Protein AF-0000000084498591 (afdb_homodimer)

Sequence (1276 aa):
MSFRDYLSEAKNIFDRLYPGNKITEIDYEGSTIIVYTKDEELFSKRDDLARQIAQELRRRIAIRPDPSIMLDEDSASKKIQELIPKDAGFQDLYFEPDTGEAVIELDEPSIVTNSDIIKEIKSQTNWSPRIVRAPPMYSRTVKEVREYLRDVKKERKEFLHNLGVKLTTPLMPGETWIRITALGGHREVGRSATLISTNNSKVLVDCGMINVNDPEQPWEEAPYLYVPEIQPFTSLDAVVLTHAHLDHSGLVPLLYKYGYEGPVYTTAPTRDLAALLQNDYVKVAHSEGHKISYESKHIREELKRTITLKYNETADITPDIRLTLYNAGHILGSAAVHLHIGEGLYNIVLSGDQKYEKTWLFNPAVNRFPRAETLMIESTYAGRDDYSYTRVEAYNTLVDVVNRTFDKHGTVLIPVFAVGRSQEVMLVLEDAYRNKLIPENTRVYLDGMIMEATAIHAAYPEYLNRELREQIMVKRANPFLSPIFHSVDTKKQRDDVIDDPDSKVILATAGMMNGGPVLEYFKALVSSENNTLAFVGYQADGTLGRRIQNGASSVTLSENGKSTKFDIKMNVENAEGFSGHSTKKQLINFIGTMQPRPQRILVNHGDGDKCYEFARLIHAKFGVETISMKNLETTRLYMSFRDYLSEAKNIFDRLYPGNKITEIDYEGSTIIVYTKDEELFSKRDDLARQIAQELRRRIAIRPDPSIMLDEDSASKKIQELIPKDAGFQDLYFEPDTGEAVIELDEPSIVTNSDIIKEIKSQTNWSPRIVRAPPMYSRTVKEVREYLRDVKKERKEFLHNLGVKLTTPLMPGETWIRITALGGHREVGRSATLISTNNSKVLVDCGMINVNDPEQPWEEAPYLYVPEIQPFTSLDAVVLTHAHLDHSGLVPLLYKYGYEGPVYTTAPTRDLAALLQNDYVKVAHSEGHKISYESKHIREELKRTITLKYNETADITPDIRLTLYNAGHILGSAAVHLHIGEGLYNIVLSGDQKYEKTWLFNPAVNRFPRAETLMIESTYAGRDDYSYTRVEAYNTLVDVVNRTFDKHGTVLIPVFAVGRSQEVMLVLEDAYRNKLIPENTRVYLDGMIMEATAIHAAYPEYLNRELREQIMVKRANPFLSPIFHSVDTKKQRDDVIDDPDSKVILATAGMMNGGPVLEYFKALVSSENNTLAFVGYQADGTLGRRIQNGASSVTLSENGKSTKFDIKMNVENAEGFSGHSTKKQLINFIGTMQPRPQRILVNHGDGDKCYEFARLIHAKFGVETISMKNLETTRLY

Organism: NCBI:txid312540

Radius of gyration: 38.1 Å; Cα contacts (8 Å, |Δi|>4): 2840; chains: 2; bounding box: 85×112×85 Å

Solvent-accessible surface area (backbone atoms only — not comparable to full-atom values): 63942 Å² total; per-residue (Å²): 118,47,53,67,50,53,49,51,48,51,50,50,50,44,50,68,78,38,70,82,51,50,66,76,45,71,44,43,48,39,59,30,36,35,36,21,18,70,31,63,59,58,55,64,69,35,66,63,55,37,53,54,48,17,63,73,67,70,40,48,49,44,69,29,54,27,74,86,66,33,48,54,67,71,60,29,48,52,50,46,59,68,65,46,55,76,86,23,36,81,70,47,73,48,66,38,77,90,68,32,27,32,37,35,20,13,69,34,43,67,65,43,75,78,40,73,45,52,59,47,42,19,70,72,26,44,29,46,67,40,77,34,59,43,40,89,38,85,34,70,60,58,49,51,54,52,52,50,53,52,73,41,43,69,62,36,50,52,48,24,31,53,45,17,47,57,42,30,46,80,80,74,85,77,82,79,40,34,34,43,33,28,34,19,19,27,36,24,71,36,6,24,19,38,36,40,34,44,80,82,48,34,37,33,41,28,31,7,29,35,80,63,84,44,85,89,45,65,72,73,23,46,37,59,71,82,42,43,81,56,48,58,39,65,69,42,48,31,33,37,43,35,34,33,56,46,33,28,37,50,39,50,30,35,42,45,72,63,52,30,81,50,42,36,39,30,24,59,56,16,51,46,47,27,52,51,50,46,52,49,48,49,51,52,32,58,74,68,68,47,90,68,85,56,55,71,68,26,47,51,54,46,57,60,35,46,45,65,47,53,70,76,40,74,42,57,63,41,62,50,34,31,39,30,34,34,49,6,29,30,41,71,39,17,19,19,42,35,37,42,26,61,89,68,70,46,26,38,31,35,34,46,66,29,10,61,45,71,53,89,55,24,47,42,33,65,51,72,48,97,61,30,46,31,34,36,36,59,21,71,33,33,37,92,81,44,67,82,58,44,58,67,54,19,51,52,43,47,47,49,52,51,47,58,24,44,74,56,54,12,38,39,40,29,39,24,37,41,68,46,49,40,57,49,51,48,52,50,53,44,51,33,45,76,67,60,67,40,66,88,78,52,38,36,36,32,30,56,58,29,58,54,44,48,16,49,51,48,58,42,42,90,61,38,20,71,67,53,29,41,30,43,72,68,65,65,53,47,69,86,70,41,86,41,59,39,82,41,89,44,70,66,51,49,51,50,60,68,66,45,76,66,45,36,38,36,41,21,15,28,42,34,48,70,40,62,60,30,50,58,52,44,70,71,42,27,73,36,64,37,19,31,40,37,39,36,62,81,51,55,89,92,30,52,37,30,44,49,72,73,60,50,57,57,49,77,43,78,52,96,90,40,84,40,79,43,59,56,45,30,42,79,44,75,29,50,36,55,55,44,54,32,34,41,67,36,48,53,49,46,61,74,66,25,36,54,68,50,60,30,38,35,28,25,31,1,52,57,64,28,12,48,52,37,27,51,48,49,23,72,73,68,72,38,55,52,43,50,53,46,49,65,19,28,46,56,77,76,117,47,54,67,48,52,48,51,47,51,50,50,48,44,48,68,78,39,72,82,51,49,66,76,45,70,46,45,48,38,62,31,36,37,35,24,17,71,33,65,60,58,53,56,68,36,66,63,54,36,52,53,47,17,64,73,66,70,41,48,49,44,69,28,49,32,75,86,69,34,49,56,68,68,61,31,48,53,51,47,58,68,65,46,56,78,86,24,35,82,70,49,74,50,74,36,74,90,64,23,28,30,37,36,22,13,66,33,40,66,66,43,72,80,38,74,44,51,53,47,42,18,69,72,26,42,30,44,67,39,78,34,59,39,45,88,34,86,30,70,58,57,51,50,53,53,51,48,52,58,73,40,42,68,61,37,51,52,49,24,31,54,44,18,48,56,43,28,47,78,78,74,86,76,82,78,38,33,36,42,33,28,34,20,19,27,36,25,70,35,7,24,19,37,37,40,33,43,79,81,46,34,37,32,41,28,30,7,29,36,80,62,82,44,86,89,43,65,70,72,24,46,37,60,71,81,42,43,82,56,48,58,38,66,68,41,49,30,34,38,43,34,36,34,55,46,32,28,37,51,39,49,32,37,42,45,72,63,51,30,81,51,42,34,39,31,22,61,55,15,52,47,47,26,51,51,50,45,52,49,49,48,51,51,32,58,73,70,68,48,91,69,84,57,53,71,68,25,46,50,54,45,58,60,35,46,47,67,46,54,70,77,41,74,44,59,62,39,64,49,33,30,40,30,34,34,50,6,29,29,40,71,39,17,18,19,42,36,37,42,26,60,89,68,72,46,26,40,32,35,35,44,66,30,10,62,44,70,54,90,54,24,46,42,33,66,52,72,48,98,62,30,47,31,35,36,35,59,23,69,33,34,35,92,81,42,69,81,58,43,57,66,55,18,50,52,44,46,48,49,51,51,48,59,24,43,74,56,53,10,38,39,40,30,40,22,38,40,68,44,46,41,57,49,50,48,53,50,53,46,50,32,45,75,68,60,68,41,67,88,79,52,38,36,37,32,29,56,56,29,58,54,43,48,17,49,52,50,48,44,41,89,61,38,21,71,68,53,28,41,29,42,71,70,66,63,53,46,69,87,69,41,84,42,60,40,80,40,88,46,70,66,51,47,49,51,59,69,67,45,75,66,45,35,37,35,42,19,15,29,42,35,47,72,41,61,59,30,50,60,53,44,69,72,42,28,72,35,64,39,19,30,38,38,39,38,61,82,51,54,91,91,30,53,37,30,46,47,74,73,61,50,58,56,48,77,44,78,52,93,90,41,84,41,78,42,58,57,46,28,42,78,45,74,28,51,35,55,54,44,55,31,35,42,67,36,48,53,48,45,61,74,67,25,36,54,69,50,59,28,39,36,29,25,33,2,53,58,62,26,12,49,53,38,26,51,50,49,23,74,74,68,70,37,55,53,44,50,52,47,49,66,18,28,45,56,79,78

Secondary structure (DSSP, 8-state):
--HHHHHHHHHHHHHHHSTT--EEEEEEETTEEEEEES-HHHHHH-HHHHHHHHHHHTSEEEEEE-GGGSPPHHHHHHHHHHHS-GGG-EEEEEEETTTTEEEEEES-THHHHTSTHHHHHHHHH-SEEEEEEPPSS--HHHHHHHHHHHHTHHHHHHHHHHHHHHHTPPPPPS---EEEEEEESSSSSSS-EEEEEESS-EEEE-----S---TT-GGGGS-STTSTTT-SGGG--EEE----SHHHHTTHHHHHHTT--S-EEE-HHHHHHHHHHHHHHHHHHHHHTPPPS--HHHHHHHHHTEEE--BT-EEEEETTEEEEEEE-SSSTT-EEEEEEETTTTEEEEE--S---S--SS-PPPP-B-S--SEEEEE-TB-STT-----HHHHHHHHHHHHHHHHHTT--EEEE--TTTHHHHHHHHHHHHHHTTSS-TT--EEEESSHHHHHHHHHH-GGGS-HHHHHHHHTS---GGG-TTEEEE-SHHHHHHHHH--S--EEEES-TTSSSSHHHHHHHHHTT-TT-EEEE-S---TTSHHHHHHTT-SEEEEEETTEEEEEE--SEEEE-TT--SSPBHHHHHHHHHT-BSPPSEEEEES--THHHHHHHHHHHHHH--EEE-PPTT-EEE--/--HHHHHHHHHHHHHHHSTT--EEEEEEETTEEEEEES-HHHHHH-HHHHHHHHHHHTSEEEEEE-GGGSPPHHHHHHHHHHHS-GGG-EEEEEEETTTTEEEEEES-HHHHHTSTHHHHHHHHH--EEEEEEPPSS--HHHHHHHHHHHHTHHHHHHHHHHHHHHHTPPPPPS---EEEEEEESSSSSSS-EEEEEESS-EEEE-----S---TT-GGGGS-STTSTTT-SGGG--EEE----SHHHHTTHHHHHHTT--S-EEE-HHHHHHHHHHHHHHHHHHHHHTPPPS--HHHHHHHHHTEEE--BT-EEEEETTEEEEEEE-SSSTT-EEEEEEETTTTEEEEE--S---S--SS-PPPP-B-S--SEEEEE-TB-STT-----HHHHHHHHHHHHHHHHHTT--EEEE--TTTHHHHHHHHHHHHHHTTSS-TT--EEEESSHHHHHHHHHH-GGGS-HHHHHHHHTS---GGG-TTEEEE-SHHHHHHHHH--S--EEEES-TTSSSSHHHHHHHHHTT-TT-EEEE-S---TTSHHHHHHTT-SEEEEEETTEEEEEE--SEEEE-TT--SSPBHHHHHHHHHT-BSPPSEEEEES--THHHHHHHHHHHHHH--EEE-PPTT-EEE--

Nearest PDB structures (foldseek):
  3af5-assembly1_A  TM=9.572E-01  e=1.954E-83  Pyrococcus horikoshii OT3
  2ycb-assembly1_A  TM=9.673E-01  e=5.088E-82  Methanothermobacter thermautotrophicus str. Delta H
  3af6-assembly1_A  TM=9.567E-01  e=1.621E-82  Pyrococcus horikoshii OT3
  9bcu-assembly1_J  TM=9.195E-01  e=1.236E-83  Thermococcus kodakarensis
  6q5a-assembly1_A  TM=8.863E-01  e=5.302E-39  Cryptosporidium hominis

pLDDT: mean 89.67, std 8.91, range [55.31, 98.94]

Structure (mmCIF, N/CA/C/O backbone):
data_AF-0000000084498591-model_v1
#
loop_
_entity.id
_entity.type
_entity.pdbx_description
1 polymer 'Transcription termination factor FttA'
#
loop_
_atom_site.group_PDB
_atom_site.id
_atom_site.type_symbol
_atom_site.label_atom_id
_atom_site.label_alt_id
_atom_site.label_comp_id
_atom_site.label_asym_id
_atom_site.label_entity_id
_atom_site.label_seq_id
_atom_site.pdbx_PDB_ins_code
_atom_site.Cartn_x
_atom_site.Cartn_y
_atom_site.Cartn_z
_atom_site.occupancy
_atom_site.B_iso_or_equiv
_atom_site.auth_seq_id
_atom_site.auth_comp_id
_atom_site.auth_asym_id
_atom_site.auth_atom_id
_atom_site.pdbx_PDB_model_num
ATOM 1 N N . MET A 1 1 ? -29.328 7.809 -3.035 1 63.69 1 MET A N 1
ATOM 2 C CA . MET A 1 1 ? -30.078 8.898 -3.643 1 63.69 1 MET A CA 1
ATOM 3 C C . MET A 1 1 ? -29.172 9.82 -4.438 1 63.69 1 MET A C 1
ATOM 5 O O . MET A 1 1 ? -28.047 10.109 -4.012 1 63.69 1 MET A O 1
ATOM 9 N N . SER A 1 2 ? -29.594 10.203 -5.559 1 72.12 2 SER A N 1
ATOM 10 C CA . SER A 1 2 ? -28.828 11.078 -6.445 1 72.12 2 SER A CA 1
ATOM 11 C C . SER A 1 2 ? -28.938 12.539 -6.02 1 72.12 2 SER A C 1
ATOM 13 O O . SER A 1 2 ? -29.766 12.883 -5.172 1 72.12 2 SER A O 1
ATOM 15 N N . PHE A 1 3 ? -28.109 13.312 -6.527 1 72.25 3 PHE A N 1
ATOM 16 C CA . PHE A 1 3 ? -28.094 14.75 -6.305 1 72.25 3 PHE A CA 1
ATOM 17 C C . PHE A 1 3 ? -29.469 15.359 -6.52 1 72.25 3 PHE A C 1
ATOM 19 O O . PHE A 1 3 ? -29.969 16.109 -5.672 1 72.25 3 PHE A O 1
ATOM 26 N N . ARG A 1 4 ? -30.172 14.961 -7.559 1 69.69 4 ARG A N 1
ATOM 27 C CA . ARG A 1 4 ? -31.469 15.516 -7.941 1 69.69 4 ARG A CA 1
ATOM 28 C C . ARG A 1 4 ? -32.562 15.055 -6.992 1 69.69 4 ARG A C 1
ATOM 30 O O . ARG A 1 4 ? -33.5 15.805 -6.703 1 69.69 4 ARG A O 1
ATOM 37 N N . ASP A 1 5 ? -32.188 13.922 -6.477 1 76.88 5 ASP A N 1
ATOM 38 C CA . ASP A 1 5 ? -33.188 13.367 -5.574 1 76.88 5 ASP A CA 1
ATOM 39 C C . ASP A 1 5 ? -33.25 14.141 -4.258 1 76.88 5 ASP A C 1
ATOM 41 O O . ASP A 1 5 ? -34.312 14.43 -3.74 1 76.88 5 ASP A O 1
ATOM 45 N N . TYR A 1 6 ? -32.125 14.531 -3.842 1 79.31 6 TYR A N 1
ATOM 46 C CA . TYR A 1 6 ? -32.062 15.258 -2.58 1 79.31 6 TYR A CA 1
ATOM 47 C C . TYR A 1 6 ? -32.656 16.656 -2.719 1 79.31 6 TYR A C 1
ATOM 49 O O . TYR A 1 6 ? -33.344 17.125 -1.809 1 79.31 6 TYR A O 1
ATOM 57 N N . LEU A 1 7 ? -32.438 17.281 -3.777 1 82.69 7 LEU A N 1
ATOM 58 C CA . LEU A 1 7 ? -32.938 18.641 -3.988 1 82.69 7 LEU A CA 1
ATOM 59 C C . LEU A 1 7 ? -34.469 18.625 -4.105 1 82.69 7 LEU A C 1
ATOM 61 O O . LEU A 1 7 ? -35.125 19.484 -3.535 1 82.69 7 LEU A O 1
ATOM 65 N N . SER A 1 8 ? -34.938 17.609 -4.789 1 84.19 8 SER A N 1
ATOM 66 C CA . SER A 1 8 ? -36.375 17.484 -4.938 1 84.19 8 SER A CA 1
ATOM 67 C C . SER A 1 8 ? -37.031 17.172 -3.604 1 84.19 8 SER A C 1
ATOM 69 O O . SER A 1 8 ? -38.094 17.719 -3.293 1 84.19 8 SER A O 1
ATOM 71 N N . GLU A 1 9 ? -36.375 16.375 -2.939 1 85.81 9 GLU A N 1
ATOM 72 C CA . GLU A 1 9 ? -36.938 16 -1.639 1 85.81 9 GLU A CA 1
ATOM 73 C C . GLU A 1 9 ? -36.938 17.188 -0.684 1 85.81 9 GLU A C 1
ATOM 75 O O . GLU A 1 9 ? -37.875 17.391 0.077 1 85.81 9 GLU A O 1
ATOM 80 N N . ALA A 1 10 ? -35.875 17.891 -0.695 1 86.06 10 ALA A N 1
ATOM 81 C CA . ALA A 1 10 ? -35.812 19.094 0.134 1 86.06 10 ALA A CA 1
ATOM 82 C C . ALA A 1 10 ? -36.969 20.047 -0.209 1 86.06 10 ALA A C 1
ATOM 84 O O . ALA A 1 10 ? -37.625 20.578 0.685 1 86.06 10 ALA A O 1
ATOM 85 N N . LYS A 1 11 ? -37.156 20.266 -1.431 1 86.25 11 LYS A N 1
ATOM 86 C CA . LYS A 1 11 ? -38.25 21.156 -1.884 1 86.25 11 LYS A CA 1
ATOM 87 C C . LYS A 1 11 ? -39.594 20.656 -1.41 1 86.25 11 LYS A C 1
ATOM 89 O O . LYS A 1 11 ? -40.406 21.438 -0.928 1 86.25 11 LYS A O 1
ATOM 94 N N . ASN A 1 12 ? -39.75 19.391 -1.512 1 88.06 12 ASN A N 1
ATOM 95 C CA . ASN A 1 12 ? -41 18.797 -1.104 1 88.06 12 ASN A CA 1
ATOM 96 C C . ASN A 1 12 ? -41.281 18.984 0.389 1 88.06 12 ASN A C 1
ATOM 98 O O . ASN A 1 12 ? -42.406 19.25 0.8 1 88.06 12 ASN A O 1
ATOM 102 N N . ILE A 1 13 ? -40.281 18.812 1.072 1 89.25 13 ILE A N 1
ATOM 103 C CA . ILE A 1 13 ? -40.438 18.938 2.52 1 89.25 13 ILE A CA 1
ATOM 104 C C . ILE A 1 13 ? -40.75 20.391 2.875 1 89.25 13 ILE A C 1
ATOM 106 O O . ILE A 1 13 ? -41.594 20.656 3.723 1 89.25 13 ILE A O 1
ATOM 110 N N . PHE A 1 14 ? -40.062 21.312 2.27 1 88.38 14 PHE A N 1
ATOM 111 C CA . PHE A 1 14 ? -40.344 22.719 2.508 1 88.38 14 PHE A CA 1
ATOM 112 C C . PHE A 1 14 ? -41.781 23.062 2.115 1 88.38 14 PHE A C 1
ATOM 114 O O . PHE A 1 14 ? -42.469 23.812 2.826 1 88.38 14 PHE A O 1
ATOM 121 N N . ASP A 1 15 ? -42.25 22.547 1.048 1 89.44 15 ASP A N 1
ATOM 122 C CA . ASP A 1 15 ? -43.594 22.797 0.572 1 89.44 15 ASP A CA 1
ATOM 123 C C . ASP A 1 15 ? -44.625 22.281 1.563 1 89.44 15 ASP A C 1
ATOM 125 O O . ASP A 1 15 ? -45.688 22.875 1.729 1 89.44 15 ASP A O 1
ATOM 129 N N . ARG A 1 16 ? -44.281 21.25 2.125 1 89.62 16 ARG A N 1
ATOM 130 C CA . ARG A 1 16 ? -45.188 20.641 3.09 1 89.62 16 ARG A CA 1
ATOM 131 C C . ARG A 1 16 ? -45.188 21.406 4.406 1 89.62 16 ARG A C 1
ATOM 133 O O . ARG A 1 16 ? -46.25 21.688 4.965 1 89.62 16 ARG A O 1
ATOM 140 N N . LEU A 1 17 ? -44.094 21.766 4.906 1 88.44 17 LEU A N 1
ATOM 141 C CA . LEU A 1 17 ? -43.938 22.344 6.238 1 88.44 17 LEU A CA 1
ATOM 142 C C . LEU A 1 17 ? -44.219 23.844 6.207 1 88.44 17 LEU A C 1
ATOM 144 O O . LEU A 1 17 ? -44.656 24.422 7.215 1 88.44 17 LEU A O 1
ATOM 148 N N . TYR A 1 18 ? -43.938 24.547 5.172 1 88.88 18 TYR A N 1
ATOM 149 C CA . TYR A 1 18 ? -44.125 25.984 5.023 1 88.88 18 TYR A CA 1
ATOM 150 C C . TYR A 1 18 ? -44.625 26.328 3.623 1 88.88 18 TYR A C 1
ATOM 152 O O . TYR A 1 18 ? -43.844 26.828 2.797 1 88.88 18 TYR A O 1
ATOM 160 N N . PRO A 1 19 ? -45.938 26.125 3.604 1 84.19 19 PRO A N 1
ATOM 161 C CA . PRO A 1 19 ? -46.5 26.453 2.293 1 84.19 19 PRO A CA 1
ATOM 162 C C . PRO A 1 19 ? -46.312 27.922 1.918 1 84.19 19 PRO A C 1
ATOM 164 O O . PRO A 1 19 ? -46.406 28.797 2.775 1 84.19 19 PRO A O 1
ATOM 167 N N . GLY A 1 20 ? -45.875 28.281 0.728 1 84.44 20 GLY A N 1
ATOM 168 C CA . GLY A 1 20 ? -45.562 29.641 0.29 1 84.44 20 GLY A CA 1
ATOM 169 C C . GLY A 1 20 ? -44.125 30.047 0.523 1 84.44 20 GLY A C 1
ATOM 170 O O . GLY A 1 20 ? -43.844 31.234 0.675 1 84.44 20 GLY A O 1
ATOM 171 N N . ASN A 1 21 ? -43.25 29.156 0.722 1 86.19 21 ASN A N 1
ATOM 172 C CA . ASN A 1 21 ? -41.844 29.359 1.099 1 86.19 21 ASN A CA 1
ATOM 173 C C . ASN A 1 21 ? -41.094 30.188 0.051 1 86.19 21 ASN A C 1
ATOM 175 O O . ASN A 1 21 ? -40 30.703 0.323 1 86.19 21 ASN A O 1
ATOM 179 N N . LYS A 1 22 ? -41.625 30.438 -1.124 1 89.75 22 LYS A N 1
ATOM 180 C CA . LYS A 1 22 ? -41.094 31.219 -2.223 1 89.75 22 LYS A CA 1
ATOM 181 C C . LYS A 1 22 ? -39.625 30.828 -2.498 1 89.75 22 LYS A C 1
ATOM 183 O O . LYS A 1 22 ? -38.781 31.688 -2.678 1 89.75 22 LYS A O 1
ATOM 188 N N . ILE A 1 23 ? -39.375 29.594 -2.404 1 90.5 23 ILE A N 1
ATOM 189 C CA . ILE A 1 23 ? -38.062 29.078 -2.699 1 90.5 23 ILE A CA 1
ATOM 190 C C . ILE A 1 23 ? -37.75 29.266 -4.184 1 90.5 23 ILE A C 1
ATOM 192 O O . ILE A 1 23 ? -38.531 28.906 -5.043 1 90.5 23 ILE A O 1
ATOM 196 N N . THR A 1 24 ? -36.656 29.875 -4.434 1 87.12 24 THR A N 1
ATOM 197 C CA . THR A 1 24 ? -36.281 30.172 -5.812 1 87.12 24 THR A CA 1
ATOM 198 C C . THR A 1 24 ? -35.281 29.156 -6.34 1 87.12 24 THR A C 1
ATOM 200 O O . THR A 1 24 ? -35.25 28.891 -7.543 1 87.12 24 THR A O 1
ATOM 203 N N . GLU A 1 25 ? -34.438 28.844 -5.41 1 86.31 25 GLU A N 1
ATOM 204 C CA . GLU A 1 25 ? -33.375 27.906 -5.82 1 86.31 25 GLU A CA 1
ATOM 205 C C . GLU A 1 25 ? -32.969 27 -4.664 1 86.31 25 GLU A C 1
ATOM 207 O O . GLU A 1 25 ? -32.969 27.422 -3.504 1 86.31 25 GLU A O 1
ATOM 212 N N . ILE A 1 26 ? -32.781 25.812 -4.965 1 83.56 26 ILE A N 1
ATOM 213 C CA . ILE A 1 26 ? -32.188 24.844 -4.055 1 83.56 26 ILE A CA 1
ATOM 214 C C . ILE A 1 26 ? -30.938 24.234 -4.695 1 83.56 26 ILE A C 1
ATOM 216 O O . ILE A 1 26 ? -30.984 23.781 -5.84 1 83.56 26 ILE A O 1
ATOM 220 N N . ASP A 1 27 ? -29.859 24.406 -3.994 1 80.75 27 ASP A N 1
ATOM 221 C CA . ASP A 1 27 ? -28.609 23.891 -4.551 1 80.75 27 ASP A CA 1
ATOM 222 C C . ASP A 1 27 ? -27.734 23.281 -3.459 1 80.75 27 ASP A C 1
ATOM 224 O O . ASP A 1 27 ? -28.016 23.453 -2.27 1 80.75 27 ASP A O 1
ATOM 228 N N . TYR A 1 28 ? -26.766 22.5 -3.986 1 77.5 28 TYR A N 1
ATOM 229 C CA . TYR A 1 28 ? -25.75 21.969 -3.078 1 77.5 28 TYR A CA 1
ATOM 230 C C . TYR A 1 28 ? -24.516 22.859 -3.053 1 77.5 28 TYR A C 1
ATOM 232 O O . TYR A 1 28 ? -24.047 23.312 -4.102 1 77.5 28 TYR A O 1
ATOM 240 N N . GLU A 1 29 ? -24.156 23.172 -1.93 1 76.31 29 GLU A N 1
ATOM 241 C CA . GLU A 1 29 ? -22.844 23.781 -1.712 1 76.31 29 GLU A CA 1
ATOM 242 C C . GLU A 1 29 ? -21.984 22.938 -0.767 1 76.31 29 GLU A C 1
ATOM 244 O O . GLU A 1 29 ? -22.031 23.125 0.45 1 76.31 29 GLU A O 1
ATOM 249 N N . GLY A 1 30 ? -21.109 22.156 -1.392 1 72.44 30 GLY A N 1
ATOM 250 C CA . GLY A 1 30 ? -20.406 21.172 -0.574 1 72.44 30 GLY A CA 1
ATOM 251 C C . GLY A 1 30 ? -21.328 20.125 0.025 1 72.44 30 GLY A C 1
ATOM 252 O O . GLY A 1 30 ? -22.078 19.469 -0.697 1 72.44 30 GLY A O 1
ATOM 253 N N . SER A 1 31 ? -21.25 20.141 1.289 1 79.44 31 SER A N 1
ATOM 254 C CA . SER A 1 31 ? -22.047 19.125 1.978 1 79.44 31 SER A CA 1
ATOM 255 C C . SER A 1 31 ? -23.344 19.703 2.502 1 79.44 31 SER A C 1
ATOM 257 O O . SER A 1 31 ? -24.109 19.016 3.174 1 79.44 31 SER A O 1
ATOM 259 N N . THR A 1 32 ? -23.625 20.906 2.133 1 79.25 32 THR A N 1
ATOM 260 C CA . THR A 1 32 ? -24.812 21.578 2.641 1 79.25 32 THR A CA 1
ATOM 261 C C . THR A 1 32 ? -25.781 21.891 1.508 1 79.25 32 THR A C 1
ATOM 263 O O . THR A 1 32 ? -25.375 22.281 0.416 1 79.25 32 THR A O 1
ATOM 266 N N . ILE A 1 33 ? -27.016 21.641 1.764 1 81.69 33 ILE A N 1
ATOM 267 C CA . ILE A 1 33 ? -28.062 22.047 0.842 1 81.69 33 ILE A CA 1
ATOM 268 C C . ILE A 1 33 ? -28.5 23.484 1.146 1 81.69 33 ILE A C 1
ATOM 270 O O . ILE A 1 33 ? -28.875 23.797 2.277 1 81.69 33 ILE A O 1
ATOM 274 N N . ILE A 1 34 ? -28.359 24.266 0.181 1 84.06 34 ILE A N 1
ATOM 275 C CA . ILE A 1 34 ? -28.703 25.672 0.352 1 84.06 34 ILE A CA 1
ATOM 276 C C . ILE A 1 34 ? -30.047 25.953 -0.317 1 84.06 34 ILE A C 1
ATOM 278 O O . ILE A 1 34 ? -30.25 25.609 -1.486 1 84.06 34 ILE A O 1
ATOM 282 N N . VAL A 1 35 ? -30.891 26.562 0.455 1 86.38 35 VAL A N 1
ATOM 283 C CA . VAL A 1 35 ? -32.219 26.938 -0.055 1 86.38 35 VAL A CA 1
ATOM 284 C C . VAL A 1 35 ? -32.312 28.453 -0.116 1 86.38 35 VAL A C 1
ATOM 286 O O . VAL A 1 35 ? -32.25 29.125 0.913 1 86.38 35 VAL A O 1
ATOM 289 N N . TYR A 1 36 ? -32.469 28.906 -1.333 1 86 36 TYR A N 1
ATOM 290 C CA . TYR A 1 36 ? -32.656 30.344 -1.52 1 86 36 TYR A CA 1
ATOM 291 C C . TYR A 1 36 ? -34.125 30.703 -1.563 1 86 36 TYR A C 1
ATOM 293 O O . TYR A 1 36 ? -34.938 30.016 -2.217 1 86 36 TYR A O 1
ATOM 301 N N . THR A 1 37 ? -34.469 31.719 -0.844 1 87.75 37 THR A N 1
ATOM 302 C CA . THR A 1 37 ? -35.875 32.062 -0.784 1 87.75 37 THR A CA 1
ATOM 303 C C . THR A 1 37 ? -36.062 33.594 -0.864 1 87.75 37 THR A C 1
ATOM 305 O O . THR A 1 37 ? -35.188 34.344 -0.466 1 87.75 37 THR A O 1
ATOM 308 N N . LYS A 1 38 ? -37.188 34 -1.379 1 87.62 38 LYS A N 1
ATOM 309 C CA . LYS A 1 38 ? -37.594 35.406 -1.408 1 87.62 38 LYS A CA 1
ATOM 310 C C . LYS A 1 38 ? -38.469 35.75 -0.213 1 87.62 38 LYS A C 1
ATOM 312 O O . LYS A 1 38 ? -38.812 36.906 -0.018 1 87.62 38 LYS A O 1
ATOM 317 N N . ASP A 1 39 ? -38.719 34.75 0.53 1 86.31 39 ASP A N 1
ATOM 318 C CA . ASP A 1 39 ? -39.531 34.969 1.723 1 86.31 39 ASP A CA 1
ATOM 319 C C . ASP A 1 39 ? -38.688 35.469 2.889 1 86.31 39 ASP A C 1
ATOM 321 O O . ASP A 1 39 ? -37.906 34.688 3.461 1 86.31 39 ASP A O 1
ATOM 325 N N . GLU A 1 40 ? -38.938 36.656 3.256 1 81.81 40 GLU A N 1
ATOM 326 C CA . GLU A 1 40 ? -38.156 37.281 4.301 1 81.81 40 GLU A CA 1
ATOM 327 C C . GLU A 1 40 ? -38.375 36.625 5.656 1 81.81 40 GLU A C 1
ATOM 329 O O . GLU A 1 40 ? -37.469 36.531 6.473 1 81.81 40 GLU A O 1
ATOM 334 N N . GLU A 1 41 ? -39.562 36.219 5.816 1 82.56 41 GLU A N 1
ATOM 335 C CA . GLU A 1 41 ? -39.906 35.625 7.09 1 82.56 41 GLU A CA 1
ATOM 336 C C . GLU A 1 41 ? -39.25 34.25 7.242 1 82.56 41 GLU A C 1
ATOM 338 O O . GLU A 1 41 ? -38.781 33.906 8.32 1 82.56 41 GLU A O 1
ATOM 343 N N . LEU A 1 42 ? -39.312 33.594 6.203 1 83.38 42 LEU A N 1
ATOM 344 C CA . LEU A 1 42 ? -38.688 32.25 6.219 1 83.38 42 LEU A CA 1
ATOM 345 C C . LEU A 1 42 ? -37.188 32.375 6.52 1 83.38 42 LEU A C 1
ATOM 347 O O . LEU A 1 42 ? -36.656 31.594 7.312 1 83.38 42 LEU A O 1
ATOM 351 N N . PHE A 1 43 ? -36.531 33.281 5.996 1 77.75 43 PHE A N 1
ATOM 352 C CA . PHE A 1 43 ? -35.094 33.469 6.16 1 77.75 43 PHE A CA 1
ATOM 353 C C . PHE A 1 43 ? -34.781 34.031 7.543 1 77.75 43 PHE A C 1
ATOM 355 O O . PHE A 1 43 ? -33.844 33.562 8.203 1 77.75 43 PHE A O 1
ATOM 362 N N . SER A 1 44 ? -35.531 34.938 8 1 74.81 44 SER A N 1
ATOM 363 C CA . SER A 1 44 ? -35.125 35.719 9.172 1 74.81 44 SER A CA 1
ATOM 364 C C . SER A 1 44 ? -35.656 35.094 10.461 1 74.81 44 SER A C 1
ATOM 366 O O . SER A 1 44 ? -35.062 35.25 11.523 1 74.81 44 SER A O 1
ATOM 368 N N . LYS A 1 45 ? -36.688 34.25 10.43 1 72.5 45 LYS A N 1
ATOM 369 C CA . LYS A 1 45 ? -37.344 33.875 11.672 1 72.5 45 LYS A CA 1
ATOM 370 C C . LYS A 1 45 ? -37.5 32.344 11.773 1 72.5 45 LYS A C 1
ATOM 372 O O . LYS A 1 45 ? -37.844 31.828 12.844 1 72.5 45 LYS A O 1
ATOM 377 N N . ARG A 1 46 ? -37.188 31.672 10.781 1 73.31 46 ARG A N 1
ATOM 378 C CA . ARG A 1 46 ? -37.594 30.266 10.805 1 73.31 46 ARG A CA 1
ATOM 379 C C . ARG A 1 46 ? -36.344 29.359 10.758 1 73.31 46 ARG A C 1
ATOM 381 O O . ARG A 1 46 ? -36.312 28.422 9.953 1 73.31 46 ARG A O 1
ATOM 388 N N . ASP A 1 47 ? -35.469 29.625 11.547 1 74.69 47 ASP A N 1
ATOM 389 C CA . ASP A 1 47 ? -34.281 28.75 11.648 1 74.69 47 ASP A CA 1
ATOM 390 C C . ASP A 1 47 ? -34.688 27.359 12.117 1 74.69 47 ASP A C 1
ATOM 392 O O . ASP A 1 47 ? -34 26.391 11.875 1 74.69 47 ASP A O 1
ATOM 396 N N . ASP A 1 48 ? -35.719 27.219 12.75 1 79.88 48 ASP A N 1
ATOM 397 C CA . ASP A 1 48 ? -36.25 25.969 13.25 1 79.88 48 ASP A CA 1
ATOM 398 C C . ASP A 1 48 ? -36.594 25.016 12.102 1 79.88 48 ASP A C 1
ATOM 400 O O . ASP A 1 48 ? -36.406 23.812 12.203 1 79.88 48 ASP A O 1
ATOM 404 N N . LEU A 1 49 ? -37.094 25.641 11.078 1 81.75 49 LEU A N 1
ATOM 405 C CA . LEU A 1 49 ? -37.469 24.828 9.938 1 81.75 49 LEU A CA 1
ATOM 406 C C . LEU A 1 49 ? -36.25 24.156 9.305 1 81.75 49 LEU A C 1
ATOM 408 O O . LEU A 1 49 ? -36.312 23 8.883 1 81.75 49 LEU A O 1
ATOM 412 N N . ALA A 1 50 ? -35.219 24.891 9.156 1 81.31 50 ALA A N 1
ATOM 413 C CA . ALA A 1 50 ? -34 24.328 8.586 1 81.31 50 ALA A CA 1
ATOM 414 C C . ALA A 1 50 ? -33.531 23.109 9.375 1 81.31 50 ALA A C 1
ATOM 416 O O . ALA A 1 50 ? -33.094 22.109 8.797 1 81.31 50 ALA A O 1
ATOM 417 N N . ARG A 1 51 ? -33.594 23.125 10.625 1 82.62 51 ARG A N 1
ATOM 418 C CA . ARG A 1 51 ? -33.188 22.031 11.5 1 82.62 51 ARG A CA 1
ATOM 419 C C . ARG A 1 51 ? -34.062 20.812 11.312 1 82.62 51 ARG A C 1
ATOM 421 O O . ARG A 1 51 ? -33.594 19.672 11.273 1 82.62 51 ARG A O 1
ATOM 428 N N . GLN A 1 52 ? -35.281 21.141 11.305 1 82.94 52 GLN A N 1
ATOM 429 C CA . GLN A 1 52 ? -36.25 20.047 11.133 1 82.94 52 GLN A CA 1
ATOM 430 C C . GLN A 1 52 ? -36.031 19.312 9.812 1 82.94 52 GLN A C 1
ATOM 432 O O . GLN A 1 52 ? -36.031 18.094 9.758 1 82.94 52 GLN A O 1
ATOM 437 N N . ILE A 1 53 ? -35.781 20.016 8.875 1 84.88 53 ILE A N 1
ATOM 438 C CA . ILE A 1 53 ? -35.625 19.438 7.547 1 84.88 53 ILE A CA 1
ATOM 439 C C . ILE A 1 53 ? -34.281 18.703 7.477 1 84.88 53 ILE A C 1
ATOM 441 O O . ILE A 1 53 ? -34.188 17.641 6.852 1 84.88 53 ILE A O 1
ATOM 445 N N . ALA A 1 54 ? -33.344 19.281 8.008 1 83.06 54 ALA A N 1
ATOM 446 C CA . ALA A 1 54 ? -32.062 18.625 8.055 1 83.06 54 ALA A CA 1
ATOM 447 C C . ALA A 1 54 ? -32.156 17.25 8.711 1 83.06 54 ALA A C 1
ATOM 449 O O . ALA A 1 54 ? -31.5 16.297 8.273 1 83.06 54 ALA A O 1
ATOM 450 N N . GLN A 1 55 ? -32.906 17.188 9.695 1 80.62 55 GLN A N 1
ATOM 451 C CA . GLN A 1 55 ? -33.094 15.93 10.406 1 80.62 55 GLN A CA 1
ATOM 452 C C . GLN A 1 55 ? -33.812 14.906 9.539 1 80.62 55 GLN A C 1
ATOM 454 O O . GLN A 1 55 ? -33.469 13.727 9.547 1 80.62 55 GLN A O 1
ATOM 459 N N . GLU A 1 56 ? -34.719 15.398 8.859 1 80.81 56 GLU A N 1
ATOM 460 C CA . GLU A 1 56 ? -35.5 14.508 8.008 1 80.81 56 GLU A CA 1
ATOM 461 C C . GLU A 1 56 ? -34.688 14.023 6.816 1 80.81 56 GLU A C 1
ATOM 463 O O . GLU A 1 56 ? -34.812 12.875 6.391 1 80.81 56 GLU A O 1
ATOM 468 N N . LEU A 1 57 ? -33.969 14.891 6.309 1 81.12 57 LEU A N 1
ATOM 469 C CA . LEU A 1 57 ? -33.188 14.578 5.113 1 81.12 57 LEU A CA 1
ATOM 470 C C . LEU A 1 57 ? -31.828 13.969 5.484 1 81.12 57 LEU A C 1
ATOM 472 O O . LEU A 1 57 ? -31.156 13.391 4.633 1 81.12 57 LEU A O 1
ATOM 476 N N . ARG A 1 58 ? -31.516 14.109 6.652 1 74.94 58 ARG A N 1
ATOM 477 C CA . ARG A 1 58 ? -30.219 13.664 7.156 1 74.94 58 ARG A CA 1
ATOM 478 C C . ARG A 1 58 ? -29.078 14.32 6.395 1 74.94 58 ARG A C 1
ATOM 480 O O . ARG A 1 58 ? -28.125 13.648 5.988 1 74.94 58 ARG A O 1
ATOM 487 N N . ARG A 1 59 ? -29.312 15.617 6.059 1 79 59 ARG A N 1
ATOM 488 C CA . ARG A 1 59 ? -28.328 16.484 5.418 1 79 59 ARG A CA 1
ATOM 489 C C . ARG A 1 59 ? -28.344 17.875 6.027 1 79 59 ARG A C 1
ATOM 491 O O . ARG A 1 59 ? -29.359 18.312 6.574 1 79 59 ARG A O 1
ATOM 498 N N . ARG A 1 60 ? -27.266 18.484 5.926 1 81.94 60 ARG A N 1
ATOM 499 C CA . ARG A 1 60 ? -27.234 19.875 6.371 1 81.94 60 ARG A CA 1
ATOM 500 C C . ARG A 1 60 ? -28.016 20.766 5.418 1 81.94 60 ARG A C 1
ATOM 502 O O . ARG A 1 60 ? -27.953 20.594 4.199 1 81.94 60 ARG A O 1
ATOM 509 N N . ILE A 1 61 ? -28.766 21.672 6.098 1 83.19 61 ILE A N 1
ATOM 510 C CA . ILE A 1 61 ? -29.578 22.594 5.312 1 83.19 61 ILE A CA 1
ATOM 511 C C . ILE A 1 61 ? -29.359 24.016 5.82 1 83.19 61 ILE A C 1
ATOM 513 O O . ILE A 1 61 ? -29.281 24.25 7.031 1 83.19 61 ILE A O 1
ATOM 517 N N . ALA A 1 62 ? -29.172 24.891 4.875 1 80.81 62 ALA A N 1
ATOM 518 C CA . ALA A 1 62 ? -29.109 26.312 5.219 1 80.81 62 ALA A CA 1
ATOM 519 C C . ALA A 1 62 ? -30.062 27.125 4.352 1 80.81 62 ALA A C 1
ATOM 521 O O . ALA A 1 62 ? -30.188 26.875 3.154 1 80.81 62 ALA A O 1
ATOM 522 N N . ILE A 1 63 ? -30.734 28.016 4.988 1 83.5 63 ILE A N 1
ATOM 523 C CA . ILE A 1 63 ? -31.641 28.906 4.273 1 83.5 63 ILE A CA 1
ATOM 524 C C . ILE A 1 63 ? -30.953 30.25 4.027 1 83.5 63 ILE A C 1
ATOM 526 O O . ILE A 1 63 ? -30.406 30.844 4.953 1 83.5 63 ILE A O 1
ATOM 530 N N . ARG A 1 64 ? -30.953 30.609 2.805 1 82.06 64 ARG A N 1
ATOM 531 C CA . ARG A 1 64 ? -30.359 31.875 2.42 1 82.06 64 ARG A CA 1
ATOM 532 C C . ARG A 1 64 ? -31.344 32.75 1.649 1 82.06 64 ARG A C 1
ATOM 534 O O . ARG A 1 64 ? -32.281 32.25 1.017 1 82.06 64 ARG A O 1
ATOM 541 N N . PRO A 1 65 ? -31.156 34.031 1.778 1 81.75 65 PRO A N 1
ATOM 542 C CA . PRO A 1 65 ? -32.031 34.906 0.987 1 81.75 65 PRO A CA 1
ATOM 543 C C . PRO A 1 65 ? -31.656 34.906 -0.499 1 81.75 65 PRO A C 1
ATOM 545 O O . PRO A 1 65 ? -30.484 34.781 -0.857 1 81.75 65 PRO A O 1
ATOM 548 N N . ASP A 1 66 ? -32.688 34.906 -1.306 1 82.88 66 ASP A N 1
ATOM 549 C CA . ASP A 1 66 ? -32.469 35.094 -2.734 1 82.88 66 ASP A CA 1
ATOM 550 C C . ASP A 1 66 ? -31.688 36.406 -2.994 1 82.88 66 ASP A C 1
ATOM 552 O O . ASP A 1 66 ? -31.969 37.438 -2.391 1 82.88 66 ASP A O 1
ATOM 556 N N . PRO A 1 67 ? -30.734 36.312 -3.854 1 78.31 67 PRO A N 1
ATOM 557 C CA . PRO A 1 67 ? -29.906 37.469 -4.129 1 78.31 67 PRO A CA 1
ATOM 558 C C . PRO A 1 67 ? -30.734 38.688 -4.578 1 78.31 67 PRO A C 1
ATOM 560 O O . PRO A 1 67 ? -30.344 39.844 -4.355 1 78.31 67 PRO A O 1
ATOM 563 N N . SER A 1 68 ? -31.891 38.438 -5.105 1 80.62 68 SER A N 1
ATOM 564 C CA . SER A 1 68 ? -32.719 39.5 -5.652 1 80.62 68 SER A CA 1
ATOM 565 C C . SER A 1 68 ? -33.312 40.344 -4.539 1 80.62 68 SER A C 1
ATOM 567 O O . SER A 1 68 ? -33.688 41.5 -4.766 1 80.62 68 SER A O 1
ATOM 569 N N . ILE A 1 69 ? -33.344 39.781 -3.4 1 82.44 69 ILE A N 1
ATOM 570 C CA . ILE A 1 69 ? -33.969 40.531 -2.326 1 82.44 69 ILE A CA 1
ATOM 571 C C . ILE A 1 69 ? -32.938 41.125 -1.393 1 82.44 69 ILE A C 1
ATOM 573 O O . ILE A 1 69 ? -33.25 41.844 -0.454 1 82.44 69 ILE A O 1
ATOM 577 N N . MET A 1 70 ? -31.734 40.75 -1.579 1 84.88 70 MET A N 1
ATOM 578 C CA . MET A 1 70 ? -30.672 41.25 -0.731 1 84.88 70 MET A CA 1
ATOM 579 C C . MET A 1 70 ? -30.312 42.688 -1.115 1 84.88 70 MET A C 1
ATOM 581 O O . MET A 1 70 ? -30.219 43 -2.301 1 84.88 70 MET A O 1
ATOM 585 N N . LEU A 1 71 ? -30.156 43.375 -0.125 1 85.44 71 LEU A N 1
ATOM 586 C CA . LEU A 1 71 ? -29.672 44.719 -0.393 1 85.44 71 LEU A CA 1
ATOM 587 C C . LEU A 1 71 ? -28.25 44.688 -0.942 1 85.44 71 LEU A C 1
ATOM 589 O O . LEU A 1 71 ? -27.469 43.781 -0.592 1 85.44 71 LEU A O 1
ATOM 593 N N . ASP A 1 72 ? -28.016 45.531 -1.915 1 84.75 72 ASP A N 1
ATOM 594 C CA . ASP A 1 72 ? -26.641 45.625 -2.404 1 84.75 72 ASP A CA 1
ATOM 595 C C . ASP A 1 72 ? -25.656 45.906 -1.263 1 84.75 72 ASP A C 1
ATOM 597 O O . ASP A 1 72 ? -26.031 46.531 -0.264 1 84.75 72 ASP A O 1
ATOM 601 N N . GLU A 1 73 ? -24.469 45.438 -1.335 1 85.75 73 GLU A N 1
ATOM 602 C CA . GLU A 1 73 ? -23.484 45.469 -0.258 1 85.75 73 GLU A CA 1
ATOM 603 C C . GLU A 1 73 ? -23.281 46.875 0.264 1 85.75 73 GLU A C 1
ATOM 605 O O . GLU A 1 73 ? -23.141 47.094 1.471 1 85.75 73 GLU A O 1
ATOM 610 N N . ASP A 1 74 ? -23.312 47.875 -0.699 1 86.12 74 ASP A N 1
ATOM 611 C CA . ASP A 1 74 ? -23.094 49.25 -0.281 1 86.12 74 ASP A CA 1
ATOM 612 C C . ASP A 1 74 ? -24.266 49.75 0.58 1 86.12 74 ASP A C 1
ATOM 614 O O . ASP A 1 74 ? -24.047 50.344 1.633 1 86.12 74 ASP A O 1
ATOM 618 N N . SER A 1 75 ? -25.438 49.438 0.081 1 90.38 75 SER A N 1
ATOM 619 C CA . SER A 1 75 ? -26.625 49.844 0.818 1 90.38 75 SER A CA 1
ATOM 620 C C . SER A 1 75 ? -26.75 49.094 2.141 1 90.38 75 SER A C 1
ATOM 622 O O . SER A 1 75 ? -27.125 49.688 3.16 1 90.38 75 SER A O 1
ATOM 624 N N . ALA A 1 76 ? -26.469 47.875 2.027 1 91.62 76 ALA A N 1
ATOM 625 C CA . ALA A 1 76 ? -26.516 47.062 3.244 1 91.62 76 ALA A CA 1
ATOM 626 C C . ALA A 1 76 ? -25.516 47.562 4.273 1 91.62 76 ALA A C 1
ATOM 628 O O . ALA A 1 76 ? -25.812 47.594 5.473 1 91.62 76 ALA A O 1
ATOM 629 N N . SER A 1 77 ? -24.344 47.875 3.787 1 90.56 77 SER A N 1
ATOM 630 C CA . SER A 1 77 ? -23.312 48.375 4.676 1 90.56 77 SER A CA 1
ATOM 631 C C . SER A 1 77 ? -23.766 49.625 5.414 1 90.56 77 SER A C 1
ATOM 633 O O . SER A 1 77 ? -23.578 49.719 6.629 1 90.56 77 SER A O 1
ATOM 635 N N . LYS A 1 78 ? -24.375 50.531 4.699 1 90.38 78 LYS A N 1
ATOM 636 C CA . LYS A 1 78 ? -24.859 51.75 5.297 1 90.38 78 LYS A CA 1
ATOM 637 C C . LYS A 1 78 ? -25.953 51.469 6.328 1 90.38 78 LYS A C 1
ATOM 639 O O . LYS A 1 78 ? -25.953 52.031 7.422 1 90.38 78 LYS A O 1
ATOM 644 N N . LYS A 1 79 ? -26.797 50.625 5.914 1 91.69 79 LYS A N 1
ATOM 645 C CA . LYS A 1 79 ? -27.906 50.281 6.809 1 91.69 79 LYS A CA 1
ATOM 646 C C . LYS A 1 79 ? -27.406 49.625 8.086 1 91.69 79 LYS A C 1
ATOM 648 O O . LYS A 1 79 ? -27.891 49.906 9.18 1 91.69 79 LYS A O 1
ATOM 653 N N . ILE A 1 80 ? -26.547 48.719 7.953 1 92.31 80 ILE A N 1
ATOM 654 C CA . ILE A 1 80 ? -25.984 48 9.094 1 92.31 80 ILE A CA 1
ATOM 655 C C . ILE A 1 80 ? -25.281 48.969 10.031 1 92.31 80 ILE A C 1
ATOM 657 O O . ILE A 1 80 ? -25.438 48.906 11.25 1 92.31 80 ILE A O 1
ATOM 661 N N . GLN A 1 81 ? -24.516 49.844 9.422 1 90.06 81 GLN A N 1
ATOM 662 C CA . GLN A 1 81 ? -23.797 50.844 10.227 1 90.06 81 GLN A CA 1
ATOM 663 C C . GLN A 1 81 ? -24.766 51.75 10.977 1 90.06 81 GLN A C 1
ATOM 665 O O . GLN A 1 81 ? -24.484 52.188 12.094 1 90.06 81 GLN A O 1
ATOM 670 N N . GLU A 1 82 ? -25.891 51.969 10.367 1 89.5 82 GLU A N 1
ATOM 671 C CA . GLU A 1 82 ? -26.922 52.781 11 1 89.5 82 GLU A CA 1
ATOM 672 C C . GLU A 1 82 ? -27.578 52.062 12.164 1 89.5 82 GLU A C 1
ATOM 674 O O . GLU A 1 82 ? -27.953 52.688 13.164 1 89.5 82 GLU A O 1
ATOM 679 N N . LEU A 1 83 ? -27.703 50.812 11.969 1 90.44 83 LEU A N 1
ATOM 680 C CA . LEU A 1 83 ? -28.422 50 12.961 1 90.44 83 LEU A CA 1
ATOM 681 C C . LEU A 1 83 ? -27.516 49.688 14.148 1 90.44 83 LEU A C 1
ATOM 683 O O . LEU A 1 83 ? -28.016 49.406 15.25 1 90.44 83 LEU A O 1
ATOM 687 N N . ILE A 1 84 ? -26.281 49.656 13.953 1 90.19 84 ILE A N 1
ATOM 688 C CA . ILE A 1 84 ? -25.344 49.312 15.008 1 90.19 84 ILE A CA 1
ATOM 689 C C . ILE A 1 84 ? -25.125 50.5 15.93 1 90.19 84 ILE A C 1
ATOM 691 O O . ILE A 1 84 ? -24.75 51.594 15.477 1 90.19 84 ILE A O 1
ATOM 695 N N . PRO A 1 85 ? -25.375 50.312 17.078 1 87.31 85 PRO A N 1
ATOM 696 C CA . PRO A 1 85 ? -25.125 51.406 18.031 1 87.31 85 PRO A CA 1
ATOM 697 C C . PRO A 1 85 ? -23.672 51.875 18.047 1 87.31 85 PRO A C 1
ATOM 699 O O . PRO A 1 85 ? -22.766 51.031 17.938 1 87.31 85 PRO A O 1
ATOM 702 N N . LYS A 1 86 ? -23.484 53.188 18.219 1 88.31 86 LYS A N 1
ATOM 703 C CA . LYS A 1 86 ? -22.156 53.75 18.219 1 88.31 86 LYS A CA 1
ATOM 704 C C . LYS A 1 86 ? -21.281 53.125 19.297 1 88.31 86 LYS A C 1
ATOM 706 O O . LYS A 1 86 ? -20.062 53 19.141 1 88.31 86 LYS A O 1
ATOM 711 N N . ASP A 1 87 ? -21.875 52.781 20.344 1 84.31 87 ASP A N 1
ATOM 712 C CA . ASP A 1 87 ? -21.125 52.25 21.469 1 84.31 87 ASP A CA 1
ATOM 713 C C . ASP A 1 87 ? -20.609 50.844 21.172 1 84.31 87 ASP A C 1
ATOM 715 O O . ASP A 1 87 ? -19.719 50.344 21.844 1 84.31 87 ASP A O 1
ATOM 719 N N . ALA A 1 88 ? -21.172 50.219 20.125 1 86.94 88 ALA A N 1
ATOM 720 C CA . ALA A 1 88 ? -20.719 48.875 19.766 1 86.94 88 ALA A CA 1
ATOM 721 C C . ALA A 1 88 ? -19.375 48.938 19.062 1 86.94 88 ALA A C 1
ATOM 723 O O . ALA A 1 88 ? -18.656 47.938 19.031 1 86.94 88 ALA A O 1
ATOM 724 N N . GLY A 1 89 ? -18.953 50.156 18.594 1 82.5 89 GLY A N 1
ATOM 725 C CA . GLY A 1 89 ? -17.641 50.344 17.969 1 82.5 89 GLY A CA 1
ATOM 726 C C . GLY A 1 89 ? -17.516 49.562 16.672 1 82.5 89 GLY A C 1
ATOM 727 O O . GLY A 1 89 ? -16.766 48.594 16.578 1 82.5 89 GLY A O 1
ATOM 728 N N . PHE A 1 90 ? -18.188 50.031 15.664 1 86.69 90 PHE A N 1
ATOM 729 C CA . PHE A 1 90 ? -18.125 49.438 14.344 1 86.69 90 PHE A CA 1
ATOM 730 C C . PHE A 1 90 ? -16.734 49.562 13.75 1 86.69 90 PHE A C 1
ATOM 732 O O . PHE A 1 90 ? -16.172 50.656 13.68 1 86.69 90 PHE A O 1
ATOM 739 N N . GLN A 1 91 ? -16.078 48.375 13.422 1 79.94 91 GLN A N 1
ATOM 740 C CA . GLN A 1 91 ? -14.719 48.406 12.891 1 79.94 91 GLN A CA 1
ATOM 741 C C . GLN A 1 91 ? -14.703 48.031 11.406 1 79.94 91 GLN A C 1
ATOM 743 O O . GLN A 1 91 ? -14.047 48.688 10.609 1 79.94 91 GLN A O 1
ATOM 748 N N . ASP A 1 92 ? -15.312 46.938 11.164 1 80.44 92 ASP A N 1
ATOM 749 C CA . ASP A 1 92 ? -15.289 46.5 9.781 1 80.44 92 ASP A CA 1
ATOM 750 C C . ASP A 1 92 ? -16.531 45.656 9.453 1 80.44 92 ASP A C 1
ATOM 752 O O . ASP A 1 92 ? -17.234 45.219 10.352 1 80.44 92 ASP A O 1
ATOM 756 N N . LEU A 1 93 ? -16.891 45.656 8.211 1 85.06 93 LEU A N 1
ATOM 757 C CA . LEU A 1 93 ? -18.016 44.906 7.68 1 85.06 93 LEU A CA 1
ATOM 758 C C . LEU A 1 93 ? -17.641 44.25 6.344 1 85.06 93 LEU A C 1
ATOM 760 O O . LEU A 1 93 ? -17.094 44.906 5.465 1 85.06 93 LEU A O 1
ATOM 764 N N . TYR A 1 94 ? -17.672 42.969 6.426 1 77.94 94 TYR A N 1
ATOM 765 C CA . TYR A 1 94 ? -17.5 42.344 5.121 1 77.94 94 TYR A CA 1
ATOM 766 C C . TYR A 1 94 ? -18.578 41.281 4.867 1 77.94 94 TYR A C 1
ATOM 768 O O . TYR A 1 94 ? -19.156 40.75 5.812 1 77.94 94 TYR A O 1
ATOM 776 N N . PHE A 1 95 ? -18.938 41.125 3.598 1 76.81 95 PHE A N 1
ATOM 777 C CA . PHE A 1 95 ? -20.047 40.281 3.193 1 76.81 95 PHE A CA 1
ATOM 778 C C . PHE A 1 95 ? -19.547 38.969 2.627 1 76.81 95 PHE A C 1
ATOM 780 O O . PHE A 1 95 ? -18.516 38.906 1.964 1 76.81 95 PHE A O 1
ATOM 787 N N . GLU A 1 96 ? -20.031 37.938 3.188 1 70.25 96 GLU A N 1
ATOM 788 C CA . GLU A 1 96 ? -19.812 36.625 2.613 1 70.25 96 GLU A CA 1
ATOM 789 C C . GLU A 1 96 ? -21.016 36.188 1.762 1 70.25 96 GLU A C 1
ATOM 791 O O . GLU A 1 96 ? -21.922 35.531 2.252 1 70.25 96 GLU A O 1
ATOM 796 N N . PRO A 1 97 ? -20.969 36.531 0.568 1 63.34 97 PRO A N 1
ATOM 797 C CA . PRO A 1 97 ? -22.141 36.312 -0.289 1 63.34 97 PRO A CA 1
ATOM 798 C C . PRO A 1 97 ? -22.547 34.844 -0.373 1 63.34 97 PRO A C 1
ATOM 800 O O . PRO A 1 97 ? -23.719 34.531 -0.533 1 63.34 97 PRO A O 1
ATOM 803 N N . ASP A 1 98 ? -21.516 33.969 -0.103 1 61.38 98 ASP A N 1
ATOM 804 C CA . ASP A 1 98 ? -21.797 32.562 -0.241 1 61.38 98 ASP A CA 1
ATOM 805 C C . ASP A 1 98 ? -22.734 32.062 0.868 1 61.38 98 ASP A C 1
ATOM 807 O O . ASP A 1 98 ? -23.547 31.172 0.653 1 61.38 98 ASP A O 1
ATOM 811 N N . THR A 1 99 ? -22.547 32.719 1.883 1 63.84 99 THR A N 1
ATOM 812 C CA . THR A 1 99 ? -23.344 32.281 3.021 1 63.84 99 THR A CA 1
ATOM 813 C C . THR A 1 99 ? -24.453 33.281 3.316 1 63.84 99 THR A C 1
ATOM 815 O O . THR A 1 99 ? -25.344 33.031 4.125 1 63.84 99 THR A O 1
ATOM 818 N N . GLY A 1 100 ? -24.469 34.375 2.543 1 70.31 100 GLY A N 1
ATOM 819 C CA . GLY A 1 100 ? -25.422 35.438 2.814 1 70.31 100 GLY A CA 1
ATOM 820 C C . GLY A 1 100 ? -25.188 36.125 4.148 1 70.31 100 GLY A C 1
ATOM 821 O O . GLY A 1 100 ? -26.109 36.688 4.738 1 70.31 100 GLY A O 1
ATOM 822 N N . GLU A 1 101 ? -23.984 35.906 4.508 1 77.69 101 GLU A N 1
ATOM 823 C CA . GLU A 1 101 ? -23.688 36.469 5.828 1 77.69 101 GLU A CA 1
ATOM 824 C C . GLU A 1 101 ? -22.969 37.781 5.719 1 77.69 101 GLU A C 1
ATOM 826 O O . GLU A 1 101 ? -22.188 38.031 4.781 1 77.69 101 GLU A O 1
ATOM 831 N N . ALA A 1 102 ? -23.391 38.719 6.512 1 83.69 102 ALA A N 1
ATOM 832 C CA . ALA A 1 102 ? -22.656 39.969 6.754 1 83.69 102 ALA A CA 1
ATOM 833 C C . ALA A 1 102 ? -21.875 39.875 8.055 1 83.69 102 ALA A C 1
ATOM 835 O O . ALA A 1 102 ? -22.453 39.844 9.141 1 83.69 102 ALA A O 1
ATOM 836 N N . VAL A 1 103 ? -20.594 39.781 7.852 1 82.25 103 VAL A N 1
ATOM 837 C CA . VAL A 1 103 ? -19.75 39.688 9.039 1 82.25 103 VAL A CA 1
ATOM 838 C C . VAL A 1 103 ? -19.438 41.094 9.547 1 82.25 103 VAL A C 1
ATOM 840 O O . VAL A 1 103 ? -18.828 41.906 8.844 1 82.25 103 VAL A O 1
ATOM 843 N N . ILE A 1 104 ? -19.938 41.375 10.727 1 84.94 104 ILE A N 1
ATOM 844 C CA . ILE A 1 104 ? -19.797 42.688 11.328 1 84.94 104 ILE A CA 1
ATOM 845 C C . ILE A 1 104 ? -18.797 42.625 12.469 1 84.94 104 ILE A C 1
ATOM 847 O O . ILE A 1 104 ? -18.984 41.906 13.438 1 84.94 104 ILE A O 1
ATOM 851 N N . GLU A 1 105 ? -17.75 43.312 12.258 1 82.75 105 GLU A N 1
ATOM 852 C CA . GLU A 1 105 ? -16.719 43.406 13.289 1 82.75 105 GLU A CA 1
ATOM 853 C C . GLU A 1 105 ? -16.953 44.594 14.219 1 82.75 105 GLU A C 1
ATOM 855 O O . GLU A 1 105 ? -16.953 45.719 13.773 1 82.75 105 GLU A O 1
ATOM 860 N N . LEU A 1 106 ? -17.141 44.25 15.422 1 81.88 106 LEU A N 1
ATOM 861 C CA . LEU A 1 106 ? -17.406 45.281 16.406 1 81.88 106 LEU A CA 1
ATOM 862 C C . LEU A 1 106 ? -16.422 45.219 17.562 1 81.88 106 LEU A C 1
ATOM 864 O O . LEU A 1 106 ? -15.867 44.156 17.844 1 81.88 106 LEU A O 1
ATOM 868 N N . ASP A 1 107 ? -16.188 46.281 18.141 1 74.44 107 ASP A N 1
ATOM 869 C CA . ASP A 1 107 ? -15.383 46.312 19.359 1 74.44 107 ASP A CA 1
ATOM 870 C C . ASP A 1 107 ? -16.109 45.625 20.516 1 74.44 107 ASP A C 1
ATOM 872 O O . ASP A 1 107 ? -15.5 44.906 21.297 1 74.44 107 ASP A O 1
ATOM 876 N N . GLU A 1 108 ? -17.453 45.875 20.547 1 76.5 108 GLU A N 1
ATOM 877 C CA . GLU A 1 108 ? -18.281 45.312 21.609 1 76.5 108 GLU A CA 1
ATOM 878 C C . GLU A 1 108 ? -19.5 44.594 21.031 1 76.5 108 GLU A C 1
ATOM 880 O O . GLU A 1 108 ? -20.625 45.094 21.125 1 76.5 108 GLU A O 1
ATOM 885 N N . PRO A 1 109 ? -19.328 43.344 20.703 1 79.56 109 PRO A N 1
ATOM 886 C CA . PRO A 1 109 ? -20.422 42.594 20.078 1 79.56 109 PRO A CA 1
ATOM 887 C C . PRO A 1 109 ? -21.609 42.406 21.016 1 79.56 109 PRO A C 1
ATOM 889 O O . PRO A 1 109 ? -22.75 42.281 20.562 1 79.56 109 PRO A O 1
ATOM 892 N N . SER A 1 110 ? -21.359 42.438 22.328 1 74.5 110 SER A N 1
ATOM 893 C CA . SER A 1 110 ? -22.406 42.156 23.297 1 74.5 110 SER A CA 1
ATOM 894 C C . SER A 1 110 ? -23.531 43.188 23.203 1 74.5 110 SER A C 1
ATOM 896 O O . SER A 1 110 ? -24.688 42.875 23.516 1 74.5 110 SER A O 1
ATOM 898 N N . ILE A 1 111 ? -23.172 44.219 22.75 1 77.44 111 ILE A N 1
ATOM 899 C CA . ILE A 1 111 ? -24.141 45.281 22.641 1 77.44 111 ILE A CA 1
ATOM 900 C C . ILE A 1 111 ? -25.188 44.938 21.594 1 77.44 111 ILE A C 1
ATOM 902 O O . ILE A 1 111 ? -26.375 45.25 21.766 1 77.44 111 ILE A O 1
ATOM 906 N N . VAL A 1 112 ? -24.766 44.188 20.609 1 80.06 112 VAL A N 1
ATOM 907 C CA . VAL A 1 112 ? -25.625 43.906 19.469 1 80.06 112 VAL A CA 1
ATOM 908 C C . VAL A 1 112 ? -26.297 42.531 19.656 1 80.06 112 VAL A C 1
ATOM 910 O O . VAL A 1 112 ? -27.453 42.344 19.281 1 80.06 112 VAL A O 1
ATOM 913 N N . THR A 1 113 ? -25.547 41.562 20.203 1 71.62 113 THR A N 1
ATOM 914 C CA . THR A 1 113 ? -26.047 40.188 20.312 1 71.62 113 THR A CA 1
ATOM 915 C C . THR A 1 113 ? -27.219 40.125 21.281 1 71.62 113 THR A C 1
ATOM 917 O O . THR A 1 113 ? -28.078 39.25 21.172 1 71.62 113 THR A O 1
ATOM 920 N N . ASN A 1 114 ? -27.266 40.969 22.25 1 59.41 114 ASN A N 1
ATOM 921 C CA . ASN A 1 114 ? -28.328 41 23.25 1 59.41 114 ASN A CA 1
ATOM 922 C C . ASN A 1 114 ? -29.516 41.844 22.797 1 59.41 114 ASN A C 1
ATOM 924 O O . ASN A 1 114 ? -30.422 42.094 23.578 1 59.41 114 ASN A O 1
ATOM 928 N N . SER A 1 115 ? -29.469 42.281 21.5 1 66.38 115 SER A N 1
ATOM 929 C CA . SER A 1 115 ? -30.484 43.25 21.062 1 66.38 115 SER A CA 1
ATOM 930 C C . SER A 1 115 ? -31.266 42.719 19.859 1 66.38 115 SER A C 1
ATOM 932 O O . SER A 1 115 ? -30.969 41.625 19.359 1 66.38 115 SER A O 1
ATOM 934 N N . ASP A 1 116 ? -32.406 43.25 19.625 1 79.25 116 ASP A N 1
ATOM 935 C CA . ASP A 1 116 ? -33.25 42.969 18.453 1 79.25 116 ASP A CA 1
ATOM 936 C C . ASP A 1 116 ? -32.562 43.469 17.172 1 79.25 116 ASP A C 1
ATOM 938 O O . ASP A 1 116 ? -33.156 43.438 16.109 1 79.25 116 ASP A O 1
ATOM 942 N N . ILE A 1 117 ? -31.281 43.719 17.375 1 85.56 117 ILE A N 1
ATOM 943 C CA . ILE A 1 117 ? -30.562 44.344 16.266 1 85.56 117 ILE A CA 1
ATOM 944 C C . ILE A 1 117 ? -30.297 43.281 15.188 1 85.56 117 ILE A C 1
ATOM 946 O O . ILE A 1 117 ? -30.375 43.594 13.992 1 85.56 117 ILE A O 1
ATOM 950 N N . ILE A 1 118 ? -30.016 42.125 15.578 1 84.19 118 ILE A N 1
ATOM 951 C CA . ILE A 1 118 ? -29.734 41.062 14.633 1 84.19 118 ILE A CA 1
ATOM 952 C C . ILE A 1 118 ? -30.953 40.812 13.75 1 84.19 118 ILE A C 1
ATOM 954 O O . ILE A 1 118 ? -30.828 40.688 12.523 1 84.19 118 ILE A O 1
ATOM 958 N N . LYS A 1 119 ? -32.062 40.75 14.367 1 82.25 119 LYS A N 1
ATOM 959 C CA . LYS A 1 119 ? -33.312 40.562 13.625 1 82.25 119 LYS A CA 1
ATOM 960 C C . LYS A 1 119 ? -33.562 41.75 12.703 1 82.25 119 LYS A C 1
ATOM 962 O O . LYS A 1 119 ? -34.062 41.594 11.586 1 82.25 119 LYS A O 1
ATOM 967 N N . GLU A 1 120 ? -33.281 42.875 13.219 1 85.44 120 GLU A N 1
ATOM 968 C CA . GLU A 1 120 ? -33.5 44.094 12.43 1 85.44 120 GLU A CA 1
ATOM 969 C C . GLU A 1 120 ? -32.562 44.125 11.219 1 85.44 120 GLU A C 1
ATOM 971 O O . GLU A 1 120 ? -32.969 44.531 10.125 1 85.44 120 GLU A O 1
ATOM 976 N N . ILE A 1 121 ? -31.359 43.75 11.445 1 88.44 121 ILE A N 1
ATOM 977 C CA . ILE A 1 121 ? -30.406 43.719 10.336 1 88.44 121 ILE A CA 1
ATOM 978 C C . ILE A 1 121 ? -30.875 42.719 9.281 1 88.44 121 ILE A C 1
ATOM 980 O O . ILE A 1 121 ? -30.859 43.031 8.086 1 88.44 121 ILE A O 1
ATOM 984 N N . LYS A 1 122 ? -31.281 41.594 9.727 1 85 122 LYS A N 1
ATOM 985 C CA . LYS A 1 122 ? -31.781 40.594 8.797 1 85 122 LYS A CA 1
ATOM 986 C C . LYS A 1 122 ? -32.969 41.125 8.016 1 85 122 LYS A C 1
ATOM 988 O O . LYS A 1 122 ? -33.062 40.938 6.797 1 85 122 LYS A O 1
ATOM 993 N N . SER A 1 123 ? -33.844 41.688 8.758 1 82.12 123 SER A N 1
ATOM 994 C CA . SER A 1 123 ? -35.094 42.156 8.156 1 82.12 123 SER A CA 1
ATOM 995 C C . SER A 1 123 ? -34.875 43.312 7.199 1 82.12 123 SER A C 1
ATOM 997 O O . SER A 1 123 ? -35.531 43.438 6.164 1 82.12 123 SER A O 1
ATOM 999 N N . GLN A 1 124 ? -33.938 44.062 7.523 1 87.06 124 GLN A N 1
ATOM 1000 C CA . GLN A 1 124 ? -33.781 45.281 6.758 1 87.06 124 GLN A CA 1
ATOM 1001 C C . GLN A 1 124 ? -32.781 45.094 5.617 1 87.06 124 GLN A C 1
ATOM 1003 O O . GLN A 1 124 ? -32.812 45.844 4.641 1 87.06 124 GLN A O 1
ATOM 1008 N N . THR A 1 125 ? -31.969 44.188 5.773 1 89.06 125 THR A N 1
ATOM 1009 C CA . THR A 1 125 ? -30.938 44.062 4.754 1 89.06 125 THR A CA 1
ATOM 1010 C C . THR A 1 125 ? -31.047 42.719 4.023 1 89.06 125 THR A C 1
ATOM 1012 O O . THR A 1 125 ? -30.484 42.531 2.943 1 89.06 125 THR A O 1
ATOM 1015 N N . ASN A 1 126 ? -31.641 41.781 4.613 1 85.88 126 ASN A N 1
ATOM 1016 C CA . ASN A 1 126 ? -31.75 40.406 4.137 1 85.88 126 ASN A CA 1
ATOM 1017 C C . ASN A 1 126 ? -30.391 39.688 4.109 1 85.88 126 ASN A C 1
ATOM 1019 O O . ASN A 1 126 ? -30.125 38.844 3.248 1 85.88 126 ASN A O 1
ATOM 1023 N N . TRP A 1 127 ? -29.453 40.188 4.805 1 86.5 127 TRP A N 1
ATOM 1024 C CA . TRP A 1 127 ? -28.203 39.531 5.113 1 86.5 127 TRP A CA 1
ATOM 1025 C C . TRP A 1 127 ? -28.234 38.906 6.512 1 86.5 127 TRP A C 1
ATOM 1027 O O . TRP A 1 127 ? -28.875 39.469 7.418 1 86.5 127 TRP A O 1
ATOM 1037 N N . SER A 1 128 ? -27.688 37.75 6.59 1 81.12 128 SER A N 1
ATOM 1038 C CA . SER A 1 128 ? -27.547 37.156 7.918 1 81.12 128 SER A CA 1
ATOM 1039 C C . SER A 1 128 ? -26.328 37.75 8.641 1 81.12 128 SER A C 1
ATOM 1041 O O . SER A 1 128 ? -25.188 37.469 8.266 1 81.12 128 SER A O 1
ATOM 1043 N N . PRO A 1 129 ? -26.641 38.594 9.672 1 83.56 129 PRO A N 1
ATOM 1044 C CA . PRO A 1 129 ? -25.5 39.219 10.359 1 83.56 129 PRO A CA 1
ATOM 1045 C C . PRO A 1 129 ? -24.734 38.219 11.234 1 83.56 129 PRO A C 1
ATOM 1047 O O . PRO A 1 129 ? -25.359 37.438 11.969 1 83.56 129 PRO A O 1
ATOM 1050 N N . ARG A 1 130 ? -23.484 38.125 11.023 1 80.06 130 ARG A N 1
ATOM 1051 C CA . ARG A 1 130 ? -22.578 37.438 11.922 1 80.06 130 ARG A CA 1
ATOM 1052 C C . ARG A 1 130 ? -21.656 38.438 12.648 1 80.06 130 ARG A C 1
ATOM 1054 O O . ARG A 1 130 ? -20.75 39 12.047 1 80.06 130 ARG A O 1
ATOM 1061 N N . ILE A 1 131 ? -21.984 38.594 13.93 1 78.5 131 ILE A N 1
ATOM 1062 C CA . ILE A 1 131 ? -21.266 39.594 14.719 1 78.5 131 ILE A CA 1
ATOM 1063 C C . ILE A 1 131 ? -19.984 38.969 15.289 1 78.5 131 ILE A C 1
ATOM 1065 O O . ILE A 1 131 ? -20.031 37.938 15.93 1 78.5 131 ILE A O 1
ATOM 1069 N N . VAL A 1 132 ? -18.938 39.656 14.836 1 73.62 132 VAL A N 1
ATOM 1070 C CA . VAL A 1 132 ? -17.672 39.188 15.367 1 73.62 132 VAL A CA 1
ATOM 1071 C C . VAL A 1 132 ? -16.906 40.344 16 1 73.62 132 VAL A C 1
ATOM 1073 O O . VAL A 1 132 ? -17.125 41.5 15.625 1 73.62 132 VAL A O 1
ATOM 1076 N N . ARG A 1 133 ? -16.266 40.094 16.984 1 71.38 133 ARG A N 1
ATOM 1077 C CA . ARG A 1 133 ? -15.438 41.125 17.578 1 71.38 133 ARG A CA 1
ATOM 1078 C C . ARG A 1 133 ? -14.25 41.469 16.688 1 71.38 133 ARG A C 1
ATOM 1080 O O . ARG A 1 133 ? -13.633 40.562 16.109 1 71.38 133 ARG A O 1
ATOM 1087 N N . ALA A 1 134 ? -14.07 42.781 16.562 1 74.25 134 ALA A N 1
ATOM 1088 C CA . ALA A 1 134 ? -12.875 43.188 15.82 1 74.25 134 ALA A CA 1
ATOM 1089 C C . ALA A 1 134 ? -11.609 42.719 16.531 1 74.25 134 ALA A C 1
ATOM 1091 O O . ALA A 1 134 ? -11.516 42.781 17.75 1 74.25 134 ALA A O 1
ATOM 1092 N N . PRO A 1 135 ? -10.75 42.156 15.711 1 69.81 135 PRO A N 1
ATOM 1093 C CA . PRO A 1 135 ? -9.5 41.75 16.359 1 69.81 135 PRO A CA 1
ATOM 1094 C C . PRO A 1 135 ? -8.742 42.969 16.953 1 69.81 135 PRO A C 1
ATOM 1096 O O . PRO A 1 135 ? -8.711 44.031 16.344 1 69.81 135 PRO A O 1
ATOM 1099 N N . PRO A 1 136 ? -8.359 42.812 18.125 1 72 136 PRO A N 1
ATOM 1100 C CA . PRO A 1 136 ? -7.613 43.906 18.75 1 72 136 PRO A CA 1
ATOM 1101 C C . PRO A 1 136 ? -6.348 44.281 17.984 1 72 136 PRO A C 1
ATOM 1103 O O . PRO A 1 136 ? -5.801 45.344 18.156 1 72 136 PRO A O 1
ATOM 1106 N N . MET A 1 137 ? -5.891 43.281 17.219 1 80.31 137 MET A N 1
ATOM 1107 C CA . MET A 1 137 ? -4.711 43.5 16.391 1 80.31 137 MET A CA 1
ATOM 1108 C C . MET A 1 137 ? -5.039 43.281 14.914 1 80.31 137 MET A C 1
ATOM 1110 O O . MET A 1 137 ? -5.715 42.312 14.555 1 80.31 137 MET A O 1
ATOM 1114 N N . TYR A 1 138 ? -4.645 44.25 14.188 1 81.06 138 TYR A N 1
ATOM 1115 C CA . TYR A 1 138 ? -4.844 44.156 12.742 1 81.06 138 TYR A CA 1
ATOM 1116 C C . TYR A 1 138 ? -3.938 43.062 12.156 1 81.06 138 TYR A C 1
ATOM 1118 O O . TYR A 1 138 ? -2.752 43 12.484 1 81.06 138 TYR A O 1
ATOM 1126 N N . SER A 1 139 ? -4.512 42.188 11.328 1 87.31 139 SER A N 1
ATOM 1127 C CA . SER A 1 139 ? -3.752 41.188 10.602 1 87.31 139 SER A CA 1
ATOM 1128 C C . SER A 1 139 ? -3.904 41.375 9.094 1 87.31 139 SER A C 1
ATOM 1130 O O . SER A 1 139 ? -5.012 41.25 8.555 1 87.31 139 SER A O 1
ATOM 1132 N N . ARG A 1 140 ? -2.836 41.562 8.445 1 89.12 140 ARG A N 1
ATOM 1133 C CA . ARG A 1 140 ? -2.832 41.719 6.992 1 89.12 140 ARG A CA 1
ATOM 1134 C C . ARG A 1 140 ? -3.246 40.406 6.312 1 89.12 140 ARG A C 1
ATOM 1136 O O . ARG A 1 140 ? -3.986 40.438 5.328 1 89.12 140 ARG A O 1
ATOM 1143 N N . THR A 1 141 ? -2.84 39.344 6.793 1 92.25 141 THR A N 1
ATOM 1144 C CA . THR A 1 141 ? -3.125 38.031 6.215 1 92.25 141 THR A CA 1
ATOM 1145 C C . THR A 1 141 ? -4.621 37.75 6.25 1 92.25 141 THR A C 1
ATOM 1147 O O . THR A 1 141 ? -5.207 37.344 5.238 1 92.25 141 THR A O 1
ATOM 1150 N N . VAL A 1 142 ? -5.203 37.906 7.379 1 88.88 142 VAL A N 1
ATOM 1151 C CA . VAL A 1 142 ? -6.629 37.656 7.531 1 88.88 142 VAL A CA 1
ATOM 1152 C C . VAL A 1 142 ? -7.422 38.531 6.559 1 88.88 142 VAL A C 1
ATOM 1154 O O . VAL A 1 142 ? -8.352 38.031 5.898 1 88.88 142 VAL A O 1
ATOM 1157 N N . LYS A 1 143 ? -7.051 39.75 6.496 1 85.5 143 LYS A N 1
ATOM 1158 C CA . LYS A 1 143 ? -7.719 40.656 5.59 1 85.5 143 LYS A CA 1
ATOM 1159 C C . LYS A 1 143 ? -7.574 40.219 4.137 1 85.5 143 LYS A C 1
ATOM 1161 O O . LYS A 1 143 ? -8.555 40.219 3.385 1 85.5 143 LYS A O 1
ATOM 1166 N N . GLU A 1 144 ? -6.379 39.938 3.793 1 90.44 144 GLU A N 1
ATOM 1167 C CA . GLU A 1 144 ? -6.102 39.531 2.414 1 90.44 144 GLU A CA 1
ATOM 1168 C C . GLU A 1 144 ? -6.852 38.25 2.041 1 90.44 144 GLU A C 1
ATOM 1170 O O . GLU A 1 144 ? -7.352 38.125 0.921 1 90.44 144 GLU A O 1
ATOM 1175 N N . VAL A 1 145 ? -6.91 37.312 2.904 1 90.56 145 VAL A N 1
ATOM 1176 C CA . VAL A 1 145 ? -7.613 36.062 2.662 1 90.56 145 VAL A CA 1
ATOM 1177 C C . VAL A 1 145 ? -9.102 36.344 2.453 1 90.56 145 VAL A C 1
ATOM 1179 O O . VAL A 1 145 ? -9.703 35.812 1.504 1 90.56 145 VAL A O 1
ATOM 1182 N N . ARG A 1 146 ? -9.625 37.125 3.285 1 83.06 1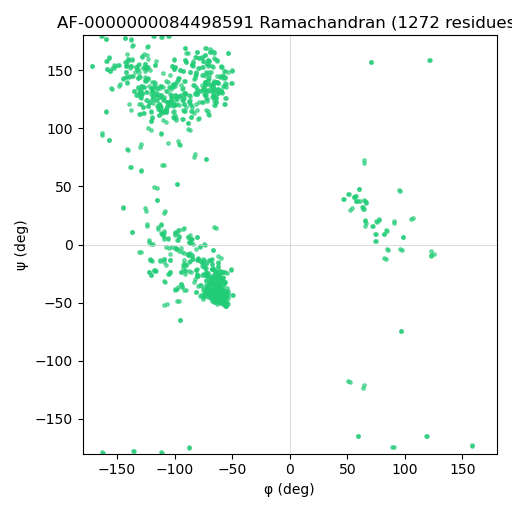46 ARG A N 1
ATOM 1183 C CA . ARG A 1 146 ? -11.047 37.438 3.193 1 83.06 146 ARG A CA 1
ATOM 1184 C C . ARG A 1 146 ? -11.352 38.188 1.898 1 83.06 146 ARG A C 1
ATOM 1186 O O . ARG A 1 146 ? -12.352 37.906 1.237 1 83.06 146 ARG A O 1
ATOM 1193 N N . GLU A 1 147 ? -10.555 39.156 1.615 1 83.75 147 GLU A N 1
ATOM 1194 C CA . GLU A 1 147 ? -10.727 39.906 0.38 1 83.75 147 GLU A CA 1
ATOM 1195 C C . GLU A 1 147 ? -10.633 39 -0.843 1 83.75 147 GLU A C 1
ATOM 1197 O O . GLU A 1 147 ? -11.43 39.125 -1.778 1 83.75 147 GLU A O 1
ATOM 1202 N N . TYR A 1 148 ? -9.711 38.188 -0.832 1 91.06 148 TYR A N 1
ATOM 1203 C CA . TYR A 1 148 ? -9.539 37.281 -1.952 1 91.06 148 TYR A CA 1
ATOM 1204 C C . TYR A 1 148 ? -10.766 36.375 -2.115 1 91.06 148 TYR A C 1
ATOM 1206 O O . TYR A 1 148 ? -11.258 36.188 -3.23 1 91.06 148 TYR A O 1
ATOM 1214 N N . LEU A 1 149 ? -11.227 35.812 -1.079 1 86.31 149 LEU A N 1
ATOM 1215 C CA . LEU A 1 149 ? -12.375 34.906 -1.125 1 86.31 149 LEU A CA 1
ATOM 1216 C C . LEU A 1 149 ? -13.609 35.656 -1.634 1 86.31 149 LEU A C 1
ATOM 1218 O O . LEU A 1 149 ? -14.469 35.031 -2.291 1 86.31 149 LEU A O 1
ATOM 1222 N N . ARG A 1 150 ? -13.633 36.875 -1.347 1 78.44 150 ARG A N 1
ATOM 1223 C CA . ARG A 1 150 ? -14.711 37.688 -1.888 1 78.44 150 ARG A CA 1
ATOM 1224 C C . ARG A 1 150 ? -14.57 37.844 -3.396 1 78.44 150 ARG A C 1
ATOM 1226 O O . ARG A 1 150 ? -15.562 37.844 -4.125 1 78.44 150 ARG A O 1
ATOM 1233 N N . ASP A 1 151 ? -13.43 38.094 -3.777 1 85.75 151 ASP A N 1
ATOM 1234 C CA . ASP A 1 151 ? -13.156 38.312 -5.191 1 85.75 151 ASP A CA 1
ATOM 1235 C C . ASP A 1 151 ? -13.484 37.094 -6.031 1 85.75 151 ASP A C 1
ATOM 1237 O O . ASP A 1 151 ? -13.883 37.219 -7.191 1 85.75 151 ASP A O 1
ATOM 1241 N N . VAL A 1 152 ? -13.383 35.938 -5.406 1 90.31 152 VAL A N 1
ATOM 1242 C CA . VAL A 1 152 ? -13.562 34.719 -6.188 1 90.31 152 VAL A CA 1
ATOM 1243 C C . VAL A 1 152 ? -14.891 34.031 -5.816 1 90.31 152 VAL A C 1
ATOM 1245 O O . VAL A 1 152 ? -15.039 32.812 -5.934 1 90.31 152 VAL A O 1
ATOM 1248 N N . LYS A 1 153 ? -15.781 34.688 -5.402 1 81.25 153 LYS A N 1
ATOM 1249 C CA . LYS A 1 153 ? -17.062 34.188 -4.91 1 81.25 153 LYS A CA 1
ATOM 1250 C C . LYS A 1 153 ? -17.766 33.375 -5.973 1 81.25 153 LYS A C 1
ATOM 1252 O O . LYS A 1 153 ? -18.344 32.312 -5.664 1 81.25 153 LYS A O 1
ATOM 1257 N N . LYS A 1 154 ? -17.781 33.812 -7.215 1 83.31 154 LYS A N 1
ATOM 1258 C CA . LYS A 1 154 ? -18.469 33.094 -8.289 1 83.31 154 LYS A CA 1
ATOM 1259 C C . LYS A 1 154 ? -17.797 31.734 -8.555 1 83.31 154 LYS A C 1
ATOM 1261 O O . LYS A 1 154 ? -18.484 30.719 -8.672 1 83.31 154 LYS A O 1
ATOM 1266 N N . GLU A 1 155 ? -16.5 31.797 -8.625 1 90.5 155 GLU A N 1
ATOM 1267 C CA . GLU A 1 155 ? -15.758 30.562 -8.852 1 90.5 155 GLU A CA 1
ATOM 1268 C C . GLU A 1 155 ? -15.961 29.578 -7.699 1 90.5 155 GLU A C 1
ATOM 1270 O O . GLU A 1 155 ? -16.094 28.375 -7.922 1 90.5 155 GLU A O 1
ATOM 1275 N N . ARG A 1 156 ? -15.992 30.094 -6.535 1 87.75 156 ARG A N 1
ATOM 1276 C CA . ARG A 1 156 ? -16.188 29.25 -5.352 1 87.75 156 ARG A CA 1
ATOM 1277 C C . ARG A 1 156 ? -17.562 28.625 -5.348 1 87.75 156 ARG A C 1
ATOM 1279 O O . ARG A 1 156 ? -17.719 27.453 -4.977 1 87.75 156 ARG A O 1
ATOM 1286 N N . LYS A 1 157 ? -18.547 29.359 -5.719 1 82.19 157 LYS A N 1
ATOM 1287 C CA . LYS A 1 157 ? -19.906 28.828 -5.797 1 82.19 157 LYS A CA 1
ATOM 1288 C C . LYS A 1 157 ? -19.969 27.656 -6.77 1 82.19 157 LYS A C 1
ATOM 1290 O O . LYS A 1 157 ? -20.609 26.641 -6.477 1 82.19 157 LYS A O 1
ATOM 1295 N N . GLU A 1 158 ? -19.391 27.812 -7.867 1 87.94 158 GLU A N 1
ATOM 1296 C CA . GLU A 1 158 ? -19.359 26.75 -8.852 1 87.94 158 GLU A CA 1
ATOM 1297 C C . GLU A 1 158 ? -18.609 25.516 -8.312 1 87.94 158 GLU A C 1
ATOM 1299 O O . GLU A 1 158 ? -19.062 24.391 -8.508 1 87.94 158 GLU A O 1
ATOM 1304 N N . PHE A 1 159 ? -17.562 25.797 -7.738 1 92.25 159 PHE A N 1
ATOM 1305 C CA . PHE A 1 159 ? -16.781 24.719 -7.133 1 92.25 159 PHE A CA 1
ATOM 1306 C C . PHE A 1 159 ? -17.609 23.969 -6.105 1 92.25 159 PHE A C 1
ATOM 1308 O O . PHE A 1 159 ? -17.625 22.734 -6.109 1 92.25 159 PHE A O 1
ATOM 1315 N N . LEU A 1 160 ? -18.219 24.672 -5.246 1 87.19 160 LEU A N 1
ATOM 1316 C CA . LEU A 1 160 ? -19 24.062 -4.176 1 87.19 160 LEU A CA 1
ATOM 1317 C C . LEU A 1 160 ? -20.172 23.266 -4.75 1 87.19 160 LEU A C 1
ATOM 1319 O O . LEU A 1 160 ? -20.547 22.219 -4.207 1 87.19 160 LEU A O 1
ATOM 1323 N N . HIS A 1 161 ? -20.75 23.781 -5.793 1 84.69 161 HIS A N 1
ATOM 1324 C CA . HIS A 1 161 ? -21.812 23.047 -6.477 1 84.69 161 HIS A CA 1
ATOM 1325 C C . HIS A 1 161 ? -21.297 21.719 -7.008 1 84.69 161 HIS A C 1
ATOM 1327 O O . HIS A 1 161 ? -21.922 20.672 -6.781 1 84.69 161 HIS A O 1
ATOM 1333 N N . ASN A 1 162 ? -20.203 21.797 -7.703 1 90.62 162 ASN A N 1
ATOM 1334 C CA . ASN A 1 162 ? -19.625 20.578 -8.266 1 90.62 162 ASN A CA 1
ATOM 1335 C C . ASN A 1 162 ? -19.25 19.594 -7.168 1 90.62 162 ASN A C 1
ATOM 1337 O O . ASN A 1 162 ? -19.391 18.375 -7.355 1 90.62 162 ASN A O 1
ATOM 1341 N N . LEU A 1 163 ? -18.719 20.125 -6.102 1 91.19 163 LEU A N 1
ATOM 1342 C CA . LEU A 1 163 ? -18.406 19.281 -4.957 1 91.19 163 LEU A CA 1
ATOM 1343 C C . LEU A 1 163 ? -19.672 18.594 -4.426 1 91.19 163 LEU A C 1
ATOM 1345 O O . LEU A 1 163 ? -19.625 17.406 -4.086 1 91.19 163 LEU A O 1
ATOM 1349 N N . GLY A 1 164 ? -20.734 19.359 -4.297 1 86.94 164 GLY A N 1
ATOM 1350 C CA . GLY A 1 164 ? -22 18.781 -3.869 1 86.94 164 GLY A CA 1
ATOM 1351 C C . GLY A 1 164 ? -22.453 17.609 -4.734 1 86.94 164 GLY A C 1
ATOM 1352 O O . GLY A 1 164 ? -22.922 16.594 -4.219 1 86.94 164 GLY A O 1
ATOM 1353 N N . VAL A 1 165 ? -22.312 17.781 -6 1 86.69 165 VAL A N 1
ATOM 1354 C CA . VAL A 1 165 ? -22.672 16.734 -6.945 1 86.69 165 VAL A CA 1
ATOM 1355 C C . VAL A 1 165 ? -21.812 15.5 -6.707 1 86.69 165 VAL A C 1
ATOM 1357 O O . VAL A 1 165 ? -22.312 14.375 -6.668 1 86.69 165 VAL A O 1
ATOM 1360 N N . LYS A 1 166 ? -20.578 15.688 -6.543 1 89.81 166 LYS A N 1
ATOM 1361 C CA . LYS A 1 166 ? -19.641 14.586 -6.316 1 89.81 166 LYS A CA 1
ATOM 1362 C C . LYS A 1 166 ? -19.969 13.836 -5.035 1 89.81 166 LYS A C 1
ATOM 1364 O O . LYS A 1 166 ? -19.828 12.617 -4.969 1 89.81 166 LYS A O 1
ATOM 1369 N N . LEU A 1 167 ? -20.375 14.547 -4.027 1 90.44 167 LEU A N 1
ATOM 1370 C CA . LEU A 1 167 ? -20.625 13.977 -2.713 1 90.44 167 LEU A CA 1
ATOM 1371 C C . LEU A 1 167 ? -21.875 13.086 -2.746 1 90.44 167 LEU A C 1
ATOM 1373 O O . LEU A 1 167 ? -22.078 12.281 -1.841 1 90.44 167 LEU A O 1
ATOM 1377 N N . THR A 1 168 ? -22.656 13.172 -3.787 1 85.12 168 THR A N 1
ATOM 1378 C CA . THR A 1 168 ? -23.906 12.422 -3.852 1 85.12 168 THR A CA 1
ATOM 1379 C C . THR A 1 168 ? -23.812 11.297 -4.879 1 85.12 168 THR A C 1
ATOM 1381 O O . THR A 1 168 ? -24.812 10.695 -5.238 1 85.12 168 THR A O 1
ATOM 1384 N N . THR A 1 169 ? -22.625 11.047 -5.336 1 86.62 169 THR A N 1
ATOM 1385 C CA . THR A 1 169 ? -22.406 9.93 -6.246 1 86.62 169 THR A CA 1
ATOM 1386 C C . THR A 1 169 ? -22.594 8.602 -5.523 1 86.62 169 THR A C 1
ATOM 1388 O O . THR A 1 169 ? -22.125 8.422 -4.402 1 86.62 169 THR A O 1
ATOM 1391 N N . PRO A 1 170 ? -23.234 7.703 -6.176 1 87.81 170 PRO A N 1
ATOM 1392 C CA . PRO A 1 170 ? -23.453 6.406 -5.535 1 87.81 170 PRO A CA 1
ATOM 1393 C C . PRO A 1 170 ? -22.172 5.621 -5.336 1 87.81 170 PRO A C 1
ATOM 1395 O O . PRO A 1 170 ? -21.25 5.711 -6.164 1 87.81 170 PRO A O 1
ATOM 1398 N N . LEU A 1 171 ? -22.234 4.789 -4.348 1 88.19 171 LEU A N 1
ATOM 1399 C CA . LEU A 1 171 ? -21.062 3.973 -4.02 1 88.19 171 LEU A CA 1
ATOM 1400 C C . LEU A 1 171 ? -20.953 2.783 -4.965 1 88.19 171 LEU A C 1
ATOM 1402 O O . LEU A 1 171 ? -21.969 2.289 -5.469 1 88.19 171 LEU A O 1
ATOM 1406 N N . MET A 1 172 ? -19.734 2.355 -5.152 1 82.56 172 MET A N 1
ATOM 1407 C CA . MET A 1 172 ? -19.5 1.17 -5.969 1 82.56 172 MET A CA 1
ATOM 1408 C C . MET A 1 172 ? -19.906 -0.096 -5.227 1 82.56 172 MET A C 1
ATOM 1410 O O . MET A 1 172 ? -19.672 -0.216 -4.023 1 82.56 172 MET A O 1
ATOM 1414 N N . PRO A 1 173 ? -20.5 -0.961 -5.984 1 79.62 173 PRO A N 1
ATOM 1415 C CA . PRO A 1 173 ? -20.812 -2.246 -5.352 1 79.62 173 PRO A CA 1
ATOM 1416 C C . PRO A 1 173 ? -19.562 -3.09 -5.094 1 79.62 173 PRO A C 1
ATOM 1418 O O . PRO A 1 173 ? -18.516 -2.865 -5.719 1 79.62 173 PRO A O 1
ATOM 1421 N N . GLY A 1 174 ? -19.641 -4.051 -4.16 1 78.38 174 GLY A N 1
ATOM 1422 C CA . GLY A 1 174 ? -18.547 -4.961 -3.893 1 78.38 174 GLY A CA 1
ATOM 1423 C C . GLY A 1 174 ? -18.031 -4.871 -2.467 1 78.38 174 GLY A C 1
ATOM 1424 O O . GLY A 1 174 ? -18.703 -4.332 -1.59 1 78.38 174 GLY A O 1
ATOM 1425 N N . GLU A 1 175 ? -16.844 -5.457 -2.299 1 85.19 175 GLU A N 1
ATOM 1426 C CA . GLU A 1 175 ? -16.25 -5.516 -0.972 1 85.19 175 GLU A CA 1
ATOM 1427 C C . GLU A 1 175 ? -15.766 -4.141 -0.519 1 85.19 175 GLU A C 1
ATOM 1429 O O . GLU A 1 175 ? -15.188 -3.391 -1.305 1 85.19 175 GLU A O 1
ATOM 1434 N N . THR A 1 176 ? -16.125 -3.805 0.736 1 90.25 176 THR A N 1
ATOM 1435 C CA . THR A 1 176 ? -15.625 -2.568 1.327 1 90.25 176 THR A CA 1
ATOM 1436 C C . THR A 1 176 ? -14.336 -2.818 2.105 1 90.25 176 THR A C 1
ATOM 1438 O O . THR A 1 176 ? -14.25 -3.766 2.893 1 90.25 176 THR A O 1
ATOM 1441 N N . TRP A 1 177 ? -13.352 -2.115 1.801 1 94.81 177 TRP A N 1
ATOM 1442 C CA . TRP A 1 177 ? -12.102 -2.184 2.553 1 94.81 177 TRP A CA 1
ATOM 1443 C C . TRP A 1 177 ? -11.594 -0.787 2.889 1 94.81 177 TRP A C 1
ATOM 1445 O O . TRP A 1 177 ? -11.992 0.195 2.256 1 94.81 177 TRP A O 1
ATOM 1455 N N . ILE A 1 178 ? -10.906 -0.606 3.943 1 97.88 178 ILE A N 1
ATOM 1456 C CA . ILE A 1 178 ? -10.297 0.633 4.414 1 97.88 178 ILE A CA 1
ATOM 1457 C C . ILE A 1 178 ? -8.797 0.422 4.629 1 97.88 178 ILE A C 1
ATOM 1459 O O . ILE A 1 178 ? -8.383 -0.561 5.25 1 97.88 178 ILE A O 1
ATOM 1463 N N . ARG A 1 179 ? -7.969 1.356 4.086 1 97.88 179 ARG A N 1
ATOM 1464 C CA . ARG A 1 179 ? -6.52 1.272 4.215 1 97.88 179 ARG A CA 1
ATOM 1465 C C . ARG A 1 179 ? -5.926 2.615 4.625 1 97.88 179 ARG A C 1
ATOM 1467 O O . ARG A 1 179 ? -6.5 3.668 4.344 1 97.88 179 ARG A O 1
ATOM 1474 N N . ILE A 1 180 ? -4.812 2.516 5.285 1 98.56 180 ILE A N 1
ATOM 1475 C CA . ILE A 1 180 ? -3.988 3.682 5.578 1 98.56 180 ILE A CA 1
ATOM 1476 C C . ILE A 1 180 ? -2.611 3.514 4.941 1 98.56 180 ILE A C 1
ATOM 1478 O O . ILE A 1 180 ? -1.947 2.494 5.141 1 98.56 180 ILE A O 1
ATOM 1482 N N . THR A 1 181 ? -2.199 4.469 4.145 1 98.69 181 THR A N 1
ATOM 1483 C CA . THR A 1 181 ? -0.893 4.449 3.496 1 98.69 181 THR A CA 1
ATOM 1484 C C . THR A 1 181 ? 0.007 5.547 4.055 1 98.69 181 THR A C 1
ATOM 1486 O O . THR A 1 181 ? -0.382 6.719 4.086 1 98.69 181 THR A O 1
ATOM 1489 N N . ALA A 1 182 ? 1.185 5.152 4.453 1 98.44 182 ALA A N 1
ATOM 1490 C CA . ALA A 1 182 ? 2.182 6.078 4.984 1 98.44 182 ALA A CA 1
ATOM 1491 C C . ALA A 1 182 ? 2.996 6.715 3.857 1 98.44 182 ALA A C 1
ATOM 1493 O O . ALA A 1 182 ? 3.904 6.082 3.311 1 98.44 182 ALA A O 1
ATOM 1494 N N . LEU A 1 183 ? 2.779 8.016 3.615 1 98.06 183 LEU A N 1
ATOM 1495 C CA . LEU A 1 183 ? 3.471 8.672 2.514 1 98.06 183 LEU A CA 1
ATOM 1496 C C . LEU A 1 183 ? 4.605 9.555 3.033 1 98.06 183 LEU A C 1
ATOM 1498 O O . LEU A 1 183 ? 5.516 9.906 2.283 1 98.06 183 LEU A O 1
ATOM 1502 N N . GLY A 1 184 ? 4.465 9.969 4.281 1 96.38 184 GLY A N 1
ATOM 1503 C CA . GLY A 1 184 ? 5.461 10.805 4.938 1 96.38 184 GLY A CA 1
ATOM 1504 C C . GLY A 1 184 ? 5.203 10.992 6.418 1 96.38 184 GLY A C 1
ATOM 1505 O O . GLY A 1 184 ? 4.051 10.953 6.863 1 96.38 184 GLY A O 1
ATOM 1506 N N . GLY A 1 185 ? 6.242 11.242 7.156 1 94.19 185 GLY A N 1
ATOM 1507 C CA . GLY A 1 185 ? 6.098 11.516 8.578 1 94.19 185 GLY A CA 1
ATOM 1508 C C . GLY A 1 185 ? 5.965 10.258 9.422 1 94.19 185 GLY A C 1
ATOM 1509 O O . GLY A 1 185 ? 5.543 10.32 10.57 1 94.19 185 GLY A O 1
ATOM 1510 N N . HIS A 1 186 ? 6.176 9.117 8.844 1 95.94 186 HIS A N 1
ATOM 1511 C CA . HIS A 1 186 ? 6.133 7.836 9.547 1 95.94 186 HIS A CA 1
ATOM 1512 C C . HIS A 1 186 ? 7.539 7.336 9.859 1 95.94 186 HIS A C 1
ATOM 1514 O O . HIS A 1 186 ? 8.344 7.105 8.953 1 95.94 186 HIS A O 1
ATOM 1520 N N . ARG A 1 187 ? 7.855 7.27 11.141 1 92.94 187 ARG A N 1
ATOM 1521 C CA . ARG A 1 187 ? 9.172 6.996 11.711 1 92.94 187 ARG A CA 1
ATOM 1522 C C . ARG A 1 187 ? 10.164 8.102 11.352 1 92.94 187 ARG A C 1
ATOM 1524 O O . ARG A 1 187 ? 11.328 7.82 11.078 1 92.94 187 ARG A O 1
ATOM 1531 N N . GLU A 1 188 ? 9.578 9.242 11.227 1 88.69 188 GLU A N 1
ATOM 1532 C CA . GLU A 1 188 ? 10.32 10.484 11.008 1 88.69 188 GLU A CA 1
ATOM 1533 C C . GLU A 1 188 ? 9.484 11.703 11.391 1 88.69 188 GLU A C 1
ATOM 1535 O O . GLU A 1 188 ? 8.266 11.602 11.539 1 88.69 188 GLU A O 1
ATOM 1540 N N . VAL A 1 189 ? 10.133 12.75 11.656 1 87.62 189 VAL A N 1
ATOM 1541 C CA . VAL A 1 189 ? 9.453 14.016 11.891 1 87.62 189 VAL A CA 1
ATOM 1542 C C . VAL A 1 189 ? 9.602 14.922 10.664 1 87.62 189 VAL A C 1
ATOM 1544 O O . VAL A 1 189 ? 10.719 15.18 10.211 1 87.62 189 VAL A O 1
ATOM 1547 N N . GLY A 1 190 ? 8.484 15.305 10.172 1 87.69 190 GLY A N 1
ATOM 1548 C CA . GLY A 1 190 ? 8.477 16.141 8.984 1 87.69 190 GLY A CA 1
ATOM 1549 C C . GLY A 1 190 ? 7.723 15.531 7.82 1 87.69 190 GLY A C 1
ATOM 1550 O O . GLY A 1 190 ? 7.449 14.328 7.82 1 87.69 190 GLY A O 1
ATOM 1551 N N . ARG A 1 191 ? 7.32 16.297 6.941 1 93.25 191 ARG A N 1
ATOM 1552 C CA . ARG A 1 191 ? 6.633 15.984 5.691 1 93.25 191 ARG A CA 1
ATOM 1553 C C . ARG A 1 191 ? 5.441 15.07 5.938 1 93.25 191 ARG A C 1
ATOM 1555 O O . ARG A 1 191 ? 5.277 14.055 5.258 1 93.25 191 ARG A O 1
ATOM 1562 N N . SER A 1 192 ? 4.715 15.344 6.918 1 96.88 192 SER A N 1
ATOM 1563 C CA . SER A 1 192 ? 3.553 14.547 7.293 1 96.88 192 SER A CA 1
ATOM 1564 C C . SER A 1 192 ? 2.574 14.414 6.129 1 96.88 192 SER A C 1
ATOM 1566 O O . SER A 1 192 ? 2.234 15.406 5.484 1 96.88 192 SER A O 1
ATOM 1568 N N . ALA A 1 193 ? 2.236 13.211 5.801 1 98.5 193 ALA A N 1
ATOM 1569 C CA . ALA A 1 193 ? 1.246 12.875 4.781 1 98.5 193 ALA A CA 1
ATOM 1570 C C . ALA A 1 193 ? 0.725 11.453 4.973 1 98.5 193 ALA A C 1
ATOM 1572 O O . ALA A 1 193 ? 1.488 10.492 4.891 1 98.5 193 ALA A O 1
ATOM 1573 N N . THR A 1 194 ? -0.508 11.289 5.281 1 98.81 194 THR A N 1
ATOM 1574 C CA . THR A 1 194 ? -1.16 10 5.473 1 98.81 194 THR A CA 1
ATOM 1575 C C . THR A 1 194 ? -2.381 9.875 4.566 1 98.81 194 THR A C 1
ATOM 1577 O O . THR A 1 194 ? -3.281 10.711 4.605 1 98.81 194 THR A O 1
ATOM 1580 N N . LEU A 1 195 ? -2.402 8.844 3.785 1 98.88 195 LEU A N 1
ATOM 1581 C CA . LEU A 1 195 ? -3.502 8.633 2.85 1 98.88 195 LEU A CA 1
ATOM 1582 C C . LEU A 1 195 ? -4.484 7.598 3.393 1 98.88 195 LEU A C 1
ATOM 1584 O O . LEU A 1 195 ? -4.094 6.473 3.707 1 98.88 195 LEU A O 1
ATOM 1588 N N . ILE A 1 196 ? -5.715 7.977 3.59 1 98.75 196 ILE A N 1
ATOM 1589 C CA . ILE A 1 196 ? -6.805 7.062 3.926 1 98.75 196 ILE A CA 1
ATOM 1590 C C . ILE A 1 196 ? -7.594 6.715 2.666 1 98.75 196 ILE A C 1
ATOM 1592 O O . ILE A 1 196 ? -8.078 7.605 1.965 1 98.75 196 ILE A O 1
ATOM 1596 N N . SER A 1 197 ? -7.719 5.469 2.416 1 97.94 197 SER A N 1
ATOM 1597 C CA . SER A 1 197 ? -8.422 5.055 1.204 1 97.94 197 SER A CA 1
ATOM 1598 C C . SER A 1 197 ? -9.477 3.994 1.508 1 97.94 197 SER A C 1
ATOM 1600 O O . SER A 1 197 ? -9.289 3.172 2.406 1 97.94 197 SER A O 1
ATOM 1602 N N . THR A 1 198 ? -10.562 4.035 0.807 1 96.88 198 THR A N 1
ATOM 1603 C CA . THR A 1 198 ? -11.547 2.973 0.683 1 96.88 198 THR A CA 1
ATOM 1604 C C . THR A 1 198 ? -11.664 2.504 -0.766 1 96.88 198 THR A C 1
ATOM 1606 O O . THR A 1 198 ? -10.914 2.963 -1.632 1 96.88 198 THR A O 1
ATOM 1609 N N . ASN A 1 199 ? -12.5 1.554 -0.971 1 93.31 199 ASN A N 1
ATOM 1610 C CA . ASN A 1 199 ? -12.75 1.141 -2.348 1 93.31 199 ASN A CA 1
ATOM 1611 C C . ASN A 1 199 ? -13.445 2.238 -3.146 1 93.31 199 ASN A C 1
ATOM 1613 O O . ASN A 1 199 ? -13.523 2.164 -4.375 1 93.31 199 ASN A O 1
ATOM 1617 N N . ASN A 1 200 ? -13.844 3.438 -2.475 1 94.38 200 ASN A N 1
ATOM 1618 C CA . ASN A 1 200 ? -14.602 4.492 -3.141 1 94.38 200 ASN A CA 1
ATOM 1619 C C . ASN A 1 200 ? -13.867 5.832 -3.084 1 94.38 200 ASN A C 1
ATOM 1621 O O . ASN A 1 200 ? -14.086 6.699 -3.932 1 94.38 200 ASN A O 1
ATOM 1625 N N . SER A 1 201 ? -12.977 5.961 -2.061 1 96.44 201 SER A N 1
ATOM 1626 C CA . SER A 1 201 ? -12.516 7.316 -1.78 1 96.44 201 SER A CA 1
ATOM 1627 C C . SER A 1 201 ? -11.039 7.34 -1.403 1 96.44 201 SER A C 1
ATOM 1629 O O . SER A 1 201 ? -10.5 6.344 -0.921 1 96.44 201 SER A O 1
ATOM 1631 N N . LYS A 1 202 ? -10.383 8.492 -1.656 1 97.81 202 LYS A N 1
ATOM 1632 C CA . LYS A 1 202 ? -9.023 8.812 -1.233 1 97.81 202 LYS A CA 1
ATOM 1633 C C . LYS A 1 202 ? -8.977 10.141 -0.492 1 97.81 202 LYS A C 1
ATOM 1635 O O . LYS A 1 202 ? -9.32 11.188 -1.056 1 97.81 202 LYS A O 1
ATOM 1640 N N . VAL A 1 203 ? -8.57 10.102 0.755 1 98.81 203 VAL A N 1
ATOM 1641 C CA . VAL A 1 203 ? -8.469 11.305 1.571 1 98.81 203 VAL A CA 1
ATOM 1642 C C . VAL A 1 203 ? -7.047 11.453 2.105 1 98.81 203 VAL A C 1
ATOM 1644 O O . VAL A 1 203 ? -6.547 10.57 2.807 1 98.81 203 VAL A O 1
ATOM 1647 N N . LEU A 1 204 ? -6.402 12.539 1.747 1 98.88 204 LEU A N 1
ATOM 1648 C CA . LEU A 1 204 ? -5.059 12.828 2.232 1 98.88 204 LEU A CA 1
ATOM 1649 C C . LEU A 1 204 ? -5.105 13.695 3.482 1 98.88 204 LEU A C 1
ATOM 1651 O O . LEU A 1 204 ? -5.734 14.758 3.484 1 98.88 204 LEU A O 1
ATOM 1655 N N . VAL A 1 205 ? -4.496 13.219 4.535 1 98.88 205 VAL A N 1
ATOM 1656 C CA . VAL A 1 205 ? -4.383 14.023 5.75 1 98.88 205 VAL A CA 1
ATOM 1657 C C . VAL A 1 205 ? -2.984 14.625 5.836 1 98.88 205 VAL A C 1
ATOM 1659 O O . VAL A 1 205 ? -1.996 13.914 6.008 1 98.88 205 VAL A O 1
ATOM 1662 N N . ASP A 1 206 ? -2.916 15.914 5.645 1 98.75 206 ASP A N 1
ATOM 1663 C CA . ASP A 1 206 ? -1.701 16.734 5.645 1 98.75 206 ASP A CA 1
ATOM 1664 C C . ASP A 1 206 ? -0.852 16.438 4.406 1 98.75 206 ASP A C 1
ATOM 1666 O O . ASP A 1 206 ? -0.994 15.391 3.777 1 98.75 206 ASP A O 1
ATOM 1670 N N . CYS A 1 207 ? -0.064 17.328 4.066 1 98.19 207 CYS A N 1
ATOM 1671 C CA . CYS A 1 207 ? 0.952 17.281 3.021 1 98.19 207 CYS A CA 1
ATOM 1672 C C . CYS A 1 207 ? 2.047 18.312 3.281 1 98.19 207 CYS A C 1
ATOM 1674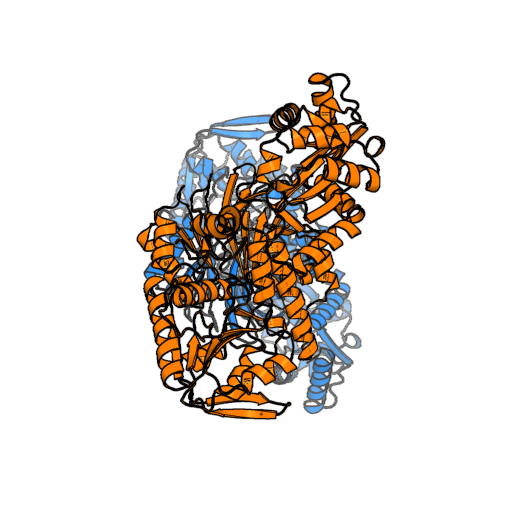 O O . CYS A 1 207 ? 1.98 19.438 2.781 1 98.19 207 CYS A O 1
ATOM 1676 N N . GLY A 1 208 ? 3.018 17.844 4.004 1 96.06 208 GLY A N 1
ATOM 1677 C CA . GLY A 1 208 ? 4.004 18.781 4.504 1 96.06 208 GLY A CA 1
ATOM 1678 C C . GLY A 1 208 ? 5.371 18.609 3.867 1 96.06 208 GLY A C 1
ATOM 1679 O O . GLY A 1 208 ? 5.535 17.812 2.943 1 96.06 208 GLY A O 1
ATOM 1680 N N . MET A 1 209 ? 6.344 19.438 4.227 1 89.81 209 MET A N 1
ATOM 1681 C CA . MET A 1 209 ? 7.723 19.375 3.76 1 89.81 209 MET A CA 1
ATOM 1682 C C . MET A 1 209 ? 8.68 19.109 4.922 1 89.81 209 MET A C 1
ATOM 1684 O O . MET A 1 209 ? 8.328 19.328 6.082 1 89.81 209 MET A O 1
ATOM 1688 N N . ILE A 1 210 ? 9.852 18.5 4.551 1 78.31 210 ILE A N 1
ATOM 1689 C CA . ILE A 1 210 ? 10.852 18.297 5.594 1 78.31 210 ILE A CA 1
ATOM 1690 C C . ILE A 1 210 ? 11.664 19.578 5.789 1 78.31 210 ILE A C 1
ATOM 1692 O O . ILE A 1 210 ? 11.859 20.344 4.848 1 78.31 210 ILE A O 1
ATOM 1696 N N . ASN A 1 211 ? 12 19.859 6.918 1 64.12 211 ASN A N 1
ATOM 1697 C CA . ASN A 1 211 ? 12.703 21.078 7.277 1 64.12 211 ASN A CA 1
ATOM 1698 C C . ASN A 1 211 ? 14.195 20.969 6.984 1 64.12 211 ASN A C 1
ATOM 1700 O O . ASN A 1 211 ? 14.992 21.766 7.496 1 64.12 211 ASN A O 1
ATOM 1704 N N . VAL A 1 212 ? 14.594 19.812 6.32 1 59.72 212 VAL A N 1
ATOM 1705 C CA . VAL A 1 212 ? 16.031 19.734 6.09 1 59.72 212 VAL A CA 1
ATOM 1706 C C . VAL A 1 212 ? 16.359 20.156 4.664 1 59.72 212 VAL A C 1
ATOM 1708 O O . VAL A 1 212 ? 15.672 19.75 3.715 1 59.72 212 VAL A O 1
ATOM 1711 N N . ASN A 1 213 ? 16.969 21.234 4.586 1 55.31 213 ASN A N 1
ATOM 1712 C CA . ASN A 1 213 ? 17.281 21.859 3.301 1 55.31 213 ASN A CA 1
ATOM 1713 C C . ASN A 1 213 ? 18.547 21.281 2.686 1 55.31 213 ASN A C 1
ATOM 1715 O O . ASN A 1 213 ? 19.656 21.609 3.113 1 55.31 213 ASN A O 1
ATOM 1719 N N . ASP A 1 214 ? 18.406 20.062 2.145 1 59.97 214 ASP A N 1
ATOM 1720 C CA . ASP A 1 214 ? 19.531 19.734 1.278 1 59.97 214 ASP A CA 1
ATOM 1721 C C . ASP A 1 214 ? 19.281 20.219 -0.147 1 59.97 214 ASP A C 1
ATOM 1723 O O . ASP A 1 214 ? 18.484 19.656 -0.884 1 59.97 214 ASP A O 1
ATOM 1727 N N . PRO A 1 215 ? 19.906 21.359 -0.375 1 57.69 215 PRO A N 1
ATOM 1728 C CA . PRO A 1 215 ? 19.703 21.953 -1.698 1 57.69 215 PRO A CA 1
ATOM 1729 C C . PRO A 1 215 ? 19.969 20.969 -2.834 1 57.69 215 PRO A C 1
ATOM 1731 O O . PRO A 1 215 ? 19.438 21.141 -3.938 1 57.69 215 PRO A O 1
ATOM 1734 N N . GLU A 1 216 ? 20.75 19.953 -2.486 1 57.81 216 GLU A N 1
ATOM 1735 C CA . GLU A 1 216 ? 21.141 19.031 -3.547 1 57.81 216 GLU A CA 1
ATOM 1736 C C . GLU A 1 216 ? 20.078 17.969 -3.785 1 57.81 216 GLU A C 1
ATOM 1738 O O . GLU A 1 216 ? 20.078 17.312 -4.828 1 57.81 216 GLU A O 1
ATOM 1743 N N . GLN A 1 217 ? 19.156 17.938 -2.805 1 64.56 217 GLN A N 1
ATOM 1744 C CA . GLN A 1 217 ? 18.141 16.906 -2.967 1 64.56 217 GLN A CA 1
ATOM 1745 C C . GLN A 1 217 ? 16.75 17.438 -2.621 1 64.56 217 GLN A C 1
ATOM 1747 O O . GLN A 1 217 ? 16.094 16.938 -1.699 1 64.56 217 GLN A O 1
ATOM 1752 N N . PRO A 1 218 ? 16.297 18.359 -3.434 1 60.59 218 PRO A N 1
ATOM 1753 C CA . PRO A 1 218 ? 15.031 19.016 -3.09 1 60.59 218 PRO A CA 1
ATOM 1754 C C . PRO A 1 218 ? 13.859 18.031 -3.033 1 60.59 218 PRO A C 1
ATOM 1756 O O . PRO A 1 218 ? 12.914 18.25 -2.266 1 60.59 218 PRO A O 1
ATOM 1759 N N . TRP A 1 219 ? 13.984 16.984 -3.711 1 64.38 219 TRP A N 1
ATOM 1760 C CA . TRP A 1 219 ? 12.852 16.078 -3.781 1 64.38 219 TRP A CA 1
ATOM 1761 C C . TRP A 1 219 ? 12.766 15.203 -2.529 1 64.38 219 TRP A C 1
ATOM 1763 O O . TRP A 1 219 ? 11.727 14.617 -2.24 1 64.38 219 TRP A O 1
ATOM 1773 N N . GLU A 1 220 ? 13.844 15.289 -1.887 1 71.12 220 GLU A N 1
ATOM 1774 C CA . GLU A 1 220 ? 13.867 14.453 -0.689 1 71.12 220 GLU A CA 1
ATOM 1775 C C . GLU A 1 220 ? 13.07 15.094 0.445 1 71.12 220 GLU A C 1
ATOM 1777 O O . GLU A 1 220 ? 12.773 14.438 1.448 1 71.12 220 GLU A O 1
ATOM 1782 N N . GLU A 1 221 ? 12.555 16.281 0.129 1 76.81 221 GLU A N 1
ATOM 1783 C CA . GLU A 1 221 ? 11.844 17.047 1.155 1 76.81 221 GLU A CA 1
ATOM 1784 C C . GLU A 1 221 ? 10.359 16.703 1.157 1 76.81 221 GLU A C 1
ATOM 1786 O O . GLU A 1 221 ? 9.664 16.922 2.152 1 76.81 221 GLU A O 1
ATOM 1791 N N . ALA A 1 222 ? 9.953 16.141 0.11 1 89.12 222 ALA A N 1
ATOM 1792 C CA . ALA A 1 222 ? 8.516 15.922 -0.057 1 89.12 222 ALA A CA 1
ATOM 1793 C C . ALA A 1 222 ? 8.117 14.516 0.398 1 89.12 222 ALA A C 1
ATOM 1795 O O . ALA A 1 222 ? 8.953 13.617 0.46 1 89.12 222 ALA A O 1
ATOM 1796 N N . PRO A 1 223 ? 6.863 14.398 0.885 1 95.06 223 PRO A N 1
ATOM 1797 C CA . PRO A 1 223 ? 6.348 13.039 1.014 1 95.06 223 PRO A CA 1
ATOM 1798 C C . PRO A 1 223 ? 6.438 12.242 -0.289 1 95.06 223 PRO A C 1
ATOM 1800 O O . PRO A 1 223 ? 6.777 12.805 -1.334 1 95.06 223 PRO A O 1
ATOM 1803 N N . TYR A 1 224 ? 6.301 10.984 -0.247 1 94.88 224 TYR A N 1
ATOM 1804 C CA . TYR A 1 224 ? 6.355 10.133 -1.428 1 94.88 224 TYR A CA 1
ATOM 1805 C C . TYR A 1 224 ? 5.102 10.297 -2.279 1 94.88 224 TYR A C 1
ATOM 1807 O O . TYR A 1 224 ? 4.305 9.367 -2.408 1 94.88 224 TYR A O 1
ATOM 1815 N N . LEU A 1 225 ? 5.047 11.445 -2.949 1 95 225 LEU A N 1
ATOM 1816 C CA . LEU A 1 225 ? 3.838 11.836 -3.67 1 95 225 LEU A CA 1
ATOM 1817 C C . LEU A 1 225 ? 3.83 11.242 -5.078 1 95 225 LEU A C 1
ATOM 1819 O O . LEU A 1 225 ? 2.869 11.43 -5.828 1 95 225 LEU A O 1
ATOM 1823 N N . TYR A 1 226 ? 4.828 10.492 -5.414 1 92.56 226 TYR A N 1
ATOM 1824 C CA . TYR A 1 226 ? 4.934 9.938 -6.758 1 92.56 226 TYR A CA 1
ATOM 1825 C C . TYR A 1 226 ? 4.469 8.484 -6.781 1 92.56 226 TYR A C 1
ATOM 1827 O O . TYR A 1 226 ? 4.395 7.871 -7.848 1 92.56 226 TYR A O 1
ATOM 1835 N N . VAL A 1 227 ? 4.121 7.914 -5.68 1 95 227 VAL A N 1
ATOM 1836 C CA . VAL A 1 227 ? 3.744 6.504 -5.633 1 95 227 VAL A CA 1
ATOM 1837 C C . VAL A 1 227 ? 2.334 6.328 -6.195 1 95 227 VAL A C 1
ATOM 1839 O O . VAL A 1 227 ? 1.536 7.266 -6.191 1 95 227 VAL A O 1
ATOM 1842 N N . PRO A 1 228 ? 1.954 5.125 -6.586 1 95.44 228 PRO A N 1
ATOM 1843 C CA . PRO A 1 228 ? 0.697 4.898 -7.301 1 95.44 228 PRO A CA 1
ATOM 1844 C C . PRO A 1 228 ? -0.531 5.133 -6.426 1 95.44 228 PRO A C 1
ATOM 1846 O O . PRO A 1 228 ? -1.593 5.504 -6.934 1 95.44 228 PRO A O 1
ATOM 1849 N N . GLU A 1 229 ? -0.425 4.949 -5.184 1 96.75 229 GLU A N 1
ATOM 1850 C CA . GLU A 1 229 ? -1.563 5.047 -4.277 1 96.75 229 GLU A CA 1
ATOM 1851 C C . GLU A 1 229 ? -2.227 6.418 -4.367 1 96.75 229 GLU A C 1
ATOM 1853 O O . GLU A 1 229 ? -3.445 6.531 -4.223 1 96.75 229 GLU A O 1
ATOM 1858 N N . ILE A 1 230 ? -1.38 7.414 -4.613 1 96.69 230 ILE A N 1
ATOM 1859 C CA . ILE A 1 230 ? -1.927 8.766 -4.543 1 96.69 230 ILE A CA 1
ATOM 1860 C C . ILE A 1 230 ? -2.004 9.367 -5.945 1 96.69 230 ILE A C 1
ATOM 1862 O O . ILE A 1 230 ? -2.639 10.398 -6.152 1 96.69 230 ILE A O 1
ATOM 1866 N N . GLN A 1 231 ? -1.4 8.82 -6.977 1 94.69 231 GLN A N 1
ATOM 1867 C CA . GLN A 1 231 ? -1.36 9.352 -8.336 1 94.69 231 GLN A CA 1
ATOM 1868 C C . GLN A 1 231 ? -2.494 8.781 -9.18 1 94.69 231 GLN A C 1
ATOM 1870 O O . GLN A 1 231 ? -2.898 7.629 -8.992 1 94.69 231 GLN A O 1
ATOM 1875 N N . PRO A 1 232 ? -3.014 9.539 -10.164 1 95.62 232 PRO A N 1
ATOM 1876 C CA . PRO A 1 232 ? -2.805 10.984 -10.328 1 95.62 232 PRO A CA 1
ATOM 1877 C C . PRO A 1 232 ? -3.506 11.805 -9.258 1 95.62 232 PRO A C 1
ATOM 1879 O O . PRO A 1 232 ? -4.469 11.344 -8.641 1 95.62 232 PRO A O 1
ATOM 1882 N N . PHE A 1 233 ? -3.086 12.969 -9.023 1 97.5 233 PHE A N 1
ATOM 1883 C CA . PHE A 1 233 ? -3.674 13.805 -7.977 1 97.5 233 PHE A CA 1
ATOM 1884 C C . PHE A 1 233 ? -5.137 14.094 -8.281 1 97.5 233 PHE A C 1
ATOM 1886 O O . PHE A 1 233 ? -5.902 14.453 -7.379 1 97.5 233 PHE A O 1
ATOM 1893 N N . THR A 1 234 ? -5.57 13.93 -9.523 1 96.44 234 THR A N 1
ATOM 1894 C CA . THR A 1 234 ? -6.961 14.141 -9.906 1 96.44 234 THR A CA 1
ATOM 1895 C C . THR A 1 234 ? -7.863 13.086 -9.273 1 96.44 234 THR A C 1
ATOM 1897 O O . THR A 1 234 ? -9.078 13.273 -9.195 1 96.44 234 THR A O 1
ATOM 1900 N N . SER A 1 235 ? -7.254 11.977 -8.797 1 95.5 235 SER A N 1
ATOM 1901 C CA . SER A 1 235 ? -8.039 10.906 -8.18 1 95.5 235 SER A CA 1
ATOM 1902 C C . SER A 1 235 ? -8.234 11.148 -6.691 1 95.5 235 SER A C 1
ATOM 1904 O O . SER A 1 235 ? -9.023 10.461 -6.043 1 95.5 235 SER A O 1
ATOM 1906 N N . LEU A 1 236 ? -7.562 12.141 -6.117 1 97.56 236 LEU A N 1
ATOM 1907 C CA . LEU A 1 236 ? -7.719 12.508 -4.715 1 97.56 236 LEU A CA 1
ATOM 1908 C C . LEU A 1 236 ? -9.047 13.227 -4.488 1 97.56 236 LEU A C 1
ATOM 1910 O O . LEU A 1 236 ? -9.391 14.148 -5.227 1 97.56 236 LEU A O 1
ATOM 1914 N N . ASP A 1 237 ? -9.773 12.812 -3.459 1 97.88 237 ASP A N 1
ATOM 1915 C CA . ASP A 1 237 ? -11.117 13.336 -3.26 1 97.88 237 ASP A CA 1
ATOM 1916 C C . ASP A 1 237 ? -11.109 14.516 -2.295 1 97.88 237 ASP A C 1
ATOM 1918 O O . ASP A 1 237 ? -11.953 15.414 -2.398 1 97.88 237 ASP A O 1
ATOM 1922 N N . ALA A 1 238 ? -10.227 14.445 -1.343 1 98.62 238 ALA A N 1
ATOM 1923 C CA . ALA A 1 238 ? -10.195 15.5 -0.334 1 98.62 238 ALA A CA 1
ATOM 1924 C C . ALA A 1 238 ? -8.828 15.547 0.354 1 98.62 238 ALA A C 1
ATOM 1926 O O . ALA A 1 238 ? -8.133 14.539 0.441 1 98.62 238 ALA A O 1
ATOM 1927 N N . VAL A 1 239 ? -8.477 16.688 0.786 1 98.88 239 VAL A N 1
ATOM 1928 C CA . VAL A 1 239 ? -7.34 16.906 1.676 1 98.88 239 VAL A CA 1
ATOM 1929 C C . VAL A 1 239 ? -7.828 17.453 3.01 1 98.88 239 VAL A C 1
ATOM 1931 O O . VAL A 1 239 ? -8.68 18.359 3.041 1 98.88 239 VAL A O 1
ATOM 1934 N N . VAL A 1 240 ? -7.43 16.859 4.098 1 98.94 240 VAL A N 1
ATOM 1935 C CA . VAL A 1 240 ? -7.703 17.375 5.438 1 98.94 240 VAL A CA 1
ATOM 1936 C C . VAL A 1 240 ? -6.414 17.875 6.07 1 98.94 240 VAL A C 1
ATOM 1938 O O . VAL A 1 240 ? -5.414 17.156 6.125 1 98.94 240 VAL A O 1
ATOM 1941 N N . LEU A 1 241 ? -6.449 19.062 6.465 1 98.88 241 LEU A N 1
ATOM 1942 C CA . LEU A 1 241 ? -5.277 19.688 7.082 1 98.88 241 LEU A CA 1
ATOM 1943 C C . LEU A 1 241 ? -5.453 19.781 8.594 1 98.88 241 LEU A C 1
ATOM 1945 O O . LEU A 1 241 ? -6.375 20.453 9.078 1 98.88 241 LEU A O 1
ATOM 1949 N N . THR A 1 242 ? -4.543 19.141 9.312 1 98.81 242 THR A N 1
ATOM 1950 C CA . THR A 1 242 ? -4.648 19.125 10.766 1 98.81 242 THR A CA 1
ATOM 1951 C C . THR A 1 242 ? -4.254 20.469 11.359 1 98.81 242 THR A C 1
ATOM 1953 O O . THR A 1 242 ? -4.898 20.953 12.289 1 98.81 242 THR A O 1
ATOM 1956 N N . HIS A 1 243 ? -3.133 21.031 10.828 1 98.62 243 HIS A N 1
ATOM 1957 C CA . HIS A 1 243 ? -2.691 22.328 11.344 1 98.62 243 HIS A CA 1
ATOM 1958 C C . HIS A 1 243 ? -1.707 22.984 10.391 1 98.62 243 HIS A C 1
ATOM 1960 O O . HIS A 1 243 ? -1.376 22.438 9.336 1 98.62 243 HIS A O 1
ATOM 1966 N N . ALA A 1 244 ? -1.234 24.125 10.758 1 98.06 244 ALA A N 1
ATOM 1967 C CA . ALA A 1 244 ? -0.68 25.047 9.766 1 98.06 244 ALA A CA 1
ATOM 1968 C C . ALA A 1 244 ? 0.825 24.844 9.609 1 98.06 244 ALA A C 1
ATOM 1970 O O . ALA A 1 244 ? 1.425 25.312 8.641 1 98.06 244 ALA A O 1
ATOM 1971 N N . HIS A 1 245 ? 1.515 24.203 10.523 1 95.69 245 HIS A N 1
ATOM 1972 C CA . HIS A 1 245 ? 2.961 24.062 10.391 1 95.69 245 HIS A CA 1
ATOM 1973 C C . HIS A 1 245 ? 3.338 23.547 9.008 1 95.69 245 HIS A C 1
ATOM 1975 O O . HIS A 1 245 ? 2.639 22.703 8.445 1 95.69 245 HIS A O 1
ATOM 1981 N N . LEU A 1 246 ? 4.469 23.922 8.562 1 92.94 246 LEU A N 1
ATOM 1982 C CA . LEU A 1 246 ? 4.883 23.625 7.195 1 92.94 246 LEU A CA 1
ATOM 1983 C C . LEU A 1 246 ? 5.125 22.141 7.012 1 92.94 246 LEU A C 1
ATOM 1985 O O . LEU A 1 246 ? 4.938 21.609 5.914 1 92.94 246 LEU A O 1
ATOM 1989 N N . ASP A 1 247 ? 5.512 21.484 8.023 1 92.88 247 ASP A N 1
ATOM 1990 C CA . ASP A 1 247 ? 5.738 20.047 7.887 1 92.88 247 ASP A CA 1
ATOM 1991 C C . ASP A 1 247 ? 4.418 19.281 7.793 1 92.88 247 ASP A C 1
ATOM 1993 O O . ASP A 1 247 ? 4.406 18.078 7.582 1 92.88 247 ASP A O 1
ATOM 1997 N N . HIS A 1 248 ? 3.307 19.969 7.844 1 97.38 248 HIS A N 1
ATOM 1998 C CA . HIS A 1 248 ? 1.99 19.375 7.637 1 97.38 248 HIS A CA 1
ATOM 1999 C C . HIS A 1 248 ? 1.272 20.031 6.461 1 97.38 248 HIS A C 1
ATOM 2001 O O . HIS A 1 248 ? 0.443 19.391 5.805 1 97.38 248 HIS A O 1
ATOM 2007 N N . SER A 1 249 ? 1.606 21.266 6.168 1 97.75 249 SER A N 1
ATOM 2008 C CA . SER A 1 249 ? 0.799 22.016 5.215 1 97.75 249 SER A CA 1
ATOM 2009 C C . SER A 1 249 ? 1.636 22.484 4.027 1 97.75 249 SER A C 1
ATOM 2011 O O . SER A 1 249 ? 1.092 22.891 2.994 1 97.75 249 SER A O 1
ATOM 2013 N N . GLY A 1 250 ? 2.873 22.406 4.09 1 95.44 250 GLY A N 1
ATOM 2014 C CA . GLY A 1 250 ? 3.795 23.125 3.225 1 95.44 250 GLY A CA 1
ATOM 2015 C C . GLY A 1 250 ? 3.645 22.766 1.759 1 95.44 250 GLY A C 1
ATOM 2016 O O . GLY A 1 250 ? 3.918 23.578 0.881 1 95.44 250 GLY A O 1
ATOM 2017 N N . LEU A 1 251 ? 3.193 21.531 1.466 1 96.44 251 LEU A N 1
ATOM 2018 C CA . LEU A 1 251 ? 3.18 21.125 0.067 1 96.44 251 LEU A CA 1
ATOM 2019 C C . LEU A 1 251 ? 1.75 20.922 -0.43 1 96.44 251 LEU A C 1
ATOM 2021 O O . LEU A 1 251 ? 1.534 20.406 -1.526 1 96.44 251 LEU A O 1
ATOM 2025 N N . VAL A 1 252 ? 0.766 21.391 0.281 1 98.19 252 VAL A N 1
ATOM 2026 C CA . VAL A 1 252 ? -0.619 21.328 -0.176 1 98.19 252 VAL A CA 1
ATOM 2027 C C . VAL A 1 252 ? -0.766 22.094 -1.491 1 98.19 252 VAL A C 1
ATOM 2029 O O . VAL A 1 252 ? -1.391 21.594 -2.434 1 98.19 252 VAL A O 1
ATOM 2032 N N . PRO A 1 253 ? -0.138 23.297 -1.66 1 98 253 PRO A N 1
ATOM 2033 C CA . PRO A 1 253 ? -0.264 24.016 -2.932 1 98 253 PRO A CA 1
ATOM 2034 C C . PRO A 1 253 ? 0.332 23.234 -4.105 1 98 253 PRO A C 1
ATOM 2036 O O . PRO A 1 253 ? -0.119 23.391 -5.246 1 98 253 PRO A O 1
ATOM 2039 N N . LEU A 1 254 ? 1.303 22.438 -3.816 1 96.62 254 LEU A N 1
ATOM 2040 C CA . LEU A 1 254 ? 1.935 21.641 -4.863 1 96.62 254 LEU A CA 1
ATOM 2041 C C . LEU A 1 254 ? 0.926 20.703 -5.512 1 96.62 254 LEU A C 1
ATOM 2043 O O . LEU A 1 254 ? 1.003 20.438 -6.715 1 96.62 254 LEU A O 1
ATOM 2047 N N . LEU A 1 255 ? 0.024 20.172 -4.746 1 98.06 255 LEU A N 1
ATOM 2048 C CA . LEU A 1 255 ? -1.005 19.281 -5.285 1 98.06 255 LEU A CA 1
ATOM 2049 C C . LEU A 1 255 ? -1.786 19.984 -6.398 1 98.06 255 LEU A C 1
ATOM 2051 O O . LEU A 1 255 ? -2.08 19.375 -7.43 1 98.06 255 LEU A O 1
ATOM 2055 N N . TYR A 1 256 ? -2.115 21.25 -6.172 1 98 256 TYR A N 1
ATOM 2056 C CA . TYR A 1 256 ? -2.873 22 -7.16 1 98 256 TYR A CA 1
ATOM 2057 C C . TYR A 1 256 ? -2.033 22.266 -8.406 1 98 256 TYR A C 1
ATOM 2059 O O . TYR A 1 256 ? -2.559 22.297 -9.523 1 98 256 TYR A O 1
ATOM 2067 N N . LYS A 1 257 ? -0.792 22.516 -8.219 1 96.94 257 LYS A N 1
ATOM 2068 C CA . LYS A 1 257 ? 0.12 22.703 -9.344 1 96.94 257 LYS A CA 1
ATOM 2069 C C . LYS A 1 257 ? 0.104 21.484 -10.273 1 96.94 257 LYS A C 1
ATOM 2071 O O . LYS A 1 257 ? 0.211 21.625 -11.492 1 96.94 257 LYS A O 1
ATOM 2076 N N . TYR A 1 258 ? -0.105 20.344 -9.648 1 96.62 258 TYR A N 1
ATOM 2077 C CA . TYR A 1 258 ? 0.053 19.125 -10.438 1 96.62 258 TYR A CA 1
ATOM 2078 C C . TYR A 1 258 ? -1.289 18.438 -10.648 1 96.62 258 TYR A C 1
ATOM 2080 O O . TYR A 1 258 ? -1.342 17.219 -10.867 1 96.62 258 TYR A O 1
ATOM 2088 N N . GLY A 1 259 ? -2.377 19.141 -10.438 1 97 259 GLY A N 1
ATOM 2089 C CA . GLY A 1 259 ? -3.604 18.641 -11.023 1 97 259 GLY A CA 1
ATOM 2090 C C . GLY A 1 259 ? -4.703 18.406 -10.008 1 97 259 GLY A C 1
ATOM 2091 O O . GLY A 1 259 ? -5.844 18.109 -10.375 1 97 259 GLY A O 1
ATOM 2092 N N . TYR A 1 260 ? -4.422 18.484 -8.766 1 98.06 260 TYR A N 1
ATOM 2093 C CA . TYR A 1 260 ? -5.492 18.391 -7.781 1 98.06 260 TYR A CA 1
ATOM 2094 C C . TYR A 1 260 ? -6.461 19.562 -7.926 1 98.06 260 TYR A C 1
ATOM 2096 O O . TYR A 1 260 ? -6.039 20.703 -8.125 1 98.06 260 TYR A O 1
ATOM 2104 N N . GLU A 1 261 ? -7.738 19.266 -7.781 1 97.06 261 GLU A N 1
ATOM 2105 C CA . GLU A 1 261 ? -8.758 20.312 -7.883 1 9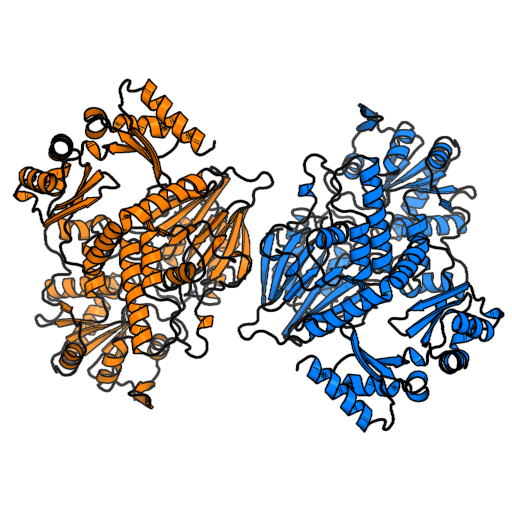7.06 261 GLU A CA 1
ATOM 2106 C C . GLU A 1 261 ? -9.812 20.156 -6.793 1 97.06 261 GLU A C 1
ATOM 2108 O O . GLU A 1 261 ? -10.875 20.781 -6.852 1 97.06 261 GLU A O 1
ATOM 2113 N N . GLY A 1 262 ? -9.555 19.312 -5.859 1 97.62 262 GLY A N 1
ATOM 2114 C CA . GLY A 1 262 ? -10.523 19.016 -4.812 1 97.62 262 GLY A CA 1
ATOM 2115 C C . GLY A 1 262 ? -10.422 19.953 -3.625 1 97.62 262 GLY A C 1
ATOM 2116 O O . GLY A 1 262 ? -9.68 20.938 -3.664 1 97.62 262 GLY A O 1
ATOM 2117 N N . PRO A 1 263 ? -11.203 19.688 -2.58 1 98 263 PRO A N 1
ATOM 2118 C CA . PRO A 1 263 ? -11.289 20.578 -1.415 1 98 263 PRO A CA 1
ATOM 2119 C C . PRO A 1 263 ? -10.18 20.312 -0.397 1 98 263 PRO A C 1
ATOM 2121 O O . PRO A 1 263 ? -9.594 19.234 -0.372 1 98 263 PRO A O 1
ATOM 2124 N N . VAL A 1 264 ? -9.898 21.359 0.355 1 98.62 264 VAL A N 1
ATOM 2125 C CA . VAL A 1 264 ? -9.117 21.25 1.583 1 98.62 264 VAL A CA 1
ATOM 2126 C C . VAL A 1 264 ? -10 21.578 2.785 1 98.62 264 VAL A C 1
ATOM 2128 O O . VAL A 1 264 ? -10.609 22.656 2.842 1 98.62 264 VAL A O 1
ATOM 2131 N N . TYR A 1 265 ? -10.133 20.672 3.672 1 98.5 265 TYR A N 1
ATOM 2132 C CA . TYR A 1 265 ? -10.898 20.891 4.895 1 98.5 265 TYR A CA 1
ATOM 2133 C C . TYR A 1 265 ? -9.977 21.203 6.066 1 98.5 265 TYR A C 1
ATOM 2135 O O . TYR A 1 265 ? -9.008 20.484 6.309 1 98.5 265 TYR A O 1
ATOM 2143 N N . THR A 1 266 ? -10.234 22.25 6.766 1 98.5 266 THR A N 1
ATOM 2144 C CA . THR A 1 266 ? -9.438 22.641 7.922 1 98.5 266 THR A CA 1
ATOM 2145 C C . THR A 1 266 ? -10.188 23.656 8.781 1 98.5 266 THR A C 1
ATOM 2147 O O . THR A 1 266 ? -11.344 23.969 8.508 1 98.5 266 THR A O 1
ATOM 2150 N N . THR A 1 267 ? -9.609 24.094 9.875 1 97.19 267 THR A N 1
ATOM 2151 C CA . THR A 1 267 ? -10.188 25.172 10.68 1 97.19 267 THR A CA 1
ATOM 2152 C C . THR A 1 267 ? -9.844 26.531 10.078 1 97.19 267 THR A C 1
ATOM 2154 O O . THR A 1 267 ? -8.883 26.656 9.32 1 97.19 267 THR A O 1
ATOM 2157 N N . ALA A 1 268 ? -10.562 27.547 10.43 1 93.12 268 ALA A N 1
ATOM 2158 C CA . ALA A 1 268 ? -10.367 28.875 9.875 1 93.12 268 ALA A CA 1
ATOM 2159 C C . ALA A 1 268 ? -9 29.438 10.25 1 93.12 268 ALA A C 1
ATOM 2161 O O . ALA A 1 268 ? -8.281 29.953 9.398 1 93.12 268 ALA A O 1
ATOM 2162 N N . PRO A 1 269 ? -8.617 29.359 11.539 1 95.88 269 PRO A N 1
ATOM 2163 C CA . PRO A 1 269 ? -7.281 29.875 11.859 1 95.88 269 PRO A CA 1
ATOM 2164 C C . PRO A 1 269 ? -6.168 29.125 11.133 1 95.88 269 PRO A C 1
ATOM 2166 O O . PRO A 1 269 ? -5.18 29.734 10.719 1 95.88 269 PRO A O 1
ATOM 2169 N N . THR A 1 270 ? -6.344 27.781 10.992 1 98.5 270 THR A N 1
ATOM 2170 C CA . THR A 1 270 ? -5.34 27 10.281 1 98.5 270 THR A CA 1
ATOM 2171 C C . THR A 1 270 ? -5.223 27.453 8.828 1 98.5 270 THR A C 1
ATOM 2173 O O . THR A 1 270 ? -4.121 27.516 8.281 1 98.5 270 THR A O 1
ATOM 2176 N N . ARG A 1 271 ? -6.328 27.766 8.195 1 97.81 271 ARG A N 1
ATOM 2177 C CA . ARG A 1 271 ? -6.312 28.281 6.836 1 97.81 271 ARG A CA 1
ATOM 2178 C C . ARG A 1 271 ? -5.434 29.516 6.73 1 97.81 271 ARG A C 1
ATOM 2180 O O . ARG A 1 271 ? -4.551 29.594 5.875 1 97.81 271 ARG A O 1
ATOM 2187 N N . ASP A 1 272 ? -5.684 30.484 7.586 1 96.38 272 ASP A N 1
ATOM 2188 C CA . ASP A 1 272 ? -4.988 31.766 7.527 1 96.38 272 ASP A CA 1
ATOM 2189 C C . ASP A 1 272 ? -3.512 31.594 7.883 1 96.38 272 ASP A C 1
ATOM 2191 O O . ASP A 1 272 ? -2.643 32.188 7.234 1 96.38 272 ASP A O 1
ATOM 2195 N N . LEU A 1 273 ? -3.27 30.812 8.891 1 97.75 273 LEU A N 1
ATOM 2196 C CA . LEU A 1 273 ? -1.886 30.594 9.297 1 97.75 273 LEU A CA 1
ATOM 2197 C C . LEU A 1 273 ? -1.116 29.844 8.211 1 97.75 273 LEU A C 1
ATOM 2199 O O . LEU A 1 273 ? 0.058 30.141 7.965 1 97.75 273 LEU A O 1
ATOM 2203 N N . ALA A 1 274 ? -1.766 28.859 7.617 1 98.12 274 ALA A N 1
ATOM 2204 C CA . ALA A 1 274 ? -1.11 28.125 6.543 1 98.12 274 ALA A CA 1
ATOM 2205 C C . ALA A 1 274 ? -0.772 29.047 5.371 1 98.12 274 ALA A C 1
ATOM 2207 O O . ALA A 1 274 ? 0.321 28.969 4.805 1 98.12 274 ALA A O 1
ATOM 2208 N N . ALA A 1 275 ? -1.714 29.875 5.023 1 97.56 275 ALA A N 1
ATOM 2209 C CA . ALA A 1 275 ? -1.468 30.844 3.951 1 97.56 275 ALA A CA 1
ATOM 2210 C C . ALA A 1 275 ? -0.264 31.719 4.27 1 97.56 275 ALA A C 1
ATOM 2212 O O . ALA A 1 275 ? 0.574 31.969 3.4 1 97.56 275 ALA A O 1
ATOM 2213 N N . LEU A 1 276 ? -0.197 32.188 5.469 1 96.12 276 LEU A N 1
ATOM 2214 C CA . LEU A 1 276 ? 0.916 33 5.918 1 96.12 276 LEU A CA 1
ATOM 2215 C C . LEU A 1 276 ? 2.24 32.281 5.758 1 96.12 276 LEU A C 1
ATOM 2217 O O . LEU A 1 276 ? 3.184 32.812 5.168 1 96.12 276 LEU A O 1
ATOM 2221 N N . LEU A 1 277 ? 2.301 31.078 6.262 1 94.94 277 LEU A N 1
ATOM 2222 C CA . LEU A 1 277 ? 3.543 30.328 6.285 1 94.94 277 LEU A CA 1
ATOM 2223 C C . LEU A 1 277 ? 3.939 29.891 4.879 1 94.94 277 LEU A C 1
ATOM 2225 O O . LEU A 1 277 ? 5.125 29.891 4.535 1 94.94 277 LEU A O 1
ATOM 2229 N N . GLN A 1 278 ? 3.01 29.5 4.082 1 95.5 278 GLN A N 1
ATOM 2230 C CA . GLN A 1 278 ? 3.273 29.078 2.711 1 95.5 278 GLN A CA 1
ATOM 2231 C C . GLN A 1 278 ? 3.801 30.234 1.875 1 95.5 278 GLN A C 1
ATOM 2233 O O . GLN A 1 278 ? 4.746 30.078 1.1 1 95.5 278 GLN A O 1
ATOM 2238 N N . ASN A 1 279 ? 3.174 31.406 2.049 1 94.19 279 ASN A N 1
ATOM 2239 C CA . ASN A 1 279 ? 3.66 32.594 1.34 1 94.19 279 ASN A CA 1
ATOM 2240 C C . ASN A 1 279 ? 5.07 32.969 1.785 1 94.19 279 ASN A C 1
ATOM 2242 O O . ASN A 1 279 ? 5.895 33.375 0.967 1 94.19 279 ASN A O 1
ATOM 2246 N N . ASP A 1 280 ? 5.301 32.906 3.006 1 88.88 280 ASP A N 1
ATOM 2247 C CA . ASP A 1 280 ? 6.633 33.188 3.523 1 88.88 280 ASP A CA 1
ATOM 2248 C C . ASP A 1 280 ? 7.668 32.219 2.959 1 88.88 280 ASP A C 1
ATOM 2250 O O . ASP A 1 280 ? 8.805 32.594 2.688 1 88.88 280 ASP A O 1
ATOM 2254 N N . TYR A 1 281 ? 7.305 31.016 2.924 1 86.69 281 TYR A N 1
ATOM 2255 C CA . TYR A 1 281 ? 8.18 30 2.334 1 86.69 281 TYR A CA 1
ATOM 2256 C C . TYR A 1 281 ? 8.57 30.375 0.911 1 86.69 281 TYR A C 1
ATOM 2258 O O . TYR A 1 281 ? 9.742 30.312 0.542 1 86.69 281 TYR A O 1
ATOM 2266 N N . VAL A 1 282 ? 7.613 30.719 0.114 1 90.06 282 VAL A N 1
ATOM 2267 C CA . VAL A 1 282 ? 7.848 31.094 -1.277 1 90.06 282 VAL A CA 1
ATOM 2268 C C . VAL A 1 282 ? 8.773 32.312 -1.337 1 90.06 282 VAL A C 1
ATOM 2270 O O . VAL A 1 282 ? 9.711 32.344 -2.137 1 90.06 282 VAL A O 1
ATOM 2273 N N . LYS A 1 283 ? 8.547 33.25 -0.49 1 84.62 283 LYS A N 1
ATOM 2274 C CA . LYS A 1 283 ? 9.344 34.469 -0.452 1 84.62 283 LYS A CA 1
ATOM 2275 C C . LYS A 1 283 ? 10.797 34.156 -0.092 1 84.62 283 LYS A C 1
ATOM 2277 O O . LYS A 1 283 ? 11.719 34.688 -0.726 1 84.62 283 LYS A O 1
ATOM 2282 N N . VAL A 1 284 ? 10.984 33.406 0.932 1 78.12 284 VAL A N 1
ATOM 2283 C CA . VAL A 1 284 ? 12.328 33.062 1.406 1 78.12 284 VAL A CA 1
ATOM 2284 C C . VAL A 1 284 ? 13.062 32.281 0.338 1 78.12 284 VAL A C 1
ATOM 2286 O O . VAL A 1 284 ? 14.25 32.5 0.089 1 78.12 284 VAL A O 1
ATOM 2289 N N . ALA A 1 285 ? 12.391 31.312 -0.23 1 78.75 285 ALA A N 1
ATOM 2290 C CA . ALA A 1 285 ? 13.008 30.5 -1.277 1 78.75 285 ALA A CA 1
ATOM 2291 C C . ALA A 1 285 ? 13.469 31.359 -2.445 1 78.75 285 ALA A C 1
ATOM 2293 O O . ALA A 1 285 ? 14.547 31.156 -2.996 1 78.75 285 ALA A O 1
ATOM 2294 N N . HIS A 1 286 ? 12.641 32.312 -2.816 1 80.31 286 HIS A N 1
ATOM 2295 C CA . HIS A 1 286 ? 13 33.25 -3.885 1 80.31 286 HIS A CA 1
ATOM 2296 C C . HIS A 1 286 ? 14.227 34.062 -3.514 1 80.31 286 HIS A C 1
ATOM 2298 O O . HIS A 1 286 ? 15.117 34.25 -4.34 1 80.31 286 HIS A O 1
ATOM 2304 N N . SER A 1 287 ? 14.242 34.5 -2.357 1 75.06 287 SER A N 1
ATOM 2305 C CA . SER A 1 287 ? 15.32 35.375 -1.906 1 75.06 287 SER A CA 1
ATOM 2306 C C . SER A 1 287 ? 16.641 34.594 -1.848 1 75.06 287 SER A C 1
ATOM 2308 O O . SER A 1 287 ? 17.703 35.188 -2.082 1 75.06 287 SER A O 1
ATOM 2310 N N . GLU A 1 288 ? 16.547 33.375 -1.553 1 71.31 288 GLU A N 1
ATOM 2311 C CA . GLU A 1 288 ? 17.75 32.562 -1.407 1 71.31 288 GLU A CA 1
ATOM 2312 C C . GLU A 1 288 ? 18.125 31.875 -2.719 1 71.31 288 GLU A C 1
ATOM 2314 O O . GLU A 1 288 ? 19.141 31.188 -2.805 1 71.31 288 GLU A O 1
ATOM 2319 N N . GLY A 1 289 ? 17.312 31.953 -3.734 1 70.88 289 GLY A N 1
ATOM 2320 C CA . GLY A 1 289 ? 17.594 31.375 -5.043 1 70.88 289 GLY A CA 1
ATOM 2321 C C . GLY A 1 289 ? 17.375 29.875 -5.098 1 70.88 289 GLY A C 1
ATOM 2322 O O . GLY A 1 289 ? 18.031 29.172 -5.879 1 70.88 289 GLY A O 1
ATOM 2323 N N . HIS A 1 290 ? 16.609 29.406 -4.207 1 73.94 290 HIS A N 1
ATOM 2324 C CA . HIS A 1 290 ? 16.328 27.984 -4.195 1 73.94 290 HIS A CA 1
ATOM 2325 C C . HIS A 1 290 ? 15.195 27.641 -5.156 1 73.94 290 HIS A C 1
ATOM 2327 O O . HIS A 1 290 ? 14.398 28.5 -5.512 1 73.94 290 HIS A O 1
ATOM 2333 N N . LYS A 1 291 ? 15.227 26.359 -5.645 1 77.5 291 LYS A N 1
ATOM 2334 C CA . LYS A 1 291 ? 14.125 25.875 -6.469 1 77.5 291 LYS A CA 1
ATOM 2335 C C . LYS A 1 291 ? 12.828 25.781 -5.664 1 77.5 291 LYS A C 1
ATOM 2337 O O . LYS A 1 291 ? 12.828 25.25 -4.551 1 77.5 291 LYS A O 1
ATOM 2342 N N . ILE A 1 292 ? 11.828 26.391 -6.223 1 79.38 292 ILE A N 1
ATOM 2343 C CA . ILE A 1 292 ? 10.562 26.469 -5.496 1 79.38 292 ILE A CA 1
ATOM 2344 C C . ILE A 1 292 ? 9.625 25.359 -5.98 1 79.38 292 ILE A C 1
ATOM 2346 O O . ILE A 1 292 ? 9.547 25.078 -7.176 1 79.38 292 ILE A O 1
ATOM 2350 N N . SER A 1 293 ? 8.898 24.781 -5.059 1 86.06 293 SER A N 1
ATOM 2351 C CA . SER A 1 293 ? 8.016 23.656 -5.348 1 86.06 293 SER A CA 1
ATOM 2352 C C . SER A 1 293 ? 6.695 24.125 -5.945 1 86.06 293 SER A C 1
ATOM 2354 O O . SER A 1 293 ? 6.016 23.375 -6.645 1 86.06 293 SER A O 1
ATOM 2356 N N . TYR A 1 294 ? 6.336 25.375 -5.602 1 92.94 294 TYR A N 1
ATOM 2357 C CA . TYR A 1 294 ? 5.098 25.969 -6.094 1 92.94 294 TYR A CA 1
ATOM 2358 C C . TYR A 1 294 ? 5.152 27.484 -6.004 1 92.94 294 TYR A C 1
ATOM 2360 O O . TYR A 1 294 ? 6.145 28.062 -5.539 1 92.94 294 TYR A O 1
ATOM 2368 N N . GLU A 1 295 ? 4.074 28.125 -6.504 1 94.75 295 GLU A N 1
ATOM 2369 C CA . GLU A 1 295 ? 4.016 29.594 -6.551 1 94.75 295 GLU A CA 1
ATOM 2370 C C . GLU A 1 295 ? 2.791 30.109 -5.805 1 94.75 295 GLU A C 1
ATOM 2372 O O . GLU A 1 295 ? 1.942 29.328 -5.367 1 94.75 295 GLU A O 1
ATOM 2377 N N . SER A 1 296 ? 2.752 31.406 -5.629 1 95.5 296 SER A N 1
ATOM 2378 C CA . SER A 1 296 ? 1.675 32.062 -4.895 1 95.5 296 SER A CA 1
ATOM 2379 C C . SER A 1 296 ? 0.317 31.766 -5.523 1 95.5 296 SER A C 1
ATOM 2381 O O . SER A 1 296 ? -0.692 31.688 -4.82 1 95.5 296 SER A O 1
ATOM 2383 N N . LYS A 1 297 ? 0.293 31.594 -6.809 1 96.69 297 LYS A N 1
ATOM 2384 C CA . LYS A 1 297 ? -0.973 31.312 -7.473 1 96.69 297 LYS A CA 1
ATOM 2385 C C . LYS A 1 297 ? -1.554 29.984 -6.992 1 96.69 297 LYS A C 1
ATOM 2387 O O . LYS A 1 297 ? -2.773 29.812 -6.945 1 96.69 297 LYS A O 1
ATOM 2392 N N . HIS A 1 298 ? -0.69 29.062 -6.676 1 97.81 298 HIS A N 1
ATOM 2393 C CA . HIS A 1 298 ? -1.144 27.766 -6.195 1 97.81 298 HIS A CA 1
ATOM 2394 C C . HIS A 1 298 ? -1.688 27.859 -4.777 1 97.81 298 HIS A C 1
ATOM 2396 O O . HIS A 1 298 ? -2.59 27.109 -4.402 1 97.81 298 HIS A O 1
ATOM 2402 N N . ILE A 1 299 ? -1.138 28.781 -3.996 1 98.12 299 ILE A N 1
ATOM 2403 C CA . ILE A 1 299 ? -1.675 29.062 -2.67 1 98.12 299 ILE A CA 1
ATOM 2404 C C . ILE A 1 299 ? -3.082 29.641 -2.795 1 98.12 299 ILE A C 1
ATOM 2406 O O . ILE A 1 299 ? -3.977 29.297 -2.023 1 98.12 299 ILE A O 1
ATOM 2410 N N . ARG A 1 300 ? -3.256 30.484 -3.74 1 97.5 300 ARG A N 1
ATOM 2411 C CA . ARG A 1 300 ? -4.566 31.078 -3.998 1 97.5 300 ARG A CA 1
ATOM 2412 C C . ARG A 1 300 ? -5.578 30.016 -4.406 1 97.5 300 ARG A C 1
ATOM 2414 O O . ARG A 1 300 ? -6.742 30.062 -4.004 1 97.5 300 ARG A O 1
ATOM 2421 N N . GLU A 1 301 ? -5.145 29.062 -5.207 1 97.94 301 GLU A N 1
ATOM 2422 C CA . GLU A 1 301 ? -6.012 27.953 -5.586 1 97.94 301 GLU A CA 1
ATOM 2423 C C . GLU A 1 301 ? -6.43 27.141 -4.367 1 97.94 301 GLU A C 1
ATOM 2425 O O . GLU A 1 301 ? -7.582 26.703 -4.266 1 97.94 301 GLU A O 1
ATOM 2430 N N . GLU A 1 302 ? -5.473 26.953 -3.529 1 98.31 302 GLU A N 1
ATOM 2431 C CA . GLU A 1 302 ? -5.762 26.25 -2.277 1 98.31 302 GLU A CA 1
ATOM 2432 C C . GLU A 1 302 ? -6.812 27.016 -1.461 1 98.31 302 GLU A C 1
ATOM 2434 O O . GLU A 1 302 ? -7.785 26.422 -0.996 1 98.31 302 GLU A O 1
ATOM 2439 N N . LEU A 1 303 ? -6.648 28.266 -1.332 1 97.06 303 LEU A N 1
ATOM 2440 C CA . LEU A 1 303 ? -7.551 29.094 -0.545 1 97.06 303 LEU A CA 1
ATOM 2441 C C . LEU A 1 303 ? -8.961 29.062 -1.126 1 97.06 303 LEU A C 1
ATOM 2443 O O . LEU A 1 303 ? -9.938 28.922 -0.387 1 97.06 303 LEU A O 1
ATOM 2447 N N . LYS A 1 304 ? -9.008 29.172 -2.4 1 95 304 LYS A N 1
ATOM 2448 C CA . LYS A 1 304 ? -10.281 29.188 -3.113 1 95 304 LYS A CA 1
ATOM 2449 C C . LYS A 1 304 ? -11.078 27.922 -2.838 1 95 304 LYS A C 1
ATOM 2451 O O . LYS A 1 304 ? -12.312 27.953 -2.773 1 95 304 LYS A O 1
ATOM 2456 N N . ARG A 1 305 ? -10.398 26.875 -2.564 1 96.88 305 ARG A N 1
ATOM 2457 C CA . ARG A 1 305 ? -11.047 25.562 -2.447 1 96.88 305 ARG A CA 1
ATOM 2458 C C . ARG A 1 305 ? -11.031 25.078 -1.005 1 96.88 305 ARG A C 1
ATOM 2460 O O . ARG A 1 305 ? -11.367 23.922 -0.735 1 96.88 305 ARG A O 1
ATOM 2467 N N . THR A 1 306 ? -10.641 25.938 -0.105 1 97.06 306 THR A N 1
ATOM 2468 C CA . THR A 1 306 ? -10.609 25.578 1.31 1 97.06 306 THR A CA 1
ATOM 2469 C C . THR A 1 306 ? -12 25.719 1.931 1 97.06 306 THR A C 1
ATOM 2471 O O . THR A 1 306 ? -12.68 26.719 1.712 1 97.06 306 THR A O 1
ATOM 2474 N N . ILE A 1 307 ? -12.438 24.75 2.607 1 93.38 307 ILE A N 1
ATOM 2475 C CA . ILE A 1 307 ? -13.672 24.75 3.385 1 93.38 307 ILE A CA 1
ATOM 2476 C C . ILE A 1 307 ? -13.344 24.656 4.875 1 93.38 307 ILE A C 1
ATOM 2478 O O . ILE A 1 307 ? -12.734 23.688 5.324 1 93.38 307 ILE A O 1
ATOM 2482 N N . THR A 1 308 ? -13.711 25.609 5.602 1 93.44 308 THR A N 1
ATOM 2483 C CA . THR A 1 308 ? -13.383 25.641 7.023 1 93.44 308 THR A CA 1
ATOM 2484 C C . THR A 1 308 ? -14.5 25 7.848 1 93.44 308 THR A C 1
ATOM 2486 O O . THR A 1 308 ? -15.68 25.156 7.523 1 93.44 308 THR A O 1
ATOM 2489 N N . LEU A 1 309 ? -14.109 24.266 8.859 1 92.75 309 LEU A N 1
ATOM 2490 C CA . LEU A 1 309 ? -15.016 23.656 9.828 1 92.75 309 LEU A CA 1
ATOM 2491 C C . LEU A 1 309 ? -14.68 24.094 11.242 1 92.75 309 LEU A C 1
ATOM 2493 O O . LEU A 1 309 ? -13.508 24.25 11.594 1 92.75 309 LEU A O 1
ATOM 2497 N N . LYS A 1 310 ? -15.711 24.266 12.008 1 90.88 310 LYS A N 1
ATOM 2498 C CA . LYS A 1 310 ? -15.508 24.484 13.438 1 90.88 310 LYS A CA 1
ATOM 2499 C C . LYS A 1 310 ? -15.234 23.172 14.156 1 90.88 310 LYS A C 1
ATOM 2501 O O . LYS A 1 310 ? -15.469 22.094 13.602 1 90.88 310 LYS A O 1
ATOM 2506 N N . TYR A 1 311 ? -14.648 23.266 15.344 1 95.31 311 TYR A N 1
ATOM 2507 C CA . TYR A 1 311 ? -14.547 22.062 16.156 1 95.31 311 TYR A CA 1
ATOM 2508 C C . TYR A 1 311 ? -15.922 21.453 16.391 1 95.31 311 TYR A C 1
ATOM 2510 O O . TYR A 1 311 ? -16.906 22.172 16.594 1 95.31 311 TYR A O 1
ATOM 2518 N N . ASN A 1 312 ? -16.016 20.188 16.328 1 94.5 312 ASN A N 1
ATOM 2519 C CA . ASN A 1 312 ? -17.219 19.406 16.641 1 94.5 312 ASN A CA 1
ATOM 2520 C C . ASN A 1 312 ? -18.266 19.531 15.539 1 94.5 312 ASN A C 1
ATOM 2522 O O . ASN A 1 312 ? -19.375 19.047 15.688 1 94.5 312 ASN A O 1
ATOM 2526 N N . GLU A 1 313 ? -17.953 20.219 14.508 1 89.5 313 GLU A N 1
ATOM 2527 C CA . GLU A 1 313 ? -18.828 20.266 13.344 1 89.5 313 GLU A CA 1
ATOM 2528 C C . GLU A 1 313 ? -18.531 19.109 12.375 1 89.5 313 GLU A C 1
ATOM 2530 O O . GLU A 1 313 ? -17.375 18.875 12.023 1 89.5 313 GLU A O 1
ATOM 2535 N N . THR A 1 314 ? -19.578 18.375 11.992 1 91.88 314 THR A N 1
ATOM 2536 C CA . THR A 1 314 ? -19.406 17.219 11.117 1 91.88 314 THR A CA 1
ATOM 2537 C C . THR A 1 314 ? -19.781 17.578 9.68 1 91.88 314 THR A C 1
ATOM 2539 O O . THR A 1 314 ? -20.75 18.297 9.445 1 91.88 314 THR A O 1
ATOM 2542 N N . ALA A 1 315 ? -19 17.125 8.711 1 90.31 315 ALA A N 1
ATOM 2543 C CA . ALA A 1 315 ? -19.281 17.359 7.301 1 90.31 315 ALA A CA 1
ATOM 2544 C C . ALA A 1 315 ? -18.984 16.109 6.469 1 90.31 315 ALA A C 1
ATOM 2546 O O . ALA A 1 315 ? -18.031 15.398 6.738 1 90.31 315 ALA A O 1
ATOM 2547 N N . ASP A 1 316 ? -19.797 15.891 5.414 1 92.5 316 ASP A N 1
ATOM 2548 C CA . ASP A 1 316 ? -19.453 14.883 4.41 1 92.5 316 ASP A CA 1
ATOM 2549 C C . ASP A 1 316 ? -18.312 15.367 3.518 1 92.5 316 ASP A C 1
ATOM 2551 O O . ASP A 1 316 ? -18.391 16.453 2.945 1 92.5 316 ASP A O 1
ATOM 2555 N N . ILE A 1 317 ? -17.312 14.539 3.389 1 96.69 317 ILE A N 1
ATOM 2556 C CA . ILE A 1 317 ? -16.203 15.008 2.568 1 96.69 317 ILE A CA 1
ATOM 2557 C C . ILE A 1 317 ? -16.031 14.086 1.361 1 96.69 317 ILE A C 1
ATOM 2559 O O . ILE A 1 317 ? -15.359 14.453 0.387 1 96.69 317 ILE A O 1
ATOM 2563 N N . THR A 1 318 ? -16.469 12.914 1.436 1 96.44 318 THR A N 1
ATOM 2564 C CA . THR A 1 318 ? -16.688 11.984 0.336 1 96.44 318 THR A CA 1
ATOM 2565 C C . THR A 1 318 ? -18.031 11.266 0.493 1 96.44 318 THR A C 1
ATOM 2567 O O . THR A 1 318 ? -18.688 11.398 1.521 1 96.44 318 THR A O 1
ATOM 2570 N N . PRO A 1 319 ? -18.438 10.539 -0.49 1 92.5 319 PRO A N 1
ATOM 2571 C CA . PRO A 1 319 ? -19.734 9.867 -0.362 1 92.5 319 PRO A CA 1
ATOM 2572 C C . PRO A 1 319 ? -19.781 8.891 0.81 1 92.5 319 PRO A C 1
ATOM 2574 O O . PRO A 1 319 ? -20.844 8.633 1.369 1 92.5 319 PRO A O 1
ATOM 2577 N N . ASP A 1 320 ? -18.609 8.414 1.248 1 95.75 320 ASP A N 1
ATOM 2578 C CA . ASP A 1 320 ? -18.625 7.363 2.264 1 95.75 320 ASP A CA 1
ATOM 2579 C C . ASP A 1 320 ? -17.859 7.789 3.512 1 95.75 320 ASP A C 1
ATOM 2581 O O . ASP A 1 320 ? -17.719 7.008 4.457 1 95.75 320 ASP A O 1
ATOM 2585 N N . ILE A 1 321 ? -17.328 9.008 3.574 1 97.44 321 ILE A N 1
ATOM 2586 C CA . ILE A 1 321 ? -16.531 9.43 4.715 1 97.44 321 ILE A CA 1
ATOM 2587 C C . ILE A 1 321 ? -17.047 10.766 5.242 1 97.44 321 ILE A C 1
ATOM 2589 O O . ILE A 1 321 ? -17.234 11.711 4.477 1 97.44 321 ILE A O 1
ATOM 2593 N N . ARG A 1 322 ? -17.359 10.875 6.512 1 96.88 322 ARG A N 1
ATOM 2594 C CA . ARG A 1 322 ? -17.656 12.125 7.211 1 96.88 322 ARG A CA 1
ATOM 2595 C C . ARG A 1 322 ? -16.484 12.562 8.078 1 96.88 322 ARG A C 1
ATOM 2597 O O . ARG A 1 322 ? -15.812 11.727 8.68 1 96.88 322 ARG A O 1
ATOM 2604 N N . LEU A 1 323 ? -16.281 13.867 8.195 1 98.12 323 LEU A N 1
ATOM 2605 C CA . LEU A 1 323 ? -15.156 14.461 8.922 1 98.12 323 LEU A CA 1
ATOM 2606 C C . LEU A 1 323 ? -15.648 15.312 10.086 1 98.12 323 LEU A C 1
ATOM 2608 O O . LEU A 1 323 ? -16.609 16.078 9.945 1 98.12 323 LEU A O 1
ATOM 2612 N N . THR A 1 324 ? -15.102 15.117 11.227 1 98 324 THR A N 1
ATOM 2613 C CA . THR A 1 324 ? -15.219 16.031 12.352 1 98 324 THR A CA 1
ATOM 2614 C C . THR A 1 324 ? -13.844 16.422 12.891 1 98 324 THR A C 1
ATOM 2616 O O . THR A 1 324 ? -12.969 15.562 13.047 1 98 324 THR A O 1
ATOM 2619 N N . LEU A 1 325 ? -13.68 17.672 13.148 1 98.56 325 LEU A N 1
ATOM 2620 C CA . LEU A 1 325 ? -12.43 18.172 13.727 1 98.56 325 LEU A CA 1
ATOM 2621 C C . LEU A 1 325 ? -12.586 18.422 15.219 1 98.56 325 LEU A C 1
ATOM 2623 O O . LEU A 1 325 ? -13.617 18.906 15.672 1 98.56 325 LEU A O 1
ATOM 2627 N N . TYR A 1 326 ? -11.578 18.016 15.961 1 98.62 326 TYR A N 1
ATOM 2628 C CA . TYR A 1 326 ? -11.539 18.234 17.406 1 98.62 326 TYR A CA 1
ATOM 2629 C C . TYR A 1 326 ? -10.281 18.984 17.797 1 98.62 326 TYR A C 1
ATOM 2631 O O . TYR A 1 326 ? -9.258 18.906 17.125 1 98.62 326 TYR A O 1
ATOM 2639 N N . ASN A 1 327 ? -10.383 19.703 18.875 1 98.19 327 ASN A N 1
ATOM 2640 C CA . ASN A 1 327 ? -9.219 20.438 19.359 1 98.19 327 ASN A CA 1
ATOM 2641 C C . ASN A 1 327 ? -8.047 19.5 19.656 1 98.19 327 ASN A C 1
ATOM 2643 O O . ASN A 1 327 ? -8.203 18.516 20.375 1 98.19 327 ASN A O 1
ATOM 2647 N N . ALA A 1 328 ? -6.871 19.859 19.141 1 98.62 328 ALA A N 1
ATOM 2648 C CA . ALA A 1 328 ? -5.676 19.047 19.359 1 98.62 328 ALA A CA 1
ATOM 2649 C C . ALA A 1 328 ? -4.758 19.688 20.391 1 98.62 328 ALA A C 1
ATOM 2651 O O . ALA A 1 328 ? -3.787 19.078 20.844 1 98.62 328 ALA A O 1
ATOM 2652 N N . GLY A 1 329 ? -5.008 20.953 20.719 1 97.62 329 GLY A N 1
ATOM 2653 C CA . GLY A 1 329 ? -4.27 21.641 21.766 1 97.62 329 GLY A CA 1
ATOM 2654 C C . GLY A 1 329 ? -2.844 21.969 21.375 1 97.62 329 GLY A C 1
ATOM 2655 O O . GLY A 1 329 ? -2.021 22.312 22.234 1 97.62 329 GLY A O 1
ATOM 2656 N N . HIS A 1 330 ? -2.459 21.938 20.125 1 97.31 330 HIS A N 1
ATOM 2657 C CA . HIS A 1 330 ? -1.088 22.047 19.641 1 97.31 330 HIS A CA 1
ATOM 2658 C C . HIS A 1 330 ? -0.759 23.5 19.266 1 97.31 330 HIS A C 1
ATOM 2660 O O . HIS A 1 330 ? 0.079 24.141 19.906 1 97.31 330 HIS A O 1
ATOM 2666 N N . ILE A 1 331 ? -1.391 24 18.312 1 97.69 331 ILE A N 1
ATOM 2667 C CA . ILE A 1 331 ? -1.313 25.406 17.906 1 97.69 331 ILE A CA 1
ATOM 2668 C C . ILE A 1 331 ? -2.709 25.922 17.578 1 97.69 331 ILE A C 1
ATOM 2670 O O . ILE A 1 331 ? -3.684 25.172 17.609 1 97.69 331 ILE A O 1
ATOM 2674 N N . LEU A 1 332 ? -2.758 27.188 17.281 1 96.88 332 LEU A N 1
ATOM 2675 C CA . LEU A 1 332 ? -4.051 27.797 16.984 1 96.88 332 LEU A CA 1
ATOM 2676 C C . LEU A 1 332 ? -4.742 27.062 15.828 1 96.88 332 LEU A C 1
ATOM 2678 O O . LEU A 1 332 ? -4.172 26.922 14.75 1 96.88 332 LEU A O 1
ATOM 2682 N N . GLY A 1 333 ? -5.898 26.547 16.094 1 97.81 333 GLY A N 1
ATOM 2683 C CA . GLY A 1 333 ? -6.695 25.922 15.062 1 97.81 333 GLY A CA 1
ATOM 2684 C C . GLY A 1 333 ? -6.336 24.469 14.836 1 97.81 333 GLY A C 1
ATOM 2685 O O . GLY A 1 333 ? -6.988 23.766 14.047 1 97.81 333 GLY A O 1
ATOM 2686 N N . SER A 1 334 ? -5.285 23.922 15.508 1 98.62 334 SER A N 1
ATOM 2687 C CA . SER A 1 334 ? -4.887 22.547 15.312 1 98.62 334 SER A CA 1
ATOM 2688 C C . SER A 1 334 ? -6.016 21.578 15.68 1 98.62 334 SER A C 1
ATOM 2690 O O . SER A 1 334 ? -6.777 21.844 16.609 1 98.62 334 SER A O 1
ATOM 2692 N N . ALA A 1 335 ? -6.082 20.5 14.922 1 98.75 335 ALA A N 1
ATOM 2693 C CA . ALA A 1 335 ? -7.25 19.641 15.094 1 98.75 335 ALA A CA 1
ATOM 2694 C C . ALA A 1 335 ? -6.867 18.172 15.008 1 98.75 335 ALA A C 1
ATOM 2696 O O . ALA A 1 335 ? -6.008 17.797 14.203 1 98.75 335 ALA A O 1
ATOM 2697 N N . ALA A 1 336 ? -7.484 17.406 15.891 1 98.75 336 ALA A N 1
ATOM 2698 C CA . ALA A 1 336 ? -7.578 15.961 15.648 1 98.75 336 ALA A CA 1
ATOM 2699 C C . ALA A 1 336 ? -8.633 15.648 14.586 1 98.75 336 ALA A C 1
ATOM 2701 O O . ALA A 1 336 ? -9.68 16.297 14.539 1 98.75 336 ALA A O 1
ATOM 2702 N N . VAL A 1 337 ? -8.375 14.641 13.812 1 98.81 337 VAL A N 1
ATOM 2703 C CA . VAL A 1 337 ? -9.242 14.281 12.688 1 98.81 337 VAL A CA 1
ATOM 2704 C C . VAL A 1 337 ? -10.031 13.023 13.023 1 98.81 337 VAL A C 1
ATOM 2706 O O . VAL A 1 337 ? -9.445 11.977 13.336 1 98.81 337 VAL A O 1
ATOM 2709 N N . HIS A 1 338 ? -11.328 13.102 13.047 1 98.81 338 HIS A N 1
ATOM 2710 C CA . HIS A 1 338 ? -12.211 11.945 13.195 1 98.81 338 HIS A CA 1
ATOM 2711 C C . HIS A 1 338 ? -12.914 11.617 11.883 1 98.81 338 HIS A C 1
ATOM 2713 O O . HIS A 1 338 ? -13.664 12.445 11.352 1 98.81 338 HIS A O 1
ATOM 2719 N N . LEU A 1 339 ? -12.664 10.484 11.344 1 98.69 339 LEU A N 1
ATOM 2720 C CA . LEU A 1 339 ? -13.281 10.023 10.102 1 98.69 339 LEU A CA 1
ATOM 2721 C C . LEU A 1 339 ? -14.297 8.922 10.375 1 98.69 339 LEU A C 1
ATOM 2723 O O . LEU A 1 339 ? -13.945 7.848 10.867 1 98.69 339 LEU A O 1
ATOM 2727 N N . HIS A 1 340 ? -15.5 9.242 10.109 1 97.81 340 HIS A N 1
ATOM 2728 C CA . HIS A 1 340 ? -16.609 8.305 10.172 1 97.81 340 HIS A CA 1
ATOM 2729 C C . HIS A 1 340 ? -16.859 7.66 8.812 1 97.81 340 HIS A C 1
ATOM 2731 O O . HIS A 1 340 ? -17.438 8.289 7.918 1 97.81 340 HIS A O 1
ATOM 2737 N N . ILE A 1 341 ? -16.531 6.359 8.633 1 97.44 341 ILE A N 1
ATOM 2738 C CA . ILE A 1 341 ? -16.484 5.742 7.312 1 97.44 341 ILE A CA 1
ATOM 2739 C C . ILE A 1 341 ? -17.594 4.711 7.184 1 97.44 341 ILE A C 1
ATOM 2741 O O . ILE A 1 341 ? -17.797 3.881 8.07 1 97.44 341 ILE A O 1
ATOM 2745 N N . GLY A 1 342 ? -18.297 4.684 6.043 1 93.12 342 GLY A N 1
ATOM 2746 C CA . GLY A 1 342 ? -19.281 3.672 5.703 1 93.12 342 GLY A CA 1
ATOM 2747 C C . GLY A 1 342 ? -20.5 3.686 6.621 1 93.12 342 GLY A C 1
ATOM 2748 O O . GLY A 1 342 ? -20.953 2.631 7.066 1 93.12 342 GLY A O 1
ATOM 2749 N N . GLU A 1 343 ? -20.891 4.848 6.996 1 88.56 343 GLU A N 1
ATOM 2750 C CA . GLU A 1 343 ? -22.047 5.008 7.879 1 88.56 343 GLU A CA 1
ATOM 2751 C C . GLU A 1 343 ? -21.859 4.25 9.188 1 88.56 343 GLU A C 1
ATOM 2753 O O . GLU A 1 343 ? -22.719 3.467 9.586 1 88.56 343 GLU A O 1
ATOM 2758 N N . GLY A 1 344 ? -20.625 4.387 9.648 1 88.75 344 GLY A N 1
ATOM 2759 C CA . GLY A 1 344 ? -20.328 3.838 10.969 1 88.75 344 GLY A CA 1
ATOM 2760 C C . GLY A 1 344 ? -19.672 2.475 10.906 1 88.75 344 GLY A C 1
ATOM 2761 O O . GLY A 1 344 ? -19.438 1.844 11.945 1 88.75 344 GLY A O 1
ATOM 2762 N N . LEU A 1 345 ? -19.344 2.043 9.758 1 93.56 345 LEU A N 1
ATOM 2763 C CA . LEU A 1 345 ? -18.641 0.769 9.594 1 93.56 345 LEU A CA 1
ATOM 2764 C C . LEU A 1 345 ? -17.328 0.764 10.352 1 93.56 345 LEU A C 1
ATOM 2766 O O . LEU A 1 345 ? -17 -0.21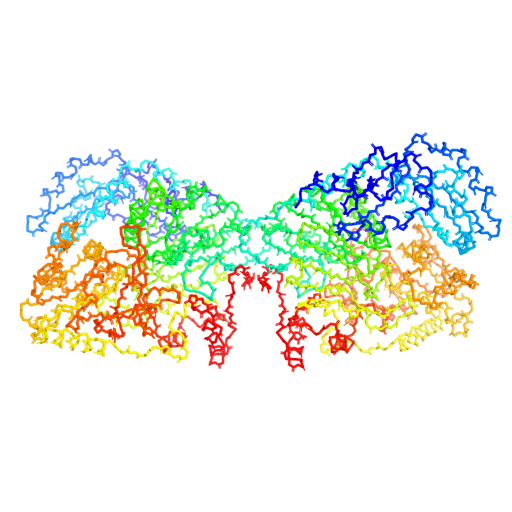9 11.016 1 93.56 345 LEU A O 1
ATOM 2770 N N . TYR A 1 346 ? -16.625 1.83 10.203 1 97.44 346 TYR A N 1
ATOM 2771 C CA . TYR A 1 346 ? -15.297 1.931 10.805 1 97.44 346 TYR A CA 1
ATOM 2772 C C . TYR A 1 346 ? -14.914 3.387 11.055 1 97.44 346 TYR A C 1
ATOM 2774 O O . TYR A 1 346 ? -15.164 4.25 10.211 1 97.44 346 TYR A O 1
ATOM 2782 N N . ASN A 1 347 ? -14.375 3.721 12.25 1 98.44 347 ASN A N 1
ATOM 2783 C CA . ASN A 1 347 ? -13.984 5.086 12.586 1 98.44 347 ASN A CA 1
ATOM 2784 C C . ASN A 1 347 ? -12.484 5.18 12.891 1 98.44 347 ASN A C 1
ATOM 2786 O O . ASN A 1 347 ? -11.938 4.324 13.586 1 98.44 347 ASN A O 1
ATOM 2790 N N . ILE A 1 348 ? -11.906 6.188 12.32 1 98.69 348 ILE A N 1
ATOM 2791 C CA . ILE A 1 348 ? -10.484 6.445 12.484 1 98.69 348 ILE A CA 1
ATOM 2792 C C . ILE A 1 348 ? -10.281 7.816 13.133 1 98.69 348 ILE A C 1
ATOM 2794 O O . ILE A 1 348 ? -10.898 8.797 12.719 1 98.69 348 ILE A O 1
ATOM 2798 N N . VAL A 1 349 ? -9.438 7.863 14.125 1 98.81 349 VAL A N 1
ATOM 2799 C CA . VAL A 1 349 ? -9.031 9.141 14.711 1 98.81 349 VAL A CA 1
ATOM 2800 C C . VAL A 1 349 ? -7.543 9.367 14.484 1 98.81 349 VAL A C 1
ATOM 2802 O O . VAL A 1 349 ? -6.719 8.5 14.797 1 98.81 349 VAL A O 1
ATOM 2805 N N . LEU A 1 350 ? -7.184 10.438 13.898 1 98.81 350 LEU A N 1
ATOM 2806 C CA . LEU A 1 350 ? -5.805 10.898 13.789 1 98.81 350 LEU A CA 1
ATOM 2807 C C . LEU A 1 350 ? -5.551 12.086 14.711 1 98.81 350 LEU A C 1
ATOM 2809 O O . LEU A 1 350 ? -6.188 13.133 14.57 1 98.81 350 LEU A O 1
ATOM 2813 N N . SER A 1 351 ? -4.656 11.93 15.523 1 98.31 351 SER A N 1
ATOM 2814 C CA . SER A 1 351 ? -4.457 12.938 16.562 1 98.31 351 SER A CA 1
ATOM 2815 C C . SER A 1 351 ? -3.861 14.219 15.984 1 98.31 351 SER A C 1
ATOM 2817 O O . SER A 1 351 ? -4.008 15.297 16.562 1 98.31 351 SER A O 1
ATOM 2819 N N . GLY A 1 352 ? -3.146 14.07 14.797 1 97.5 352 GLY A N 1
ATOM 2820 C CA . GLY A 1 352 ? -2.25 15.164 14.461 1 97.5 352 GLY A CA 1
ATOM 2821 C C . GLY A 1 352 ? -1.187 15.406 15.516 1 97.5 352 GLY A C 1
ATOM 2822 O O . GLY A 1 352 ? -0.862 14.508 16.297 1 97.5 352 GLY A O 1
ATOM 2823 N N . ASP A 1 353 ? -0.576 16.578 15.391 1 97.5 353 ASP A N 1
ATOM 2824 C CA . ASP A 1 353 ? 0.255 17 16.516 1 97.5 353 ASP A CA 1
ATOM 2825 C C . ASP A 1 353 ? -0.604 17.484 17.688 1 97.5 353 ASP A C 1
ATOM 2827 O O . ASP A 1 353 ? -1.589 18.203 17.484 1 97.5 353 ASP A O 1
ATOM 2831 N N . GLN A 1 354 ? -0.284 17.016 18.859 1 97.12 354 GLN A N 1
ATOM 2832 C CA . GLN A 1 354 ? -1.229 17.328 19.922 1 97.12 354 GLN A CA 1
ATOM 2833 C C . GLN A 1 354 ? -0.503 17.656 21.219 1 97.12 354 GLN A C 1
ATOM 2835 O O . GLN A 1 354 ? 0.673 17.328 21.391 1 97.12 354 GLN A O 1
ATOM 2840 N N . LYS A 1 355 ? -1.176 18.328 22.078 1 96.94 355 LYS A N 1
ATOM 2841 C CA . LYS A 1 355 ? -0.775 18.625 23.453 1 96.94 355 LYS A CA 1
ATOM 2842 C C . LYS A 1 355 ? -1.897 18.297 24.438 1 96.94 355 LYS A C 1
ATOM 2844 O O . LYS A 1 355 ? -2.936 18.953 24.438 1 96.94 355 LYS A O 1
ATOM 2849 N N . TYR A 1 356 ? -1.641 17.266 25.25 1 96.88 356 TYR A N 1
ATOM 2850 C CA . TYR A 1 356 ? -2.664 16.812 26.188 1 96.88 356 TYR A CA 1
ATOM 2851 C C . TYR A 1 356 ? -2.43 17.391 27.578 1 96.88 356 TYR A C 1
ATOM 2853 O O . TYR A 1 356 ? -2.34 16.656 28.562 1 96.88 356 TYR A O 1
ATOM 2861 N N . GLU A 1 357 ? -2.285 18.688 27.609 1 94.94 357 GLU A N 1
ATOM 2862 C CA . GLU A 1 357 ? -2.17 19.531 28.797 1 94.94 357 GLU A CA 1
ATOM 2863 C C . GLU A 1 357 ? -2.6 20.969 28.484 1 94.94 357 GLU A C 1
ATOM 2865 O O . GLU A 1 357 ? -2.477 21.438 27.344 1 94.94 357 GLU A O 1
ATOM 2870 N N . LYS A 1 358 ? -3.104 21.562 29.469 1 94.31 358 LYS A N 1
ATOM 2871 C CA . LYS A 1 358 ? -3.4 22.984 29.312 1 94.31 358 LYS A CA 1
ATOM 2872 C C . LYS A 1 358 ? -2.121 23.797 29.125 1 94.31 358 LYS A C 1
ATOM 2874 O O . LYS A 1 358 ? -1.152 23.609 29.859 1 94.31 358 LYS A O 1
ATOM 2879 N N . THR A 1 359 ? -2.098 24.656 28.156 1 94.5 359 THR A N 1
ATOM 2880 C CA . THR A 1 359 ? -0.96 25.531 27.922 1 94.5 359 THR A CA 1
ATOM 2881 C C . THR A 1 359 ? -1.332 26.984 28.219 1 94.5 359 THR A C 1
ATOM 2883 O O . THR A 1 359 ? -2.422 27.266 28.719 1 94.5 359 THR A O 1
ATOM 2886 N N . TRP A 1 360 ? -0.364 27.859 28 1 94.19 360 TRP A N 1
ATOM 2887 C CA . TRP A 1 360 ? -0.667 29.266 28.188 1 94.19 360 TRP A CA 1
ATOM 2888 C C . TRP A 1 360 ? -1.661 29.75 27.141 1 94.19 360 TRP A C 1
ATOM 2890 O O . TRP A 1 360 ? -2.391 30.719 27.359 1 94.19 360 TRP A O 1
ATOM 2900 N N . LEU A 1 361 ? -1.764 29.031 26.031 1 95.31 361 LEU A N 1
ATOM 2901 C CA . LEU A 1 361 ? -2.568 29.484 24.906 1 95.31 361 LEU A CA 1
ATOM 2902 C C . LEU A 1 361 ? -3.824 28.641 24.766 1 95.31 361 LEU A C 1
ATOM 2904 O O . LEU A 1 361 ? -4.867 29.125 24.328 1 95.31 361 LEU A O 1
ATOM 2908 N N . PHE A 1 362 ? -3.719 27.328 25.141 1 96.62 362 PHE A N 1
ATOM 2909 C CA . PHE A 1 362 ? -4.762 26.453 24.625 1 96.62 362 PHE A CA 1
ATOM 2910 C C . PHE A 1 362 ? -5.258 25.5 25.703 1 96.62 362 PHE A C 1
ATOM 2912 O O . PHE A 1 362 ? -4.566 25.266 26.703 1 96.62 362 PHE A O 1
ATOM 2919 N N . ASN A 1 363 ? -6.504 24.969 25.469 1 95.88 363 ASN A N 1
ATOM 2920 C CA . ASN A 1 363 ? -7.016 23.828 26.219 1 95.88 363 ASN A CA 1
ATOM 2921 C C . ASN A 1 363 ? -6.371 22.516 25.766 1 95.88 363 ASN A C 1
ATOM 2923 O O . ASN A 1 363 ? -5.848 22.438 24.656 1 95.88 363 ASN A O 1
ATOM 2927 N N . PRO A 1 364 ? -6.414 21.516 26.641 1 97 364 PRO A N 1
ATOM 2928 C CA . PRO A 1 364 ? -5.832 20.219 26.25 1 97 364 PRO A CA 1
ATOM 2929 C C . PRO A 1 364 ? -6.551 19.578 25.062 1 97 364 PRO A C 1
ATOM 2931 O O . PRO A 1 364 ? -7.73 19.844 24.844 1 97 364 PRO A O 1
ATOM 2934 N N . ALA A 1 365 ? -5.867 18.719 24.438 1 98.38 365 ALA A N 1
ATOM 2935 C CA . ALA A 1 365 ? -6.434 17.938 23.328 1 98.38 365 ALA A CA 1
ATOM 2936 C C . ALA A 1 365 ? -7.645 17.141 23.797 1 98.38 365 ALA A C 1
ATOM 2938 O O . ALA A 1 365 ? -7.668 16.625 24.922 1 98.38 365 ALA A O 1
ATOM 2939 N N . VAL A 1 366 ? -8.602 17.031 22.891 1 98.12 366 VAL A N 1
ATOM 2940 C CA . VAL A 1 366 ? -9.797 16.234 23.141 1 98.12 366 VAL A CA 1
ATOM 2941 C C . VAL A 1 366 ? -9.5 14.75 22.891 1 98.12 366 VAL A C 1
ATOM 2943 O O . VAL A 1 366 ? -8.867 14.406 21.875 1 98.12 366 VAL A O 1
ATOM 2946 N N . ASN A 1 367 ? -9.836 13.836 23.844 1 98.12 367 ASN A N 1
ATOM 2947 C CA . ASN A 1 367 ? -9.633 12.414 23.625 1 98.12 367 ASN A CA 1
ATOM 2948 C C . ASN A 1 367 ? -10.922 11.625 23.797 1 98.12 367 ASN A C 1
ATOM 2950 O O . ASN A 1 367 ? -10.898 10.43 24.109 1 98.12 367 ASN A O 1
ATOM 2954 N N . ARG A 1 368 ? -12.086 12.328 23.75 1 98.12 368 ARG A N 1
ATOM 2955 C CA . ARG A 1 368 ? -13.398 11.703 23.719 1 98.12 368 ARG A CA 1
ATOM 2956 C C . ARG A 1 368 ? -14.023 11.797 22.328 1 98.12 368 ARG A C 1
ATOM 2958 O O . ARG A 1 368 ? -14.164 12.898 21.797 1 98.12 368 ARG A O 1
ATOM 2965 N N . PHE A 1 369 ? -14.352 10.688 21.766 1 97.75 369 PHE A N 1
ATOM 2966 C CA . PHE A 1 369 ? -14.906 10.625 20.422 1 97.75 369 PHE A CA 1
ATOM 2967 C C . PHE A 1 369 ? -16.156 9.75 20.391 1 97.75 369 PHE A C 1
ATOM 2969 O O . PHE A 1 369 ? -16.344 8.891 21.266 1 97.75 369 PHE A O 1
ATOM 2976 N N . PRO A 1 370 ? -17.031 9.984 19.453 1 95.81 370 PRO A N 1
ATOM 2977 C CA . PRO A 1 370 ? -18.219 9.133 19.375 1 95.81 370 PRO A CA 1
ATOM 2978 C C . PRO A 1 370 ? -17.875 7.66 19.172 1 95.81 370 PRO A C 1
ATOM 2980 O O . PRO A 1 370 ? -18.516 6.785 19.75 1 95.81 370 PRO A O 1
ATOM 2983 N N . ARG A 1 371 ? -16.953 7.398 18.328 1 96.44 371 ARG A N 1
ATOM 2984 C CA . ARG A 1 371 ? -16.422 6.066 18.031 1 96.44 371 ARG A CA 1
ATOM 2985 C C . ARG A 1 371 ? -14.984 6.145 17.547 1 96.44 371 ARG A C 1
ATOM 2987 O O . ARG A 1 371 ? -14.57 7.148 16.953 1 96.44 371 ARG A O 1
ATOM 2994 N N . ALA A 1 372 ? -14.242 5.074 17.797 1 97.56 372 ALA A N 1
ATOM 2995 C CA . ALA A 1 372 ? -12.852 5.062 17.344 1 97.56 372 ALA A CA 1
ATOM 2996 C C . ALA A 1 372 ? -12.297 3.641 17.344 1 97.56 372 ALA A C 1
ATOM 2998 O O . ALA A 1 372 ? -11.773 3.166 18.359 1 97.56 372 ALA A O 1
ATOM 2999 N N . GLU A 1 373 ? -12.32 2.973 16.219 1 98.12 373 GLU A N 1
ATOM 3000 C CA . GLU A 1 373 ? -11.727 1.645 16.109 1 98.12 373 GLU A CA 1
ATOM 3001 C C . GLU A 1 373 ? -10.203 1.731 15.984 1 98.12 373 GLU A C 1
ATOM 3003 O O . GLU A 1 373 ? -9.484 0.876 16.5 1 98.12 373 GLU A O 1
ATOM 3008 N N . THR A 1 374 ? -9.734 2.758 15.312 1 98.56 374 THR A N 1
ATOM 3009 C CA . THR A 1 374 ? -8.297 2.949 15.133 1 98.56 374 THR A CA 1
ATOM 3010 C C . THR A 1 374 ? -7.891 4.371 15.516 1 98.56 374 THR A C 1
ATOM 3012 O O . THR A 1 374 ? -8.562 5.336 15.148 1 98.56 374 THR A O 1
ATOM 3015 N N . LEU A 1 375 ? -6.836 4.449 16.297 1 98.75 375 LEU A N 1
ATOM 3016 C CA . LEU A 1 375 ? -6.188 5.715 16.609 1 98.75 375 LEU A CA 1
ATOM 3017 C C . LEU A 1 375 ? -4.793 5.785 16 1 98.75 375 LEU A C 1
ATOM 3019 O O . LEU A 1 375 ? -4.012 4.84 16.125 1 98.75 375 LEU A O 1
ATOM 3023 N N . MET A 1 376 ? -4.535 6.789 15.289 1 98.69 376 MET A N 1
ATOM 3024 C CA . MET A 1 376 ? -3.158 7.125 14.93 1 98.69 376 MET A CA 1
ATOM 3025 C C . MET A 1 376 ? -2.645 8.281 15.781 1 98.69 376 MET A C 1
ATOM 3027 O O . MET A 1 376 ? -3.242 9.359 15.797 1 98.69 376 MET A O 1
ATOM 3031 N N . ILE A 1 377 ? -1.521 8.109 16.422 1 98.38 377 ILE A N 1
ATOM 3032 C CA . ILE A 1 377 ? -1.085 9.086 17.406 1 98.38 377 ILE A CA 1
ATOM 3033 C C . ILE A 1 377 ? 0.377 9.453 17.156 1 98.38 377 ILE A C 1
ATOM 3035 O O . ILE A 1 377 ? 1.178 8.602 16.766 1 98.38 377 ILE A O 1
ATOM 3039 N N . GLU A 1 378 ? 0.715 10.719 17.375 1 97.06 378 GLU A N 1
ATOM 3040 C CA . GLU A 1 378 ? 2.09 11.18 17.188 1 97.06 378 GLU A CA 1
ATOM 3041 C C . GLU A 1 378 ? 3.008 10.594 18.25 1 97.06 378 GLU A C 1
ATOM 3043 O O . GLU A 1 378 ? 2.539 10.039 19.25 1 97.06 378 GLU A O 1
ATOM 3048 N N . SER A 1 379 ? 4.355 10.742 17.938 1 95.75 379 SER A N 1
ATOM 3049 C CA . SER A 1 379 ? 5.344 10.25 18.891 1 95.75 379 SER A CA 1
ATOM 3050 C C . SER A 1 379 ? 6.586 11.133 18.922 1 95.75 379 SER A C 1
ATOM 3052 O O . SER A 1 379 ? 7.703 10.641 19.078 1 95.75 379 SER A O 1
ATOM 3054 N N . THR A 1 380 ? 6.398 12.398 18.672 1 91.25 380 THR A N 1
ATOM 3055 C CA . THR A 1 380 ? 7.504 13.344 18.578 1 91.25 380 THR A CA 1
ATOM 3056 C C . THR A 1 380 ? 8.383 13.281 19.828 1 91.25 380 THR A C 1
ATOM 3058 O O . THR A 1 380 ? 9.609 13.234 19.719 1 91.25 380 THR A O 1
ATOM 3061 N N . TYR A 1 381 ? 7.773 13.266 21.047 1 90.19 381 TYR A N 1
ATOM 3062 C CA . TYR A 1 381 ? 8.508 13.242 22.297 1 90.19 381 TYR A CA 1
ATOM 3063 C C . TYR A 1 381 ? 8.258 11.945 23.062 1 90.19 381 TYR A C 1
ATOM 3065 O O . TYR A 1 381 ? 8.141 11.945 24.281 1 90.19 381 TYR A O 1
ATOM 3073 N N . ALA A 1 382 ? 8.164 10.836 22.359 1 91.62 382 ALA A N 1
ATOM 3074 C CA . ALA A 1 382 ? 7.824 9.57 23 1 91.62 382 ALA A CA 1
ATOM 3075 C C . ALA A 1 382 ? 9.078 8.727 23.25 1 91.62 382 ALA A C 1
ATOM 3077 O O . ALA A 1 382 ? 8.977 7.562 23.641 1 91.62 382 ALA A O 1
ATOM 3078 N N . GLY A 1 383 ? 10.188 9.312 23.062 1 86.12 383 GLY A N 1
ATOM 3079 C CA . GLY A 1 383 ? 11.422 8.57 23.281 1 86.12 383 GLY A CA 1
ATOM 3080 C C . GLY A 1 383 ? 11.727 8.336 24.75 1 86.12 383 GLY A C 1
ATOM 3081 O O . GLY A 1 383 ? 11.18 9.023 25.609 1 86.12 383 GLY A O 1
ATOM 3082 N N . ARG A 1 384 ? 12.602 7.402 24.938 1 78.56 384 ARG A N 1
ATOM 3083 C CA . ARG A 1 384 ? 12.969 7.031 26.297 1 78.56 384 ARG A CA 1
ATOM 3084 C C . ARG A 1 384 ? 13.586 8.211 27.047 1 78.56 384 ARG A C 1
ATOM 3086 O O . ARG A 1 384 ? 13.305 8.43 28.219 1 78.56 384 ARG A O 1
ATOM 3093 N N . ASP A 1 385 ? 14.336 9.039 26.344 1 74.81 385 ASP A N 1
ATOM 3094 C CA . ASP A 1 385 ? 15.102 10.102 26.984 1 74.81 385 ASP A CA 1
ATOM 3095 C C . ASP A 1 385 ? 14.453 11.461 26.75 1 74.81 385 ASP A C 1
ATOM 3097 O O . ASP A 1 385 ? 15.047 12.5 27.047 1 74.81 385 ASP A O 1
ATOM 3101 N N . ASP A 1 386 ? 13.352 11.359 26.141 1 76.56 386 ASP A N 1
ATOM 3102 C CA . ASP A 1 386 ? 12.719 12.641 25.844 1 76.56 386 ASP A CA 1
ATOM 3103 C C . ASP A 1 386 ? 12.211 13.297 27.125 1 76.56 386 ASP A C 1
ATOM 3105 O O . ASP A 1 386 ? 11.875 12.617 28.094 1 76.56 386 ASP A O 1
ATOM 3109 N N . TYR A 1 387 ? 12.367 14.641 27.094 1 65.88 387 TYR A N 1
ATOM 3110 C CA . TYR A 1 387 ? 12.203 15.492 28.266 1 65.88 387 TYR A CA 1
ATOM 3111 C C . TYR A 1 387 ? 10.805 15.367 28.844 1 65.88 387 TYR A C 1
ATOM 3113 O O . TYR A 1 387 ? 9.859 15 28.141 1 65.88 387 TYR A O 1
ATOM 3121 N N . SER A 1 388 ? 10.781 15.641 30.172 1 69.38 388 SER A N 1
ATOM 3122 C CA . SER A 1 388 ? 9.523 15.68 30.922 1 69.38 388 SER A CA 1
ATOM 3123 C C . SER A 1 388 ? 9.359 17 31.656 1 69.38 388 SER A C 1
ATOM 3125 O O . SER A 1 388 ? 8.648 17.078 32.656 1 69.38 388 SER A O 1
ATOM 3127 N N . TYR A 1 389 ? 9.938 18.078 31.031 1 79.81 389 TYR A N 1
ATOM 3128 C CA . TYR A 1 389 ? 9.883 19.328 31.797 1 79.81 389 TYR A CA 1
ATOM 3129 C C . TYR A 1 389 ? 8.469 19.891 31.812 1 79.81 389 TYR A C 1
ATOM 3131 O O . TYR A 1 389 ? 7.746 19.812 30.812 1 79.81 389 TYR A O 1
ATOM 3139 N N . THR A 1 390 ? 8.234 20.531 32.938 1 86.31 390 THR A N 1
ATOM 3140 C CA . THR A 1 390 ? 6.914 21.141 33.125 1 86.31 390 THR A CA 1
ATOM 3141 C C . THR A 1 390 ? 6.914 22.578 32.625 1 86.31 390 THR A C 1
ATOM 3143 O O . THR A 1 390 ? 7.977 23.156 32.406 1 86.31 390 THR A O 1
ATOM 3146 N N . ARG A 1 391 ? 5.789 23.141 32.531 1 90.38 391 ARG A N 1
ATOM 3147 C CA . ARG A 1 391 ? 5.641 24.531 32.094 1 90.38 391 ARG A CA 1
ATOM 3148 C C . ARG A 1 391 ? 6.195 25.484 33.156 1 90.38 391 ARG A C 1
ATOM 3150 O O . ARG A 1 391 ? 6.727 26.547 32.812 1 90.38 391 ARG A O 1
ATOM 3157 N N . VAL A 1 392 ? 6.09 25.109 34.375 1 91.56 392 VAL A N 1
ATOM 3158 C CA . VAL A 1 392 ? 6.625 25.922 35.469 1 91.56 392 VAL A CA 1
ATOM 3159 C C . VAL A 1 392 ? 8.148 25.969 35.375 1 91.56 392 VAL A C 1
ATOM 3161 O O . VAL A 1 392 ? 8.758 27.016 35.531 1 91.56 392 VAL A O 1
ATOM 3164 N N . GLU A 1 393 ? 8.672 24.828 35.094 1 92 393 GLU A N 1
ATOM 3165 C CA . GLU A 1 393 ? 10.117 24.766 34.938 1 92 393 GLU A CA 1
ATOM 3166 C C . GLU A 1 393 ? 10.578 25.594 33.75 1 92 393 GLU A C 1
ATOM 3168 O O . GLU A 1 393 ? 11.609 26.266 33.812 1 92 393 GLU A O 1
ATOM 3173 N N . ALA A 1 394 ? 9.836 25.516 32.719 1 92.5 394 ALA A N 1
ATOM 3174 C CA . ALA A 1 394 ? 10.156 26.297 31.531 1 92.5 394 ALA A CA 1
ATOM 3175 C C . ALA A 1 394 ? 10.109 27.797 31.828 1 92.5 394 ALA A C 1
ATOM 3177 O O . ALA A 1 394 ? 11 28.531 31.406 1 92.5 394 ALA A O 1
ATOM 3178 N N . TYR A 1 395 ? 9.102 28.203 32.5 1 95.06 395 TYR A N 1
ATOM 3179 C CA . TYR A 1 395 ? 8.93 29.594 32.938 1 95.06 395 TYR A CA 1
ATOM 3180 C C . TYR A 1 395 ? 10.133 30.078 33.75 1 95.06 395 TYR A C 1
ATOM 3182 O O . TYR A 1 395 ? 10.758 31.078 33.406 1 95.06 395 TYR A O 1
ATOM 3190 N N . ASN A 1 396 ? 10.484 29.312 34.719 1 96.12 396 ASN A N 1
ATOM 3191 C CA . ASN A 1 396 ? 11.562 29.688 35.625 1 96.12 396 ASN A CA 1
ATOM 3192 C C . ASN A 1 396 ? 12.914 29.719 34.906 1 96.12 396 ASN A C 1
ATOM 3194 O O . ASN A 1 396 ? 13.727 30.609 35.156 1 96.12 396 ASN A O 1
ATOM 3198 N N . THR A 1 397 ? 13.07 28.75 34.125 1 95.94 397 THR A N 1
ATOM 3199 C CA . THR A 1 397 ? 14.336 28.656 33.406 1 95.94 397 THR A CA 1
ATOM 3200 C C . THR A 1 397 ? 14.508 29.844 32.469 1 95.94 397 THR A C 1
ATOM 3202 O O . THR A 1 397 ? 15.586 30.438 32.406 1 95.94 397 THR A O 1
ATOM 3205 N N . LEU A 1 398 ? 13.469 30.188 31.719 1 96.62 398 LEU A N 1
ATOM 3206 C CA . LEU A 1 398 ? 13.57 31.297 30.781 1 96.62 398 LEU A CA 1
ATOM 3207 C C . LEU A 1 398 ? 13.812 32.625 31.5 1 96.62 398 LEU A C 1
ATOM 3209 O O . LEU A 1 398 ? 14.641 33.438 31.078 1 96.62 398 LEU A O 1
ATOM 3213 N N . VAL A 1 399 ? 13.133 32.812 32.594 1 97.31 399 VAL A N 1
ATOM 3214 C CA . VAL A 1 399 ? 13.305 34.031 33.375 1 97.31 399 VAL A CA 1
ATOM 3215 C C . VAL A 1 399 ? 14.734 34.094 33.906 1 97.31 399 VAL A C 1
ATOM 3217 O O . VAL A 1 399 ? 15.359 35.156 33.875 1 97.31 399 VAL A O 1
ATOM 3220 N N . ASP A 1 400 ? 15.227 33 34.344 1 97.88 400 ASP A N 1
ATOM 3221 C CA . ASP A 1 400 ? 16.594 32.938 34.844 1 97.88 400 ASP A CA 1
ATOM 3222 C C . ASP A 1 400 ? 17.609 33.25 33.75 1 97.88 400 ASP A C 1
ATOM 3224 O O . ASP A 1 400 ? 18.562 34 34 1 97.88 400 ASP A O 1
ATOM 3228 N N . VAL A 1 401 ? 17.375 32.688 32.594 1 97.5 401 VAL A N 1
ATOM 3229 C CA . VAL A 1 401 ? 18.281 32.906 31.469 1 97.5 401 VAL A CA 1
ATOM 3230 C C . VAL A 1 401 ? 18.312 34.406 31.109 1 97.5 401 VAL A C 1
ATOM 3232 O O . VAL A 1 401 ? 19.375 34.969 30.875 1 97.5 401 VAL A O 1
ATOM 3235 N N . VAL A 1 402 ? 17.188 35.062 31.062 1 97.81 402 VAL A N 1
ATOM 3236 C CA . VAL A 1 402 ? 17.094 36.469 30.719 1 97.81 402 VAL A CA 1
ATOM 3237 C C . VAL A 1 402 ? 17.844 37.312 31.75 1 97.81 402 VAL A C 1
ATOM 3239 O O . VAL A 1 402 ? 18.672 38.156 31.406 1 97.81 402 VAL A O 1
ATOM 3242 N N . ASN A 1 403 ? 17.656 37 33 1 98.06 403 ASN A N 1
ATOM 3243 C CA . ASN A 1 403 ? 18.281 37.781 34.094 1 98.06 403 ASN A CA 1
ATOM 3244 C C . ASN A 1 403 ? 19.797 37.625 34.094 1 98.06 403 ASN A C 1
ATOM 3246 O O . ASN A 1 403 ? 20.531 38.594 34.188 1 98.06 403 ASN A O 1
ATOM 3250 N N . ARG A 1 404 ? 20.25 36.375 33.969 1 97.69 404 ARG A N 1
ATOM 3251 C CA . ARG A 1 404 ? 21.688 36.125 33.969 1 97.69 404 ARG A CA 1
ATOM 3252 C C . ARG A 1 404 ? 22.359 36.781 32.781 1 97.69 404 ARG A C 1
ATOM 3254 O O . ARG A 1 404 ? 23.469 37.312 32.906 1 97.69 404 ARG A O 1
ATOM 3261 N N . THR A 1 405 ? 21.719 36.75 31.688 1 97.88 405 THR A N 1
ATOM 3262 C CA . THR A 1 405 ? 22.281 37.344 30.484 1 97.88 405 THR A CA 1
ATOM 3263 C C . THR A 1 405 ? 22.297 38.875 30.609 1 97.88 405 THR A C 1
ATOM 3265 O O . THR A 1 405 ? 23.281 39.531 30.219 1 97.88 405 THR A O 1
ATOM 3268 N N . PHE A 1 406 ? 21.234 39.438 31.094 1 97.5 406 PHE A N 1
ATOM 3269 C CA . PHE A 1 406 ? 21.141 40.906 31.281 1 97.5 406 PHE A CA 1
ATOM 3270 C C . PHE A 1 406 ? 22.172 41.375 32.281 1 97.5 406 PHE A C 1
ATOM 3272 O O . PHE A 1 406 ? 22.719 42.469 32.156 1 97.5 406 PHE A O 1
ATOM 3279 N N . ASP A 1 407 ? 22.453 40.594 33.281 1 96.81 407 ASP A N 1
ATOM 3280 C CA . ASP A 1 407 ? 23.453 40.938 34.281 1 96.81 407 ASP A CA 1
ATOM 3281 C C . ASP A 1 407 ? 24.844 41.094 33.656 1 96.81 407 ASP A C 1
ATOM 3283 O O . ASP A 1 407 ? 25.656 41.875 34.156 1 96.81 407 ASP A O 1
ATOM 3287 N N . LYS A 1 408 ? 25.031 40.406 32.562 1 96.31 408 LYS A N 1
ATOM 3288 C CA . LYS A 1 408 ? 26.297 40.5 31.844 1 96.31 408 LYS A CA 1
ATOM 3289 C C . LYS A 1 408 ? 26.203 41.5 30.703 1 96.31 408 LYS A C 1
ATOM 3291 O O . LYS A 1 408 ? 27.094 41.562 29.859 1 96.31 408 LYS A O 1
ATOM 3296 N N . HIS A 1 409 ? 25.109 42.188 30.641 1 96.12 409 HIS A N 1
ATOM 3297 C CA . HIS A 1 409 ? 24.844 43.156 29.594 1 96.12 409 HIS A CA 1
ATOM 3298 C C . HIS A 1 409 ? 24.844 42.5 28.219 1 96.12 409 HIS A C 1
ATOM 3300 O O . HIS A 1 409 ? 25.406 43.062 27.266 1 96.12 409 HIS A O 1
ATOM 3306 N N . GLY A 1 410 ? 24.297 41.281 28.25 1 97.12 410 GLY A N 1
ATOM 3307 C CA . GLY A 1 410 ? 24.25 40.562 27 1 97.12 410 GLY A CA 1
ATOM 3308 C C . GLY A 1 410 ? 22.859 40.5 26.391 1 97.12 410 GLY A C 1
ATOM 3309 O O . GLY A 1 410 ? 21.922 41.062 26.938 1 97.12 410 GLY A O 1
ATOM 3310 N N . THR A 1 411 ? 22.75 39.844 25.219 1 97.94 411 THR A N 1
ATOM 3311 C CA . THR A 1 411 ? 21.516 39.625 24.469 1 97.94 411 THR A CA 1
ATOM 3312 C C . THR A 1 411 ? 21.094 38.188 24.484 1 97.94 411 THR A C 1
ATOM 3314 O O . THR A 1 411 ? 21.938 37.281 24.359 1 97.94 411 THR A O 1
ATOM 3317 N N . VAL A 1 412 ? 19.781 37.938 24.703 1 98.31 412 VAL A N 1
ATOM 3318 C CA . VAL A 1 412 ? 19.234 36.562 24.609 1 98.31 412 VAL A CA 1
ATOM 3319 C C . VAL A 1 412 ? 18.609 36.375 23.234 1 98.31 412 VAL A C 1
ATOM 3321 O O . VAL A 1 412 ? 17.703 37.094 22.828 1 98.31 412 VAL A O 1
ATOM 3324 N N . LEU A 1 413 ? 19.109 35.406 22.484 1 98.19 413 LEU A N 1
ATOM 3325 C CA . LEU A 1 413 ? 18.547 34.969 21.203 1 98.19 413 LEU A CA 1
ATOM 3326 C C . LEU A 1 413 ? 17.75 33.688 21.359 1 98.19 413 LEU A C 1
ATOM 3328 O O . LEU A 1 413 ? 18.297 32.688 21.828 1 98.19 413 LEU A O 1
ATOM 3332 N N . ILE A 1 414 ? 16.484 33.719 20.969 1 97.56 414 ILE A N 1
ATOM 3333 C CA . ILE A 1 414 ? 15.625 32.531 21.109 1 97.56 414 ILE A CA 1
ATOM 3334 C C . ILE A 1 414 ? 15.109 32.125 19.734 1 97.56 414 ILE A C 1
ATOM 3336 O O . ILE A 1 414 ? 14.18 32.719 19.203 1 97.56 414 ILE A O 1
ATOM 3340 N N . PRO A 1 415 ? 15.648 31.031 19.188 1 95.19 415 PRO A N 1
ATOM 3341 C CA . PRO A 1 415 ? 15.055 30.484 17.969 1 95.19 415 PRO A CA 1
ATOM 3342 C C . PRO A 1 415 ? 13.648 29.938 18.188 1 95.19 415 PRO A C 1
ATOM 3344 O O . PRO A 1 415 ? 13.43 29.125 19.078 1 95.19 415 PRO A O 1
ATOM 3347 N N . VAL A 1 416 ? 12.727 30.406 17.344 1 93.06 416 VAL A N 1
ATOM 3348 C CA . VAL A 1 416 ? 11.344 29.984 17.547 1 93.06 416 VAL A CA 1
ATOM 3349 C C . VAL A 1 416 ? 10.656 29.781 16.188 1 93.06 416 VAL A C 1
ATOM 3351 O O . VAL A 1 416 ? 11.109 30.312 15.18 1 93.06 416 VAL A O 1
ATOM 3354 N N . PHE A 1 417 ? 9.625 28.969 16.297 1 88.12 417 PHE A N 1
ATOM 3355 C CA . PHE A 1 417 ? 8.672 28.953 15.188 1 88.12 417 PHE A CA 1
ATOM 3356 C C . PHE A 1 417 ? 7.684 30.109 15.305 1 88.12 417 PHE A C 1
ATOM 3358 O O . PHE A 1 417 ? 7.258 30.469 16.406 1 88.12 417 PHE A O 1
ATOM 3365 N N . ALA A 1 418 ? 7.32 30.594 14.141 1 89.5 418 ALA A N 1
ATOM 3366 C CA . ALA A 1 418 ? 6.465 31.781 14.133 1 89.5 418 ALA A CA 1
ATOM 3367 C C . ALA A 1 418 ? 5.121 31.484 14.789 1 89.5 418 ALA A C 1
ATOM 3369 O O . ALA A 1 418 ? 4.523 32.375 15.414 1 89.5 418 ALA A O 1
ATOM 3370 N N . VAL A 1 419 ? 4.703 30.312 14.625 1 93.31 419 VAL A N 1
ATOM 3371 C CA . VAL A 1 419 ? 3.361 29.969 15.078 1 93.31 419 VAL A CA 1
ATOM 3372 C C . VAL A 1 419 ? 3.445 29.031 16.281 1 93.31 419 VAL A C 1
ATOM 3374 O O . VAL A 1 419 ? 4.051 27.969 16.203 1 93.31 419 VAL A O 1
ATOM 3377 N N . GLY A 1 420 ? 2.795 29.406 17.328 1 93.06 420 GLY A N 1
ATOM 3378 C CA . GLY A 1 420 ? 2.689 28.562 18.516 1 93.06 420 GLY A CA 1
ATOM 3379 C C . GLY A 1 420 ? 3.717 28.906 19.578 1 93.06 420 GLY A C 1
ATOM 3380 O O . GLY A 1 420 ? 3.434 29.672 20.5 1 93.06 420 GLY A O 1
ATOM 3381 N N . ARG A 1 421 ? 4.895 28.531 19.312 1 90.12 421 ARG A N 1
ATOM 3382 C CA . ARG A 1 421 ? 5.973 28.656 20.297 1 90.12 421 ARG A CA 1
ATOM 3383 C C . ARG A 1 421 ? 6.258 30.125 20.594 1 90.12 421 ARG A C 1
ATOM 3385 O O . ARG A 1 421 ? 6.566 30.484 21.734 1 90.12 421 ARG A O 1
ATOM 3392 N N . SER A 1 422 ? 6.305 30.922 19.672 1 94.94 422 SER A N 1
ATOM 3393 C CA . SER A 1 422 ? 6.582 32.344 19.859 1 94.94 422 SER A CA 1
ATOM 3394 C C . SER A 1 422 ? 5.555 33 20.781 1 94.94 422 SER A C 1
ATOM 3396 O O . SER A 1 422 ? 5.914 33.75 21.688 1 94.94 422 SER A O 1
ATOM 3398 N N . GLN A 1 423 ? 4.34 32.656 20.562 1 95.19 423 GLN A N 1
ATOM 3399 C CA . GLN A 1 423 ? 3.277 33.25 21.359 1 95.19 423 GLN A CA 1
ATOM 3400 C C . GLN A 1 423 ? 3.318 32.75 22.797 1 95.19 423 GLN A C 1
ATOM 3402 O O . GLN A 1 423 ? 3.014 33.5 23.734 1 95.19 423 GLN A O 1
ATOM 3407 N N . GLU A 1 424 ? 3.711 31.5 22.953 1 95.19 424 GLU A N 1
ATOM 3408 C CA . GLU A 1 424 ? 3.91 30.969 24.312 1 95.19 424 GLU A CA 1
ATOM 3409 C C . GLU A 1 424 ? 5.012 31.719 25.047 1 95.19 424 GLU A C 1
ATOM 3411 O O . GLU A 1 424 ? 4.832 32.125 26.188 1 95.19 424 GLU A O 1
ATOM 3416 N N . VAL A 1 425 ? 6.051 31.922 24.391 1 96.19 425 VAL A N 1
ATOM 3417 C CA . VAL A 1 425 ? 7.203 32.625 24.969 1 96.19 425 VAL A CA 1
ATOM 3418 C C . VAL A 1 425 ? 6.844 34.062 25.266 1 96.19 425 VAL A C 1
ATOM 3420 O O . VAL A 1 425 ? 7.219 34.625 26.297 1 96.19 425 VAL A O 1
ATOM 3423 N N . MET A 1 426 ? 6.129 34.688 24.359 1 96.56 426 MET A N 1
ATOM 3424 C CA . MET A 1 426 ? 5.676 36.062 24.547 1 96.56 426 MET A CA 1
ATOM 3425 C C . MET A 1 426 ? 4.859 36.188 25.828 1 96.56 426 MET A C 1
ATOM 3427 O O . MET A 1 426 ? 5.07 37.125 26.609 1 96.56 426 MET A O 1
ATOM 3431 N N . LEU A 1 427 ? 3.984 35.281 26.016 1 95.75 427 LEU A N 1
ATOM 3432 C CA . LEU A 1 427 ? 3.121 35.344 27.203 1 95.75 427 LEU A CA 1
ATOM 3433 C C . LEU A 1 427 ? 3.938 35.188 28.484 1 95.75 427 LEU A C 1
ATOM 3435 O O . LEU A 1 427 ? 3.658 35.844 29.469 1 95.75 427 LEU A O 1
ATOM 3439 N N . VAL A 1 428 ? 4.926 34.344 28.406 1 96.25 428 VAL A N 1
ATOM 3440 C CA . VAL A 1 428 ? 5.773 34.094 29.578 1 96.25 428 VAL A CA 1
ATOM 3441 C C . VAL A 1 428 ? 6.59 35.344 29.875 1 96.25 428 VAL A C 1
ATOM 3443 O O . VAL A 1 428 ? 6.676 35.781 31.031 1 96.25 428 VAL A O 1
ATOM 3446 N N . LEU A 1 429 ? 7.16 35.906 28.859 1 97.19 429 LEU A N 1
ATOM 3447 C CA . LEU A 1 429 ? 7.984 37.094 29.047 1 97.19 429 LEU A CA 1
ATOM 3448 C C . LEU A 1 429 ? 7.141 38.281 29.516 1 97.19 429 LEU A C 1
ATOM 3450 O O . LEU A 1 429 ? 7.586 39.094 30.344 1 97.19 429 LEU A O 1
ATOM 3454 N N . GLU A 1 430 ? 5.957 38.406 28.922 1 96.5 430 GLU A N 1
ATOM 3455 C CA . GLU A 1 430 ? 5.055 39.5 29.344 1 96.5 430 GLU A CA 1
ATOM 3456 C C . GLU A 1 430 ? 4.66 39.312 30.797 1 96.5 430 GLU A C 1
ATOM 3458 O O . GLU A 1 430 ? 4.613 40.312 31.547 1 96.5 430 GLU A O 1
ATOM 3463 N N . ASP A 1 431 ? 4.316 38.156 31.188 1 95.62 431 ASP A N 1
ATOM 3464 C CA . ASP A 1 431 ? 3.971 37.875 32.562 1 95.62 431 ASP A CA 1
ATOM 3465 C C . ASP A 1 431 ? 5.133 38.219 33.5 1 95.62 431 ASP A C 1
ATOM 3467 O O . ASP A 1 431 ? 4.93 38.812 34.562 1 95.62 431 ASP A O 1
ATOM 3471 N N . ALA A 1 432 ? 6.32 37.781 33.156 1 97.06 432 ALA A N 1
ATOM 3472 C CA . ALA A 1 432 ? 7.516 38.062 33.938 1 97.06 432 ALA A CA 1
ATOM 3473 C C . ALA A 1 432 ? 7.754 39.562 34.062 1 97.06 432 ALA A C 1
ATOM 3475 O O . ALA A 1 432 ? 8.172 40.031 35.125 1 97.06 432 ALA A O 1
ATOM 3476 N N . TYR A 1 433 ? 7.516 40.25 33 1 96.62 433 TYR A N 1
ATOM 3477 C CA . TYR A 1 433 ? 7.652 41.688 32.969 1 96.62 433 TYR A CA 1
ATOM 3478 C C . TYR A 1 433 ? 6.625 42.344 33.906 1 96.62 433 TYR A C 1
ATOM 3480 O O . TYR A 1 433 ? 6.973 43.188 34.719 1 96.62 433 TYR A O 1
ATOM 3488 N N . ARG A 1 434 ? 5.422 41.906 33.781 1 94.5 434 ARG A N 1
ATOM 3489 C CA . ARG A 1 434 ? 4.324 42.469 34.562 1 94.5 434 ARG A CA 1
ATOM 3490 C C . ARG A 1 434 ? 4.535 42.25 36.031 1 94.5 434 ARG A C 1
ATOM 3492 O O . ARG A 1 434 ? 4.195 43.094 36.875 1 94.5 434 ARG A O 1
ATOM 3499 N N . ASN A 1 435 ? 5.16 41.156 36.375 1 95.81 435 ASN A N 1
ATOM 3500 C CA . ASN A 1 435 ? 5.375 40.812 37.75 1 95.81 435 ASN A CA 1
ATOM 3501 C C . ASN A 1 435 ? 6.758 41.219 38.25 1 95.81 435 ASN A C 1
ATOM 3503 O O . ASN A 1 435 ? 7.188 40.844 39.344 1 95.81 435 ASN A O 1
ATOM 3507 N N . LYS A 1 436 ? 7.469 41.844 37.438 1 96.62 436 LYS A N 1
ATOM 3508 C CA . LYS A 1 436 ? 8.766 42.438 37.75 1 96.62 436 LYS A CA 1
ATOM 3509 C C . LYS A 1 436 ? 9.797 41.375 38.062 1 96.62 436 LYS A C 1
ATOM 3511 O O . LYS A 1 436 ? 10.578 41.531 39.031 1 96.62 436 LYS A O 1
ATOM 3516 N N . LEU A 1 437 ? 9.68 40.344 37.375 1 97.31 437 LEU A N 1
ATOM 3517 C CA . LEU A 1 437 ? 10.633 39.25 37.531 1 97.31 437 LEU A CA 1
ATOM 3518 C C . LEU A 1 437 ? 11.805 39.375 36.562 1 97.31 437 LEU A C 1
ATOM 3520 O O . LEU A 1 437 ? 12.828 38.719 36.719 1 97.31 437 LEU A O 1
ATOM 3524 N N . ILE A 1 438 ? 11.656 40.25 35.562 1 96.75 438 ILE A N 1
ATOM 3525 C CA . ILE A 1 438 ? 12.734 40.656 34.688 1 96.75 438 ILE A CA 1
ATOM 3526 C C . ILE A 1 438 ? 12.867 42.156 34.656 1 96.75 438 ILE A C 1
ATOM 3528 O O . ILE A 1 438 ? 11.953 42.875 35.125 1 96.75 438 ILE A O 1
ATOM 3532 N N . PRO A 1 439 ? 13.953 42.656 34.188 1 95.25 439 PRO A N 1
ATOM 3533 C CA . PRO A 1 439 ? 14.172 44.094 34.25 1 95.25 439 PRO A CA 1
ATOM 3534 C C . PRO A 1 439 ? 13.07 44.906 33.562 1 95.25 439 PRO A C 1
ATOM 3536 O O . PRO A 1 439 ? 12.57 44.5 32.531 1 95.25 439 PRO A O 1
ATOM 3539 N N . GLU A 1 440 ? 12.797 46.062 34 1 92.06 440 GLU A N 1
ATOM 3540 C CA . GLU A 1 440 ? 11.711 46.906 33.531 1 92.06 440 GLU A CA 1
ATOM 3541 C C . GLU A 1 440 ? 12.008 47.438 32.156 1 92.06 440 GLU A C 1
ATOM 3543 O O . GLU A 1 440 ? 11.094 47.781 31.391 1 92.06 440 GLU A O 1
ATOM 3548 N N . ASN A 1 441 ? 13.219 47.562 31.844 1 91.94 441 ASN A N 1
ATOM 3549 C CA . ASN A 1 441 ? 13.602 48.125 30.562 1 91.94 441 ASN A CA 1
ATOM 3550 C C . ASN A 1 441 ? 13.773 47.031 29.5 1 91.94 441 ASN A C 1
ATOM 3552 O O . ASN A 1 441 ? 14.32 47.312 28.422 1 91.94 441 ASN A O 1
ATOM 3556 N N . THR A 1 442 ? 13.297 45.938 29.828 1 94.31 442 THR A N 1
ATOM 3557 C CA . THR A 1 442 ? 13.43 44.812 28.906 1 94.31 442 THR A CA 1
ATOM 3558 C C . THR A 1 442 ? 12.688 45.094 27.594 1 94.31 442 THR A C 1
ATOM 3560 O O . THR A 1 442 ? 11.516 45.5 27.625 1 94.31 442 THR A O 1
ATOM 3563 N N . ARG A 1 443 ? 13.367 44.906 26.422 1 96.94 443 ARG A N 1
ATOM 3564 C CA . ARG A 1 443 ? 12.789 44.938 25.078 1 96.94 443 ARG A CA 1
ATOM 3565 C C . ARG A 1 443 ? 12.867 43.594 24.406 1 96.94 443 ARG A C 1
ATOM 3567 O O . ARG A 1 443 ? 13.898 42.938 24.453 1 96.94 443 ARG A O 1
ATOM 3574 N N . VAL A 1 444 ? 11.703 43.188 23.891 1 98.06 444 VAL A N 1
ATOM 3575 C CA . VAL A 1 444 ? 11.625 41.938 23.172 1 98.06 444 VAL A CA 1
ATOM 3576 C C . VAL A 1 444 ? 11.367 42.188 21.688 1 98.06 444 VAL A C 1
ATOM 3578 O O . VAL A 1 444 ? 10.32 42.719 21.312 1 98.06 444 VAL A O 1
ATOM 3581 N N . TYR A 1 445 ? 12.297 41.844 20.859 1 98.06 445 TYR A N 1
ATOM 3582 C CA . TYR A 1 445 ? 12.18 42.031 19.422 1 98.06 445 TYR A CA 1
ATOM 3583 C C . TYR A 1 445 ? 11.688 40.781 18.734 1 98.06 445 TYR A C 1
ATOM 3585 O O . TYR A 1 445 ? 12.172 39.688 19.016 1 98.06 445 TYR A O 1
ATOM 3593 N N . LEU A 1 446 ? 10.648 40.969 17.953 1 97.38 446 LEU A N 1
ATOM 3594 C CA . LEU A 1 446 ? 10.023 39.875 17.234 1 97.38 446 LEU A CA 1
ATOM 3595 C C . LEU A 1 446 ? 10.328 39.938 15.742 1 97.38 446 LEU A C 1
ATOM 3597 O O . LEU A 1 446 ? 9.859 40.844 15.047 1 97.38 446 LEU A O 1
ATOM 3601 N N . ASP A 1 447 ? 11.062 38.938 15.234 1 94.81 447 ASP A N 1
ATOM 3602 C CA . ASP A 1 447 ? 11.461 38.938 13.828 1 94.81 447 ASP A CA 1
ATOM 3603 C C . ASP A 1 447 ? 11.023 37.625 13.141 1 94.81 447 ASP A C 1
ATOM 3605 O O . ASP A 1 447 ? 11.062 36.562 13.742 1 94.81 447 ASP A O 1
ATOM 3609 N N . GLY A 1 448 ? 10.547 37.719 11.859 1 90 448 GLY A N 1
ATOM 3610 C CA . GLY A 1 448 ? 10.172 36.531 11.102 1 90 448 GLY A CA 1
ATOM 3611 C C . GLY A 1 448 ? 8.688 36.219 11.18 1 90 448 GLY A C 1
ATOM 3612 O O . GLY A 1 448 ? 8.312 35.094 11.469 1 90 448 GLY A O 1
ATOM 3613 N N . MET A 1 449 ? 7.777 37.062 11.039 1 89.25 449 MET A N 1
ATOM 3614 C CA . MET A 1 449 ? 6.328 37 10.906 1 89.25 449 MET A CA 1
ATOM 3615 C C . MET A 1 449 ? 5.676 36.688 12.25 1 89.25 449 MET A C 1
ATOM 3617 O O . MET A 1 449 ? 4.504 36.312 12.305 1 89.25 449 MET A O 1
ATOM 3621 N N . ILE A 1 450 ? 6.367 36.688 13.297 1 94.25 450 ILE A N 1
ATOM 3622 C CA . ILE A 1 450 ? 5.863 36.375 14.633 1 94.25 450 ILE A CA 1
ATOM 3623 C C . ILE A 1 450 ? 4.699 37.312 14.977 1 94.25 450 ILE A C 1
ATOM 3625 O O . ILE A 1 450 ? 3.666 36.844 15.477 1 94.25 450 ILE A O 1
ATOM 3629 N N . MET A 1 451 ? 4.859 38.531 14.656 1 92.5 451 MET A N 1
ATOM 3630 C CA . MET A 1 451 ? 3.811 39.5 14.984 1 92.5 451 MET A CA 1
ATOM 3631 C C . MET A 1 451 ? 2.555 39.25 14.164 1 92.5 451 MET A C 1
ATOM 3633 O O . MET A 1 451 ? 1.438 39.344 14.672 1 92.5 451 MET A O 1
ATOM 3637 N N . GLU A 1 452 ? 2.795 38.969 12.938 1 93.38 452 GLU A N 1
ATOM 3638 C CA . GLU A 1 452 ? 1.647 38.656 12.086 1 93.38 452 GLU A CA 1
ATOM 3639 C C . GLU A 1 452 ? 0.921 37.406 12.578 1 93.38 452 GLU A C 1
ATOM 3641 O O . GLU A 1 452 ? -0.31 37.375 12.609 1 93.38 452 GLU A O 1
ATOM 3646 N N . ALA A 1 453 ? 1.656 36.406 12.906 1 95.69 453 ALA A N 1
ATOM 3647 C CA . ALA A 1 453 ? 1.064 35.188 13.469 1 95.69 453 ALA A CA 1
ATOM 3648 C C . ALA A 1 453 ? 0.306 35.5 14.758 1 95.69 453 ALA A C 1
ATOM 3650 O O . ALA A 1 453 ? -0.754 34.906 15.016 1 95.69 453 ALA A O 1
ATOM 3651 N N . THR A 1 454 ? 0.85 36.344 15.523 1 94.56 454 THR A N 1
ATOM 3652 C CA . THR A 1 454 ? 0.217 36.75 16.766 1 94.56 454 THR A CA 1
ATOM 3653 C C . THR A 1 454 ? -1.106 37.469 16.5 1 94.56 454 THR A C 1
ATOM 3655 O O . THR A 1 454 ? -2.096 37.25 17.203 1 94.56 454 THR A O 1
ATOM 3658 N N . ALA A 1 455 ? -1.073 38.312 15.516 1 91.94 455 ALA A N 1
ATOM 3659 C CA . ALA A 1 455 ? -2.293 39.031 15.125 1 91.94 455 ALA A CA 1
ATOM 3660 C C . ALA A 1 455 ? -3.383 38.031 14.703 1 91.94 455 ALA A C 1
ATOM 3662 O O . ALA A 1 455 ? -4.562 38.25 14.992 1 91.94 455 ALA A O 1
ATOM 3663 N N . ILE A 1 456 ? -3.027 37.031 14.055 1 93.12 456 ILE A N 1
ATOM 3664 C CA . ILE A 1 456 ? -3.984 36 13.641 1 93.12 456 ILE A CA 1
ATOM 3665 C C . ILE A 1 456 ? -4.551 35.312 14.875 1 93.12 456 ILE A C 1
ATOM 3667 O O . ILE A 1 456 ? -5.746 35 14.93 1 93.12 456 ILE A O 1
ATOM 3671 N N . HIS A 1 457 ? -3.656 35.031 15.852 1 92.75 457 HIS A N 1
ATOM 3672 C CA . HIS A 1 457 ? -4.129 34.469 17.109 1 92.75 457 HIS A CA 1
ATOM 3673 C C . HIS A 1 457 ? -5.227 35.312 17.734 1 92.75 457 HIS A C 1
ATOM 3675 O O . HIS A 1 457 ? -6.234 34.812 18.219 1 92.75 457 HIS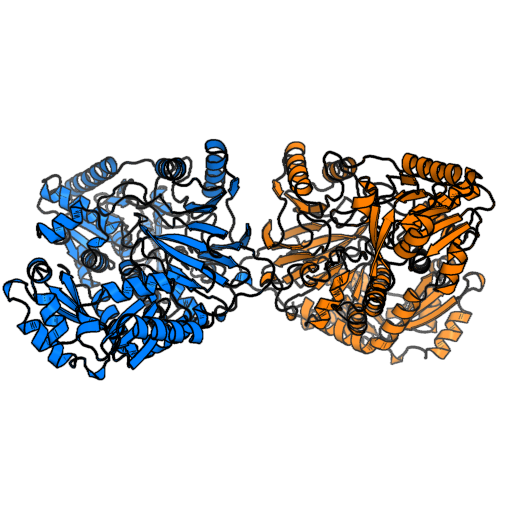 A O 1
ATOM 3681 N N . ALA A 1 458 ? -5.035 36.531 17.641 1 85.19 458 ALA A N 1
ATOM 3682 C CA . ALA A 1 458 ? -5.973 37.5 18.25 1 85.19 458 ALA A CA 1
ATOM 3683 C C . ALA A 1 458 ? -7.277 37.531 17.453 1 85.19 458 ALA A C 1
ATOM 3685 O O . ALA A 1 458 ? -8.328 37.906 18 1 85.19 458 ALA A O 1
ATOM 3686 N N . ALA A 1 459 ? -7.23 37.219 16.219 1 83.75 459 ALA A N 1
ATOM 3687 C CA . ALA A 1 459 ? -8.406 37.25 15.344 1 83.75 459 ALA A CA 1
ATOM 3688 C C . ALA A 1 459 ? -9.344 36.094 15.617 1 83.75 459 ALA A C 1
ATOM 3690 O O . ALA A 1 459 ? -10.508 36.094 15.219 1 83.75 459 ALA A O 1
ATOM 3691 N N . TYR A 1 460 ? -8.844 35.062 16.297 1 87.12 460 TYR A N 1
ATOM 3692 C CA . TYR A 1 460 ? -9.641 33.875 16.562 1 87.12 460 TYR A CA 1
ATOM 3693 C C . TYR A 1 460 ? -9.617 33.5 18.047 1 87.12 460 TYR A C 1
ATOM 3695 O O . TYR A 1 460 ? -9.242 32.375 18.406 1 87.12 460 TYR A O 1
ATOM 3703 N N . PRO A 1 461 ? -10.109 34.281 18.906 1 82.81 461 PRO A N 1
ATOM 3704 C CA . PRO A 1 461 ? -10.031 34.062 20.344 1 82.81 461 PRO A CA 1
ATOM 3705 C C . PRO A 1 461 ? -10.797 32.812 20.797 1 82.81 461 PRO A C 1
ATOM 3707 O O . PRO A 1 461 ? -10.461 32.219 21.828 1 82.81 461 PRO A O 1
ATOM 3710 N N . GLU A 1 462 ? -11.875 32.406 20.047 1 83.62 462 GLU A N 1
ATOM 3711 C CA . GLU A 1 462 ? -12.68 31.266 20.406 1 83.62 462 GLU A CA 1
ATOM 3712 C C . GLU A 1 462 ? -11.852 29.984 20.391 1 83.62 462 GLU A C 1
ATOM 3714 O O . GLU A 1 462 ? -12.266 28.953 20.938 1 83.62 462 GLU A O 1
ATOM 3719 N N . TYR A 1 463 ? -10.656 30.078 19.766 1 93.06 463 TYR A N 1
ATOM 3720 C CA . TYR A 1 463 ? -9.805 28.906 19.672 1 93.06 463 TYR A CA 1
ATOM 3721 C C . TYR A 1 463 ? -8.719 28.922 20.734 1 93.06 463 TYR A C 1
ATOM 3723 O O . TYR A 1 463 ? -7.922 27.984 20.844 1 93.06 463 TYR A O 1
ATOM 3731 N N . LEU A 1 464 ? -8.609 29.953 21.562 1 92.94 464 LEU A N 1
ATOM 3732 C CA . LEU A 1 464 ? -7.688 30.062 22.672 1 92.94 464 LEU A CA 1
ATOM 3733 C C . LEU A 1 464 ? -8.312 29.516 23.953 1 92.94 464 LEU A C 1
ATOM 3735 O O . LEU A 1 464 ? -9.508 29.219 23.984 1 92.94 464 LEU A O 1
ATOM 3739 N N . ASN A 1 465 ? -7.434 29.266 24.969 1 92.56 465 ASN A N 1
ATOM 3740 C CA . ASN A 1 465 ? -8.016 28.797 26.219 1 92.56 465 ASN A CA 1
ATOM 3741 C C . ASN A 1 465 ? -8.898 29.875 26.859 1 92.56 465 ASN A C 1
ATOM 3743 O O . ASN A 1 465 ? -8.859 31.031 26.469 1 92.56 465 ASN A O 1
ATOM 3747 N N . ARG A 1 466 ? -9.703 29.484 27.812 1 87.94 466 ARG A N 1
ATOM 3748 C CA . ARG A 1 466 ? -10.742 30.328 28.391 1 87.94 466 ARG A CA 1
ATOM 3749 C C . ARG A 1 466 ? -10.141 31.562 29.062 1 87.94 466 ARG A C 1
ATOM 3751 O O . ARG A 1 466 ? -10.641 32.688 28.891 1 87.94 466 ARG A O 1
ATOM 3758 N N . GLU A 1 467 ? -9.086 31.422 29.766 1 89.31 467 GLU A N 1
ATOM 3759 C CA . GLU A 1 467 ? -8.469 32.5 30.516 1 89.31 467 GLU A CA 1
ATOM 3760 C C . GLU A 1 467 ? -7.934 33.594 29.594 1 89.31 467 GLU A C 1
ATOM 3762 O O . GLU A 1 467 ? -8.172 34.781 29.812 1 89.31 467 GLU A O 1
ATOM 3767 N N . LEU A 1 468 ? -7.238 33.156 28.656 1 89.38 468 LEU A N 1
ATOM 3768 C CA . LEU A 1 468 ? -6.66 34.094 27.719 1 89.38 468 LEU A CA 1
ATOM 3769 C C . LEU A 1 468 ? -7.75 34.781 26.891 1 89.38 468 LEU A C 1
ATOM 3771 O O . LEU A 1 468 ? -7.664 36 26.625 1 89.38 468 LEU A O 1
ATOM 3775 N N . ARG A 1 469 ? -8.703 34.062 26.516 1 85.94 469 ARG A N 1
ATOM 3776 C CA . ARG A 1 469 ? -9.836 34.594 25.781 1 85.94 469 ARG A CA 1
ATOM 3777 C C . ARG A 1 469 ? -10.523 35.688 26.594 1 85.94 469 ARG A C 1
ATOM 3779 O O . ARG A 1 469 ? -10.828 36.781 26.062 1 85.94 469 ARG A O 1
ATOM 3786 N N . GLU A 1 470 ? -10.711 35.438 27.828 1 83.94 470 GLU A N 1
ATOM 3787 C CA . GLU A 1 470 ? -11.336 36.406 28.719 1 83.94 470 GLU A CA 1
ATOM 3788 C C . GLU A 1 470 ? -10.469 37.656 28.875 1 83.94 470 GLU A C 1
ATOM 3790 O O . GLU A 1 470 ? -10.977 38.781 28.906 1 83.94 470 GLU A O 1
ATOM 3795 N N . GLN A 1 471 ? -9.203 37.406 29 1 84.5 471 GLN A N 1
ATOM 3796 C CA . GLN A 1 471 ? -8.273 38.531 29.125 1 84.5 471 GLN A CA 1
ATOM 3797 C C . GLN A 1 471 ? -8.32 39.406 27.891 1 84.5 471 GLN A C 1
ATOM 3799 O O . GLN A 1 471 ? -8.344 40.656 28 1 84.5 471 GLN A O 1
ATOM 3804 N N . ILE A 1 472 ? -8.352 38.812 26.781 1 79 472 ILE A N 1
ATOM 3805 C CA . ILE A 1 472 ? -8.297 39.562 25.531 1 79 472 ILE A CA 1
ATOM 3806 C C . ILE A 1 472 ? -9.656 40.188 25.25 1 79 472 ILE A C 1
ATOM 3808 O O . ILE A 1 472 ? -9.742 41.375 24.938 1 79 472 ILE A O 1
ATOM 3812 N N . MET A 1 473 ? -10.711 39.406 25.453 1 72.94 473 MET A N 1
ATOM 3813 C CA . MET A 1 473 ? -12.023 39.812 24.969 1 72.94 473 MET A CA 1
ATOM 3814 C C . MET A 1 473 ? -12.766 40.625 26.031 1 72.94 473 MET A C 1
ATOM 3816 O O . MET A 1 473 ? -13.516 41.531 25.703 1 72.94 473 MET A O 1
ATOM 3820 N N . VAL A 1 474 ? -12.633 40.219 27.266 1 72.44 474 VAL A N 1
ATOM 3821 C CA . VAL A 1 474 ? -13.461 40.812 28.312 1 72.44 474 VAL A CA 1
ATOM 3822 C C . VAL A 1 474 ? -12.688 41.938 29.016 1 72.44 474 VAL A C 1
ATOM 3824 O O . VAL A 1 474 ? -13.164 43.062 29.125 1 72.44 474 VAL A O 1
ATOM 3827 N N . LYS A 1 475 ? -11.484 41.656 29.391 1 76.06 475 LYS A N 1
ATOM 3828 C CA . LYS A 1 475 ? -10.719 42.594 30.203 1 76.06 475 LYS A CA 1
ATOM 3829 C C . LYS A 1 475 ? -9.969 43.594 29.328 1 76.06 475 LYS A C 1
ATOM 3831 O O . LYS A 1 475 ? -9.406 44.562 29.828 1 76.06 475 LYS A O 1
ATOM 3836 N N . ARG A 1 476 ? -9.984 43.344 28.062 1 76.62 476 ARG A N 1
ATOM 3837 C CA . ARG A 1 476 ? -9.266 44.219 27.109 1 76.62 476 ARG A CA 1
ATOM 3838 C C . ARG A 1 476 ? -7.805 44.375 27.516 1 76.62 476 ARG A C 1
ATOM 3840 O O . ARG A 1 476 ? -7.258 45.469 27.469 1 76.62 476 ARG A O 1
ATOM 3847 N N . ALA A 1 477 ? -7.297 43.406 28.094 1 82.06 477 ALA A N 1
ATOM 3848 C CA . ALA A 1 477 ? -5.895 43.312 28.5 1 82.06 477 ALA A CA 1
ATOM 3849 C C . ALA A 1 477 ? -5.145 42.281 27.672 1 82.06 477 ALA A C 1
ATOM 3851 O O . ALA A 1 477 ? -4.684 41.281 28.203 1 82.06 477 ALA A O 1
ATOM 3852 N N . ASN A 1 478 ? -4.992 42.625 26.406 1 86.06 478 ASN A N 1
ATOM 3853 C CA . ASN A 1 478 ? -4.293 41.75 25.5 1 86.06 478 ASN A CA 1
ATOM 3854 C C . ASN A 1 478 ? -2.793 41.719 25.797 1 86.06 478 ASN A C 1
ATOM 3856 O O . ASN A 1 478 ? -2.09 42.688 25.562 1 86.06 478 ASN A O 1
ATOM 3860 N N . PRO A 1 479 ? -2.336 40.594 26.25 1 90.44 479 PRO A N 1
ATOM 3861 C CA . PRO A 1 479 ? -0.92 40.531 26.609 1 90.44 479 PRO A CA 1
ATOM 3862 C C . PRO A 1 479 ? 0.011 40.719 25.422 1 90.44 479 PRO A C 1
ATOM 3864 O O . PRO A 1 479 ? 1.17 41.094 25.594 1 90.44 479 PRO A O 1
ATOM 3867 N N . PHE A 1 480 ? -0.44 40.469 24.25 1 91.44 480 PHE A N 1
ATOM 3868 C CA . PHE A 1 480 ? 0.389 40.562 23.062 1 91.44 480 PHE A CA 1
ATOM 3869 C C . PHE A 1 480 ? 0.631 42 22.672 1 91.44 480 PHE A C 1
ATOM 3871 O O . PHE A 1 480 ? 1.502 42.312 21.859 1 91.44 480 PHE A O 1
ATOM 3878 N N . LEU A 1 481 ? -0.126 42.906 23.281 1 89.44 481 LEU A N 1
ATOM 3879 C CA . LEU A 1 481 ? 0.019 44.312 23.016 1 89.44 481 LEU A CA 1
ATOM 3880 C C . LEU A 1 481 ? 0.899 45 24.062 1 89.44 481 LEU A C 1
ATOM 3882 O O . LEU A 1 481 ? 0.981 46.219 24.109 1 89.44 481 LEU A O 1
ATOM 3886 N N . SER A 1 482 ? 1.53 44.219 24.812 1 92.25 482 SER A N 1
ATOM 3887 C CA . SER A 1 482 ? 2.461 44.75 25.797 1 92.25 482 SER A CA 1
ATOM 3888 C C . SER A 1 482 ? 3.518 45.625 25.156 1 92.25 482 SER A C 1
ATOM 3890 O O . SER A 1 482 ? 3.98 45.344 24.047 1 92.25 482 SER A O 1
ATOM 3892 N N . PRO A 1 483 ? 3.922 46.688 25.812 1 93.25 483 PRO A N 1
ATOM 3893 C CA . PRO A 1 483 ? 4.898 47.625 25.25 1 93.25 483 PRO A CA 1
ATOM 3894 C C . PRO A 1 483 ? 6.289 47 25.109 1 93.25 483 PRO A C 1
ATOM 3896 O O . PRO A 1 483 ? 7.152 47.562 24.438 1 93.25 483 PRO A O 1
ATOM 3899 N N . ILE A 1 484 ? 6.543 45.875 25.688 1 96 484 ILE A N 1
ATOM 3900 C CA . ILE A 1 484 ? 7.867 45.281 25.625 1 96 484 ILE A CA 1
ATOM 3901 C C . ILE A 1 484 ? 8.102 44.656 24.25 1 96 484 ILE A C 1
ATOM 3903 O O . ILE A 1 484 ? 9.234 44.375 23.875 1 96 484 ILE A O 1
ATOM 3907 N N . PHE A 1 485 ? 7.051 44.406 23.5 1 96.5 485 PHE A N 1
ATOM 3908 C CA . PHE A 1 485 ? 7.18 43.719 22.219 1 96.5 485 PHE A CA 1
ATOM 3909 C C . PHE A 1 485 ? 7.379 44.719 21.078 1 96.5 485 PHE A C 1
ATOM 3911 O O . PHE A 1 485 ? 6.613 45.656 20.938 1 96.5 485 PHE A O 1
ATOM 3918 N N . HIS A 1 486 ? 8.391 44.438 20.281 1 95.88 486 HIS A N 1
ATOM 3919 C CA . HIS A 1 486 ? 8.719 45.281 19.125 1 95.88 486 HIS A CA 1
ATOM 3920 C C . HIS A 1 486 ? 8.883 44.438 17.875 1 95.88 486 HIS A C 1
ATOM 3922 O O . HIS A 1 486 ? 9.711 43.5 17.844 1 95.88 486 HIS A O 1
ATOM 3928 N N . SER A 1 487 ? 8.164 44.812 16.844 1 94.5 487 SER A N 1
ATOM 3929 C CA . SER A 1 487 ? 8.234 44.062 15.594 1 94.5 487 SER A CA 1
ATOM 3930 C C . SER A 1 487 ? 9.422 44.5 14.742 1 94.5 487 SER A C 1
ATOM 3932 O O . SER A 1 487 ? 9.75 45.688 14.688 1 94.5 487 SER A O 1
ATOM 3934 N N . VAL A 1 488 ? 10.133 43.562 14.148 1 95.44 488 VAL A N 1
ATOM 3935 C CA . VAL A 1 488 ? 11.203 43.812 13.188 1 95.44 488 VAL A CA 1
ATOM 3936 C C . VAL A 1 488 ? 10.766 43.312 11.805 1 95.44 488 VAL A C 1
ATOM 3938 O O . VAL A 1 488 ? 10.625 42.125 11.562 1 95.44 488 VAL A O 1
ATOM 3941 N N . ASP A 1 489 ? 10.617 44.25 10.828 1 89.06 489 ASP A N 1
ATOM 3942 C CA . ASP A 1 489 ? 10.008 43.875 9.555 1 89.06 489 ASP A CA 1
ATOM 3943 C C . ASP A 1 489 ? 10.969 44.125 8.398 1 89.06 489 ASP A C 1
ATOM 3945 O O . ASP A 1 489 ? 10.758 43.625 7.289 1 89.06 489 ASP A O 1
ATOM 3949 N N . THR A 1 490 ? 12.039 44.875 8.672 1 89.75 490 THR A N 1
ATOM 3950 C CA . THR A 1 490 ? 12.969 45.219 7.594 1 89.75 490 THR A CA 1
ATOM 3951 C C . THR A 1 490 ? 14.398 44.875 7.973 1 89.75 490 THR A C 1
ATOM 3953 O O . THR A 1 490 ? 14.711 44.688 9.156 1 89.75 490 THR A O 1
ATOM 3956 N N . LYS A 1 491 ? 15.164 44.812 6.934 1 89.5 491 LYS A N 1
ATOM 3957 C CA . LYS A 1 491 ? 16.578 44.562 7.156 1 89.5 491 LYS A CA 1
ATOM 3958 C C . LYS A 1 491 ? 17.219 45.688 7.977 1 89.5 491 LYS A C 1
ATOM 3960 O O . LYS A 1 491 ? 18.062 45.406 8.836 1 89.5 491 LYS A O 1
ATOM 3965 N N . LYS A 1 492 ? 16.844 46.844 7.695 1 93.69 492 LYS A N 1
ATOM 3966 C CA . LYS A 1 492 ? 17.391 47.969 8.438 1 93.69 492 LYS A CA 1
ATOM 3967 C C . LYS A 1 492 ? 17.062 47.875 9.922 1 93.69 492 LYS A C 1
ATOM 3969 O O . LYS A 1 492 ? 17.922 48.094 10.766 1 93.69 492 LYS A O 1
ATOM 3974 N N . GLN A 1 493 ? 15.883 47.531 10.203 1 95.25 493 GLN A N 1
ATOM 3975 C CA . GLN A 1 493 ? 15.484 47.375 11.594 1 95.25 493 GLN A CA 1
ATOM 3976 C C . GLN A 1 493 ? 16.281 46.25 12.266 1 95.25 493 GLN A C 1
ATOM 3978 O O . GLN A 1 493 ? 16.656 46.375 13.438 1 95.25 493 GLN A O 1
ATOM 3983 N N . ARG A 1 494 ? 16.547 45.219 11.539 1 96.06 494 ARG A N 1
ATOM 3984 C CA . ARG A 1 494 ? 17.344 44.094 12.062 1 96.06 494 ARG A CA 1
ATOM 3985 C C . ARG A 1 494 ? 18.75 44.562 12.422 1 96.06 494 ARG A C 1
ATOM 3987 O O . ARG A 1 494 ? 19.266 44.219 13.492 1 96.06 494 ARG A O 1
ATOM 3994 N N . ASP A 1 495 ? 19.297 45.375 11.562 1 95.69 495 ASP A N 1
ATOM 3995 C CA . ASP A 1 495 ? 20.641 45.906 11.812 1 95.69 495 ASP A CA 1
ATOM 3996 C C . ASP A 1 495 ? 20.641 46.812 13.039 1 95.69 495 ASP A C 1
ATOM 3998 O O . ASP A 1 495 ? 21.594 46.812 13.828 1 95.69 495 ASP A O 1
ATOM 4002 N N . ASP A 1 496 ? 19.641 47.531 13.109 1 96.75 496 ASP A N 1
ATOM 4003 C CA . ASP A 1 496 ? 19.516 48.438 14.25 1 96.75 496 ASP A CA 1
ATOM 4004 C C . ASP A 1 496 ? 19.469 47.656 15.562 1 96.75 496 ASP A C 1
ATOM 4006 O O . ASP A 1 496 ? 20.078 48.031 16.562 1 96.75 496 ASP A O 1
ATOM 4010 N N . VAL A 1 497 ? 18.734 46.594 15.547 1 97.19 497 VAL A N 1
ATOM 4011 C CA . VAL A 1 497 ? 18.609 45.75 16.734 1 97.19 497 VAL A CA 1
ATOM 4012 C C . VAL A 1 497 ? 19.953 45.125 17.078 1 97.19 497 VAL A C 1
ATOM 4014 O O . VAL A 1 497 ? 20.344 45.062 18.25 1 97.19 497 VAL A O 1
ATOM 4017 N N . ILE A 1 498 ? 20.656 44.719 16.094 1 96.25 498 ILE A N 1
ATOM 4018 C CA . ILE A 1 498 ? 21.953 44.062 16.281 1 96.25 498 ILE A CA 1
ATOM 4019 C C . ILE A 1 498 ? 22.953 45.062 16.844 1 96.25 498 ILE A C 1
ATOM 4021 O O . ILE A 1 498 ? 23.734 44.75 17.734 1 96.25 498 ILE A O 1
ATOM 4025 N N . ASP A 1 499 ? 22.906 46.281 16.406 1 94.75 499 ASP A N 1
ATOM 4026 C CA . ASP A 1 499 ? 23.891 47.312 16.75 1 94.75 499 ASP A CA 1
ATOM 4027 C C . ASP A 1 499 ? 23.594 47.938 18.109 1 94.75 499 ASP A C 1
ATOM 4029 O O . ASP A 1 499 ? 24.453 48.594 18.703 1 94.75 499 ASP A O 1
ATOM 4033 N N . ASP A 1 500 ? 22.422 47.812 18.484 1 94.31 500 ASP A N 1
ATOM 4034 C CA . ASP A 1 500 ? 22.062 48.344 19.797 1 94.31 500 ASP A CA 1
ATOM 4035 C C . ASP A 1 500 ? 22.781 47.625 20.922 1 94.31 500 ASP A C 1
ATOM 4037 O O . ASP A 1 500 ? 22.625 46.406 21.078 1 94.31 500 ASP A O 1
ATOM 4041 N N . PRO A 1 501 ? 23.547 48.312 21.781 1 92.06 501 PRO A N 1
ATOM 4042 C CA . PRO A 1 501 ? 24.344 47.656 22.812 1 92.06 501 PRO A CA 1
ATOM 4043 C C . PRO A 1 501 ? 23.516 47.25 24.047 1 92.06 501 PRO A C 1
ATOM 4045 O O . PRO A 1 501 ? 24 46.5 24.891 1 92.06 501 PRO A O 1
ATOM 4048 N N . ASP A 1 502 ? 22.344 47.719 24.125 1 94.69 502 ASP A N 1
ATOM 4049 C CA . ASP A 1 502 ? 21.531 47.438 25.297 1 94.69 502 ASP A CA 1
ATOM 4050 C C . ASP A 1 502 ? 21.109 45.969 25.328 1 94.69 502 ASP A C 1
ATOM 4052 O O . ASP A 1 502 ? 20.953 45.344 24.281 1 94.69 502 ASP A O 1
ATOM 4056 N N . SER A 1 503 ? 20.984 45.531 26.547 1 96.69 503 SER A N 1
ATOM 4057 C CA . SER A 1 503 ? 20.484 44.156 26.719 1 96.69 503 SER A CA 1
ATOM 4058 C C . SER A 1 503 ? 19.062 44.031 26.156 1 96.69 503 SER A C 1
ATOM 4060 O O . SER A 1 503 ? 18.25 44.938 26.312 1 96.69 503 SER A O 1
ATOM 4062 N N . LYS A 1 504 ? 18.781 42.938 25.484 1 97.94 504 LYS A N 1
ATOM 4063 C CA . LYS A 1 504 ? 17.484 42.688 24.844 1 97.94 504 LYS A CA 1
ATOM 4064 C C . LYS A 1 504 ? 17.234 41.219 24.641 1 97.94 504 LYS A C 1
ATOM 4066 O O . LYS A 1 504 ? 18.156 40.375 24.797 1 97.94 504 LYS A O 1
ATOM 4071 N N . VAL A 1 505 ? 16 40.875 24.453 1 98.38 505 VAL A N 1
ATOM 4072 C CA . VAL A 1 505 ? 15.594 39.531 24.047 1 98.38 505 VAL A CA 1
ATOM 4073 C C . VAL A 1 505 ? 15.141 39.531 22.578 1 98.38 505 VAL A C 1
ATOM 4075 O O . VAL A 1 505 ? 14.398 40.438 22.172 1 98.38 505 VAL A O 1
ATOM 4078 N N . ILE A 1 506 ? 15.633 38.594 21.781 1 98.31 506 ILE A N 1
ATOM 4079 C CA . ILE A 1 506 ? 15.266 38.5 20.375 1 98.31 506 ILE A CA 1
ATOM 4080 C C . ILE A 1 506 ? 14.625 37.156 20.094 1 98.31 506 ILE A C 1
ATOM 4082 O O . ILE A 1 506 ? 15.25 36.094 20.281 1 98.31 506 ILE A O 1
ATOM 4086 N N . LEU A 1 507 ? 13.336 37.188 19.75 1 97.69 507 LEU A N 1
ATOM 4087 C CA . LEU A 1 507 ? 12.688 36 19.156 1 97.69 507 LEU A CA 1
ATOM 4088 C C . LEU A 1 507 ? 12.773 36.031 17.641 1 97.69 507 LEU A C 1
ATOM 4090 O O . LEU A 1 507 ? 12.289 36.969 17.016 1 97.69 507 LEU A O 1
ATOM 4094 N N . ALA A 1 508 ? 13.383 35.031 17.062 1 95.75 508 ALA A N 1
ATOM 4095 C CA . ALA A 1 508 ? 13.57 35.062 15.617 1 95.75 508 ALA A CA 1
ATOM 4096 C C . ALA A 1 508 ? 13.391 33.656 15.008 1 95.75 508 ALA A C 1
ATOM 4098 O O . ALA A 1 508 ? 13.797 32.656 15.609 1 95.75 508 ALA A O 1
ATOM 4099 N N . THR A 1 509 ? 12.812 33.625 13.805 1 91.31 509 THR A N 1
ATOM 4100 C CA . THR A 1 509 ? 12.672 32.375 13.062 1 91.31 509 THR A CA 1
ATOM 4101 C C . THR A 1 509 ? 13.922 32.094 12.234 1 91.31 509 THR A C 1
ATOM 4103 O O . THR A 1 509 ? 14.648 33 11.867 1 91.31 509 THR A O 1
ATOM 4106 N N . ALA A 1 510 ? 14.211 30.828 12.07 1 87.81 510 ALA A N 1
ATOM 4107 C CA . ALA A 1 510 ? 13.438 29.594 12.242 1 87.81 510 ALA A CA 1
ATOM 4108 C C . ALA A 1 510 ? 13.781 28.922 13.562 1 87.81 510 ALA A C 1
ATOM 4110 O O . ALA A 1 510 ? 14.898 29.031 14.062 1 87.81 510 ALA A O 1
ATOM 4111 N N . GLY A 1 511 ? 12.852 28.062 13.992 1 87.31 511 GLY A N 1
ATOM 4112 C CA . GLY A 1 511 ? 12.961 27.438 15.297 1 87.31 511 GLY A CA 1
ATOM 4113 C C . GLY A 1 511 ? 14.078 26.406 15.367 1 87.31 511 GLY A C 1
ATOM 4114 O O . GLY A 1 511 ? 14.633 26.172 16.438 1 87.31 511 GLY A O 1
ATOM 4115 N N . MET A 1 512 ? 14.438 25.844 14.211 1 86.81 512 MET A N 1
ATOM 4116 C CA . MET A 1 512 ? 15.484 24.828 14.219 1 86.81 512 MET A CA 1
ATOM 4117 C C . MET A 1 512 ? 16.75 25.344 13.555 1 86.81 512 MET A C 1
ATOM 4119 O O . MET A 1 512 ? 17.672 24.578 13.266 1 86.81 512 MET A O 1
ATOM 4123 N N . MET A 1 513 ? 16.812 26.609 13.25 1 88.81 513 MET A N 1
ATOM 4124 C CA . MET A 1 513 ? 17.953 27.344 12.734 1 88.81 513 MET A CA 1
ATOM 4125 C C . MET A 1 513 ? 18.375 26.812 11.367 1 88.81 513 MET A C 1
ATOM 4127 O O . MET A 1 513 ? 19.562 26.688 11.094 1 88.81 513 MET A O 1
ATOM 4131 N N . ASN A 1 514 ? 17.422 26.375 10.688 1 78.81 514 ASN A N 1
ATOM 4132 C CA . ASN A 1 514 ? 17.703 25.891 9.344 1 78.81 514 ASN A CA 1
ATOM 4133 C C . ASN A 1 514 ? 17.625 27.016 8.305 1 78.81 514 ASN A C 1
ATOM 4135 O O . ASN A 1 514 ? 17.828 26.781 7.113 1 78.81 514 ASN A O 1
ATOM 4139 N N . GLY A 1 515 ? 17.453 28.219 8.75 1 79.44 515 GLY A N 1
ATOM 4140 C CA . GLY A 1 515 ? 17.328 29.406 7.926 1 79.44 515 GLY A CA 1
ATOM 4141 C C . GLY A 1 515 ? 16.641 30.547 8.633 1 79.44 515 GLY A C 1
ATOM 4142 O O . GLY A 1 515 ? 16.562 30.578 9.867 1 79.44 515 GLY A O 1
ATOM 4143 N N . GLY A 1 516 ? 16.375 31.594 7.871 1 83.62 516 GLY A N 1
ATOM 4144 C CA . GLY A 1 516 ? 15.586 32.688 8.398 1 83.62 516 GLY A CA 1
ATOM 4145 C C . GLY A 1 516 ? 16.406 33.75 9.078 1 83.62 516 GLY A C 1
ATOM 4146 O O . GLY A 1 516 ? 17.641 33.688 9.086 1 83.62 516 GLY A O 1
ATOM 4147 N N . PRO A 1 517 ? 15.734 34.656 9.648 1 90.5 517 PRO A N 1
ATOM 4148 C CA . PRO A 1 517 ? 16.422 35.812 10.258 1 90.5 517 PRO A CA 1
ATOM 4149 C C . PRO A 1 517 ? 17.25 35.406 11.477 1 90.5 517 PRO A C 1
ATOM 4151 O O . PRO A 1 517 ? 18.188 36.125 11.844 1 90.5 517 PRO A O 1
ATOM 4154 N N . VAL A 1 518 ? 16.922 34.281 12.055 1 93.81 518 VAL A N 1
ATOM 4155 C CA . VAL A 1 518 ? 17.641 33.844 13.258 1 93.81 518 VAL A CA 1
ATOM 4156 C C . VAL A 1 518 ? 19.125 33.688 12.945 1 93.81 518 VAL A C 1
ATOM 4158 O O . VAL A 1 518 ? 19.984 33.938 13.797 1 93.81 518 VAL A O 1
ATOM 4161 N N . LEU A 1 519 ? 19.438 33.312 11.758 1 91.75 519 LEU A N 1
ATOM 4162 C CA . LEU A 1 519 ? 20.828 33.062 11.383 1 91.75 519 LEU A CA 1
ATOM 4163 C C . LEU A 1 519 ? 21.594 34.375 11.336 1 91.75 519 LEU A C 1
ATOM 4165 O O . LEU A 1 519 ? 22.781 34.438 11.656 1 91.75 519 LEU A O 1
ATOM 4169 N N . GLU A 1 520 ? 20.969 35.438 10.938 1 92.62 520 GLU A N 1
ATOM 4170 C CA . GLU A 1 520 ? 21.609 36.719 10.906 1 92.62 520 GLU A CA 1
ATOM 4171 C C . GLU A 1 520 ? 21.953 37.219 12.312 1 92.62 520 GLU A C 1
ATOM 4173 O O . GLU A 1 520 ? 23.047 37.719 12.547 1 92.62 520 GLU A O 1
ATOM 4178 N N . TYR A 1 521 ? 21.031 37.031 13.141 1 96.56 521 TYR A N 1
ATOM 4179 C CA . TYR A 1 521 ? 21.281 37.406 14.531 1 96.56 521 TYR A CA 1
ATOM 4180 C C . TYR A 1 521 ? 22.391 36.531 15.133 1 96.56 521 TYR A C 1
ATOM 4182 O O . TYR A 1 521 ? 23.266 37.062 15.836 1 96.56 521 TYR A O 1
ATOM 4190 N N . PHE A 1 522 ? 22.312 35.281 14.859 1 96.38 522 PHE A N 1
ATOM 4191 C CA . PHE A 1 522 ? 23.281 34.344 15.406 1 96.38 522 PHE A CA 1
ATOM 4192 C C . PHE A 1 522 ? 24.703 34.719 14.984 1 96.38 522 PHE A C 1
ATOM 4194 O O . PHE A 1 522 ? 25.609 34.781 15.82 1 96.38 522 PHE A O 1
ATOM 4201 N N . LYS A 1 523 ? 24.859 35 13.703 1 95.06 523 LYS A N 1
ATOM 4202 C CA . LYS A 1 523 ? 26.172 35.344 13.18 1 95.06 523 LYS A CA 1
ATOM 4203 C C . LYS A 1 523 ? 26.719 36.594 13.883 1 95.06 523 LYS A C 1
ATOM 4205 O O . LYS A 1 523 ? 27.922 36.688 14.148 1 95.06 523 LYS A O 1
ATOM 4210 N N . ALA A 1 524 ? 25.891 37.438 14.188 1 95.62 524 ALA A N 1
ATOM 4211 C CA . ALA A 1 524 ? 26.297 38.719 14.773 1 95.62 524 ALA A CA 1
ATOM 4212 C C . ALA A 1 524 ? 26.578 38.562 16.266 1 95.62 524 ALA A C 1
ATOM 4214 O O . ALA A 1 524 ? 27.422 39.281 16.828 1 95.62 524 ALA A O 1
ATOM 4215 N N . LEU A 1 525 ? 25.969 37.625 16.906 1 96.75 525 LEU A N 1
ATOM 4216 C CA . LEU A 1 525 ? 25.984 37.625 18.375 1 96.75 525 LEU A CA 1
ATOM 4217 C C . LEU A 1 525 ? 26.875 36.469 18.891 1 96.75 525 LEU A C 1
ATOM 4219 O O . LEU A 1 525 ? 27.266 36.5 20.047 1 96.75 525 LEU A O 1
ATOM 4223 N N . VAL A 1 526 ? 27.219 35.531 18.094 1 96.62 526 VAL A N 1
ATOM 4224 C CA . VAL A 1 526 ? 27.781 34.25 18.484 1 96.62 526 VAL A CA 1
ATOM 4225 C C . VAL A 1 526 ? 29.172 34.438 19.094 1 96.62 526 VAL A C 1
ATOM 4227 O O . VAL A 1 526 ? 29.594 33.688 19.953 1 96.62 526 VAL A O 1
ATOM 4230 N N . SER A 1 527 ? 29.844 35.562 18.828 1 94.75 527 SER A N 1
ATOM 4231 C CA . SER A 1 527 ? 31.25 35.75 19.203 1 94.75 527 SER A CA 1
ATOM 4232 C C . SER A 1 527 ? 31.375 36.312 20.609 1 94.75 527 SER A C 1
ATOM 4234 O O . SER A 1 527 ? 32.469 36.312 21.203 1 94.75 527 SER A O 1
ATOM 4236 N N . SER A 1 528 ? 30.328 36.688 21.219 1 96.06 528 SER A N 1
ATOM 4237 C CA . SER A 1 528 ? 30.375 37.312 22.531 1 96.06 528 SER A CA 1
ATOM 4238 C C . SER A 1 528 ? 29.922 36.344 23.625 1 96.06 528 SER A C 1
ATOM 4240 O O . SER A 1 528 ? 28.844 35.75 23.516 1 96.06 528 SER A O 1
ATOM 4242 N N . GLU A 1 529 ? 30.641 36.312 24.688 1 96.31 529 GLU A N 1
ATOM 4243 C CA . GLU A 1 529 ? 30.328 35.406 25.812 1 96.31 529 GLU A CA 1
ATOM 4244 C C . GLU A 1 529 ? 29.203 35.969 26.672 1 96.31 529 GLU A C 1
ATOM 4246 O O . GLU A 1 529 ? 28.625 35.25 27.484 1 96.31 529 GLU A O 1
ATOM 4251 N N . ASN A 1 530 ? 28.938 37.188 26.422 1 97.25 530 ASN A N 1
ATOM 4252 C CA . ASN A 1 530 ? 27.859 37.812 27.172 1 97.25 530 ASN A CA 1
ATOM 4253 C C . ASN A 1 530 ? 26.5 37.375 26.672 1 97.25 530 ASN A C 1
ATOM 4255 O O . ASN A 1 530 ? 25.5 37.469 27.406 1 97.25 530 ASN A O 1
ATOM 4259 N N . ASN A 1 531 ? 26.406 37 25.469 1 97.94 531 ASN A N 1
ATOM 4260 C CA . ASN A 1 531 ? 25.141 36.656 24.828 1 97.94 531 ASN A CA 1
ATOM 4261 C C . ASN A 1 531 ? 24.75 35.188 25.125 1 97.94 531 ASN A C 1
ATOM 4263 O O . ASN A 1 531 ? 25.594 34.406 25.516 1 97.94 531 ASN A O 1
ATOM 4267 N N . THR A 1 532 ? 23.469 34.906 25 1 98.12 532 THR A N 1
ATOM 4268 C CA . THR A 1 532 ? 22.953 33.562 25.25 1 98.12 532 THR A CA 1
ATOM 4269 C C . THR A 1 532 ? 22 33.125 24.141 1 98.12 532 THR A C 1
ATOM 4271 O O . THR A 1 532 ? 21.109 33.875 23.766 1 98.12 532 THR A O 1
ATOM 4274 N N . LEU A 1 533 ? 22.25 31.984 23.609 1 97.88 533 LEU A N 1
ATOM 4275 C CA . LEU A 1 533 ? 21.312 31.281 22.75 1 97.88 533 LEU A CA 1
ATOM 4276 C C . LEU A 1 533 ? 20.438 30.328 23.562 1 97.88 533 LEU A C 1
ATOM 4278 O O . LEU A 1 533 ? 20.953 29.359 24.141 1 97.88 533 LEU A O 1
ATOM 4282 N N . ALA A 1 534 ? 19.141 30.578 23.625 1 96.69 534 ALA A N 1
ATOM 4283 C CA . ALA A 1 534 ? 18.25 29.766 24.438 1 96.69 534 ALA A CA 1
ATOM 4284 C C . ALA A 1 534 ? 17.266 28.984 23.562 1 96.69 534 ALA A C 1
ATOM 4286 O O . ALA A 1 534 ? 16.359 29.578 22.969 1 96.69 534 ALA A O 1
ATOM 4287 N N . PHE A 1 535 ? 17.406 27.688 23.516 1 94.12 535 PHE A N 1
ATOM 4288 C CA . PHE A 1 535 ? 16.469 26.844 22.781 1 94.12 535 PHE A CA 1
ATOM 4289 C C . PHE A 1 535 ? 15.219 26.594 23.609 1 94.12 535 PHE A C 1
ATOM 4291 O O . PHE A 1 535 ? 15.297 26.219 24.781 1 94.12 535 PHE A O 1
ATOM 4298 N N . VAL A 1 536 ? 14.086 26.781 22.953 1 91.69 536 VAL A N 1
ATOM 4299 C CA . VAL A 1 536 ? 12.828 26.578 23.656 1 91.69 536 VAL A CA 1
ATOM 4300 C C . VAL A 1 536 ? 12.031 25.469 22.984 1 91.69 536 VAL A C 1
ATOM 4302 O O . VAL A 1 536 ? 10.906 25.156 23.406 1 91.69 536 VAL A O 1
ATOM 4305 N N . GLY A 1 537 ? 12.477 24.859 21.984 1 84.06 537 GLY A N 1
ATOM 4306 C CA . GLY A 1 537 ? 11.734 23.844 21.266 1 84.06 537 GLY A CA 1
ATOM 4307 C C . GLY A 1 537 ? 12.609 22.703 20.766 1 84.06 537 GLY A C 1
ATOM 4308 O O . GLY A 1 537 ? 13.836 22.734 20.922 1 84.06 537 GLY A O 1
ATOM 4309 N N . TYR A 1 538 ? 11.922 21.734 20.141 1 79.19 538 TYR A N 1
ATOM 4310 C CA . TYR A 1 538 ? 12.555 20.531 19.609 1 79.19 538 TYR A CA 1
ATOM 4311 C C . TYR A 1 538 ? 13.484 20.875 18.453 1 79.19 538 TYR A C 1
ATOM 4313 O O . TYR A 1 538 ? 13.156 21.719 17.609 1 79.19 538 TYR A O 1
ATOM 4321 N N . GLN A 1 539 ? 14.703 20.234 18.484 1 83.06 539 GLN A N 1
ATOM 4322 C CA . GLN A 1 539 ? 15.648 20.312 17.359 1 83.06 539 GLN A CA 1
ATOM 4323 C C . GLN A 1 539 ? 15.781 18.969 16.656 1 83.06 539 GLN A C 1
ATOM 4325 O O . GLN A 1 539 ? 16.328 18.016 17.234 1 83.06 539 GLN A O 1
ATOM 4330 N N . ALA A 1 540 ? 15.336 18.891 15.445 1 77.81 540 ALA A N 1
ATOM 4331 C CA . ALA A 1 540 ? 15.344 17.625 14.711 1 77.81 540 ALA A CA 1
ATOM 4332 C C . ALA A 1 540 ? 16.766 17.234 14.305 1 77.81 540 ALA A C 1
ATOM 4334 O O . ALA A 1 540 ? 17.641 18.094 14.172 1 77.81 540 ALA A O 1
ATOM 4335 N N . ASP A 1 541 ? 16.953 15.906 14.109 1 75.88 541 ASP A N 1
ATOM 4336 C CA . ASP A 1 541 ? 18.25 15.414 13.656 1 75.88 541 ASP A CA 1
ATOM 4337 C C . ASP A 1 541 ? 18.625 16.016 12.305 1 75.88 541 ASP A C 1
ATOM 4339 O O . ASP A 1 541 ? 17.781 16.141 11.414 1 75.88 541 ASP A O 1
ATOM 4343 N N . GLY A 1 542 ? 19.891 16.5 12.266 1 76.88 542 GLY A N 1
ATOM 4344 C CA . GLY A 1 542 ? 20.375 17.016 10.992 1 76.88 542 GLY A CA 1
ATOM 4345 C C . GLY A 1 542 ? 20.25 18.516 10.883 1 76.88 542 GLY A C 1
ATOM 4346 O O . GLY A 1 542 ? 20.797 19.125 9.945 1 76.88 542 GLY A O 1
ATOM 4347 N N . THR A 1 543 ? 19.656 19.188 11.844 1 83 543 THR A N 1
ATOM 4348 C CA . THR A 1 543 ? 19.5 20.625 11.812 1 83 543 THR A CA 1
ATOM 4349 C C . THR A 1 543 ? 20.688 21.312 12.492 1 83 543 THR A C 1
ATOM 4351 O O . THR A 1 543 ? 21.422 20.688 13.258 1 83 543 THR A O 1
ATOM 4354 N N . LEU A 1 544 ? 20.859 22.547 12.141 1 87.88 544 LEU A N 1
ATOM 4355 C CA . LEU A 1 544 ? 21.906 23.328 12.781 1 87.88 544 LEU A CA 1
ATOM 4356 C C . LEU A 1 544 ? 21.656 23.469 14.273 1 87.88 544 LEU A C 1
ATOM 4358 O O . LEU A 1 544 ? 22.578 23.375 15.078 1 87.88 544 LEU A O 1
ATOM 4362 N N . GLY A 1 545 ? 20.391 23.688 14.578 1 90.88 545 GLY A N 1
ATOM 4363 C CA . GLY A 1 545 ? 20.031 23.781 15.984 1 90.88 545 GLY A CA 1
ATOM 4364 C C . GLY A 1 545 ? 20.438 22.562 16.797 1 90.88 545 GLY A C 1
ATOM 4365 O O . GLY A 1 545 ? 20.953 22.703 17.906 1 90.88 545 GLY A O 1
ATOM 4366 N N . ARG A 1 546 ? 20.188 21.438 16.219 1 88.38 546 ARG A N 1
ATOM 4367 C CA . ARG A 1 546 ? 20.547 20.203 16.906 1 88.38 546 ARG A CA 1
ATOM 4368 C C . ARG A 1 546 ? 22.047 20.078 17.078 1 88.38 546 ARG A C 1
ATOM 4370 O O . ARG A 1 546 ? 22.531 19.641 18.125 1 88.38 546 ARG A O 1
ATOM 4377 N N . ARG A 1 547 ? 22.828 20.469 16.141 1 90.94 547 ARG A N 1
ATOM 4378 C CA . ARG A 1 547 ? 24.281 20.422 16.203 1 90.94 547 ARG A CA 1
ATOM 4379 C C . ARG A 1 547 ? 24.797 21.312 17.328 1 90.94 547 ARG A C 1
ATOM 4381 O O . ARG A 1 547 ? 25.688 20.922 18.078 1 90.94 547 ARG A O 1
ATOM 4388 N N . ILE A 1 548 ? 24.219 22.422 17.438 1 94.31 548 ILE A N 1
ATOM 4389 C CA . ILE A 1 548 ? 24.641 23.375 18.453 1 94.31 548 ILE A CA 1
ATOM 4390 C C . ILE A 1 548 ? 24.219 22.875 19.844 1 94.31 548 ILE A C 1
ATOM 4392 O O . ILE A 1 548 ? 25 22.938 20.797 1 94.31 548 ILE A O 1
ATOM 4396 N N . GLN A 1 549 ? 23.016 22.438 19.828 1 90.25 549 GLN A N 1
ATOM 4397 C CA . GLN A 1 549 ? 22.484 21.922 21.094 1 90.25 549 GLN A CA 1
ATOM 4398 C C . GLN A 1 549 ? 23.344 20.766 21.609 1 90.25 549 GLN A C 1
ATOM 4400 O O . GLN A 1 549 ? 23.484 20.594 22.828 1 90.25 549 GLN A O 1
ATOM 4405 N N . ASN A 1 550 ? 23.953 20.031 20.656 1 89.5 550 ASN A N 1
ATOM 4406 C CA . ASN A 1 550 ? 24.766 18.891 21.031 1 89.5 550 ASN A CA 1
ATOM 4407 C C . ASN A 1 550 ? 26.188 19.312 21.406 1 89.5 550 ASN A C 1
ATOM 4409 O O . ASN A 1 550 ? 27.047 18.453 21.656 1 89.5 550 ASN A O 1
ATOM 4413 N N . GLY A 1 551 ? 26.5 20.547 21.359 1 91.38 551 GLY A N 1
ATOM 4414 C CA . GLY A 1 551 ? 27.766 21.016 21.906 1 91.38 551 GLY A CA 1
ATOM 4415 C C . GLY A 1 551 ? 28.781 21.359 20.828 1 91.38 551 GLY A C 1
ATOM 4416 O O . GLY A 1 551 ? 29.984 21.375 21.094 1 91.38 551 GLY A O 1
ATOM 4417 N N . ALA A 1 552 ? 28.312 21.609 19.703 1 92.94 552 ALA A N 1
ATOM 4418 C CA . ALA A 1 552 ? 29.25 22.047 18.672 1 92.94 552 ALA A CA 1
ATOM 4419 C C . ALA A 1 552 ? 30 23.297 19.094 1 92.94 552 ALA A C 1
ATOM 4421 O O . ALA A 1 552 ? 29.422 24.219 19.688 1 92.94 552 ALA A O 1
ATOM 4422 N N . SER A 1 553 ? 31.312 23.312 18.844 1 94 553 SER A N 1
ATOM 4423 C CA . SER A 1 553 ? 32.125 24.453 19.234 1 94 553 SER A CA 1
ATOM 4424 C C . SER A 1 553 ? 32.219 25.484 18.109 1 94 553 SER A C 1
ATOM 4426 O O . SER A 1 553 ? 32.562 26.641 18.344 1 94 553 SER A O 1
ATOM 4428 N N . SER A 1 554 ? 32 24.969 16.969 1 94.81 554 SER A N 1
ATOM 4429 C CA . SER A 1 554 ? 32 25.844 15.805 1 94.81 554 SER A CA 1
ATOM 4430 C C . SER A 1 554 ? 31.031 25.359 14.742 1 94.81 554 SER A C 1
ATOM 4432 O O . SER A 1 554 ? 30.625 24.188 14.758 1 94.81 554 SER A O 1
ATOM 4434 N N . VAL A 1 555 ? 30.594 26.297 13.961 1 93.75 555 VAL A N 1
ATOM 4435 C CA . VAL A 1 555 ? 29.719 25.953 12.852 1 93.75 555 VAL A CA 1
ATOM 4436 C C . VAL A 1 555 ? 30.141 26.703 11.602 1 93.75 555 VAL A C 1
ATOM 4438 O O . VAL A 1 555 ? 30.719 27.781 11.688 1 93.75 555 VAL A O 1
ATOM 4441 N N . THR A 1 556 ? 29.984 26.047 10.438 1 91 556 THR A N 1
ATOM 4442 C CA . THR A 1 556 ? 30.25 26.688 9.164 1 91 556 THR A CA 1
ATOM 4443 C C . THR A 1 556 ? 28.969 27.156 8.492 1 91 556 THR A C 1
ATOM 4445 O O . THR A 1 556 ? 28.047 26.344 8.281 1 91 556 THR A O 1
ATOM 4448 N N . LEU A 1 557 ? 28.844 28.438 8.234 1 88.56 557 LEU A N 1
ATOM 4449 C CA . LEU A 1 557 ? 27.656 29.016 7.609 1 88.56 557 LEU A CA 1
ATOM 4450 C C . LEU A 1 557 ? 28.047 29.844 6.395 1 88.56 557 LEU A C 1
ATOM 4452 O O . LEU A 1 557 ? 29.188 30.297 6.285 1 88.56 557 LEU A O 1
ATOM 4456 N N . SER A 1 558 ? 27.109 29.922 5.453 1 80.44 558 SER A N 1
ATOM 4457 C CA . SER A 1 558 ? 27.328 30.766 4.281 1 80.44 558 SER A CA 1
ATOM 4458 C C . SER A 1 558 ? 27.156 32.25 4.621 1 80.44 558 SER A C 1
ATOM 4460 O O . SER A 1 558 ? 26.172 32.625 5.27 1 80.44 558 SER A O 1
ATOM 4462 N N . GLU A 1 559 ? 28.109 32.938 4.379 1 77 559 GLU A N 1
ATOM 4463 C CA . GLU A 1 559 ? 28.094 34.406 4.52 1 77 559 GLU A CA 1
ATOM 4464 C C . GLU A 1 559 ? 28.547 35.094 3.238 1 77 559 GLU A C 1
ATOM 4466 O O . GLU A 1 559 ? 29.703 34.938 2.836 1 77 559 GLU A O 1
ATOM 4471 N N . ASN A 1 560 ? 27.672 35.781 2.615 1 72.88 560 ASN A N 1
ATOM 4472 C CA . ASN A 1 560 ? 27.969 36.469 1.361 1 72.88 560 ASN A CA 1
ATOM 4473 C C . ASN A 1 560 ? 28.5 35.5 0.308 1 72.88 560 ASN A C 1
ATOM 4475 O O . ASN A 1 560 ? 29.5 35.812 -0.357 1 72.88 560 ASN A O 1
ATOM 4479 N N . GLY A 1 561 ? 27.922 34.344 0.236 1 69.44 561 GLY A N 1
ATOM 4480 C CA . GLY A 1 561 ? 28.281 33.375 -0.78 1 69.44 561 GLY A CA 1
ATOM 4481 C C . GLY A 1 561 ? 29.5 32.531 -0.42 1 69.44 561 GLY A C 1
ATOM 4482 O O . GLY A 1 561 ? 29.875 31.625 -1.143 1 69.44 561 GLY A O 1
ATOM 4483 N N . LYS A 1 562 ? 30.266 32.875 0.599 1 75.56 562 LYS A N 1
ATOM 4484 C CA . LYS A 1 562 ? 31.469 32.156 1.024 1 75.56 562 LYS A CA 1
ATOM 4485 C C . LYS A 1 562 ? 31.234 31.391 2.32 1 75.56 562 LYS A C 1
ATOM 4487 O O . LYS A 1 562 ? 30.438 31.828 3.166 1 75.56 562 LYS A O 1
ATOM 4492 N N . SER A 1 563 ? 31.75 30.156 2.525 1 86.5 563 SER A N 1
ATOM 4493 C CA . SER A 1 563 ? 31.672 29.375 3.75 1 86.5 563 SER A CA 1
ATOM 4494 C C . SER A 1 563 ? 32.594 29.938 4.832 1 86.5 563 SER A C 1
ATOM 4496 O O . SER A 1 563 ? 33.781 30.031 4.648 1 86.5 563 SER A O 1
ATOM 4498 N N . THR A 1 564 ? 31.984 30.391 5.867 1 91.19 564 THR A N 1
ATOM 4499 C CA . THR A 1 564 ? 32.719 30.984 6.977 1 91.19 564 THR A CA 1
ATOM 4500 C C . THR A 1 564 ? 32.531 30.188 8.258 1 91.19 564 THR A C 1
ATOM 4502 O O . THR A 1 564 ? 31.406 29.75 8.555 1 91.19 564 THR A O 1
ATOM 4505 N N . LYS A 1 565 ? 33.594 30.031 8.984 1 93.5 565 LYS A N 1
ATOM 4506 C CA . LYS A 1 565 ? 33.531 29.312 10.258 1 93.5 565 LYS A CA 1
ATOM 4507 C C . LYS A 1 565 ? 33.25 30.266 11.414 1 93.5 565 LYS A C 1
ATOM 4509 O O . LYS A 1 565 ? 33.844 31.344 11.5 1 93.5 565 LYS A O 1
ATOM 4514 N N . PHE A 1 566 ? 32.312 30 12.242 1 94.69 566 PHE A N 1
ATOM 4515 C CA . PHE A 1 566 ? 31.969 30.766 13.422 1 94.69 566 PHE A CA 1
ATOM 4516 C C . PHE A 1 566 ? 32.25 29.969 14.695 1 94.69 566 PHE A C 1
ATOM 4518 O O . PHE A 1 566 ? 31.688 28.891 14.875 1 94.69 566 PHE A O 1
ATOM 4525 N N . ASP A 1 567 ? 33.062 30.469 15.508 1 95.88 567 ASP A N 1
ATOM 4526 C CA . ASP A 1 567 ? 33.25 29.859 16.812 1 95.88 567 ASP A CA 1
ATOM 4527 C C . ASP A 1 567 ? 32.125 30.234 17.781 1 95.88 567 ASP A C 1
ATOM 4529 O O . ASP A 1 567 ? 31.766 31.406 17.891 1 95.88 567 ASP A O 1
ATOM 4533 N N . ILE A 1 568 ? 31.609 29.328 18.422 1 97.19 568 ILE A N 1
ATOM 4534 C CA . ILE A 1 568 ? 30.484 29.578 19.328 1 97.19 568 ILE A CA 1
ATOM 4535 C C . ILE A 1 568 ? 31.016 29.938 20.719 1 97.19 568 ILE A C 1
ATOM 4537 O O . ILE A 1 568 ? 31.391 29.047 21.484 1 97.19 568 ILE A O 1
ATOM 4541 N N . LYS A 1 569 ? 30.922 31.172 20.984 1 96.5 569 LYS A N 1
ATOM 4542 C CA . LYS A 1 569 ? 31.391 31.656 22.281 1 96.5 569 LYS A CA 1
ATOM 4543 C C . LYS A 1 569 ? 30.219 31.984 23.203 1 96.5 569 LYS A C 1
ATOM 4545 O O . LYS A 1 569 ? 30.359 32 24.422 1 96.5 569 LYS A O 1
ATOM 4550 N N . MET A 1 570 ? 29.125 32.281 22.594 1 96.62 570 MET A N 1
ATOM 4551 C CA . MET A 1 570 ? 27.953 32.625 23.391 1 96.62 570 MET A CA 1
ATOM 4552 C C . MET A 1 570 ? 27.469 31.438 24.219 1 96.62 570 MET A C 1
ATOM 4554 O O . MET A 1 570 ? 27.812 30.281 23.906 1 96.62 570 MET A O 1
ATOM 4558 N N . ASN A 1 571 ? 26.688 31.688 25.281 1 96.75 571 ASN A N 1
ATOM 4559 C CA . ASN A 1 571 ? 26.109 30.609 26.078 1 96.75 571 ASN A CA 1
ATOM 4560 C C . ASN A 1 571 ? 24.969 29.922 25.344 1 96.75 571 ASN A C 1
ATOM 4562 O O . ASN A 1 571 ? 24.203 30.562 24.625 1 96.75 571 ASN A O 1
ATOM 4566 N N . VAL A 1 572 ? 24.938 28.625 25.438 1 96.56 572 VAL A N 1
ATOM 4567 C CA . VAL A 1 572 ? 23.844 27.844 24.859 1 96.56 572 VAL A CA 1
ATOM 4568 C C . VAL A 1 572 ? 23.031 27.172 25.969 1 96.56 572 VAL A C 1
ATOM 4570 O O . VAL A 1 572 ? 23.562 26.422 26.766 1 96.56 572 VAL A O 1
ATOM 4573 N N . GLU A 1 573 ? 21.797 27.562 26 1 94.69 573 GLU A N 1
ATOM 4574 C CA . GLU A 1 573 ? 20.906 27.062 27.047 1 94.69 573 GLU A CA 1
ATOM 4575 C C . GLU A 1 573 ? 19.656 26.438 26.438 1 94.69 573 GLU A C 1
ATOM 4577 O O . GLU A 1 573 ? 19.281 26.75 25.312 1 94.69 573 GLU A O 1
ATOM 4582 N N . ASN A 1 574 ? 19.094 25.531 27.25 1 90.56 574 ASN A N 1
ATOM 4583 C CA . ASN A 1 574 ? 17.844 24.891 26.859 1 90.56 574 ASN A CA 1
ATOM 4584 C C . ASN A 1 574 ? 16.734 25.172 27.875 1 90.56 574 ASN A C 1
ATOM 4586 O O . ASN A 1 574 ? 16.844 24.797 29.047 1 90.56 574 ASN A O 1
ATOM 4590 N N . ALA A 1 575 ? 15.852 25.953 27.469 1 88.81 575 ALA A N 1
ATOM 4591 C CA . ALA A 1 575 ? 14.641 26.109 28.266 1 88.81 575 ALA A CA 1
ATOM 4592 C C . ALA A 1 575 ? 13.531 25.188 27.766 1 88.81 575 ALA A C 1
ATOM 4594 O O . ALA A 1 575 ? 12.641 25.625 27.031 1 88.81 575 ALA A O 1
ATOM 4595 N N . GLU A 1 576 ? 13.547 24.016 28.234 1 83.62 576 GLU A N 1
ATOM 4596 C CA . GLU A 1 576 ? 12.625 22.984 27.766 1 83.62 576 GLU A CA 1
ATOM 4597 C C . GLU A 1 576 ? 11.266 23.109 28.438 1 83.62 576 GLU A C 1
ATOM 4599 O O . GLU A 1 576 ? 11.156 23.688 29.531 1 83.62 576 GLU A O 1
ATOM 4604 N N . GLY A 1 577 ? 10.25 22.75 27.766 1 86.75 577 GLY A N 1
ATOM 4605 C CA . GLY A 1 577 ? 8.93 22.75 28.375 1 86.75 577 GLY A CA 1
ATOM 4606 C C . GLY A 1 577 ? 7.922 23.609 27.625 1 86.75 577 GLY A C 1
ATOM 4607 O O . GLY A 1 577 ? 6.73 23.578 27.938 1 86.75 577 GLY A O 1
ATOM 4608 N N . PHE A 1 578 ? 8.359 24.266 26.688 1 90.12 578 PHE A N 1
ATOM 4609 C CA . PHE A 1 578 ? 7.488 25.125 25.891 1 90.12 578 PHE A CA 1
ATOM 4610 C C . PHE A 1 578 ? 6.848 24.344 24.75 1 90.12 578 PHE A C 1
ATOM 4612 O O . PHE A 1 578 ? 6 24.875 24.031 1 90.12 578 PHE A O 1
ATOM 4619 N N . SER A 1 579 ? 7.109 23.125 24.672 1 87.62 579 SER A N 1
ATOM 4620 C CA . SER A 1 579 ? 6.707 22.375 23.484 1 87.62 579 SER A CA 1
ATOM 4621 C C . SER A 1 579 ? 5.188 22.297 23.375 1 87.62 579 SER A C 1
ATOM 4623 O O . SER A 1 579 ? 4.496 22.125 24.375 1 87.62 579 SER A O 1
ATOM 4625 N N . GLY A 1 580 ? 4.762 22.438 22.125 1 91.38 580 GLY A N 1
ATOM 4626 C CA . GLY A 1 580 ? 3.352 22.234 21.828 1 91.38 580 GLY A CA 1
ATOM 4627 C C . GLY A 1 580 ? 2.994 20.781 21.594 1 91.38 580 GLY A C 1
ATOM 4628 O O . GLY A 1 580 ? 1.837 20.453 21.328 1 91.38 580 GLY A O 1
ATOM 4629 N N . HIS A 1 581 ? 3.922 19.891 21.766 1 93.31 581 HIS A N 1
ATOM 4630 C CA . HIS A 1 581 ? 3.686 18.469 21.641 1 93.31 581 HIS A CA 1
ATOM 4631 C C . HIS A 1 581 ? 3.523 17.812 23.016 1 93.31 581 HIS A C 1
ATOM 4633 O O . HIS A 1 581 ? 4.137 18.25 23.984 1 93.31 581 HIS A O 1
ATOM 4639 N N . SER A 1 582 ? 2.791 16.781 23.062 1 95 582 SER A N 1
ATOM 4640 C CA . SER A 1 582 ? 2.643 15.992 24.281 1 95 582 SER A CA 1
ATOM 4641 C C . SER A 1 582 ? 3.922 15.227 24.609 1 95 582 SER A C 1
ATOM 4643 O O . SER A 1 582 ? 4.598 14.727 23.703 1 95 582 SER A O 1
ATOM 4645 N N . THR A 1 583 ? 4.219 15.164 25.891 1 92.5 583 THR A N 1
ATOM 4646 C CA . THR A 1 583 ? 5.285 14.289 26.375 1 92.5 583 THR A CA 1
ATOM 4647 C C . THR A 1 583 ? 4.84 12.828 26.328 1 92.5 583 THR A C 1
ATOM 4649 O O . THR A 1 583 ? 3.658 12.539 26.141 1 92.5 583 THR A O 1
ATOM 4652 N N . LYS A 1 584 ? 5.809 11.953 26.531 1 93.38 584 LYS A N 1
ATOM 4653 C CA . LYS A 1 584 ? 5.523 10.523 26.594 1 93.38 584 LYS A CA 1
ATOM 4654 C C . LYS A 1 584 ? 4.449 10.219 27.625 1 93.38 584 LYS A C 1
ATOM 4656 O O . LYS A 1 584 ? 3.52 9.453 27.375 1 93.38 584 LYS A O 1
ATOM 4661 N N . LYS A 1 585 ? 4.562 10.836 28.781 1 93.75 585 LYS A N 1
ATOM 4662 C CA . LYS A 1 585 ? 3.596 10.641 29.859 1 93.75 585 LYS A CA 1
ATOM 4663 C C . LYS A 1 585 ? 2.207 11.125 29.438 1 93.75 585 LYS A C 1
ATOM 4665 O O . LYS A 1 585 ? 1.207 10.453 29.719 1 93.75 585 LYS A O 1
ATOM 4670 N N . GLN A 1 586 ? 2.174 12.227 28.875 1 95.31 586 GLN A N 1
ATOM 4671 C CA . GLN A 1 586 ? 0.905 12.797 28.438 1 95.31 586 GLN A CA 1
ATOM 4672 C C . GLN A 1 586 ? 0.256 11.938 27.359 1 95.31 586 GLN A C 1
ATOM 4674 O O . GLN A 1 586 ? -0.965 11.766 27.344 1 95.31 586 GLN A O 1
ATOM 4679 N N . LEU A 1 587 ? 1.062 11.414 26.469 1 97.31 587 LEU A N 1
ATOM 4680 C CA . LEU A 1 587 ? 0.553 10.547 25.422 1 97.31 587 LEU A CA 1
ATOM 4681 C C . LEU A 1 587 ? -0.051 9.273 26 1 97.31 587 LEU A C 1
ATOM 4683 O O . LEU A 1 587 ? -1.115 8.828 25.562 1 97.31 587 LEU A O 1
ATOM 4687 N N . ILE A 1 588 ? 0.641 8.672 26.938 1 96.81 588 ILE A N 1
ATOM 4688 C CA . ILE A 1 588 ? 0.156 7.461 27.594 1 96.81 588 ILE A CA 1
ATOM 4689 C C . ILE A 1 588 ? -1.156 7.758 28.312 1 96.81 588 ILE A C 1
ATOM 4691 O O . ILE A 1 588 ? -2.096 6.961 28.266 1 96.81 588 ILE A O 1
ATOM 4695 N N . ASN A 1 589 ? -1.21 8.922 28.969 1 97.06 589 ASN A N 1
ATOM 4696 C CA . ASN A 1 589 ? -2.438 9.336 29.641 1 97.06 589 ASN A CA 1
ATOM 4697 C C . ASN A 1 589 ? -3.574 9.555 28.641 1 97.06 589 ASN A C 1
ATOM 4699 O O . ASN A 1 589 ? -4.723 9.211 28.922 1 97.06 589 ASN A O 1
ATOM 4703 N N . PHE A 1 590 ? -3.256 10.141 27.578 1 98.12 590 PHE A N 1
ATOM 4704 C CA . PHE A 1 590 ? -4.227 10.367 26.516 1 98.12 590 PHE A CA 1
ATOM 4705 C C . PHE A 1 590 ? -4.867 9.055 26.078 1 98.12 590 PHE A C 1
ATOM 4707 O O . PHE A 1 590 ? -6.094 8.945 26.016 1 98.12 590 PHE A O 1
ATOM 4714 N N . ILE A 1 591 ? -4.012 8.086 25.75 1 98.31 591 ILE A N 1
ATOM 4715 C CA . ILE A 1 591 ? -4.473 6.781 25.297 1 98.31 591 ILE A CA 1
ATOM 4716 C C . ILE A 1 591 ? -5.246 6.09 26.422 1 98.31 591 ILE A C 1
ATOM 4718 O O . ILE A 1 591 ? -6.332 5.551 26.188 1 98.31 591 ILE A O 1
ATOM 4722 N N . GLY A 1 592 ? -4.703 6.117 27.609 1 98.06 592 GLY A N 1
ATOM 4723 C CA . GLY A 1 592 ? -5.277 5.41 28.75 1 98.06 592 GLY A CA 1
ATOM 4724 C C . GLY A 1 592 ? -6.656 5.914 29.125 1 98.06 592 GLY A C 1
ATOM 4725 O O . GLY A 1 592 ? -7.48 5.156 29.641 1 98.06 592 GLY A O 1
ATOM 4726 N N . THR A 1 593 ? -6.953 7.223 28.875 1 98 593 THR A N 1
ATOM 4727 C CA . THR A 1 593 ? -8.219 7.816 29.297 1 98 593 THR A CA 1
ATOM 4728 C C . THR A 1 593 ? -9.109 8.094 28.094 1 98 593 THR A C 1
ATOM 4730 O O . THR A 1 593 ? -10.164 8.719 28.219 1 98 593 THR A O 1
ATOM 4733 N N . MET A 1 594 ? -8.672 7.66 26.938 1 98 594 MET A N 1
ATOM 4734 C CA . MET A 1 594 ? -9.445 7.898 25.719 1 98 594 MET A CA 1
ATOM 4735 C C . MET A 1 594 ? -10.758 7.129 25.75 1 98 594 MET A C 1
ATOM 4737 O O . MET A 1 594 ? -10.805 5.984 26.203 1 98 594 MET A O 1
ATOM 4741 N N . GLN A 1 595 ? -11.852 7.73 25.344 1 96.81 595 GLN A N 1
ATOM 4742 C CA . GLN A 1 595 ? -13.164 7.102 25.219 1 96.81 595 GLN A CA 1
ATOM 4743 C C . GLN A 1 595 ? -13.766 7.336 23.844 1 96.81 595 GLN A C 1
ATOM 4745 O O . GLN A 1 595 ? -13.906 8.477 23.406 1 96.81 595 GLN A O 1
ATOM 4750 N N . PRO A 1 596 ? -14.219 6.238 23.219 1 97.19 596 PRO A N 1
ATOM 4751 C CA . PRO A 1 596 ? -13.984 4.836 23.578 1 97.19 596 PRO A CA 1
ATOM 4752 C C . PRO A 1 596 ? -12.539 4.406 23.359 1 97.19 596 PRO A C 1
ATOM 4754 O O . PRO A 1 596 ? -11.781 5.102 22.672 1 97.19 596 PRO A O 1
ATOM 4757 N N . ARG A 1 597 ? -12.195 3.211 23.906 1 96 597 ARG A N 1
ATOM 4758 C CA . ARG A 1 597 ? -10.852 2.67 23.703 1 96 597 ARG A CA 1
ATOM 4759 C C . ARG A 1 597 ? -10.695 2.137 22.281 1 96 597 ARG A C 1
ATOM 4761 O O . ARG A 1 597 ? -11.539 1.39 21.797 1 96 597 ARG A O 1
ATOM 4768 N N . PRO A 1 598 ? -9.633 2.576 21.656 1 97.75 598 PRO A N 1
ATOM 4769 C CA . PRO A 1 598 ? -9.422 2.053 20.297 1 97.75 598 PRO A CA 1
ATOM 4770 C C . PRO A 1 598 ? -9.008 0.582 20.297 1 97.75 598 PRO A C 1
ATOM 4772 O O . PRO A 1 598 ? -8.422 0.1 21.266 1 97.75 598 PRO A O 1
ATOM 4775 N N . GLN A 1 599 ? -9.297 -0.115 19.219 1 96 599 GLN A N 1
ATOM 4776 C CA . GLN A 1 599 ? -8.922 -1.515 19.047 1 96 599 GLN A CA 1
ATOM 4777 C C . GLN A 1 599 ? -7.504 -1.64 18.484 1 96 599 GLN A C 1
ATOM 4779 O O . GLN A 1 599 ? -6.848 -2.666 18.672 1 96 599 GLN A O 1
ATOM 4784 N N . ARG A 1 600 ? -7.082 -0.632 17.844 1 97.12 600 ARG A N 1
ATOM 4785 C CA . ARG A 1 600 ? -5.781 -0.582 17.188 1 97.12 600 ARG A CA 1
ATOM 4786 C C . ARG A 1 600 ? -5.176 0.815 17.266 1 97.12 600 ARG A C 1
ATOM 4788 O O . ARG A 1 600 ? -5.887 1.814 17.141 1 97.12 600 ARG A O 1
ATOM 4795 N N . ILE A 1 601 ? -3.854 0.834 17.453 1 98.62 601 ILE A N 1
ATOM 4796 C CA . ILE A 1 601 ? -3.184 2.127 17.547 1 98.62 601 ILE A CA 1
ATOM 4797 C C . ILE A 1 601 ? -1.985 2.158 16.594 1 98.62 601 ILE A C 1
ATOM 4799 O O . ILE A 1 601 ? -1.116 1.284 16.656 1 98.62 601 ILE A O 1
ATOM 4803 N N . LEU A 1 602 ? -1.962 3.047 15.703 1 98.38 602 LEU A N 1
ATOM 4804 C CA . LEU A 1 602 ? -0.81 3.334 14.859 1 98.38 602 LEU A CA 1
ATOM 4805 C C . LEU A 1 602 ? -0.008 4.508 15.406 1 98.38 602 LEU A C 1
ATOM 4807 O O . LEU A 1 602 ? -0.583 5.488 15.883 1 98.38 602 LEU A O 1
ATOM 4811 N N . VAL A 1 603 ? 1.312 4.438 15.281 1 97.94 603 VAL A N 1
ATOM 4812 C CA . VAL A 1 603 ? 2.172 5.484 15.82 1 97.94 603 VAL A CA 1
ATOM 4813 C C . VAL A 1 603 ? 2.971 6.129 14.688 1 97.94 603 VAL A C 1
ATOM 4815 O O . VAL A 1 603 ? 3.588 5.43 13.883 1 97.94 603 VAL A O 1
ATOM 4818 N N . ASN A 1 604 ? 2.932 7.461 14.594 1 97.12 604 ASN A N 1
ATOM 4819 C CA . ASN A 1 604 ? 3.691 8.18 13.57 1 97.12 604 ASN A CA 1
ATOM 4820 C C . ASN A 1 604 ? 4.391 9.406 14.148 1 97.12 604 ASN A C 1
ATOM 4822 O O . ASN A 1 604 ? 4.469 9.562 15.367 1 97.12 604 ASN A O 1
ATOM 4826 N N . HIS A 1 605 ? 5.066 10.18 13.336 1 95.19 605 HIS A N 1
ATOM 4827 C CA . HIS A 1 605 ? 5.621 11.492 13.617 1 95.19 605 HIS A CA 1
ATOM 4828 C C . HIS A 1 605 ? 6.625 11.438 14.758 1 95.19 605 HIS A C 1
ATOM 4830 O O . HIS A 1 605 ? 6.504 12.18 15.734 1 95.19 605 HIS A O 1
ATOM 4836 N N . GLY A 1 606 ? 7.496 10.547 14.734 1 91.31 606 GLY A N 1
ATOM 4837 C CA . GLY A 1 606 ? 8.641 10.367 15.617 1 91.31 606 GLY A CA 1
ATOM 4838 C C . GLY A 1 606 ? 9.875 9.867 14.898 1 91.31 606 GLY A C 1
ATOM 4839 O O . GLY A 1 606 ? 9.773 9.078 13.953 1 91.31 606 GLY A O 1
ATOM 4840 N N . ASP A 1 607 ? 10.992 10.273 15.383 1 83.44 607 ASP A N 1
ATOM 4841 C CA . ASP A 1 607 ? 12.242 9.953 14.703 1 83.44 607 ASP A CA 1
ATOM 4842 C C . ASP A 1 607 ? 12.625 8.492 14.922 1 83.44 607 ASP A C 1
ATOM 4844 O O . ASP A 1 607 ? 12.625 8 16.047 1 83.44 607 ASP A O 1
ATOM 4848 N N . GLY A 1 608 ? 13.031 7.812 13.844 1 76.75 608 GLY A N 1
ATOM 4849 C CA . GLY A 1 608 ? 13.742 6.543 13.875 1 76.75 608 GLY A CA 1
ATOM 4850 C C . GLY A 1 608 ? 13.039 5.488 14.711 1 76.75 608 GLY A C 1
ATOM 4851 O O . GLY A 1 608 ? 11.859 5.207 14.508 1 76.75 608 GLY A O 1
ATOM 4852 N N . ASP A 1 609 ? 13.68 5.062 15.711 1 81.69 609 ASP A N 1
ATOM 4853 C CA . ASP A 1 609 ? 13.32 3.939 16.578 1 81.69 609 ASP A CA 1
ATOM 4854 C C . ASP A 1 609 ? 12.352 4.375 17.672 1 81.69 609 ASP A C 1
ATOM 4856 O O . ASP A 1 609 ? 11.711 3.541 18.312 1 81.69 609 ASP A O 1
ATOM 4860 N N . LYS A 1 610 ? 12.117 5.707 17.828 1 85.62 610 LYS A N 1
ATOM 4861 C CA . LYS A 1 610 ? 11.211 6.199 18.859 1 85.62 610 LYS A CA 1
ATOM 4862 C C . LYS A 1 610 ? 9.781 5.723 18.594 1 85.62 610 LYS A C 1
ATOM 4864 O O . LYS A 1 610 ? 9.086 5.301 19.531 1 85.62 610 LYS A O 1
ATOM 4869 N N . CYS A 1 611 ? 9.414 5.789 17.359 1 91.06 611 CYS A N 1
ATOM 4870 C CA . CYS A 1 611 ? 8.062 5.379 16.984 1 91.06 611 CYS A CA 1
ATOM 4871 C C . CYS A 1 611 ? 7.848 3.896 17.281 1 91.06 611 CYS A C 1
ATOM 4873 O O . CYS A 1 611 ? 6.812 3.51 17.828 1 91.06 611 CYS A O 1
ATOM 4875 N N . TYR A 1 612 ? 8.867 3.148 16.922 1 90.94 612 TYR A N 1
ATOM 4876 C CA . TYR A 1 612 ? 8.789 1.703 17.109 1 90.94 612 TYR A CA 1
ATOM 4877 C C . TYR A 1 612 ? 8.758 1.341 18.594 1 90.94 612 TYR A C 1
ATOM 4879 O O . TYR A 1 612 ? 7.938 0.527 19.016 1 90.94 612 TYR A O 1
ATOM 4887 N N . GLU A 1 613 ? 9.609 1.932 19.344 1 93.62 613 GLU A N 1
ATOM 4888 C CA . GLU A 1 613 ? 9.695 1.653 20.781 1 93.62 613 GLU A CA 1
ATOM 4889 C C . GLU A 1 613 ? 8.422 2.102 21.5 1 93.62 613 GLU A C 1
ATOM 4891 O O . GLU A 1 613 ? 7.957 1.428 22.422 1 93.62 613 GLU A O 1
ATOM 4896 N N . PHE A 1 614 ? 7.906 3.199 21.078 1 96.38 614 PHE A N 1
ATOM 4897 C CA . PHE A 1 614 ? 6.684 3.689 21.703 1 96.38 614 PHE A CA 1
ATOM 4898 C C . PHE A 1 614 ? 5.508 2.77 21.391 1 96.38 614 PHE A C 1
ATOM 4900 O O . PHE A 1 614 ? 4.672 2.504 22.25 1 96.38 614 PHE A O 1
ATOM 4907 N N . ALA A 1 615 ? 5.434 2.316 20.188 1 96 615 ALA A N 1
ATOM 4908 C CA . ALA A 1 615 ? 4.387 1.367 19.812 1 96 615 ALA A CA 1
ATOM 4909 C C . ALA A 1 615 ? 4.449 0.113 20.672 1 96 615 ALA A C 1
ATOM 4911 O O . ALA A 1 615 ? 3.418 -0.385 21.125 1 96 615 ALA A O 1
ATOM 4912 N N . ARG A 1 616 ? 5.633 -0.383 20.844 1 94.12 616 ARG A N 1
ATOM 4913 C CA . ARG A 1 616 ? 5.828 -1.563 21.672 1 94.12 616 ARG A CA 1
ATOM 4914 C C . ARG A 1 616 ? 5.371 -1.303 23.109 1 94.12 616 ARG A C 1
ATOM 4916 O O . ARG A 1 616 ? 4.746 -2.164 23.734 1 94.12 616 ARG A O 1
ATOM 4923 N N . LEU A 1 617 ? 5.707 -0.161 23.578 1 95.94 617 LEU A N 1
ATOM 4924 C CA . LEU A 1 617 ? 5.309 0.22 24.938 1 95.94 617 LEU A CA 1
ATOM 4925 C C . LEU A 1 617 ? 3.789 0.261 25.062 1 95.94 617 LEU A C 1
ATOM 4927 O O . LEU A 1 617 ? 3.232 -0.219 26.047 1 95.94 617 LEU A O 1
ATOM 4931 N N . ILE A 1 618 ? 3.141 0.864 24.109 1 97.56 618 ILE A N 1
ATOM 4932 C CA . ILE A 1 618 ? 1.686 0.962 24.109 1 97.56 618 ILE A CA 1
ATOM 4933 C C . ILE A 1 618 ? 1.074 -0.437 24.141 1 97.56 618 ILE A C 1
ATOM 4935 O O . ILE A 1 618 ? 0.131 -0.693 24.891 1 97.56 618 ILE A O 1
ATOM 4939 N N . HIS A 1 619 ? 1.577 -1.295 23.281 1 96.38 619 HIS A N 1
ATOM 4940 C CA . HIS A 1 619 ? 1.084 -2.668 23.25 1 96.38 619 HIS A CA 1
ATOM 4941 C C . HIS A 1 619 ? 1.23 -3.344 24.609 1 96.38 619 HIS A C 1
ATOM 4943 O O . HIS A 1 619 ? 0.302 -4.004 25.078 1 96.38 619 HIS A O 1
ATOM 4949 N N . ALA A 1 620 ? 2.369 -3.275 25.172 1 96.25 620 ALA A N 1
ATOM 4950 C CA . ALA A 1 620 ? 2.656 -3.912 26.453 1 96.25 620 ALA A CA 1
ATOM 4951 C C . ALA A 1 620 ? 1.746 -3.367 27.547 1 96.25 620 ALA A C 1
ATOM 4953 O O . ALA A 1 620 ? 1.272 -4.121 28.406 1 96.25 620 ALA A O 1
ATOM 4954 N N . LYS A 1 621 ? 1.481 -2.143 27.516 1 96.5 621 LYS A N 1
ATOM 4955 C CA . LYS A 1 621 ? 0.756 -1.475 28.594 1 96.5 621 LYS A CA 1
ATOM 4956 C C . LYS A 1 621 ? -0.749 -1.688 28.453 1 96.5 621 LYS A C 1
ATOM 4958 O O . LYS A 1 621 ? -1.448 -1.856 29.453 1 96.5 621 LYS A O 1
ATOM 4963 N N . PHE A 1 622 ? -1.229 -1.624 27.25 1 97.38 622 PHE A N 1
ATOM 4964 C CA . PHE A 1 622 ? -2.68 -1.572 27.094 1 97.38 622 PHE A CA 1
ATOM 4965 C C . PHE A 1 622 ? -3.199 -2.846 26.438 1 97.38 622 PHE A C 1
ATOM 4967 O O . PHE A 1 622 ? -4.41 -3.066 26.375 1 97.38 622 PHE A O 1
ATOM 4974 N N . GLY A 1 623 ? -2.371 -3.691 25.844 1 94.94 623 GLY A N 1
ATOM 4975 C CA . GLY A 1 623 ? -2.766 -4.957 25.25 1 94.94 623 GLY A CA 1
ATOM 4976 C C . GLY A 1 623 ? -3.475 -4.793 23.922 1 94.94 623 GLY A C 1
ATOM 4977 O O . GLY A 1 623 ? -4.23 -5.672 23.5 1 94.94 623 GLY A O 1
ATOM 4978 N N . VAL A 1 624 ? -3.297 -3.672 23.312 1 95.81 624 VAL A N 1
ATOM 4979 C CA . VAL A 1 624 ? -3.939 -3.385 22.031 1 95.81 624 VAL A CA 1
ATOM 4980 C C . VAL A 1 624 ? -2.949 -3.619 20.891 1 95.81 624 VAL A C 1
ATOM 4982 O O . VAL A 1 624 ? -1.734 -3.57 21.094 1 95.81 624 VAL A O 1
ATOM 4985 N N . GLU A 1 625 ? -3.508 -3.961 19.688 1 94.38 625 GLU A N 1
ATOM 4986 C CA . GLU A 1 625 ? -2.643 -4.062 18.516 1 94.38 625 GLU A CA 1
ATOM 4987 C C . GLU A 1 625 ? -2.021 -2.713 18.172 1 94.38 625 GLU A C 1
ATOM 4989 O O . GLU A 1 625 ? -2.721 -1.7 18.094 1 94.38 625 GLU A O 1
ATOM 4994 N N . THR A 1 626 ? -0.737 -2.689 18.062 1 96.69 626 THR A N 1
ATOM 4995 C CA . THR A 1 626 ? -0.049 -1.444 17.75 1 96.69 626 THR A CA 1
ATOM 4996 C C . THR A 1 626 ? 0.844 -1.62 16.516 1 96.69 626 THR A C 1
ATOM 4998 O O . THR A 1 626 ? 1.479 -2.664 16.359 1 96.69 626 THR A O 1
ATOM 5001 N N . ILE A 1 627 ? 0.899 -0.633 15.695 1 95.5 627 ILE A N 1
ATOM 5002 C CA . ILE A 1 627 ? 1.699 -0.688 14.477 1 95.5 627 ILE A CA 1
ATOM 5003 C C . ILE A 1 627 ? 2.482 0.613 14.312 1 95.5 627 ILE A C 1
ATOM 5005 O O . ILE A 1 627 ? 1.939 1.701 14.516 1 95.5 627 ILE A O 1
ATOM 5009 N N . SER A 1 628 ? 3.682 0.616 14.055 1 95.69 628 SER A N 1
ATOM 5010 C CA . SER A 1 628 ? 4.516 1.734 13.625 1 95.69 628 SER A CA 1
ATOM 5011 C C . SER A 1 628 ? 4.984 1.558 12.188 1 95.69 628 SER A C 1
ATOM 5013 O O . SER A 1 628 ? 6.043 0.978 11.938 1 95.69 628 SER A O 1
ATOM 5015 N N . MET A 1 629 ? 4.309 2.109 11.297 1 95.94 629 MET A N 1
ATOM 5016 C CA . MET A 1 629 ? 4.598 1.918 9.875 1 95.94 629 MET A CA 1
ATOM 5017 C C . MET A 1 629 ? 5.828 2.721 9.461 1 95.94 629 MET A C 1
ATOM 5019 O O . MET A 1 629 ? 6.109 3.773 10.031 1 95.94 629 MET A O 1
ATOM 5023 N N . LYS A 1 630 ? 6.48 2.262 8.477 1 95.69 630 LYS A N 1
ATOM 5024 C CA . LYS A 1 630 ? 7.453 3.062 7.738 1 95.69 630 LYS A CA 1
ATOM 5025 C C . LYS A 1 630 ? 6.793 3.791 6.57 1 95.69 630 LYS A C 1
ATOM 5027 O O . LYS A 1 630 ? 5.742 3.371 6.086 1 95.69 630 LYS A O 1
ATOM 5032 N N . ASN A 1 631 ? 7.445 4.891 6.133 1 96 631 ASN A N 1
ATOM 5033 C CA . ASN A 1 631 ? 7.008 5.469 4.867 1 96 631 ASN A CA 1
ATOM 5034 C C . ASN A 1 631 ? 6.926 4.414 3.768 1 96 631 ASN A C 1
ATOM 5036 O O . ASN A 1 631 ? 7.773 3.521 3.693 1 96 631 ASN A O 1
ATOM 5040 N N . LEU A 1 632 ? 5.875 4.504 2.949 1 97.44 632 LEU A N 1
ATOM 5041 C CA . LEU A 1 632 ? 5.691 3.66 1.772 1 97.44 632 LEU A CA 1
ATOM 5042 C C . LEU A 1 632 ? 5.062 2.324 2.154 1 97.44 632 LEU A C 1
ATOM 5044 O O . LEU A 1 632 ? 5.02 1.398 1.34 1 97.44 632 LEU A O 1
ATOM 5048 N N . GLU A 1 633 ? 4.566 2.195 3.34 1 98 633 GLU A N 1
ATOM 5049 C CA . GLU A 1 633 ? 3.818 1.012 3.748 1 98 633 GLU A CA 1
ATOM 5050 C C . GLU A 1 633 ? 2.316 1.284 3.754 1 98 633 GLU A C 1
ATOM 5052 O O . GLU A 1 633 ? 1.89 2.438 3.828 1 98 633 GLU A O 1
ATOM 5057 N N . THR A 1 634 ? 1.521 0.285 3.586 1 98.56 634 THR A N 1
ATOM 5058 C CA . THR A 1 634 ? 0.064 0.354 3.633 1 98.56 634 THR A CA 1
ATOM 5059 C C . THR A 1 634 ? -0.499 -0.727 4.551 1 98.56 634 THR A C 1
ATOM 5061 O O . THR A 1 634 ? -0.134 -1.898 4.434 1 98.56 634 THR A O 1
ATOM 5064 N N . THR A 1 635 ? -1.363 -0.365 5.438 1 97.88 635 THR A N 1
ATOM 5065 C CA . THR A 1 635 ? -2.033 -1.284 6.348 1 97.88 635 THR A CA 1
ATOM 5066 C C . THR A 1 635 ? -3.535 -1.315 6.078 1 97.88 635 THR A C 1
ATOM 5068 O O . THR A 1 635 ? -4.16 -0.269 5.895 1 97.88 635 THR A O 1
ATOM 5071 N N . ARG A 1 636 ? -4.105 -2.51 6.031 1 97.44 636 ARG A N 1
ATOM 5072 C CA . ARG A 1 636 ? -5.547 -2.664 5.891 1 97.44 636 ARG A CA 1
ATOM 5073 C C . ARG A 1 636 ? -6.234 -2.643 7.25 1 97.44 636 ARG A C 1
ATOM 5075 O O . ARG A 1 636 ? -5.91 -3.441 8.133 1 97.44 636 ARG A O 1
ATOM 5082 N N . LEU A 1 637 ? -7.133 -1.777 7.406 1 97.38 637 LEU A N 1
ATOM 5083 C CA . LEU A 1 637 ? -7.832 -1.627 8.68 1 97.38 637 LEU A CA 1
ATOM 5084 C C . LEU A 1 637 ? -9.117 -2.449 8.695 1 97.38 637 LEU A C 1
ATOM 5086 O O . LEU A 1 637 ? -9.555 -2.908 9.75 1 97.38 637 LEU A O 1
ATOM 5090 N N . TYR A 1 638 ? -9.719 -2.48 7.527 1 94.44 638 TYR A N 1
ATOM 5091 C CA . TYR A 1 638 ? -10.984 -3.191 7.367 1 94.44 638 TYR A CA 1
ATOM 5092 C C . TYR A 1 638 ? -11.031 -3.928 6.035 1 94.44 638 TYR A C 1
ATOM 5094 O O . TYR A 1 638 ? -10.578 -3.406 5.012 1 94.44 638 TYR A O 1
ATOM 5102 N N . MET B 1 1 ? 24.516 2.174 -19.203 1 62.41 1 MET B N 1
ATOM 5103 C CA . MET B 1 1 ? 24.75 2.041 -20.641 1 62.41 1 MET B CA 1
ATOM 5104 C C . MET B 1 1 ? 23.438 1.843 -21.391 1 62.41 1 MET B C 1
ATOM 5106 O O . MET B 1 1 ? 22.547 1.13 -20.922 1 62.41 1 MET B O 1
ATOM 5110 N N . SER B 1 2 ? 23.328 2.488 -22.469 1 71.44 2 SER B N 1
ATOM 5111 C CA . SER B 1 2 ? 22.141 2.42 -23.297 1 71.44 2 SER B CA 1
ATOM 5112 C C . SER B 1 2 ? 22.141 1.173 -24.172 1 71.44 2 SER B C 1
ATOM 5114 O O . SER B 1 2 ? 23.156 0.483 -24.266 1 71.44 2 SER B O 1
ATOM 5116 N N . PHE B 1 3 ? 21.062 0.876 -24.703 1 71.94 3 PHE B N 1
ATOM 5117 C CA . PHE B 1 3 ? 20.875 -0.235 -25.625 1 71.94 3 PHE B CA 1
ATOM 5118 C C . PHE B 1 3 ? 21.922 -0.211 -26.734 1 71.94 3 PHE B C 1
ATOM 5120 O O . PHE B 1 3 ? 22.562 -1.223 -27 1 71.94 3 PHE B O 1
ATOM 5127 N N . ARG B 1 4 ? 22.203 0.962 -27.297 1 69 4 ARG B N 1
ATOM 5128 C CA . ARG B 1 4 ? 23.109 1.126 -28.422 1 69 4 ARG B CA 1
ATOM 5129 C C . ARG B 1 4 ? 24.562 0.949 -27.984 1 69 4 ARG B C 1
ATOM 5131 O O . ARG B 1 4 ? 25.391 0.426 -28.734 1 69 4 ARG B O 1
ATOM 5138 N N . ASP B 1 5 ? 24.609 1.259 -26.703 1 74.75 5 ASP B N 1
ATOM 5139 C CA . ASP B 1 5 ? 25.969 1.151 -26.188 1 74.75 5 ASP B CA 1
ATOM 5140 C C . ASP B 1 5 ? 26.391 -0.31 -26.062 1 74.75 5 ASP B C 1
ATOM 5142 O O . ASP B 1 5 ? 27.516 -0.669 -26.422 1 74.75 5 ASP B O 1
ATOM 5146 N N . TYR B 1 6 ? 25.484 -1.081 -25.688 1 77.69 6 TYR B N 1
ATOM 5147 C CA . TYR B 1 6 ? 25.781 -2.494 -25.5 1 77.69 6 TYR B CA 1
ATOM 5148 C C . TYR B 1 6 ? 26.031 -3.182 -26.828 1 77.69 6 TYR B C 1
ATOM 5150 O O . TYR B 1 6 ? 26.922 -4.023 -26.953 1 77.69 6 TYR B O 1
ATOM 5158 N N . LEU B 1 7 ? 25.297 -2.857 -27.797 1 80.81 7 LEU B N 1
ATOM 5159 C CA . LEU B 1 7 ? 25.438 -3.479 -29.109 1 80.81 7 LEU B CA 1
ATOM 5160 C C . LEU B 1 7 ? 26.766 -3.092 -29.75 1 80.81 7 LEU B C 1
ATOM 5162 O O . LEU B 1 7 ? 27.453 -3.939 -30.328 1 80.81 7 LEU B O 1
ATOM 5166 N N . SER B 1 8 ? 27.094 -1.828 -29.578 1 82.69 8 SER B N 1
ATOM 5167 C CA . SER B 1 8 ? 28.359 -1.353 -30.125 1 82.69 8 SER B CA 1
ATOM 5168 C C . SER B 1 8 ? 29.531 -1.996 -29.406 1 82.69 8 SER B C 1
ATOM 5170 O O . SER B 1 8 ? 30.531 -2.367 -30.047 1 82.69 8 SER B O 1
ATOM 5172 N N . GLU B 1 9 ? 29.312 -2.082 -28.188 1 84.5 9 GLU B N 1
ATOM 5173 C CA . GLU B 1 9 ? 30.391 -2.688 -27.406 1 84.5 9 GLU B CA 1
ATOM 5174 C C . GLU B 1 9 ? 30.562 -4.16 -27.75 1 84.5 9 GLU B C 1
ATOM 5176 O O . GLU B 1 9 ? 31.688 -4.656 -27.844 1 84.5 9 GLU B O 1
ATOM 5181 N N . ALA B 1 10 ? 29.5 -4.805 -27.859 1 84.62 10 ALA B N 1
ATOM 5182 C CA . ALA B 1 10 ? 29.562 -6.203 -28.266 1 84.62 10 ALA B CA 1
ATOM 5183 C C . ALA B 1 10 ? 30.297 -6.352 -29.609 1 84.62 10 ALA B C 1
ATOM 5185 O O . ALA B 1 10 ? 31.156 -7.219 -29.75 1 84.62 10 ALA B O 1
ATOM 5186 N N . LYS B 1 11 ? 29.953 -5.551 -30.531 1 84.88 11 LYS B N 1
ATOM 5187 C CA . LYS B 1 11 ? 30.594 -5.578 -31.844 1 84.88 11 LYS B CA 1
ATOM 5188 C C . LYS B 1 11 ? 32.094 -5.332 -31.734 1 84.88 11 LYS B C 1
ATOM 5190 O O . LYS B 1 11 ? 32.906 -6.031 -32.344 1 84.88 11 LYS B O 1
ATOM 5195 N N . ASN B 1 12 ? 32.406 -4.387 -30.906 1 86.75 12 ASN B N 1
ATOM 5196 C CA . ASN B 1 12 ? 33.812 -4.039 -30.734 1 86.75 12 ASN B CA 1
ATOM 5197 C C . ASN B 1 12 ? 34.594 -5.203 -30.141 1 86.75 12 ASN B C 1
ATOM 5199 O O . ASN B 1 12 ? 35.75 -5.457 -30.547 1 86.75 12 ASN B O 1
ATOM 5203 N N . ILE B 1 13 ? 34 -5.781 -29.25 1 88.19 13 ILE B N 1
ATOM 5204 C CA . ILE B 1 13 ? 34.688 -6.898 -28.609 1 88.19 13 ILE B CA 1
ATOM 5205 C C . ILE B 1 13 ? 34.875 -8.039 -29.594 1 88.19 13 ILE B C 1
ATOM 5207 O O . ILE B 1 13 ? 35.938 -8.656 -29.656 1 88.19 13 ILE B O 1
ATOM 5211 N N . PHE B 1 14 ? 33.844 -8.32 -30.344 1 87.19 14 PHE B N 1
ATOM 5212 C CA . PHE B 1 14 ? 33.969 -9.359 -31.359 1 87.19 14 PHE B CA 1
ATOM 5213 C C . PHE B 1 14 ? 35.031 -9.016 -32.375 1 87.19 14 PHE B C 1
ATOM 5215 O O . PHE B 1 14 ? 35.812 -9.883 -32.781 1 87.19 14 PHE B O 1
ATOM 5222 N N . ASP B 1 15 ? 35.125 -7.809 -32.781 1 87.81 15 ASP B N 1
ATOM 5223 C CA . ASP B 1 15 ? 36.125 -7.359 -33.75 1 87.81 15 ASP B CA 1
ATOM 5224 C C . ASP B 1 15 ? 37.531 -7.531 -33.188 1 87.81 15 ASP B C 1
ATOM 5226 O O . ASP B 1 15 ? 38.469 -7.828 -33.938 1 87.81 15 ASP B O 1
ATOM 5230 N N . ARG B 1 16 ? 37.625 -7.336 -31.984 1 88.69 16 ARG B N 1
ATOM 5231 C CA . ARG B 1 16 ? 38.906 -7.457 -31.344 1 88.69 16 ARG B CA 1
ATOM 5232 C C . ARG B 1 16 ? 39.312 -8.922 -31.172 1 88.69 16 ARG B C 1
ATOM 5234 O O . ARG B 1 16 ? 40.438 -9.305 -31.469 1 88.69 16 ARG B O 1
ATOM 5241 N N . LEU B 1 17 ? 38.438 -9.734 -30.703 1 87.56 17 LEU B N 1
ATOM 5242 C CA . LEU B 1 17 ? 38.75 -11.117 -30.344 1 87.56 17 LEU B CA 1
ATOM 5243 C C . LEU B 1 17 ? 38.719 -12.016 -31.562 1 87.56 17 LEU B C 1
ATOM 5245 O O . LEU B 1 17 ? 39.406 -13.039 -31.594 1 87.56 17 LEU B O 1
ATOM 5249 N N . TYR B 1 18 ? 37.938 -11.758 -32.562 1 87.5 18 TYR B N 1
ATOM 5250 C CA . TYR B 1 18 ? 37.812 -12.555 -33.781 1 87.5 18 TYR B CA 1
ATOM 5251 C C . TYR B 1 18 ? 37.656 -11.664 -35 1 87.5 18 TYR B C 1
ATOM 5253 O O . TYR B 1 18 ? 36.562 -11.531 -35.531 1 87.5 18 TYR B O 1
ATOM 5261 N N . PRO B 1 19 ? 38.875 -11.25 -35.375 1 82.62 19 PRO B N 1
ATOM 5262 C CA . PRO B 1 19 ? 38.844 -10.406 -36.562 1 82.62 19 PRO B CA 1
ATOM 5263 C C . PRO B 1 19 ? 38.281 -11.133 -37.781 1 82.62 19 PRO B C 1
ATOM 5265 O O . PRO B 1 19 ? 38.562 -12.312 -37.969 1 82.62 19 PRO B O 1
ATOM 5268 N N . GLY B 1 20 ? 37.344 -10.57 -38.562 1 82.62 20 GLY B N 1
ATOM 5269 C CA . GLY B 1 20 ? 36.688 -11.188 -39.688 1 82.62 20 GLY B CA 1
ATOM 5270 C C . GLY B 1 20 ? 35.406 -11.914 -39.312 1 82.62 20 GLY B C 1
ATOM 5271 O O . GLY B 1 20 ? 35 -12.859 -40 1 82.62 20 GLY B O 1
ATOM 5272 N N . ASN B 1 21 ? 34.812 -11.641 -38.25 1 84.56 21 ASN B N 1
ATOM 5273 C CA . ASN B 1 21 ? 33.656 -12.336 -37.656 1 84.56 21 ASN B CA 1
ATOM 5274 C C . ASN B 1 21 ? 32.438 -12.258 -38.562 1 84.56 21 ASN B C 1
ATOM 5276 O O . ASN B 1 21 ? 31.484 -13.016 -38.375 1 84.56 21 ASN B O 1
ATOM 5280 N N . LYS B 1 22 ? 32.438 -11.492 -39.594 1 87.94 22 LYS B N 1
ATOM 5281 C CA . LYS B 1 22 ? 31.359 -11.32 -40.594 1 87.94 22 LYS B CA 1
ATOM 5282 C C . LYS B 1 22 ? 30 -11.148 -39.906 1 87.94 22 LYS B C 1
ATOM 5284 O O . LYS B 1 22 ? 29.016 -11.758 -40.344 1 87.94 22 LYS B O 1
ATOM 5289 N N . ILE B 1 23 ? 30.031 -10.445 -38.875 1 89.88 23 ILE B N 1
ATOM 5290 C CA . ILE B 1 23 ? 28.797 -10.164 -38.156 1 89.88 23 ILE B CA 1
ATOM 5291 C C . ILE B 1 23 ? 27.891 -9.273 -39 1 89.88 23 ILE B C 1
ATOM 5293 O O . ILE B 1 23 ? 28.328 -8.242 -39.5 1 89.88 23 ILE B O 1
ATOM 5297 N N . THR B 1 24 ? 26.703 -9.695 -39.188 1 85.44 24 THR B N 1
ATOM 5298 C CA . THR B 1 24 ? 25.766 -8.961 -40.031 1 85.44 24 THR B CA 1
ATOM 5299 C C . THR B 1 24 ? 24.812 -8.117 -39.188 1 85.44 24 THR B C 1
ATOM 5301 O O . THR B 1 24 ? 24.344 -7.07 -39.625 1 85.44 24 THR B O 1
ATOM 5304 N N . GLU B 1 25 ? 24.438 -8.766 -38.062 1 85.06 25 GLU B N 1
ATOM 5305 C CA . GLU B 1 25 ? 23.469 -8.086 -37.219 1 85.06 25 GLU B CA 1
ATOM 5306 C C . GLU B 1 25 ? 23.703 -8.43 -35.75 1 85.06 25 GLU B C 1
ATOM 5308 O O . GLU B 1 25 ? 24.094 -9.555 -35.406 1 85.06 25 GLU B O 1
ATOM 5313 N N . ILE B 1 26 ? 23.641 -7.441 -34.906 1 82.06 26 ILE B N 1
ATOM 5314 C CA . ILE B 1 26 ? 23.625 -7.613 -33.469 1 82.06 26 ILE B CA 1
ATOM 5315 C C . ILE B 1 26 ? 22.344 -6.996 -32.875 1 82.06 26 ILE B C 1
ATOM 5317 O O . ILE B 1 26 ? 22.016 -5.844 -33.188 1 82.06 26 ILE B O 1
ATOM 5321 N N . ASP B 1 27 ? 21.609 -7.859 -32.188 1 79.75 27 ASP B N 1
ATOM 5322 C CA . ASP B 1 27 ? 20.344 -7.363 -31.625 1 79.75 27 ASP B CA 1
ATOM 5323 C C . ASP B 1 27 ? 20.094 -7.934 -30.234 1 79.75 27 ASP B C 1
ATOM 5325 O O . ASP B 1 27 ? 20.766 -8.891 -29.828 1 79.75 27 ASP B O 1
ATOM 5329 N N . TYR B 1 28 ? 19.203 -7.191 -29.531 1 76.94 28 TYR B N 1
ATOM 5330 C CA . TYR B 1 28 ? 18.75 -7.699 -28.25 1 76.94 28 TYR B CA 1
ATOM 5331 C C . TYR B 1 28 ? 17.484 -8.523 -28.406 1 76.94 28 TYR B C 1
ATOM 5333 O O . TYR B 1 28 ? 16.547 -8.102 -29.094 1 76.94 28 TYR B O 1
ATOM 5341 N N . GLU B 1 29 ? 17.516 -9.625 -27.859 1 73.5 29 GLU B N 1
ATOM 5342 C CA . GLU B 1 29 ? 16.312 -10.43 -27.703 1 73.5 29 GLU B CA 1
ATOM 5343 C C . GLU B 1 29 ? 16.062 -10.773 -26.234 1 73.5 29 GLU B C 1
ATOM 5345 O O . GLU B 1 29 ? 16.578 -11.773 -25.734 1 73.5 29 GLU B O 1
ATOM 5350 N N . GLY B 1 30 ? 15.156 -10.016 -25.625 1 70.38 30 GLY B N 1
ATOM 5351 C CA . GLY B 1 30 ? 15.023 -10.133 -24.188 1 70.38 30 GLY B CA 1
ATOM 5352 C C . GLY B 1 30 ? 16.266 -9.703 -23.438 1 70.38 30 GLY B C 1
ATOM 5353 O O . GLY B 1 30 ? 16.766 -8.594 -23.641 1 70.38 30 GLY B O 1
ATOM 5354 N N . SER B 1 31 ? 16.688 -10.656 -22.688 1 79.5 31 SER B N 1
ATOM 5355 C CA . SER B 1 31 ? 17.859 -10.336 -21.875 1 79.5 31 SER B CA 1
ATOM 5356 C C . SER B 1 31 ? 19.141 -10.844 -22.531 1 79.5 31 SER B C 1
ATOM 5358 O O . SER B 1 31 ? 20.219 -10.75 -21.938 1 79.5 31 SER B O 1
ATOM 5360 N N . THR B 1 32 ? 19.031 -11.273 -23.734 1 75.94 32 THR B N 1
ATOM 5361 C CA . THR B 1 32 ? 20.172 -11.867 -24.422 1 75.94 32 THR B CA 1
ATOM 5362 C C . THR B 1 32 ? 20.547 -11.047 -25.656 1 75.94 32 THR B C 1
ATOM 5364 O O . THR B 1 32 ? 19.672 -10.594 -26.391 1 75.94 32 THR B O 1
ATOM 5367 N N . ILE B 1 33 ? 21.797 -10.828 -25.844 1 79.62 33 ILE B N 1
ATOM 5368 C CA . ILE B 1 33 ? 22.297 -10.203 -27.062 1 79.62 33 ILE B CA 1
ATOM 5369 C C . ILE B 1 33 ? 22.547 -11.273 -28.125 1 79.62 33 ILE B C 1
ATOM 5371 O O . ILE B 1 33 ? 23.312 -12.227 -27.891 1 79.62 33 ILE B O 1
ATOM 5375 N N . ILE B 1 34 ? 21.922 -11.102 -29.188 1 82.62 34 ILE B N 1
ATOM 5376 C CA . ILE B 1 34 ? 22.062 -12.062 -30.281 1 82.62 34 ILE B CA 1
ATOM 5377 C C . ILE B 1 34 ? 22.953 -11.477 -31.375 1 82.62 34 ILE B C 1
ATOM 5379 O O . ILE B 1 34 ? 22.734 -10.359 -31.828 1 82.62 34 ILE B O 1
ATOM 5383 N N . VAL B 1 35 ? 23.938 -12.258 -31.781 1 85.06 35 VAL B N 1
ATOM 5384 C CA . VAL B 1 35 ? 24.859 -11.844 -32.844 1 85.06 35 VAL B CA 1
ATOM 5385 C C . VAL B 1 35 ? 24.688 -12.758 -34.062 1 85.06 35 VAL B C 1
ATOM 5387 O O . VAL B 1 35 ? 24.938 -13.961 -33.969 1 85.06 35 VAL B O 1
ATOM 5390 N N . TYR B 1 36 ? 24.266 -12.156 -35.156 1 84.62 36 TYR B N 1
ATOM 5391 C CA . TYR B 1 36 ? 24.141 -12.898 -36.406 1 84.62 36 TYR B CA 1
ATOM 5392 C C . TYR B 1 36 ? 25.406 -12.789 -37.219 1 84.62 36 TYR B C 1
ATOM 5394 O O . TYR B 1 36 ? 25.969 -11.703 -37.375 1 84.62 36 TYR B O 1
ATOM 5402 N N . THR B 1 37 ? 25.844 -13.93 -37.75 1 86.31 37 THR B N 1
ATOM 5403 C CA . THR B 1 37 ? 27.094 -13.906 -38.5 1 86.31 37 THR B CA 1
ATOM 5404 C C . THR B 1 37 ? 26.984 -14.812 -39.719 1 86.31 37 THR B C 1
ATOM 5406 O O . THR B 1 37 ? 26.219 -15.773 -39.75 1 86.31 37 THR B O 1
ATOM 5409 N N . LYS B 1 38 ? 27.781 -14.5 -40.75 1 85.5 38 LYS B N 1
ATOM 5410 C CA . LYS B 1 38 ? 27.906 -15.328 -41.938 1 85.5 38 LYS B CA 1
ATOM 5411 C C . LYS B 1 38 ? 29.109 -16.25 -41.844 1 85.5 38 LYS B C 1
ATOM 5413 O O . LYS B 1 38 ? 29.328 -17.094 -42.719 1 85.5 38 LYS B O 1
ATOM 5418 N N . ASP B 1 39 ? 29.812 -16.062 -40.844 1 83.88 39 ASP B N 1
ATOM 5419 C CA . ASP B 1 39 ? 30.984 -16.922 -40.625 1 83.88 39 ASP B CA 1
ATOM 5420 C C . ASP B 1 39 ? 30.578 -18.266 -40 1 83.88 39 ASP B C 1
ATOM 5422 O O . ASP B 1 39 ? 30.172 -18.328 -38.844 1 83.88 39 ASP B O 1
ATOM 5426 N N . GLU B 1 40 ? 30.828 -19.266 -40.781 1 78.06 40 GLU B N 1
ATOM 5427 C CA . GLU B 1 40 ? 30.422 -20.609 -40.375 1 78.06 40 GLU B CA 1
ATOM 5428 C C . GLU B 1 40 ? 31.25 -21.109 -39.188 1 78.06 40 GLU B C 1
ATOM 5430 O O . GLU B 1 40 ? 30.734 -21.797 -38.312 1 78.06 40 GLU B O 1
ATOM 5435 N N . GLU B 1 41 ? 32.438 -20.719 -39.188 1 80.06 41 GLU B N 1
ATOM 5436 C CA . GLU B 1 41 ? 33.312 -21.172 -38.125 1 80.06 41 GLU B CA 1
ATOM 5437 C C . GLU B 1 41 ? 32.969 -20.516 -36.781 1 80.06 41 GLU B C 1
ATOM 5439 O O . GLU B 1 41 ? 33 -21.156 -35.75 1 80.06 41 GLU B O 1
ATOM 5444 N N . LEU B 1 42 ? 32.688 -19.297 -36.906 1 80.81 42 LEU B N 1
ATOM 5445 C CA . LEU B 1 42 ? 32.344 -18.547 -35.719 1 80.81 42 LEU B CA 1
ATOM 5446 C C . LEU B 1 42 ? 31.078 -19.125 -35.062 1 80.81 42 LEU B C 1
ATOM 5448 O O . LEU B 1 42 ? 31.016 -19.281 -33.844 1 80.81 42 LEU B O 1
ATOM 5452 N N . PHE B 1 43 ? 30.125 -19.469 -35.812 1 77.38 43 PHE B N 1
ATOM 5453 C CA . PHE B 1 43 ? 28.844 -19.938 -35.281 1 77.38 43 PHE B CA 1
ATOM 5454 C C . PHE B 1 43 ? 28.953 -21.406 -34.844 1 77.38 43 PHE B C 1
ATOM 5456 O O . PHE B 1 43 ? 28.359 -21.797 -33.844 1 77.38 43 PHE B O 1
ATOM 5463 N N . SER B 1 44 ? 29.672 -22.203 -35.5 1 69.31 44 SER B N 1
ATOM 5464 C CA . SER B 1 44 ? 29.656 -23.641 -35.281 1 69.31 44 SER B CA 1
ATOM 5465 C C . SER B 1 44 ? 30.703 -24.062 -34.25 1 69.31 44 SER B C 1
ATOM 5467 O O . SER B 1 44 ? 30.516 -25.062 -33.531 1 69.31 44 SER B O 1
ATOM 5469 N N . LYS B 1 45 ? 31.766 -23.328 -34.062 1 68.94 45 LYS B N 1
ATOM 5470 C CA . LYS B 1 45 ? 32.875 -23.875 -33.281 1 68.94 45 LYS B CA 1
ATOM 5471 C C . LYS B 1 45 ? 33.312 -22.938 -32.188 1 68.94 45 LYS B C 1
ATOM 5473 O O . LYS B 1 45 ? 34.094 -23.312 -31.297 1 68.94 45 LYS B O 1
ATOM 5478 N N . ARG B 1 46 ? 32.812 -21.812 -32.125 1 70.44 46 ARG B N 1
ATOM 5479 C CA . ARG B 1 46 ? 33.406 -20.844 -31.219 1 70.44 46 ARG B CA 1
ATOM 5480 C C . ARG B 1 46 ? 32.438 -20.453 -30.109 1 70.44 46 ARG B C 1
ATOM 5482 O O . ARG B 1 46 ? 32.219 -19.266 -29.844 1 70.44 46 ARG B O 1
ATOM 5489 N N . ASP B 1 47 ? 31.859 -21.406 -29.5 1 73.62 47 ASP B N 1
ATOM 5490 C CA . ASP B 1 47 ? 31.016 -21.156 -28.344 1 73.62 47 ASP B CA 1
ATOM 5491 C C . ASP B 1 47 ? 31.812 -20.516 -27.203 1 73.62 47 ASP B C 1
ATOM 5493 O O . ASP B 1 47 ? 31.25 -19.844 -26.344 1 73.62 47 ASP B O 1
ATOM 5497 N N . ASP B 1 48 ? 33 -20.703 -27.141 1 79.12 48 ASP B N 1
ATOM 5498 C CA . ASP B 1 48 ? 33.906 -20.141 -26.141 1 79.12 48 ASP B CA 1
ATOM 5499 C C . ASP B 1 48 ? 33.938 -18.609 -26.219 1 79.12 48 ASP B C 1
ATOM 5501 O O . ASP B 1 48 ? 34 -17.938 -25.203 1 79.12 48 ASP B O 1
ATOM 5505 N N . LEU B 1 49 ? 33.875 -18.172 -27.469 1 81.06 49 LEU B N 1
ATOM 5506 C CA . LEU B 1 49 ? 33.906 -16.734 -27.641 1 81.06 49 LEU B CA 1
ATOM 5507 C C . LEU B 1 49 ? 32.656 -16.078 -27.047 1 81.06 49 LEU B C 1
ATOM 5509 O O . LEU B 1 49 ? 32.75 -15 -26.453 1 81.06 49 LEU B O 1
ATOM 5513 N N . ALA B 1 50 ? 31.531 -16.656 -27.281 1 79.94 50 ALA B N 1
ATOM 5514 C CA . ALA B 1 50 ? 30.297 -16.109 -26.719 1 79.94 50 ALA B CA 1
ATOM 5515 C C . ALA B 1 50 ? 30.375 -15.992 -25.203 1 79.94 50 ALA B C 1
ATOM 5517 O O . ALA B 1 50 ? 29.922 -15.008 -24.625 1 79.94 50 ALA B O 1
ATOM 5518 N N . ARG B 1 51 ? 30.922 -16.906 -24.562 1 81.62 51 ARG B N 1
ATOM 5519 C CA . ARG B 1 51 ? 31.078 -16.922 -23.125 1 81.62 51 ARG B CA 1
ATOM 5520 C C . ARG B 1 51 ? 32 -15.812 -22.656 1 81.62 51 ARG B C 1
ATOM 5522 O O . ARG B 1 51 ? 31.75 -15.148 -21.656 1 81.62 51 ARG B O 1
ATOM 5529 N N . GLN B 1 52 ? 33.094 -15.766 -23.344 1 80.69 52 GLN B N 1
ATOM 5530 C CA . GLN B 1 52 ? 34.062 -14.742 -22.984 1 80.69 52 GLN B CA 1
ATOM 5531 C C . GLN B 1 52 ? 33.469 -13.344 -23.094 1 80.69 52 GLN B C 1
ATOM 5533 O O . GLN B 1 52 ? 33.656 -12.5 -22.219 1 80.69 52 GLN B O 1
ATOM 5538 N N . ILE B 1 53 ? 32.75 -13.172 -24.062 1 83.5 53 ILE B N 1
ATOM 5539 C CA . ILE B 1 53 ? 32.188 -11.859 -24.297 1 83.5 53 ILE B CA 1
ATOM 5540 C C . ILE B 1 53 ? 31.062 -11.594 -23.281 1 83.5 53 ILE B C 1
ATOM 5542 O O . ILE B 1 53 ? 30.906 -10.469 -22.812 1 83.5 53 ILE B O 1
ATOM 5546 N N . ALA B 1 54 ? 30.359 -12.555 -23.078 1 80.56 54 ALA B N 1
ATOM 5547 C CA . ALA B 1 54 ? 29.312 -12.438 -22.078 1 80.56 54 ALA B CA 1
ATOM 5548 C C . ALA B 1 54 ? 29.875 -12 -20.734 1 80.56 54 ALA B C 1
ATOM 5550 O O . ALA B 1 54 ? 29.266 -11.188 -20.031 1 80.56 54 ALA B O 1
ATOM 5551 N N . GLN B 1 55 ? 30.953 -12.516 -20.422 1 78.56 55 GLN B N 1
ATOM 5552 C CA . GLN B 1 55 ? 31.609 -12.18 -19.156 1 78.56 55 GLN B CA 1
ATOM 5553 C C . GLN B 1 55 ? 32.094 -10.727 -19.156 1 78.56 55 GLN B C 1
ATOM 5555 O O . GLN B 1 55 ? 31.969 -10.031 -18.141 1 78.56 55 GLN B O 1
ATOM 5560 N N . GLU B 1 56 ? 32.562 -10.383 -20.234 1 79.5 56 GLU B N 1
ATOM 5561 C CA . GLU B 1 56 ? 33.094 -9.023 -20.344 1 79.5 56 GLU B CA 1
ATOM 5562 C C . GLU B 1 56 ? 31.953 -7.996 -20.344 1 79.5 56 GLU B C 1
ATOM 5564 O O . GLU B 1 56 ? 32.094 -6.914 -19.781 1 79.5 56 GLU B O 1
ATOM 5569 N N . LEU B 1 57 ? 30.953 -8.336 -21.016 1 79.75 57 LEU B N 1
ATOM 5570 C CA . LEU B 1 57 ? 29.828 -7.414 -21.141 1 79.75 57 LEU B CA 1
ATOM 5571 C C . LEU B 1 57 ? 28.859 -7.566 -19.984 1 79.75 57 LEU B C 1
ATOM 5573 O O . LEU B 1 57 ? 28 -6.707 -19.766 1 79.75 57 LEU B O 1
ATOM 5577 N N . ARG B 1 58 ? 29.016 -8.594 -19.312 1 73.38 58 ARG B N 1
ATOM 5578 C CA . ARG B 1 58 ? 28.109 -8.938 -18.219 1 73.38 58 ARG B CA 1
ATOM 5579 C C . ARG B 1 58 ? 26.672 -9.039 -18.703 1 73.38 58 ARG B C 1
ATOM 5581 O O . ARG B 1 58 ? 25.766 -8.492 -18.078 1 73.38 58 ARG B O 1
ATOM 5588 N N . ARG B 1 59 ? 26.547 -9.578 -19.922 1 78.19 59 ARG B N 1
ATOM 5589 C CA . ARG B 1 59 ? 25.266 -9.875 -20.547 1 78.19 59 ARG B CA 1
ATOM 5590 C C . ARG B 1 59 ? 25.297 -11.227 -21.25 1 78.19 59 ARG B C 1
ATOM 5592 O O . ARG B 1 59 ? 26.359 -11.695 -21.641 1 78.19 59 ARG B O 1
ATOM 5599 N N . ARG B 1 60 ? 24.172 -11.773 -21.344 1 80.06 60 ARG B N 1
ATOM 5600 C CA . ARG B 1 60 ? 24.094 -13.008 -22.109 1 80.06 60 ARG B CA 1
ATOM 5601 C C . ARG B 1 60 ? 24.234 -12.742 -23.609 1 80.06 60 ARG B C 1
ATOM 5603 O O . ARG B 1 60 ? 23.719 -11.75 -24.109 1 80.06 60 ARG B O 1
ATOM 5610 N N . ILE B 1 61 ? 25.047 -13.68 -24.219 1 81.5 61 ILE B N 1
ATOM 5611 C CA . ILE B 1 61 ? 25.297 -13.531 -25.641 1 81.5 61 ILE B CA 1
ATOM 5612 C C . ILE B 1 61 ? 25.078 -14.867 -26.344 1 81.5 61 ILE B C 1
ATOM 5614 O O . ILE B 1 61 ? 25.438 -15.922 -25.828 1 81.5 61 ILE B O 1
ATOM 5618 N N . ALA B 1 62 ? 24.391 -14.781 -27.453 1 77.94 62 ALA B N 1
ATOM 5619 C CA . ALA B 1 62 ? 24.234 -15.961 -28.297 1 77.94 62 ALA B CA 1
ATOM 5620 C C . ALA B 1 62 ? 24.594 -15.648 -29.734 1 77.94 62 ALA B C 1
ATOM 5622 O O . ALA B 1 62 ? 24.281 -14.57 -30.25 1 77.94 62 ALA B O 1
ATOM 5623 N N . ILE B 1 63 ? 25.328 -16.531 -30.359 1 81 63 ILE B N 1
ATOM 5624 C CA . ILE B 1 63 ? 25.719 -16.391 -31.766 1 81 63 ILE B CA 1
ATOM 5625 C C . ILE B 1 63 ? 24.781 -17.219 -32.656 1 81 63 ILE B C 1
ATOM 5627 O O . ILE B 1 63 ? 24.531 -18.391 -32.375 1 81 63 ILE B O 1
ATOM 5631 N N . ARG B 1 64 ? 24.266 -16.547 -33.625 1 80.12 64 ARG B N 1
ATOM 5632 C CA . ARG B 1 64 ? 23.359 -17.203 -34.562 1 80.12 64 ARG B CA 1
ATOM 5633 C C . ARG B 1 64 ? 23.812 -17.016 -36 1 80.12 64 ARG B C 1
ATOM 5635 O O . ARG B 1 64 ? 24.453 -16.016 -36.344 1 80.12 64 ARG B O 1
ATOM 5642 N N . PRO B 1 65 ? 23.516 -18 -36.844 1 79.81 65 PRO B N 1
ATOM 5643 C CA . PRO B 1 65 ? 23.859 -17.828 -38.281 1 79.81 65 PRO B CA 1
ATOM 5644 C C . PRO B 1 65 ? 22.953 -16.828 -39 1 79.81 65 PRO B C 1
ATOM 5646 O O . PRO B 1 65 ? 21.75 -16.75 -38.688 1 79.81 65 PRO B O 1
ATOM 5649 N N . ASP B 1 66 ? 23.547 -16.125 -39.906 1 82.31 66 ASP B N 1
ATOM 5650 C CA . ASP B 1 66 ? 22.734 -15.273 -40.75 1 82.31 66 ASP B CA 1
ATOM 5651 C C . ASP B 1 66 ? 21.766 -16.109 -41.594 1 82.31 66 ASP B C 1
ATOM 5653 O O . ASP B 1 66 ? 22.141 -17.156 -42.125 1 82.31 66 ASP B O 1
ATOM 5657 N N . PRO B 1 67 ? 20.562 -15.664 -41.75 1 77.5 67 PRO B N 1
ATOM 5658 C CA . PRO B 1 67 ? 19.562 -16.422 -42.5 1 77.5 67 PRO B CA 1
ATOM 5659 C C . PRO B 1 67 ? 19.984 -16.719 -43.938 1 77.5 67 PRO B C 1
ATOM 5661 O O . PRO B 1 67 ? 19.562 -17.719 -44.531 1 77.5 67 PRO B O 1
ATOM 5664 N N . SER B 1 68 ? 20.859 -15.961 -44.5 1 79.75 68 SER B N 1
ATOM 5665 C CA . SER B 1 68 ? 21.266 -16.109 -45.906 1 79.75 68 SER B CA 1
ATOM 5666 C C . SER B 1 68 ? 22.141 -17.328 -46.094 1 79.75 68 SER B C 1
ATOM 5668 O O . SER B 1 68 ? 22.234 -17.859 -47.219 1 79.75 68 SER B O 1
ATOM 5670 N N . ILE B 1 69 ? 22.719 -17.828 -45.125 1 80.75 69 ILE B N 1
ATOM 5671 C CA . ILE B 1 69 ? 23.641 -18.938 -45.281 1 80.75 69 ILE B CA 1
ATOM 5672 C C . ILE B 1 69 ? 22.969 -20.234 -44.812 1 80.75 69 ILE B C 1
ATOM 5674 O O . ILE B 1 69 ? 23.562 -21.312 -44.906 1 80.75 69 ILE B O 1
ATOM 5678 N N . MET B 1 70 ? 21.828 -20.156 -44.344 1 83.75 70 MET B N 1
ATOM 5679 C CA . MET B 1 70 ? 21.141 -21.328 -43.812 1 83.75 70 MET B CA 1
ATOM 5680 C C . MET B 1 70 ? 20.516 -22.141 -44.938 1 83.75 70 MET B C 1
ATOM 5682 O O . MET B 1 70 ? 19.969 -21.578 -45.875 1 83.75 70 MET B O 1
ATOM 5686 N N . LEU B 1 71 ? 20.734 -23.406 -44.781 1 85.31 71 LEU B N 1
ATOM 5687 C CA . LEU B 1 71 ? 20.062 -24.281 -45.75 1 85.31 71 LEU B CA 1
ATOM 5688 C C . LEU B 1 71 ? 18.547 -24.156 -45.625 1 85.31 71 LEU B C 1
ATOM 5690 O O . LEU B 1 71 ? 18.016 -23.875 -44.562 1 85.31 71 LEU B O 1
ATOM 5694 N N . ASP B 1 72 ? 17.906 -24.266 -46.812 1 85.25 72 ASP B N 1
ATOM 5695 C CA . ASP B 1 72 ? 16.453 -24.25 -46.75 1 85.25 72 ASP B CA 1
ATOM 5696 C C . ASP B 1 72 ? 15.922 -25.391 -45.875 1 85.25 72 ASP B C 1
ATOM 5698 O O . ASP B 1 72 ? 16.562 -26.422 -45.75 1 85.25 72 ASP B O 1
ATOM 5702 N N . GLU B 1 73 ? 14.797 -25.25 -45.281 1 85.94 73 GLU B N 1
ATOM 5703 C CA . GLU B 1 73 ? 14.258 -26.156 -44.25 1 85.94 73 GLU B CA 1
ATOM 5704 C C . GLU B 1 73 ? 14.125 -27.578 -44.781 1 85.94 73 GLU B C 1
ATOM 5706 O O . GLU B 1 73 ? 14.398 -28.547 -44.062 1 85.94 73 GLU B O 1
ATOM 5711 N N . ASP B 1 74 ? 13.719 -27.672 -46.062 1 87.31 74 ASP B N 1
ATOM 5712 C CA . ASP B 1 74 ? 13.531 -29 -46.625 1 87.31 74 ASP B CA 1
ATOM 5713 C C . ASP B 1 74 ? 14.867 -29.734 -46.75 1 87.31 74 ASP B C 1
ATOM 5715 O O . ASP B 1 74 ? 14.977 -30.906 -46.375 1 87.31 74 ASP B O 1
ATOM 5719 N N . SER B 1 75 ? 15.773 -29.016 -47.312 1 90.25 75 SER B N 1
ATOM 5720 C CA . SER B 1 75 ? 17.094 -29.594 -47.469 1 90.25 75 SER B CA 1
ATOM 5721 C C . SER B 1 75 ? 17.75 -29.891 -46.125 1 90.25 75 SER B C 1
ATOM 5723 O O . SER B 1 75 ? 18.406 -30.922 -45.969 1 90.25 75 SER B O 1
ATOM 5725 N N . ALA B 1 76 ? 17.594 -28.953 -45.25 1 91.38 76 ALA B N 1
ATOM 5726 C CA . ALA B 1 76 ? 18.156 -29.141 -43.938 1 91.38 76 ALA B CA 1
ATOM 5727 C C . ALA B 1 76 ? 17.516 -30.344 -43.219 1 91.38 76 ALA B C 1
ATOM 5729 O O . ALA B 1 76 ? 18.219 -31.109 -42.531 1 91.38 76 ALA B O 1
ATOM 5730 N N . SER B 1 77 ? 16.234 -30.453 -43.375 1 90.81 77 SER B N 1
ATOM 5731 C CA . SER B 1 77 ? 15.523 -31.578 -42.781 1 90.81 77 SER B CA 1
ATOM 5732 C C . SER B 1 77 ? 16.078 -32.906 -43.25 1 90.81 77 SER B C 1
ATOM 5734 O O . SER B 1 77 ? 16.328 -33.812 -42.438 1 90.81 77 SER B O 1
ATOM 5736 N N . LYS B 1 78 ? 16.281 -33.062 -44.531 1 90 78 LYS B N 1
ATOM 5737 C CA . LYS B 1 78 ? 16.828 -34.281 -45.094 1 90 78 LYS B CA 1
ATOM 5738 C C . LYS B 1 78 ? 18.234 -34.562 -44.594 1 90 78 LYS B C 1
ATOM 5740 O O . LYS B 1 78 ? 18.547 -35.688 -44.219 1 90 78 LYS B O 1
ATOM 5745 N N . LYS B 1 79 ? 18.969 -33.531 -44.594 1 90.88 79 LYS B N 1
ATOM 5746 C CA . LYS B 1 79 ? 20.344 -33.688 -44.125 1 90.88 79 LYS B CA 1
ATOM 5747 C C . LYS B 1 79 ? 20.406 -34.094 -42.656 1 90.88 79 LYS B C 1
ATOM 5749 O O . LYS B 1 79 ? 21.203 -34.938 -42.281 1 90.88 79 LYS B O 1
ATOM 5754 N N . ILE B 1 80 ? 19.641 -33.5 -41.875 1 91.12 80 ILE B N 1
ATOM 5755 C CA . ILE B 1 80 ? 19.609 -33.781 -40.438 1 91.12 80 ILE B CA 1
ATOM 5756 C C . ILE B 1 80 ? 19.172 -35.219 -40.188 1 91.12 80 ILE B C 1
ATOM 5758 O O . ILE B 1 80 ? 19.766 -35.938 -39.375 1 91.12 80 ILE B O 1
ATOM 5762 N N . GLN B 1 81 ? 18.188 -35.594 -40.938 1 89.31 81 GLN B N 1
ATOM 5763 C CA . GLN B 1 81 ? 17.703 -36.969 -40.812 1 89.31 81 GLN B CA 1
ATOM 5764 C C . GLN B 1 81 ? 18.766 -38 -41.188 1 89.31 81 GLN B C 1
ATOM 5766 O O . GLN B 1 81 ? 18.859 -39.062 -40.625 1 89.31 81 GLN B O 1
ATOM 5771 N N . GLU B 1 82 ? 19.578 -37.594 -42.125 1 88.5 82 GLU B N 1
ATOM 5772 C CA . GLU B 1 82 ? 20.656 -38.469 -42.594 1 88.5 82 GLU B CA 1
ATOM 5773 C C . GLU B 1 82 ? 21.766 -38.562 -41.531 1 88.5 82 GLU B C 1
ATOM 5775 O O . GLU B 1 82 ? 22.422 -39.594 -41.375 1 88.5 82 GLU B O 1
ATOM 5780 N N . LEU B 1 83 ? 21.953 -37.469 -40.875 1 88.94 83 LEU B N 1
ATOM 5781 C CA . LEU B 1 83 ? 23.062 -37.406 -39.938 1 88.94 83 LEU B CA 1
ATOM 5782 C C . LEU B 1 83 ? 22.703 -38.062 -38.594 1 88.94 83 LEU B C 1
ATOM 5784 O O . LEU B 1 83 ? 23.578 -38.469 -37.844 1 88.94 83 LEU B O 1
ATOM 5788 N N . ILE B 1 84 ? 21.5 -38.156 -38.312 1 88.38 84 ILE B N 1
ATOM 5789 C CA . ILE B 1 84 ? 21.047 -38.688 -37.031 1 88.38 84 ILE B CA 1
ATOM 5790 C C . ILE B 1 84 ? 21.062 -40.219 -37.094 1 88.38 84 ILE B C 1
ATOM 5792 O O . ILE B 1 84 ? 20.438 -40.812 -37.969 1 88.38 84 ILE B O 1
ATOM 5796 N N . PRO B 1 85 ? 21.781 -40.75 -36.25 1 85.38 85 PRO B N 1
ATOM 5797 C CA . PRO B 1 85 ? 21.781 -42.219 -36.219 1 85.38 85 PRO B CA 1
ATOM 5798 C C . PRO B 1 85 ? 20.391 -42.812 -36 1 85.38 85 PRO B C 1
ATOM 5800 O O . PRO B 1 85 ? 19.594 -42.25 -35.219 1 85.38 85 PRO B O 1
ATOM 5803 N N . LYS B 1 86 ? 20.156 -43.969 -36.625 1 86.38 86 LYS B N 1
ATOM 5804 C CA . LYS B 1 86 ? 18.859 -44.625 -36.531 1 86.38 86 LYS B CA 1
ATOM 5805 C C . LYS B 1 86 ? 18.531 -44.969 -35.094 1 86.38 86 LYS B C 1
ATOM 5807 O O . LYS B 1 86 ? 17.359 -44.969 -34.688 1 86.38 86 LYS B O 1
ATOM 5812 N N . ASP B 1 87 ? 19.516 -45.25 -34.375 1 81.25 87 ASP B N 1
ATOM 5813 C CA . ASP B 1 87 ? 19.312 -45.688 -33 1 81.25 87 ASP B CA 1
ATOM 5814 C C . ASP B 1 87 ? 18.875 -44.5 -32.125 1 81.25 87 ASP B C 1
ATOM 5816 O O . ASP B 1 87 ? 18.344 -44.688 -31.031 1 81.25 87 ASP B O 1
ATOM 5820 N N . ALA B 1 88 ? 19.062 -43.25 -32.594 1 82.88 88 ALA B N 1
ATOM 5821 C CA . ALA B 1 88 ? 18.656 -42.094 -31.828 1 82.88 88 ALA B CA 1
ATOM 5822 C C . ALA B 1 88 ? 17.141 -41.906 -31.859 1 82.88 88 ALA B C 1
ATOM 5824 O O . ALA B 1 88 ? 16.578 -41.25 -31 1 82.88 88 ALA B O 1
ATOM 5825 N N . GLY B 1 89 ? 16.438 -42.625 -32.812 1 79.75 89 GLY B N 1
ATOM 5826 C CA . GLY B 1 89 ? 14.992 -42.594 -32.875 1 79.75 89 GLY B CA 1
ATOM 5827 C C . GLY B 1 89 ? 14.453 -41.219 -33.219 1 79.75 89 GLY B C 1
ATOM 5828 O O . GLY B 1 89 ? 13.781 -40.562 -32.438 1 79.75 89 GLY B O 1
ATOM 5829 N N . PHE B 1 90 ? 14.68 -40.844 -34.469 1 85.31 90 PHE B N 1
ATOM 5830 C CA . PHE B 1 90 ? 14.195 -39.562 -34.969 1 85.31 90 PHE B CA 1
ATOM 5831 C C . PHE B 1 90 ? 12.672 -39.531 -35 1 85.31 90 PHE B C 1
ATOM 5833 O O . PHE B 1 90 ? 12.031 -40.406 -35.562 1 85.31 90 PHE B O 1
ATOM 5840 N N . GLN B 1 91 ? 12.055 -38.531 -34.219 1 79.19 91 GLN B N 1
ATOM 5841 C CA . GLN B 1 91 ? 10.602 -38.438 -34.156 1 79.19 91 GLN B CA 1
ATOM 5842 C C . GLN B 1 91 ? 10.078 -37.25 -34.938 1 79.19 91 GLN B C 1
ATOM 5844 O O . GLN B 1 91 ? 9.125 -37.375 -35.688 1 79.19 91 GLN B O 1
ATOM 5849 N N . ASP B 1 92 ? 10.633 -36.125 -34.656 1 80.06 92 ASP B N 1
ATOM 5850 C CA . ASP B 1 92 ? 10.148 -34.906 -35.312 1 80.06 92 ASP B CA 1
ATOM 5851 C C . ASP B 1 92 ? 11.258 -33.875 -35.406 1 80.06 92 ASP B C 1
ATOM 5853 O O . ASP B 1 92 ? 12.297 -33.969 -34.75 1 80.06 92 ASP B O 1
ATOM 5857 N N . LEU B 1 93 ? 11.141 -32.969 -36.406 1 84.31 93 LEU B N 1
ATOM 5858 C CA . LEU B 1 93 ? 12.062 -31.891 -36.688 1 84.31 93 LEU B CA 1
ATOM 5859 C C . LEU B 1 93 ? 11.312 -30.625 -37.062 1 84.31 93 LEU B C 1
ATOM 5861 O O . LEU B 1 93 ? 10.383 -30.672 -37.875 1 84.31 93 LEU B O 1
ATOM 5865 N N . TYR B 1 94 ? 11.555 -29.625 -36.281 1 78 94 TYR B N 1
ATOM 5866 C CA . TYR B 1 94 ? 11.008 -28.359 -36.75 1 78 94 TYR B CA 1
ATOM 5867 C C . TYR B 1 94 ? 12.039 -27.234 -36.625 1 78 94 TYR B C 1
ATOM 5869 O O . TYR B 1 94 ? 12.945 -27.312 -35.781 1 78 94 TYR B O 1
ATOM 5877 N N . PHE B 1 95 ? 11.961 -26.234 -37.562 1 77.44 95 PHE B N 1
ATOM 5878 C CA . PHE B 1 95 ? 12.945 -25.172 -37.656 1 77.44 95 PHE B CA 1
ATOM 5879 C C . PHE B 1 95 ? 12.414 -23.875 -37.062 1 77.44 95 PHE B C 1
ATOM 5881 O O . PHE B 1 95 ? 11.219 -23.594 -37.188 1 77.44 95 PHE B O 1
ATOM 5888 N N . GLU B 1 96 ? 13.25 -23.328 -36.312 1 69.94 96 GLU B N 1
ATOM 5889 C CA . GLU B 1 96 ? 13.008 -21.969 -35.812 1 69.94 96 GLU B CA 1
ATOM 5890 C C . GLU B 1 96 ? 13.906 -20.969 -36.531 1 69.94 96 GLU B C 1
ATOM 5892 O O . GLU B 1 96 ? 15 -20.656 -36.031 1 69.94 96 GLU B O 1
ATOM 5897 N N . PRO B 1 97 ? 13.484 -20.469 -37.625 1 63.59 97 PRO B N 1
ATOM 5898 C CA . PRO B 1 97 ? 14.359 -19.625 -38.438 1 63.59 97 PRO B CA 1
ATOM 5899 C C . PRO B 1 97 ? 14.852 -18.391 -37.688 1 63.59 97 PRO B C 1
ATOM 5901 O O . PRO B 1 97 ? 15.969 -17.922 -37.906 1 63.59 97 PRO B O 1
ATOM 5904 N N . ASP B 1 98 ? 14.016 -17.953 -36.812 1 60.56 98 ASP B N 1
ATOM 5905 C CA . ASP B 1 98 ? 14.375 -16.734 -36.094 1 60.56 98 ASP B CA 1
ATOM 5906 C C . ASP B 1 98 ? 15.602 -16.969 -35.219 1 60.56 98 ASP B C 1
ATOM 5908 O O . ASP B 1 98 ? 16.406 -16.047 -35.031 1 60.56 98 ASP B O 1
ATOM 5912 N N . THR B 1 99 ? 15.617 -18.141 -34.75 1 63.88 99 THR B N 1
ATOM 5913 C CA . THR B 1 99 ? 16.734 -18.422 -33.844 1 63.88 99 THR B CA 1
ATOM 5914 C C . THR B 1 99 ? 17.812 -19.234 -34.562 1 63.88 99 THR B C 1
ATOM 5916 O O . THR B 1 99 ? 18.891 -19.453 -34.031 1 63.88 99 THR B O 1
ATOM 5919 N N . GLY B 1 100 ? 17.5 -19.531 -35.75 1 68.25 100 GLY B N 1
ATOM 5920 C CA . GLY B 1 100 ? 18.422 -20.375 -36.5 1 68.25 100 GLY B CA 1
ATOM 5921 C C . GLY B 1 100 ? 18.547 -21.781 -35.906 1 68.25 100 GLY B C 1
ATOM 5922 O O . GLY B 1 100 ? 19.562 -22.438 -36.125 1 68.25 100 GLY B O 1
ATOM 5923 N N . GLU B 1 101 ? 17.516 -22.094 -35.156 1 75.69 101 GLU B N 1
ATOM 5924 C CA . GLU B 1 101 ? 17.625 -23.391 -34.5 1 75.69 101 GLU B CA 1
ATOM 5925 C C . GLU B 1 101 ? 16.797 -24.453 -35.219 1 75.69 101 GLU B C 1
ATOM 5927 O O . GLU B 1 101 ? 15.758 -24.156 -35.781 1 75.69 101 GLU B O 1
ATOM 5932 N N . ALA B 1 102 ? 17.359 -25.594 -35.406 1 82.62 102 ALA B N 1
ATOM 5933 C CA . ALA B 1 102 ? 16.641 -26.797 -35.781 1 82.62 102 ALA B CA 1
ATOM 5934 C C . ALA B 1 102 ? 16.359 -27.688 -34.594 1 82.62 102 ALA B C 1
ATOM 5936 O O . ALA B 1 102 ? 17.266 -28.281 -34 1 82.62 102 ALA B O 1
ATOM 5937 N N . VAL B 1 103 ? 15.102 -27.688 -34.219 1 80.38 103 VAL B N 1
ATOM 5938 C CA . VAL B 1 103 ? 14.727 -28.484 -33.031 1 80.38 103 VAL B CA 1
ATOM 5939 C C . VAL B 1 103 ? 14.484 -29.922 -33.469 1 80.38 103 VAL B C 1
ATOM 5941 O O . VAL B 1 103 ? 13.586 -30.203 -34.25 1 80.38 103 VAL B O 1
ATOM 5944 N N . ILE B 1 104 ? 15.328 -30.844 -33 1 83 104 ILE B N 1
ATOM 5945 C CA . ILE B 1 104 ? 15.289 -32.25 -33.375 1 83 104 ILE B CA 1
ATOM 5946 C C . ILE B 1 104 ? 14.789 -33.094 -32.188 1 83 104 ILE B C 1
ATOM 5948 O O . ILE B 1 104 ? 15.398 -33.094 -31.125 1 83 104 ILE B O 1
ATOM 5952 N N . GLU B 1 105 ? 13.648 -33.688 -32.375 1 80.75 105 GLU B N 1
ATOM 5953 C CA . GLU B 1 105 ? 13.07 -34.531 -31.359 1 80.75 105 GLU B CA 1
ATOM 5954 C C . GLU B 1 105 ? 13.516 -36 -31.547 1 80.75 105 GLU B C 1
ATOM 5956 O O . GLU B 1 105 ? 13.227 -36.594 -32.562 1 80.75 105 GLU B O 1
ATOM 5961 N N . LEU B 1 106 ? 14.25 -36.469 -30.594 1 78.62 106 LEU B N 1
ATOM 5962 C CA . LEU B 1 106 ? 14.781 -37.844 -30.672 1 78.62 106 LEU B CA 1
ATOM 5963 C C . LEU B 1 106 ? 14.305 -38.656 -29.484 1 78.62 106 LEU B C 1
ATOM 5965 O O . LEU B 1 106 ? 14 -38.125 -28.422 1 78.62 106 LEU B O 1
ATOM 5969 N N . ASP B 1 107 ? 14.18 -39.875 -29.688 1 71.69 107 ASP B N 1
ATOM 5970 C CA . ASP B 1 107 ? 13.891 -40.781 -28.594 1 71.69 107 ASP B CA 1
ATOM 5971 C C . ASP B 1 107 ? 15.062 -40.844 -27.609 1 71.69 107 ASP B C 1
ATOM 5973 O O . ASP B 1 107 ? 14.859 -40.906 -26.391 1 71.69 107 ASP B O 1
ATOM 5977 N N . GLU B 1 108 ? 16.25 -40.781 -28.188 1 71.31 108 GLU B N 1
ATOM 5978 C CA . GLU B 1 108 ? 17.469 -40.875 -27.391 1 71.31 108 GLU B CA 1
ATOM 5979 C C . GLU B 1 108 ? 18.438 -39.75 -27.734 1 71.31 108 GLU B C 1
ATOM 5981 O O . GLU B 1 108 ? 19.453 -40 -28.406 1 71.31 108 GLU B O 1
ATOM 5986 N N . PRO B 1 109 ? 18.234 -38.594 -27.109 1 75.44 109 PRO B N 1
ATOM 5987 C CA . PRO B 1 109 ? 19.078 -37.469 -27.453 1 75.44 109 PRO B CA 1
ATOM 5988 C C . PRO B 1 109 ? 20.547 -37.688 -27.078 1 75.44 109 PRO B C 1
ATOM 5990 O O . PRO B 1 109 ? 21.438 -37.094 -27.688 1 75.44 109 PRO B O 1
ATOM 5993 N N . SER B 1 110 ? 20.75 -38.562 -26.078 1 68.06 110 SER B N 1
ATOM 5994 C CA . SER B 1 110 ? 22.109 -38.75 -25.578 1 68.06 110 SER B CA 1
ATOM 5995 C C . SER B 1 110 ? 23.016 -39.312 -26.656 1 68.06 110 SER B C 1
ATOM 5997 O O . SER B 1 110 ? 24.234 -39.094 -26.625 1 68.06 110 SER B O 1
ATOM 5999 N N . ILE B 1 111 ? 22.422 -39.969 -27.547 1 71.44 111 ILE B N 1
ATOM 6000 C CA . ILE B 1 111 ? 23.172 -40.562 -28.625 1 71.44 111 ILE B CA 1
ATOM 6001 C C . ILE B 1 111 ? 23.797 -39.469 -29.5 1 71.44 111 ILE B C 1
ATOM 6003 O O . ILE B 1 111 ? 24.922 -39.625 -29.984 1 71.44 111 ILE B O 1
ATOM 6007 N N . VAL B 1 112 ? 23.109 -38.375 -29.562 1 76.25 112 VAL B N 1
ATOM 6008 C CA . VAL B 1 112 ? 23.516 -37.312 -30.469 1 76.25 112 VAL B CA 1
ATOM 6009 C C . VAL B 1 112 ? 24.344 -36.25 -29.703 1 76.25 112 VAL B C 1
ATOM 6011 O O . VAL B 1 112 ? 25.281 -35.688 -30.25 1 76.25 112 VAL B O 1
ATOM 6014 N N . THR B 1 113 ? 23.969 -36 -28.469 1 66.38 113 THR B N 1
ATOM 6015 C CA . THR B 1 113 ? 24.594 -34.938 -27.688 1 66.38 113 THR B CA 1
ATOM 6016 C C . THR B 1 113 ? 26.047 -35.281 -27.391 1 66.38 113 THR B C 1
ATOM 6018 O O . THR B 1 113 ? 26.891 -34.406 -27.234 1 66.38 113 THR B O 1
ATOM 6021 N N . ASN B 1 114 ? 26.375 -36.594 -27.219 1 55.81 114 ASN B N 1
ATOM 6022 C CA . ASN B 1 114 ? 27.734 -37.031 -26.922 1 55.81 114 ASN B CA 1
ATOM 6023 C C . ASN B 1 114 ? 28.547 -37.219 -28.188 1 55.81 114 ASN B C 1
ATOM 6025 O O . ASN B 1 114 ? 29.719 -37.625 -28.141 1 55.81 114 ASN B O 1
ATOM 6029 N N . SER B 1 115 ? 27.953 -36.875 -29.375 1 63.28 115 SER B N 1
ATOM 6030 C CA . SER B 1 115 ? 28.625 -37.156 -30.625 1 63.28 115 SER B CA 1
ATOM 6031 C C . SER B 1 115 ? 28.969 -35.875 -31.391 1 63.28 115 SER B C 1
ATOM 6033 O O . SER B 1 115 ? 28.562 -34.781 -30.984 1 63.28 115 SER B O 1
ATOM 6035 N N . ASP B 1 116 ? 29.938 -35.969 -32.281 1 75.56 116 ASP B N 1
ATOM 6036 C CA . ASP B 1 116 ? 30.328 -34.906 -33.188 1 75.56 116 ASP B CA 1
ATOM 6037 C C . ASP B 1 116 ? 29.188 -34.562 -34.156 1 75.56 116 ASP B C 1
ATOM 6039 O O . ASP B 1 116 ? 29.375 -33.781 -35.094 1 75.56 116 ASP B O 1
ATOM 6043 N N . ILE B 1 117 ? 28.016 -35.062 -33.781 1 83.81 117 ILE B N 1
ATOM 6044 C CA . ILE B 1 117 ? 26.875 -34.938 -34.688 1 83.81 117 ILE B CA 1
ATOM 6045 C C . ILE B 1 117 ? 26.344 -33.5 -34.656 1 83.81 117 ILE B C 1
ATOM 6047 O O . ILE B 1 117 ? 25.969 -32.938 -35.688 1 83.81 117 ILE B O 1
ATOM 6051 N N . ILE B 1 118 ? 26.328 -32.938 -33.531 1 82 118 ILE B N 1
ATOM 6052 C CA . ILE B 1 118 ? 25.828 -31.578 -33.406 1 82 118 ILE B CA 1
ATOM 6053 C C . ILE B 1 118 ? 26.656 -30.625 -34.25 1 82 118 ILE B C 1
ATOM 6055 O O . ILE B 1 118 ? 26.125 -29.781 -34.938 1 82 118 ILE B O 1
ATOM 6059 N N . LYS B 1 119 ? 27.922 -30.812 -34.125 1 80.12 119 LYS B N 1
ATOM 6060 C CA . LYS B 1 119 ? 28.844 -30.016 -34.938 1 80.12 119 LYS B CA 1
ATOM 6061 C C . LYS B 1 119 ? 28.625 -30.266 -36.438 1 80.12 119 LYS B C 1
ATOM 6063 O O . LYS B 1 119 ? 28.688 -29.328 -37.25 1 80.12 119 LYS B O 1
ATOM 6068 N N . GLU B 1 120 ? 28.422 -31.469 -36.719 1 83.06 120 GLU B N 1
ATOM 6069 C CA . GLU B 1 120 ? 28.203 -31.828 -38.125 1 83.06 120 GLU B CA 1
ATOM 6070 C C . GLU B 1 120 ? 26.922 -31.219 -38.656 1 83.06 120 GLU B C 1
ATOM 6072 O O . GLU B 1 120 ? 26.875 -30.75 -39.812 1 83.06 120 GLU B O 1
ATOM 6077 N N . ILE B 1 121 ? 25.906 -31.297 -37.875 1 87.56 121 ILE B N 1
ATOM 6078 C CA . ILE B 1 121 ? 24.641 -30.703 -38.281 1 87.56 121 ILE B CA 1
ATOM 6079 C C . ILE B 1 121 ? 24.812 -29.203 -38.5 1 87.56 121 ILE B C 1
ATOM 6081 O O . ILE B 1 121 ? 24.359 -28.656 -39.531 1 87.56 121 ILE B O 1
ATOM 6085 N N . LYS B 1 122 ? 25.438 -28.625 -37.594 1 82.62 122 LYS B N 1
ATOM 6086 C CA . LYS B 1 122 ? 25.672 -27.203 -37.719 1 82.62 122 LYS B CA 1
ATOM 6087 C C . LYS B 1 122 ? 26.484 -26.875 -38.969 1 82.62 122 LYS B C 1
ATOM 6089 O O . LYS B 1 122 ? 26.172 -25.938 -39.688 1 82.62 122 LYS B O 1
ATOM 6094 N N . SER B 1 123 ? 27.484 -27.609 -39.156 1 79.56 123 SER B N 1
ATOM 6095 C CA . SER B 1 123 ? 28.391 -27.359 -40.25 1 79.56 123 SER B CA 1
ATOM 6096 C C . SER B 1 123 ? 27.719 -27.625 -41.594 1 79.56 123 SER B C 1
ATOM 6098 O O . SER B 1 123 ? 27.953 -26.922 -42.562 1 79.56 123 SER B O 1
ATOM 6100 N N . GLN B 1 124 ? 26.859 -28.547 -41.562 1 85.94 124 GLN B N 1
ATOM 6101 C CA . GLN B 1 124 ? 26.312 -28.969 -42.844 1 85.94 124 GLN B CA 1
ATOM 6102 C C . GLN B 1 124 ? 25.016 -28.25 -43.156 1 85.94 124 GLN B C 1
ATOM 6104 O O . GLN B 1 124 ? 24.625 -28.156 -44.312 1 85.94 124 GLN B O 1
ATOM 6109 N N . THR B 1 125 ? 24.406 -27.812 -42.188 1 87.56 125 THR B N 1
ATOM 6110 C CA . THR B 1 125 ? 23.109 -27.219 -42.438 1 87.56 125 THR B CA 1
ATOM 6111 C C . THR B 1 125 ? 23.109 -25.734 -42.094 1 87.56 125 THR B C 1
ATOM 6113 O O . THR B 1 125 ? 22.234 -24.984 -42.531 1 87.56 125 THR B O 1
ATOM 6116 N N . ASN B 1 126 ? 24 -25.328 -41.25 1 82.38 126 ASN B N 1
ATOM 6117 C CA . ASN B 1 126 ? 24.094 -23.984 -40.688 1 82.38 126 ASN B CA 1
ATOM 6118 C C . ASN B 1 126 ? 22.891 -23.672 -39.812 1 82.38 126 ASN B C 1
ATOM 6120 O O . ASN B 1 126 ? 22.484 -22.516 -39.688 1 82.38 126 ASN B O 1
ATOM 6124 N N . TRP B 1 127 ? 22.188 -24.656 -39.438 1 84.25 127 TRP B N 1
ATOM 6125 C CA . TRP B 1 127 ? 21.188 -24.562 -38.375 1 84.25 127 TRP B CA 1
ATOM 6126 C C . TRP B 1 127 ? 21.781 -24.984 -37.031 1 84.25 127 TRP B C 1
ATOM 6128 O O . TRP B 1 127 ? 22.625 -25.891 -36.969 1 84.25 127 TRP B O 1
ATOM 6138 N N . SER B 1 128 ? 21.453 -24.234 -36.031 1 78.56 128 SER B N 1
ATOM 6139 C CA . SER B 1 128 ? 21.844 -24.672 -34.719 1 78.56 128 SER B CA 1
ATOM 6140 C C . SER B 1 128 ? 20.922 -25.75 -34.188 1 78.56 128 SER B C 1
ATOM 6142 O O . SER B 1 128 ? 19.75 -25.5 -33.906 1 78.56 128 SER B O 1
ATOM 6144 N N . PRO B 1 129 ? 21.5 -27.016 -34.125 1 81 129 PRO B N 1
ATOM 6145 C CA . PRO B 1 129 ? 20.609 -28.094 -33.688 1 81 129 PRO B CA 1
ATOM 6146 C C . PRO B 1 129 ? 20.281 -28 -32.188 1 81 129 PRO B C 1
ATOM 6148 O O . PRO B 1 129 ? 21.172 -27.75 -31.375 1 81 129 PRO B O 1
ATOM 6151 N N . ARG B 1 130 ? 19.031 -27.938 -31.906 1 76.06 130 ARG B N 1
ATOM 6152 C CA . ARG B 1 130 ? 18.562 -28.109 -30.547 1 76.06 130 ARG B CA 1
ATOM 6153 C C . ARG B 1 130 ? 17.875 -29.453 -30.359 1 76.06 130 ARG B C 1
ATOM 6155 O O . ARG B 1 130 ? 16.766 -29.672 -30.844 1 76.06 130 ARG B O 1
ATOM 6162 N N . ILE B 1 131 ? 18.641 -30.359 -29.672 1 74.56 131 ILE B N 1
ATOM 6163 C CA . ILE B 1 131 ? 18.141 -31.734 -29.516 1 74.56 131 ILE B CA 1
ATOM 6164 C C . ILE B 1 131 ? 17.203 -31.797 -28.297 1 74.56 131 ILE B C 1
ATOM 6166 O O . ILE B 1 131 ? 17.562 -31.344 -27.203 1 74.56 131 ILE B O 1
ATOM 6170 N N . VAL B 1 132 ? 16 -32.156 -28.672 1 69.25 132 VAL B N 1
ATOM 6171 C CA . VAL B 1 132 ? 15.039 -32.312 -27.594 1 69.25 132 VAL B CA 1
ATOM 6172 C C . VAL B 1 132 ? 14.516 -33.75 -27.562 1 69.25 132 VAL B C 1
ATOM 6174 O O . VAL B 1 132 ? 14.5 -34.438 -28.594 1 69.25 132 VAL B O 1
ATOM 6177 N N . ARG B 1 133 ? 14.352 -34.312 -26.469 1 65.5 133 ARG B N 1
ATOM 6178 C CA . ARG B 1 133 ? 13.789 -35.656 -26.359 1 65.5 133 ARG B CA 1
ATOM 6179 C C . ARG B 1 133 ? 12.328 -35.656 -26.812 1 65.5 133 ARG B C 1
ATOM 6181 O O . ARG B 1 133 ? 11.555 -34.781 -26.438 1 65.5 133 ARG B O 1
ATOM 6188 N N . ALA B 1 134 ? 12.141 -36.75 -27.734 1 71.88 134 ALA B N 1
ATOM 6189 C CA . ALA B 1 134 ? 10.742 -36.938 -28.109 1 71.88 134 ALA B CA 1
ATOM 6190 C C . ALA B 1 134 ? 9.898 -37.344 -26.906 1 71.88 134 ALA B C 1
ATOM 6192 O O . ALA B 1 134 ? 10.344 -38.156 -26.078 1 71.88 134 ALA B O 1
ATOM 6193 N N . PRO B 1 135 ? 8.766 -36.719 -26.75 1 66.19 135 PRO B N 1
ATOM 6194 C CA . PRO B 1 135 ? 7.934 -37.125 -25.609 1 66.19 135 PRO B CA 1
ATOM 6195 C C . PRO B 1 135 ? 7.457 -38.562 -25.734 1 66.19 135 PRO B C 1
ATOM 6197 O O . PRO B 1 135 ? 7.074 -39 -26.812 1 66.19 135 PRO B O 1
ATOM 6200 N N . PRO B 1 136 ? 7.758 -39.406 -24.781 1 70.31 136 PRO B N 1
ATOM 6201 C CA . PRO B 1 136 ? 7.309 -40.781 -24.797 1 70.31 136 PRO B CA 1
ATOM 6202 C C . PRO B 1 136 ? 5.797 -40.938 -24.953 1 70.31 136 PRO B C 1
ATOM 6204 O O . PRO B 1 136 ? 5.301 -42 -25.297 1 70.31 136 PRO B O 1
ATOM 6207 N N . MET B 1 137 ? 5.137 -39.906 -24.547 1 79.69 137 MET B N 1
ATOM 6208 C CA . MET B 1 137 ? 3.688 -39.812 -24.703 1 79.69 137 MET B CA 1
ATOM 6209 C C . MET B 1 137 ? 3.312 -38.562 -25.516 1 79.69 137 MET B C 1
ATOM 6211 O O . MET B 1 137 ? 3.924 -37.531 -25.359 1 79.69 137 MET B O 1
ATOM 6215 N N . TYR B 1 138 ? 2.432 -38.844 -26.359 1 80.88 138 TYR B N 1
ATOM 6216 C CA . TYR B 1 138 ? 1.982 -37.719 -27.188 1 80.88 138 TYR B CA 1
ATOM 6217 C C . TYR B 1 138 ? 1.124 -36.75 -26.375 1 80.88 138 TYR B C 1
ATOM 6219 O O . TYR B 1 138 ? 0.188 -37.188 -25.688 1 80.88 138 TYR B O 1
ATOM 6227 N N . SER B 1 139 ? 1.505 -35.531 -26.375 1 87.25 139 SER B N 1
ATOM 6228 C CA . SER B 1 139 ? 0.715 -34.469 -25.75 1 87.25 139 SER B CA 1
ATOM 6229 C C . SER B 1 139 ? 0.225 -33.469 -26.781 1 87.25 139 SER B C 1
ATOM 6231 O O . SER B 1 139 ? 1.028 -32.781 -27.422 1 87.25 139 SER B O 1
ATOM 6233 N N . ARG B 1 140 ? -1.027 -33.344 -26.891 1 89.12 140 ARG B N 1
ATOM 6234 C CA . ARG B 1 140 ? -1.63 -32.375 -27.812 1 89.12 140 ARG B CA 1
ATOM 6235 C C . ARG B 1 140 ? -1.286 -30.953 -27.406 1 89.12 140 ARG B C 1
ATOM 6237 O O . ARG B 1 140 ? -1.006 -30.109 -28.266 1 89.12 140 ARG B O 1
ATOM 6244 N N . THR B 1 141 ? -1.244 -30.688 -26.203 1 92.06 141 THR B N 1
ATOM 6245 C CA . THR B 1 141 ? -0.975 -29.344 -25.688 1 92.06 141 THR B CA 1
ATOM 6246 C C . THR B 1 141 ? 0.443 -28.906 -26.031 1 92.06 141 THR B C 1
ATOM 6248 O O . THR B 1 141 ? 0.646 -27.797 -26.547 1 92.06 141 THR B O 1
ATOM 6251 N N . VAL B 1 142 ? 1.38 -29.734 -25.75 1 89.06 142 VAL B N 1
ATOM 6252 C CA . VAL B 1 142 ? 2.775 -29.422 -26.031 1 89.06 142 VAL B CA 1
ATOM 6253 C C . VAL B 1 142 ? 2.955 -29.141 -27.516 1 89.06 142 VAL B C 1
ATOM 6255 O O . VAL B 1 142 ? 3.621 -28.172 -27.906 1 89.06 142 VAL B O 1
ATOM 6258 N N . LYS B 1 143 ? 2.369 -29.969 -28.297 1 85 143 LYS B N 1
ATOM 6259 C CA . LYS B 1 143 ? 2.457 -29.812 -29.75 1 85 143 LYS B CA 1
ATOM 6260 C C . LYS B 1 143 ? 1.835 -28.484 -30.188 1 85 143 LYS B C 1
ATOM 6262 O O . LYS B 1 143 ? 2.422 -27.75 -30.984 1 85 143 LYS B O 1
ATOM 6267 N N . GLU B 1 144 ? 0.675 -28.25 -29.703 1 90.25 144 GLU B N 1
ATOM 6268 C CA . GLU B 1 144 ? -0.044 -27.047 -30.078 1 90.25 144 GLU B CA 1
ATOM 6269 C C . GLU B 1 144 ? 0.717 -25.797 -29.672 1 90.25 144 GLU B C 1
ATOM 6271 O O . GLU B 1 144 ? 0.75 -24.797 -30.406 1 90.25 144 GLU B O 1
ATOM 6276 N N . VAL B 1 145 ? 1.278 -25.797 -28.484 1 90.62 145 VAL B N 1
ATOM 6277 C CA . VAL B 1 145 ? 2.047 -24.656 -28 1 90.62 145 VAL B CA 1
ATOM 6278 C C . VAL B 1 145 ? 3.26 -24.422 -28.891 1 90.62 145 VAL B C 1
ATOM 6280 O O . VAL B 1 145 ? 3.525 -23.281 -29.297 1 90.62 145 VAL B O 1
ATOM 6283 N N . ARG B 1 146 ? 3.914 -25.453 -29.188 1 82.25 146 ARG B N 1
ATOM 6284 C CA . ARG B 1 146 ? 5.098 -25.359 -30.031 1 82.25 146 ARG B CA 1
ATOM 6285 C C . ARG B 1 146 ? 4.738 -24.859 -31.422 1 82.25 146 ARG B C 1
ATOM 6287 O O . ARG B 1 146 ? 5.441 -24.016 -31.984 1 82.25 146 ARG B O 1
ATOM 6294 N N . GLU B 1 147 ? 3.73 -25.422 -31.984 1 82.75 147 GLU B N 1
ATOM 6295 C CA . GLU B 1 147 ? 3.273 -25 -33.312 1 82.75 147 GLU B CA 1
ATOM 6296 C C . GLU B 1 147 ? 2.871 -23.516 -33.281 1 82.75 147 GLU B C 1
ATOM 6298 O O . GLU B 1 147 ? 3.199 -22.781 -34.219 1 82.75 147 GLU B O 1
ATOM 6303 N N . TYR B 1 148 ? 2.191 -23.156 -32.344 1 89.88 148 TYR B N 1
ATOM 6304 C CA . TYR B 1 148 ? 1.765 -21.766 -32.25 1 89.88 148 TYR B CA 1
ATOM 6305 C C . TYR B 1 148 ? 2.967 -20.828 -32.156 1 89.88 148 TYR B C 1
ATOM 6307 O O . TYR B 1 148 ? 3.012 -19.812 -32.844 1 89.88 148 TYR B O 1
ATOM 6315 N N . LEU B 1 149 ? 3.875 -21.125 -31.297 1 86.25 149 LEU B N 1
ATOM 6316 C CA . LEU B 1 149 ? 5.059 -20.281 -31.125 1 86.25 149 LEU B CA 1
ATOM 6317 C C . LEU B 1 149 ? 5.844 -20.188 -32.406 1 86.25 149 LEU B C 1
ATOM 6319 O O . LEU B 1 149 ? 6.465 -19.156 -32.688 1 86.25 149 LEU B O 1
ATOM 6323 N N . ARG B 1 150 ? 5.766 -21.203 -33.156 1 76.44 150 ARG B N 1
ATOM 6324 C CA . ARG B 1 150 ? 6.379 -21.172 -34.469 1 76.44 150 ARG B CA 1
ATOM 6325 C C . ARG B 1 150 ? 5.629 -20.203 -35.375 1 76.44 150 ARG B C 1
ATOM 6327 O O . ARG B 1 150 ? 6.246 -19.469 -36.156 1 76.44 150 ARG B O 1
ATOM 6334 N N . ASP B 1 151 ? 4.402 -20.297 -35.344 1 83.62 151 ASP B N 1
ATOM 6335 C CA . ASP B 1 151 ? 3.562 -19.469 -36.219 1 83.62 151 ASP B CA 1
ATOM 6336 C C . ASP B 1 151 ? 3.748 -17.984 -35.938 1 83.62 151 ASP B C 1
ATOM 6338 O O . ASP B 1 151 ? 3.629 -17.156 -36.844 1 83.62 151 ASP B O 1
ATOM 6342 N N . VAL B 1 152 ? 4.09 -17.672 -34.688 1 88.94 152 VAL B N 1
ATOM 6343 C CA . VAL B 1 152 ? 4.16 -16.266 -34.344 1 88.94 152 VAL B CA 1
ATOM 6344 C C . VAL B 1 152 ? 5.621 -15.852 -34.156 1 88.94 152 VAL B C 1
ATOM 6346 O O . VAL B 1 152 ? 5.922 -14.93 -33.406 1 88.94 152 VAL B O 1
ATOM 6349 N N . LYS B 1 153 ? 6.469 -16.406 -34.75 1 78.94 153 LYS B N 1
ATOM 6350 C CA . LYS B 1 153 ? 7.906 -16.188 -34.594 1 78.94 153 LYS B CA 1
ATOM 6351 C C . LYS B 1 153 ? 8.281 -14.734 -34.875 1 78.94 153 LYS B C 1
ATOM 6353 O O . LYS B 1 153 ? 9.117 -14.164 -34.188 1 78.94 153 LYS B O 1
ATOM 6358 N N . LYS B 1 154 ? 7.746 -14.156 -35.906 1 81.25 154 LYS B N 1
ATOM 6359 C CA . LYS B 1 154 ? 8.062 -12.773 -36.281 1 81.25 154 LYS B CA 1
ATOM 6360 C C . LYS B 1 154 ? 7.598 -11.805 -35.188 1 81.25 154 LYS B C 1
ATOM 6362 O O . LYS B 1 154 ? 8.344 -10.906 -34.781 1 81.25 154 LYS B O 1
ATOM 6367 N N . GLU B 1 155 ? 6.387 -12.039 -34.781 1 89.31 155 GLU B N 1
ATOM 6368 C CA . GLU B 1 155 ? 5.844 -11.203 -33.719 1 89.31 155 GLU B CA 1
ATOM 6369 C C . GLU B 1 155 ? 6.656 -11.344 -32.438 1 89.31 155 GLU B C 1
ATOM 6371 O O . GLU B 1 155 ? 6.898 -10.352 -31.734 1 89.31 155 GLU B O 1
ATOM 6376 N N . ARG B 1 156 ? 7.047 -12.516 -32.156 1 87.06 156 ARG B N 1
ATOM 6377 C CA . ARG B 1 156 ? 7.836 -12.781 -30.938 1 87.06 156 ARG B CA 1
ATOM 6378 C C . ARG B 1 156 ? 9.195 -12.094 -31.016 1 87.06 156 ARG B C 1
ATOM 6380 O O . ARG B 1 156 ? 9.688 -11.562 -30.016 1 87.06 156 ARG B O 1
ATOM 6387 N N . LYS B 1 157 ? 9.812 -12.133 -32.156 1 80.69 157 LYS B N 1
ATOM 6388 C CA . LYS B 1 157 ? 11.102 -11.461 -32.344 1 80.69 157 LYS B CA 1
ATOM 6389 C C . LYS B 1 157 ? 10.992 -9.969 -32.062 1 80.69 157 LYS B C 1
ATOM 6391 O O . LYS B 1 157 ? 11.859 -9.383 -31.422 1 80.69 157 LYS B O 1
ATOM 6396 N N . GLU B 1 158 ? 10.016 -9.398 -32.594 1 86.88 158 GLU B N 1
ATOM 6397 C CA . GLU B 1 158 ? 9.773 -7.98 -32.344 1 86.88 158 GLU B CA 1
ATOM 6398 C C . GLU B 1 158 ? 9.547 -7.703 -30.875 1 86.88 158 GLU B C 1
ATOM 6400 O O . GLU B 1 158 ? 10.07 -6.723 -30.328 1 86.88 158 GLU B O 1
ATOM 6405 N N . PHE B 1 159 ? 8.773 -8.492 -30.328 1 92.12 159 PHE B N 1
ATOM 6406 C CA . PHE B 1 159 ? 8.508 -8.367 -28.891 1 92.12 159 PHE B CA 1
ATOM 6407 C C . PHE B 1 159 ? 9.797 -8.445 -28.094 1 92.12 159 PHE B C 1
ATOM 6409 O O . PHE B 1 159 ? 10.039 -7.625 -27.203 1 92.12 159 PHE B O 1
ATOM 6416 N N . LEU B 1 160 ? 10.555 -9.414 -28.375 1 86.69 160 LEU B N 1
ATOM 6417 C CA . LEU B 1 160 ? 11.805 -9.641 -27.641 1 86.69 160 LEU B CA 1
ATOM 6418 C C . LEU B 1 160 ? 12.773 -8.477 -27.859 1 86.69 160 LEU B C 1
ATOM 6420 O O . LEU B 1 160 ? 13.516 -8.109 -26.938 1 86.69 160 LEU B O 1
ATOM 6424 N N . HIS B 1 161 ? 12.781 -7.961 -29.047 1 83.31 161 HIS B N 1
ATOM 6425 C CA . HIS B 1 161 ? 13.586 -6.781 -29.312 1 83.31 161 HIS B CA 1
ATOM 6426 C C . HIS B 1 161 ? 13.172 -5.605 -28.438 1 83.31 161 HIS B C 1
ATOM 6428 O O . HIS B 1 161 ? 14.008 -4.961 -27.812 1 83.31 161 HIS B O 1
ATOM 6434 N N . ASN B 1 162 ? 11.906 -5.371 -28.453 1 90.25 162 ASN B N 1
ATOM 6435 C CA . ASN B 1 162 ? 11.375 -4.27 -27.656 1 90.25 162 ASN B CA 1
ATOM 6436 C C . ASN B 1 162 ? 11.656 -4.473 -26.172 1 90.25 162 ASN B C 1
ATOM 6438 O O . ASN B 1 162 ? 11.922 -3.51 -25.438 1 90.25 162 ASN B O 1
ATOM 6442 N N . LEU B 1 163 ? 11.516 -5.699 -25.75 1 90.94 163 LEU B N 1
ATOM 6443 C CA . LEU B 1 163 ? 11.836 -6.023 -24.375 1 90.94 163 LEU B CA 1
ATOM 6444 C C . LEU B 1 163 ? 13.305 -5.719 -24.062 1 90.94 163 LEU B C 1
ATOM 6446 O O . LEU B 1 163 ? 13.625 -5.191 -23 1 90.94 163 LEU B O 1
ATOM 6450 N N . GLY B 1 164 ? 14.188 -6.105 -24.969 1 86.19 164 GLY B N 1
ATOM 6451 C CA . GLY B 1 164 ? 15.594 -5.797 -24.812 1 86.19 164 GLY B CA 1
ATOM 6452 C C . GLY B 1 164 ? 15.867 -4.316 -24.625 1 86.19 164 GLY B C 1
ATOM 6453 O O . GLY B 1 164 ? 16.672 -3.928 -23.781 1 86.19 164 GLY B O 1
ATOM 6454 N N . VAL B 1 165 ? 15.211 -3.537 -25.406 1 85.5 165 VAL B N 1
ATOM 6455 C CA . VAL B 1 165 ? 15.344 -2.086 -25.312 1 85.5 165 VAL B CA 1
ATOM 6456 C C . VAL B 1 165 ? 14.883 -1.608 -23.938 1 85.5 165 VAL B C 1
ATOM 6458 O O . VAL B 1 165 ? 15.562 -0.797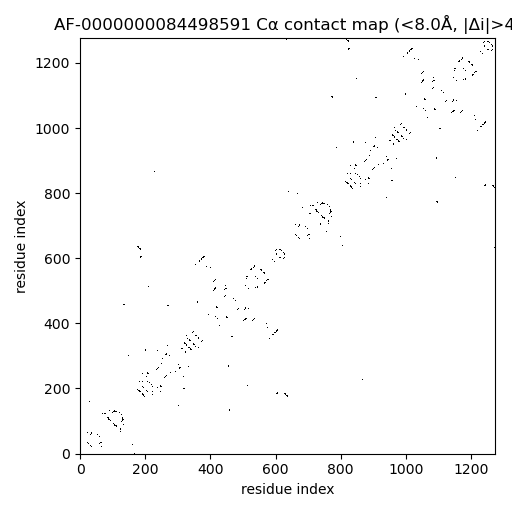 -23.297 1 85.5 165 VAL B O 1
ATOM 6461 N N . LYS B 1 166 ? 13.812 -2.092 -23.516 1 89.25 166 LYS B N 1
ATOM 6462 C CA . LYS B 1 166 ? 13.258 -1.703 -22.219 1 89.25 166 LYS B CA 1
ATOM 6463 C C . LYS B 1 166 ? 14.203 -2.076 -21.078 1 89.25 166 LYS B C 1
ATOM 6465 O O . LYS B 1 166 ? 14.32 -1.343 -20.094 1 89.25 166 LYS B O 1
ATOM 6470 N N . LEU B 1 167 ? 14.828 -3.199 -21.188 1 90.06 167 LEU B N 1
ATOM 6471 C CA . LEU B 1 167 ? 15.688 -3.725 -20.125 1 90.06 167 LEU B CA 1
ATOM 6472 C C . LEU B 1 167 ? 16.953 -2.881 -19.984 1 90.06 167 LEU B C 1
ATOM 6474 O O . LEU B 1 167 ? 17.656 -2.965 -18.969 1 90.06 167 LEU B O 1
ATOM 6478 N N . THR B 1 168 ? 17.234 -2.025 -20.938 1 84.38 168 THR B N 1
ATOM 6479 C CA . THR B 1 168 ? 18.469 -1.247 -20.922 1 84.38 168 THR B CA 1
ATOM 6480 C C . THR B 1 168 ? 18.172 0.222 -20.625 1 84.38 168 THR B C 1
ATOM 6482 O O . THR B 1 168 ? 19.062 1.074 -20.766 1 84.38 168 THR B O 1
ATOM 6485 N N . THR B 1 169 ? 16.969 0.481 -20.25 1 86.06 169 THR B N 1
ATOM 6486 C CA . THR B 1 169 ? 16.609 1.84 -19.859 1 86.06 169 THR B CA 1
ATOM 6487 C C . THR B 1 169 ? 17.312 2.227 -18.547 1 86.06 169 THR B C 1
ATOM 6489 O O . THR B 1 169 ? 17.359 1.437 -17.609 1 86.06 169 THR B O 1
ATOM 6492 N N . PRO B 1 170 ? 17.812 3.418 -18.531 1 87.56 170 PRO B N 1
ATOM 6493 C CA . PRO B 1 170 ? 18.5 3.844 -17.297 1 87.56 170 PRO B CA 1
ATOM 6494 C C . PRO B 1 170 ? 17.562 3.977 -16.109 1 87.56 170 PRO B C 1
ATOM 6496 O O . PRO B 1 170 ? 16.391 4.348 -16.281 1 87.56 170 PRO B O 1
ATOM 6499 N N . LEU B 1 171 ? 18.141 3.803 -14.977 1 88 171 LEU B N 1
ATOM 6500 C CA . LEU B 1 171 ? 17.375 3.887 -13.742 1 88 171 LEU B CA 1
ATOM 6501 C C . LEU B 1 171 ? 17.125 5.34 -13.359 1 88 171 LEU B C 1
ATOM 6503 O O . LEU B 1 171 ? 17.922 6.223 -13.672 1 88 171 LEU B O 1
ATOM 6507 N N . MET B 1 172 ? 16.031 5.539 -12.672 1 82.38 172 MET B N 1
ATOM 6508 C CA . MET B 1 172 ? 15.711 6.871 -12.172 1 82.38 172 MET B CA 1
ATOM 6509 C C . MET B 1 172 ? 16.609 7.242 -11 1 82.38 172 MET B C 1
ATOM 6511 O O . MET B 1 172 ? 16.891 6.402 -10.141 1 82.38 172 MET B O 1
ATOM 6515 N N . PRO B 1 173 ? 17 8.469 -11.023 1 79.25 173 PRO B N 1
ATOM 6516 C CA . PRO B 1 173 ? 17.766 8.914 -9.859 1 79.25 173 PRO B CA 1
ATOM 6517 C C . PRO B 1 173 ? 16.906 9.055 -8.609 1 79.25 173 PRO B C 1
ATOM 6519 O O . PRO B 1 173 ? 15.688 9.164 -8.703 1 79.25 173 PRO B O 1
ATOM 6522 N N . GLY B 1 174 ? 17.531 9.031 -7.43 1 78.25 174 GLY B N 1
ATOM 6523 C CA . GLY B 1 174 ? 16.828 9.234 -6.176 1 78.25 174 GLY B CA 1
ATOM 6524 C C . GLY B 1 174 ? 16.906 8.047 -5.238 1 78.25 174 GLY B C 1
ATOM 6525 O O . GLY B 1 174 ? 17.766 7.176 -5.41 1 78.25 174 GLY B O 1
ATOM 6526 N N . GLU B 1 175 ? 16.031 8.086 -4.25 1 85.06 175 GLU B N 1
ATOM 6527 C CA . GLU B 1 175 ? 16.016 7.051 -3.223 1 85.06 175 GLU B CA 1
ATOM 6528 C C . GLU B 1 175 ? 15.508 5.727 -3.785 1 85.06 175 GLU B C 1
ATOM 6530 O O . GLU B 1 175 ? 14.531 5.699 -4.543 1 85.06 175 GLU B O 1
ATOM 6535 N N . THR B 1 176 ? 16.25 4.66 -3.477 1 90.25 176 THR B N 1
ATOM 6536 C CA . THR B 1 176 ? 15.805 3.322 -3.852 1 90.25 176 THR B CA 1
ATOM 6537 C C . THR B 1 176 ? 15 2.684 -2.725 1 90.25 176 THR B C 1
ATOM 6539 O O . THR B 1 176 ? 15.414 2.713 -1.563 1 90.25 176 THR B O 1
ATOM 6542 N N . TRP B 1 177 ? 13.859 2.264 -3.021 1 94.75 177 TRP B N 1
ATOM 6543 C CA . TRP B 1 177 ? 13.039 1.534 -2.055 1 94.75 177 TRP B CA 1
ATOM 6544 C C . TRP B 1 177 ? 12.461 0.272 -2.68 1 94.75 177 TRP B C 1
ATOM 6546 O O . TRP B 1 177 ? 12.391 0.151 -3.904 1 94.75 177 TRP B O 1
ATOM 6556 N N . ILE B 1 178 ? 12.211 -0.738 -1.944 1 97.88 178 ILE B N 1
ATOM 6557 C CA . ILE B 1 178 ? 11.625 -2.014 -2.34 1 97.88 178 ILE B CA 1
ATOM 6558 C C . ILE B 1 178 ? 10.398 -2.303 -1.477 1 97.88 178 ILE B C 1
ATOM 6560 O O . ILE B 1 178 ? 10.445 -2.178 -0.251 1 97.88 178 ILE B O 1
ATOM 6564 N N . ARG B 1 179 ? 9.266 -2.678 -2.137 1 97.81 179 ARG B N 1
ATOM 6565 C CA . ARG B 1 179 ? 8.023 -2.982 -1.432 1 97.81 179 ARG B CA 1
ATOM 6566 C C . ARG B 1 179 ? 7.406 -4.281 -1.944 1 97.81 179 ARG B C 1
ATOM 6568 O O . ARG B 1 179 ? 7.621 -4.664 -3.096 1 97.81 179 ARG B O 1
ATOM 6575 N N . ILE B 1 180 ? 6.684 -4.895 -1.058 1 98.62 180 ILE B N 1
ATOM 6576 C CA . ILE B 1 180 ? 5.84 -6.031 -1.418 1 98.62 180 ILE B CA 1
ATOM 6577 C C . ILE B 1 180 ? 4.379 -5.707 -1.115 1 98.62 180 ILE B C 1
ATOM 6579 O O . ILE B 1 180 ? 4.047 -5.301 0.001 1 98.62 180 ILE B O 1
ATOM 6583 N N . THR B 1 181 ? 3.525 -5.836 -2.1 1 98.75 181 THR B N 1
ATOM 6584 C CA . THR B 1 181 ? 2.096 -5.59 -1.935 1 98.75 181 THR B CA 1
ATOM 6585 C C . THR B 1 181 ? 1.308 -6.891 -2.068 1 98.75 181 THR B C 1
ATOM 6587 O O . THR B 1 181 ? 1.458 -7.617 -3.053 1 98.75 181 THR B O 1
ATOM 6590 N N . ALA B 1 182 ? 0.476 -7.141 -1.088 1 98.38 182 ALA B N 1
ATOM 6591 C CA . ALA B 1 182 ? -0.381 -8.328 -1.072 1 98.38 182 ALA B CA 1
ATOM 6592 C C . ALA B 1 182 ? -1.673 -8.078 -1.846 1 98.38 182 ALA B C 1
ATOM 6594 O O . ALA B 1 182 ? -2.592 -7.43 -1.339 1 98.38 182 ALA B O 1
ATOM 6595 N N . LEU B 1 183 ? -1.81 -8.719 -3.01 1 98.06 183 LEU B N 1
ATOM 6596 C CA . LEU B 1 183 ? -2.986 -8.484 -3.84 1 98.06 183 LEU B CA 1
ATOM 6597 C C . LEU B 1 183 ? -3.961 -9.656 -3.742 1 98.06 183 LEU B C 1
ATOM 6599 O O . LEU B 1 183 ? -5.145 -9.508 -4.062 1 98.06 183 LEU B O 1
ATOM 6603 N N . GLY B 1 184 ? -3.424 -10.805 -3.387 1 96.38 184 GLY B N 1
ATOM 6604 C CA . GLY B 1 184 ? -4.219 -12.016 -3.236 1 96.38 184 GLY B CA 1
ATOM 6605 C C . GLY B 1 184 ? -3.438 -13.172 -2.641 1 96.38 184 GLY B C 1
ATOM 6606 O O . GLY B 1 184 ? -2.221 -13.266 -2.816 1 96.38 184 GLY B O 1
ATOM 6607 N N . GLY B 1 185 ? -4.129 -14.055 -2.006 1 94.19 185 GLY B N 1
ATOM 6608 C CA . GLY B 1 185 ? -3.498 -15.25 -1.464 1 94.19 185 GLY B CA 1
ATOM 6609 C C . GLY B 1 185 ? -2.82 -15.008 -0.127 1 94.19 185 GLY B C 1
ATOM 6610 O O . GLY B 1 185 ? -2.002 -15.82 0.314 1 94.19 185 GLY B O 1
ATOM 6611 N N . HIS B 1 186 ? -3.018 -13.867 0.453 1 95.88 186 HIS B N 1
ATOM 6612 C CA . HIS B 1 186 ? -2.469 -13.531 1.76 1 95.88 186 HIS B CA 1
ATOM 6613 C C . HIS B 1 186 ? -3.518 -13.688 2.855 1 95.88 186 HIS B C 1
ATOM 6615 O O . HIS B 1 186 ? -4.555 -13.023 2.828 1 95.88 186 HIS B O 1
ATOM 6621 N N . ARG B 1 187 ? -3.283 -14.633 3.748 1 92.94 187 ARG B N 1
ATOM 6622 C CA . ARG B 1 187 ? -4.195 -15.109 4.781 1 92.94 187 ARG B CA 1
ATOM 6623 C C . ARG B 1 187 ? -5.43 -15.758 4.168 1 92.94 187 ARG B C 1
ATOM 6625 O O . ARG B 1 187 ? -6.539 -15.602 4.68 1 92.94 187 ARG B O 1
ATOM 6632 N N . GLU B 1 188 ? -5.168 -16.312 3.039 1 88.56 188 GLU B N 1
ATOM 6633 C CA . GLU B 1 188 ? -6.148 -17.109 2.311 1 88.56 188 GLU B CA 1
ATOM 6634 C C . GLU B 1 188 ? -5.465 -18.047 1.312 1 88.56 188 GLU B C 1
ATOM 6636 O O . GLU B 1 188 ? -4.289 -17.859 0.987 1 88.56 188 GLU B O 1
ATOM 6641 N N . VAL B 1 189 ? -6.129 -19.047 0.951 1 87.5 189 VAL B N 1
ATOM 6642 C CA . VAL B 1 189 ? -5.66 -19.938 -0.108 1 87.5 189 VAL B CA 1
ATOM 6643 C C . VAL B 1 189 ? -6.441 -19.672 -1.392 1 87.5 189 VAL B C 1
ATOM 6645 O O . VAL B 1 189 ? -7.676 -19.719 -1.396 1 87.5 189 VAL B O 1
ATOM 6648 N N . GLY B 1 190 ? -5.703 -19.359 -2.389 1 87.75 190 GLY B N 1
ATOM 6649 C CA . GLY B 1 190 ? -6.324 -19.047 -3.668 1 87.75 190 GLY B CA 1
ATOM 6650 C C . GLY B 1 190 ? -5.988 -17.656 -4.172 1 87.75 190 GLY B C 1
ATOM 6651 O O . GLY B 1 190 ? -5.508 -16.812 -3.414 1 87.75 190 GLY B O 1
ATOM 6652 N N . ARG B 1 191 ? -6.113 -17.453 -5.379 1 93.19 191 ARG B N 1
ATOM 6653 C CA . ARG B 1 191 ? -5.934 -16.203 -6.125 1 93.19 191 ARG B CA 1
ATOM 6654 C C . ARG B 1 191 ? -4.59 -15.562 -5.789 1 93.19 191 ARG B C 1
ATOM 6656 O O . ARG B 1 191 ? -4.527 -14.359 -5.504 1 93.19 191 ARG B O 1
ATOM 6663 N N . SER B 1 192 ? -3.602 -16.312 -5.73 1 96.88 192 SER B N 1
ATOM 6664 C CA . SER B 1 192 ? -2.262 -15.844 -5.398 1 96.88 192 SER B CA 1
ATOM 6665 C C . SER B 1 192 ? -1.816 -14.734 -6.344 1 96.88 192 SER B C 1
ATOM 6667 O O . SER B 1 192 ? -1.952 -14.859 -7.562 1 96.88 192 SER B O 1
ATOM 6669 N N . ALA B 1 193 ? -1.421 -13.641 -5.785 1 98.56 193 ALA B N 1
ATOM 6670 C CA . ALA B 1 193 ? -0.87 -12.492 -6.5 1 98.56 193 ALA B CA 1
ATOM 6671 C C . ALA B 1 193 ? -0.065 -11.594 -5.566 1 98.56 193 ALA B C 1
ATOM 6673 O O . ALA B 1 193 ? -0.609 -11.039 -4.609 1 98.56 193 ALA B O 1
ATOM 6674 N N . THR B 1 194 ? 1.203 -11.492 -5.758 1 98.81 194 THR B N 1
ATOM 6675 C CA . THR B 1 194 ? 2.102 -10.656 -4.969 1 98.81 194 THR B CA 1
ATOM 6676 C C . THR B 1 194 ? 2.867 -9.688 -5.859 1 98.81 194 THR B C 1
ATOM 6678 O O . THR B 1 194 ? 3.539 -10.102 -6.809 1 98.81 194 THR B O 1
ATOM 6681 N N . LEU B 1 195 ? 2.766 -8.43 -5.566 1 98.88 195 LEU B N 1
ATOM 6682 C CA . LEU B 1 195 ? 3.426 -7.41 -6.367 1 98.88 195 LEU B CA 1
ATOM 6683 C C . LEU B 1 195 ? 4.711 -6.938 -5.695 1 98.88 195 LEU B C 1
ATOM 6685 O O . LEU B 1 195 ? 4.688 -6.492 -4.547 1 98.88 195 LEU B O 1
ATOM 6689 N N . ILE B 1 196 ? 5.836 -7.098 -6.34 1 98.75 196 ILE B N 1
ATOM 6690 C CA . ILE B 1 196 ? 7.113 -6.543 -5.91 1 98.75 196 ILE B CA 1
ATOM 6691 C C . ILE B 1 196 ? 7.395 -5.25 -6.676 1 98.75 196 ILE B C 1
ATOM 6693 O O . ILE B 1 196 ? 7.398 -5.238 -7.91 1 98.75 196 ILE B O 1
ATOM 6697 N N . SER B 1 197 ? 7.633 -4.223 -5.957 1 97.94 197 SER B N 1
ATOM 6698 C CA . SER B 1 197 ? 7.859 -2.938 -6.609 1 97.94 197 SER B CA 1
ATOM 6699 C C . SER B 1 197 ? 9.125 -2.268 -6.086 1 97.94 197 SER B C 1
ATOM 6701 O O . SER B 1 197 ? 9.469 -2.408 -4.91 1 97.94 197 SER B O 1
ATOM 6703 N N . THR B 1 198 ? 9.828 -1.588 -6.938 1 96.88 198 THR B N 1
ATOM 6704 C CA . THR B 1 198 ? 10.859 -0.611 -6.625 1 96.88 198 THR B CA 1
ATOM 6705 C C . THR B 1 198 ? 10.477 0.771 -7.141 1 96.88 198 THR B C 1
ATOM 6707 O O . THR B 1 198 ? 9.375 0.961 -7.664 1 96.88 198 THR B O 1
ATOM 6710 N N . ASN B 1 199 ? 11.336 1.702 -6.895 1 93.31 199 ASN B N 1
ATOM 6711 C CA . ASN B 1 199 ? 11.094 3.023 -7.465 1 93.31 199 ASN B CA 1
ATOM 6712 C C . ASN B 1 199 ? 11.195 3.004 -8.984 1 93.31 199 ASN B C 1
ATOM 6714 O O . ASN B 1 199 ? 10.789 3.957 -9.656 1 93.31 199 ASN B O 1
ATOM 6718 N N . ASN B 1 200 ? 11.594 1.801 -9.641 1 94.25 200 ASN B N 1
ATOM 6719 C CA . ASN B 1 200 ? 11.82 1.729 -11.078 1 94.25 200 ASN B CA 1
ATOM 6720 C C . ASN B 1 200 ? 10.938 0.67 -11.734 1 94.25 200 ASN B C 1
ATOM 6722 O O . ASN B 1 200 ? 10.641 0.753 -12.922 1 94.25 200 ASN B O 1
ATOM 6726 N N . SER B 1 201 ? 10.516 -0.328 -10.891 1 96.44 201 SER B N 1
ATOM 6727 C CA . SER B 1 201 ? 9.969 -1.513 -11.547 1 96.44 201 SER B CA 1
ATOM 6728 C C . SER B 1 201 ? 8.781 -2.074 -10.773 1 96.44 201 SER B C 1
ATOM 6730 O O . SER B 1 201 ? 8.672 -1.864 -9.562 1 96.44 201 SER B O 1
ATOM 6732 N N . LYS B 1 202 ? 7.883 -2.77 -11.492 1 97.75 202 LYS B N 1
ATOM 6733 C CA . LYS B 1 202 ? 6.766 -3.539 -10.953 1 97.75 202 LYS B CA 1
ATOM 6734 C C . LYS B 1 202 ? 6.773 -4.969 -11.492 1 97.75 202 LYS B C 1
ATOM 6736 O O . LYS B 1 202 ? 6.664 -5.188 -12.703 1 97.75 202 LYS B O 1
ATOM 6741 N N . VAL B 1 203 ? 6.906 -5.91 -10.594 1 98.81 203 VAL B N 1
ATOM 6742 C CA . VAL B 1 203 ? 6.918 -7.32 -10.969 1 98.81 203 VAL B CA 1
ATOM 6743 C C . VAL B 1 203 ? 5.816 -8.07 -10.219 1 98.81 203 VAL B C 1
ATOM 6745 O O . VAL B 1 203 ? 5.805 -8.086 -8.984 1 98.81 203 VAL B O 1
ATOM 6748 N N . LEU B 1 204 ? 4.898 -8.648 -10.961 1 98.88 204 LEU B N 1
ATOM 6749 C CA . LEU B 1 204 ? 3.824 -9.438 -10.367 1 98.88 204 LEU B CA 1
ATOM 6750 C C . LEU B 1 204 ? 4.199 -10.914 -10.312 1 98.88 204 LEU B C 1
ATOM 6752 O O . LEU B 1 204 ? 4.578 -11.5 -11.336 1 98.88 204 LEU B O 1
ATOM 6756 N N . VAL B 1 205 ? 4.148 -11.477 -9.133 1 98.88 205 VAL B N 1
ATOM 6757 C CA . VAL B 1 205 ? 4.375 -12.906 -8.984 1 98.88 205 VAL B CA 1
ATOM 6758 C C . VAL B 1 205 ? 3.037 -13.633 -8.836 1 98.88 205 VAL B C 1
ATOM 6760 O O . VAL B 1 205 ? 2.346 -13.461 -7.828 1 98.88 205 VAL B O 1
ATOM 6763 N N . ASP B 1 206 ? 2.668 -14.359 -9.859 1 98.75 206 ASP B N 1
ATOM 6764 C CA . ASP B 1 206 ? 1.426 -15.117 -9.969 1 98.75 206 ASP B CA 1
ATOM 6765 C C . ASP B 1 206 ? 0.225 -14.188 -10.125 1 98.75 206 ASP B C 1
ATOM 6767 O O . ASP B 1 206 ? 0.297 -13.008 -9.773 1 98.75 206 ASP B O 1
ATOM 6771 N N . CYS B 1 207 ? -0.781 -14.664 -10.641 1 98.19 207 CYS B N 1
ATOM 6772 C CA . CYS B 1 207 ? -2.102 -14.07 -10.797 1 98.19 207 CYS B CA 1
ATOM 6773 C C . CYS B 1 207 ? -3.172 -15.141 -10.961 1 98.19 207 CYS B C 1
ATOM 6775 O O . CYS B 1 207 ? -3.51 -15.508 -12.086 1 98.19 207 CYS B O 1
ATOM 6777 N N . GLY B 1 208 ? -3.676 -15.531 -9.836 1 96.12 208 GLY B N 1
ATOM 6778 C CA . GLY B 1 208 ? -4.539 -16.703 -9.852 1 96.12 208 GLY B CA 1
ATOM 6779 C C . GLY B 1 208 ? -5.992 -16.375 -9.547 1 96.12 208 GLY B C 1
ATOM 6780 O O . GLY B 1 208 ? -6.359 -15.211 -9.43 1 96.12 208 GLY B O 1
ATOM 6781 N N . MET B 1 209 ? -6.879 -17.359 -9.57 1 89.88 209 MET B N 1
ATOM 6782 C CA . MET B 1 209 ? -8.297 -17.234 -9.242 1 89.88 209 MET B CA 1
ATOM 6783 C C . MET B 1 209 ? -8.648 -18.078 -8.023 1 89.88 209 MET B C 1
ATOM 6785 O O . MET B 1 209 ? -7.91 -19 -7.664 1 89.88 209 MET B O 1
ATOM 6789 N N . ILE B 1 210 ? -9.742 -17.625 -7.324 1 78.31 210 ILE B N 1
ATOM 6790 C CA . ILE B 1 210 ? -10.188 -18.438 -6.195 1 78.31 210 ILE B CA 1
ATOM 6791 C C . ILE B 1 210 ? -11.078 -19.578 -6.695 1 78.31 210 ILE B C 1
ATOM 6793 O O . ILE B 1 210 ? -11.781 -19.422 -7.699 1 78.31 210 ILE B O 1
ATOM 6797 N N . ASN B 1 211 ? -10.969 -20.641 -6.137 1 63.88 211 ASN B N 1
ATOM 6798 C CA . ASN B 1 211 ? -11.688 -21.844 -6.551 1 63.88 211 ASN B CA 1
ATOM 6799 C C . ASN B 1 211 ? -13.125 -21.844 -6.039 1 63.88 211 ASN B C 1
ATOM 6801 O O . ASN B 1 211 ? -13.773 -22.891 -6.008 1 63.88 211 ASN B O 1
ATOM 6805 N N . VAL B 1 212 ? -13.547 -20.688 -5.406 1 59.59 212 VAL B N 1
ATOM 6806 C CA . VAL B 1 212 ? -14.914 -20.734 -4.906 1 59.59 212 VAL B CA 1
ATOM 6807 C C . VAL B 1 212 ? -15.844 -20 -5.883 1 59.59 212 VAL B C 1
ATOM 6809 O O . VAL B 1 212 ? -15.523 -18.922 -6.359 1 59.59 212 VAL B O 1
ATOM 6812 N N . ASN B 1 213 ? -16.609 -20.766 -6.512 1 55.44 213 ASN B N 1
ATOM 6813 C CA . ASN B 1 213 ? -17.5 -20.25 -7.555 1 55.44 213 ASN B CA 1
ATOM 6814 C C . ASN B 1 213 ? -18.781 -19.672 -6.969 1 55.44 213 ASN B C 1
ATOM 6816 O O . ASN B 1 213 ? -19.672 -20.422 -6.543 1 55.44 213 ASN B O 1
ATOM 6820 N N . ASP B 1 214 ? -18.672 -18.469 -6.43 1 60.03 214 ASP B N 1
ATOM 6821 C CA . ASP B 1 214 ? -19.953 -17.828 -6.219 1 60.03 214 ASP B CA 1
ATOM 6822 C C . ASP B 1 214 ? -20.406 -17.062 -7.469 1 60.03 214 ASP B C 1
ATOM 6824 O O . ASP B 1 214 ? -19.875 -16 -7.785 1 60.03 214 ASP B O 1
ATOM 6828 N N . PRO B 1 215 ? -21.266 -17.766 -8.188 1 57.91 215 PRO B N 1
ATOM 6829 C CA . PRO B 1 215 ? -21.719 -17.156 -9.438 1 57.91 215 PRO B CA 1
ATOM 6830 C C . PRO B 1 215 ? -22.234 -15.734 -9.25 1 57.91 215 PRO B C 1
ATOM 6832 O O . PRO B 1 215 ? -22.219 -14.938 -10.195 1 57.91 215 PRO B O 1
ATOM 6835 N N . GLU B 1 216 ? -22.594 -15.461 -7.996 1 58.03 216 GLU B N 1
ATOM 6836 C CA . GLU B 1 216 ? -23.219 -14.156 -7.762 1 58.03 216 GLU B CA 1
ATOM 6837 C C . GLU B 1 216 ? -22.156 -13.078 -7.547 1 58.03 216 GLU B C 1
ATOM 6839 O O . GLU B 1 216 ? -22.438 -11.891 -7.66 1 58.03 216 GLU B O 1
ATOM 6844 N N . GLN B 1 217 ? -20.922 -13.609 -7.344 1 64.81 217 GLN B N 1
ATOM 6845 C CA . GLN B 1 217 ? -19.875 -12.617 -7.086 1 64.81 217 GLN B CA 1
ATOM 6846 C C . GLN B 1 217 ? -18.594 -12.969 -7.824 1 64.81 217 GLN B C 1
ATOM 6848 O O . GLN B 1 217 ? -17.547 -13.195 -7.199 1 64.81 217 GLN B O 1
ATOM 6853 N N . PRO B 1 218 ? -18.688 -12.898 -9.133 1 60.56 218 PRO B N 1
ATOM 6854 C CA . PRO B 1 218 ? -17.531 -13.359 -9.922 1 60.56 218 PRO B CA 1
ATOM 6855 C C . PRO B 1 218 ? -16.266 -12.547 -9.641 1 60.56 218 PRO B C 1
ATOM 6857 O O . PRO B 1 218 ? -15.156 -13.078 -9.734 1 60.56 218 PRO B O 1
ATOM 6860 N N . TRP B 1 219 ? -16.453 -11.383 -9.219 1 64.5 219 TRP B N 1
ATOM 6861 C CA . TRP B 1 219 ? -15.281 -10.523 -9.047 1 64.5 219 TRP B CA 1
ATOM 6862 C C . TRP B 1 219 ? -14.555 -10.844 -7.742 1 64.5 219 TRP B C 1
ATOM 6864 O O . TRP B 1 219 ? -13.391 -10.477 -7.566 1 64.5 219 TRP B O 1
ATOM 6874 N N . GLU B 1 220 ? -15.281 -11.562 -7.008 1 71.44 220 GLU B N 1
ATOM 6875 C CA . GLU B 1 220 ? -14.68 -11.883 -5.719 1 71.44 220 GLU B CA 1
ATOM 6876 C C . GLU B 1 220 ? -13.633 -12.984 -5.859 1 71.44 220 GLU B C 1
ATOM 6878 O O . GLU B 1 220 ? -12.852 -13.227 -4.934 1 71.44 220 GLU B O 1
ATOM 6883 N N . GLU B 1 221 ? -13.523 -13.445 -7.109 1 76.88 221 GLU B N 1
ATOM 6884 C CA . GLU B 1 221 ? -12.617 -14.555 -7.367 1 76.88 221 GLU B CA 1
ATOM 6885 C C . GLU B 1 221 ? -11.219 -14.062 -7.715 1 76.88 221 GLU B C 1
ATOM 6887 O O . GLU B 1 221 ? -10.242 -14.812 -7.605 1 76.88 221 GLU B O 1
ATOM 6892 N N . ALA B 1 222 ? -11.156 -12.852 -8.055 1 89.19 222 ALA B N 1
ATOM 6893 C CA . ALA B 1 222 ? -9.891 -12.32 -8.555 1 89.19 222 ALA B CA 1
ATOM 6894 C C . ALA B 1 222 ? -9.086 -11.656 -7.445 1 89.19 222 ALA B C 1
ATOM 6896 O O . ALA B 1 222 ? -9.648 -11.258 -6.422 1 89.19 222 ALA B O 1
ATOM 6897 N N . PRO B 1 223 ? -7.75 -11.703 -7.59 1 95.12 223 PRO B N 1
ATOM 6898 C CA . PRO B 1 223 ? -6.977 -10.797 -6.73 1 95.12 223 PRO B CA 1
ATOM 6899 C C . PRO B 1 223 ? -7.43 -9.344 -6.848 1 95.12 223 PRO B C 1
ATOM 6901 O O . PRO B 1 223 ? -8.25 -9.016 -7.711 1 95.12 223 PRO B O 1
ATOM 6904 N N . TYR B 1 224 ? -7.051 -8.523 -5.961 1 94.94 224 TYR B N 1
ATOM 6905 C CA . TYR B 1 224 ? -7.41 -7.109 -5.977 1 94.94 224 TYR B CA 1
ATOM 6906 C C . TYR B 1 224 ? -6.648 -6.363 -7.066 1 94.94 224 TYR B C 1
ATOM 6908 O O . TYR B 1 224 ? -5.812 -5.504 -6.773 1 94.94 224 TYR B O 1
ATOM 6916 N N . LEU B 1 225 ? -7.074 -6.613 -8.297 1 95.06 225 LEU B N 1
ATOM 6917 C CA . LEU B 1 225 ? -6.344 -6.125 -9.461 1 95.06 225 LEU B CA 1
ATOM 6918 C C . LEU B 1 225 ? -6.781 -4.711 -9.828 1 95.06 225 LEU B C 1
ATOM 6920 O O . LEU B 1 225 ? -6.242 -4.105 -10.758 1 95.06 225 LEU B O 1
ATOM 6924 N N . TYR B 1 226 ? -7.68 -4.156 -9.078 1 92.62 226 TYR B N 1
ATOM 6925 C CA . TYR B 1 226 ? -8.203 -2.832 -9.383 1 92.62 226 TYR B CA 1
ATOM 6926 C C . TYR B 1 226 ? -7.523 -1.768 -8.531 1 92.62 226 TYR B C 1
ATOM 6928 O O . TYR B 1 226 ? -7.762 -0.571 -8.711 1 92.62 226 TYR B O 1
ATOM 6936 N N . VAL B 1 227 ? -6.672 -2.131 -7.629 1 95.06 227 VAL B N 1
ATOM 6937 C CA . VAL B 1 227 ? -6.059 -1.165 -6.727 1 95.06 227 VAL B CA 1
ATOM 6938 C C . VAL B 1 227 ? -4.977 -0.38 -7.465 1 95.06 227 VAL B C 1
ATOM 6940 O O . VAL B 1 227 ? -4.422 -0.859 -8.461 1 95.06 227 VAL B O 1
ATOM 6943 N N . PRO B 1 228 ? -4.57 0.771 -6.965 1 95.5 228 PRO B N 1
ATOM 6944 C CA . PRO B 1 228 ? -3.678 1.673 -7.695 1 95.5 228 PRO B CA 1
ATOM 6945 C C . PRO B 1 228 ? -2.27 1.104 -7.859 1 95.5 228 PRO B C 1
ATOM 6947 O O . PRO B 1 228 ? -1.582 1.419 -8.836 1 95.5 228 PRO B O 1
ATOM 6950 N N . GLU B 1 229 ? -1.846 0.304 -6.984 1 96.75 229 GLU B N 1
ATOM 6951 C CA . GLU B 1 229 ? -0.48 -0.212 -6.992 1 96.75 229 GLU B CA 1
ATOM 6952 C C . GLU B 1 229 ? -0.168 -0.928 -8.305 1 96.75 229 GLU B C 1
ATOM 6954 O O . GLU B 1 229 ? 0.965 -0.885 -8.781 1 96.75 229 GLU B O 1
ATOM 6959 N N . ILE B 1 230 ? -1.205 -1.562 -8.828 1 96.75 230 ILE B N 1
ATOM 6960 C CA . ILE B 1 230 ? -0.931 -2.406 -9.992 1 96.75 230 ILE B CA 1
ATOM 6961 C C . ILE B 1 230 ? -1.521 -1.767 -11.242 1 96.75 230 ILE B C 1
ATOM 6963 O O . ILE B 1 230 ? -1.219 -2.188 -12.367 1 96.75 230 ILE B O 1
ATOM 6967 N N . GLN B 1 231 ? -2.365 -0.773 -11.188 1 94.69 231 GLN B N 1
ATOM 6968 C CA . GLN B 1 231 ? -3.031 -0.142 -12.32 1 94.69 231 GLN B CA 1
ATOM 6969 C C . GLN B 1 231 ? -2.236 1.057 -12.828 1 94.69 231 GLN B C 1
ATOM 6971 O O . GLN B 1 231 ? -1.586 1.754 -12.047 1 94.69 231 GLN B O 1
ATOM 6976 N N . PRO B 1 232 ? -2.297 1.365 -14.141 1 95.62 232 PRO B N 1
ATOM 6977 C CA . PRO B 1 232 ? -2.814 0.497 -15.203 1 95.62 232 PRO B CA 1
ATOM 6978 C C . PRO B 1 232 ? -1.911 -0.704 -15.477 1 95.62 232 PRO B C 1
ATOM 6980 O O . PRO B 1 232 ? -0.717 -0.665 -15.172 1 95.62 232 PRO B O 1
ATOM 6983 N N . PHE B 1 233 ? -2.422 -1.717 -16.031 1 97.5 233 PHE B N 1
ATOM 6984 C CA . PHE B 1 233 ? -1.634 -2.918 -16.281 1 97.5 233 PHE B CA 1
ATOM 6985 C C . PHE B 1 233 ? -0.486 -2.627 -17.234 1 97.5 233 PHE B C 1
ATOM 6987 O O . PHE B 1 233 ? 0.492 -3.375 -17.297 1 97.5 233 PHE B O 1
ATOM 6994 N N . THR B 1 234 ? -0.548 -1.535 -17.984 1 96.44 234 THR B N 1
ATOM 6995 C CA . THR B 1 234 ? 0.516 -1.141 -18.906 1 96.44 234 THR B CA 1
ATOM 6996 C C . THR B 1 234 ? 1.771 -0.738 -18.141 1 96.44 234 THR B C 1
ATOM 6998 O O . THR B 1 234 ? 2.863 -0.686 -18.703 1 96.44 234 THR B O 1
ATOM 7001 N N . SER B 1 235 ? 1.611 -0.459 -16.812 1 95.44 235 SER B N 1
ATOM 7002 C CA . SER B 1 235 ? 2.752 -0.055 -16 1 95.44 235 SER B CA 1
ATOM 7003 C C . SER B 1 235 ? 3.473 -1.266 -15.414 1 95.44 235 SER B C 1
ATOM 7005 O O . SER B 1 235 ? 4.566 -1.137 -14.859 1 95.44 235 SER B O 1
ATOM 7007 N N . LEU B 1 236 ? 2.914 -2.455 -15.547 1 97.56 236 LEU B N 1
ATOM 7008 C CA . LEU B 1 236 ? 3.537 -3.691 -15.094 1 97.56 236 LEU B CA 1
ATOM 7009 C C . LEU B 1 236 ? 4.695 -4.086 -16 1 97.56 236 LEU B C 1
ATOM 7011 O O . LEU B 1 236 ? 4.547 -4.102 -17.234 1 97.56 236 LEU B O 1
ATOM 7015 N N . ASP B 1 237 ? 5.828 -4.422 -15.398 1 97.81 237 ASP B N 1
ATOM 7016 C CA . ASP B 1 237 ? 7.027 -4.668 -16.203 1 97.81 237 ASP B CA 1
ATOM 7017 C C . ASP B 1 237 ? 7.184 -6.156 -16.516 1 97.81 237 ASP B C 1
ATOM 7019 O O . ASP B 1 237 ? 7.734 -6.52 -17.547 1 97.81 237 ASP B O 1
ATOM 7023 N N . ALA B 1 238 ? 6.773 -6.953 -15.578 1 98.62 238 ALA B N 1
ATOM 7024 C CA . ALA B 1 238 ? 6.941 -8.391 -15.766 1 98.62 238 ALA B CA 1
ATOM 7025 C C . ALA B 1 238 ? 5.977 -9.18 -14.883 1 98.62 238 ALA B C 1
ATOM 7027 O O . ALA B 1 238 ? 5.566 -8.695 -13.82 1 98.62 238 ALA B O 1
ATOM 7028 N N . VAL B 1 239 ? 5.617 -10.312 -15.32 1 98.88 239 VAL B N 1
ATOM 7029 C CA . VAL B 1 239 ? 4.906 -11.312 -14.531 1 98.88 239 VAL B CA 1
ATOM 7030 C C . VAL B 1 239 ? 5.766 -12.562 -14.383 1 98.88 239 VAL B C 1
ATOM 7032 O O . VAL B 1 239 ? 6.375 -13.031 -15.352 1 98.88 239 VAL B O 1
ATOM 7035 N N . VAL B 1 240 ? 5.949 -13.023 -13.172 1 98.94 240 VAL B N 1
ATOM 7036 C CA . VAL B 1 240 ? 6.629 -14.281 -12.898 1 98.94 240 VAL B CA 1
ATOM 7037 C C . VAL B 1 240 ? 5.625 -15.32 -12.414 1 98.94 240 VAL B C 1
ATOM 7039 O O . VAL B 1 240 ? 4.879 -15.07 -11.461 1 98.94 240 VAL B O 1
ATOM 7042 N N . LEU B 1 241 ? 5.598 -16.391 -13.07 1 98.88 241 LEU B N 1
ATOM 7043 C CA . LEU B 1 241 ? 4.676 -17.453 -12.711 1 98.88 241 LEU B CA 1
ATOM 7044 C C . LEU B 1 241 ? 5.41 -18.594 -12 1 98.88 241 LEU B C 1
ATOM 7046 O O . LEU B 1 241 ? 6.309 -19.203 -12.578 1 98.88 241 LEU B O 1
ATOM 7050 N N . THR B 1 242 ? 4.984 -18.859 -10.781 1 98.81 242 THR B N 1
ATOM 7051 C CA . THR B 1 242 ? 5.656 -19.875 -9.984 1 98.81 242 THR B CA 1
ATOM 7052 C C . THR B 1 242 ? 5.289 -21.266 -10.469 1 98.81 242 THR B C 1
ATOM 7054 O O . THR B 1 242 ? 6.148 -22.156 -10.562 1 98.81 242 THR B O 1
ATOM 7057 N N . HIS B 1 243 ? 3.969 -21.469 -10.734 1 98.62 243 HIS B N 1
ATOM 7058 C CA . HIS B 1 243 ? 3.539 -22.781 -11.203 1 98.62 243 HIS B CA 1
ATOM 7059 C C . HIS B 1 243 ? 2.154 -22.703 -11.844 1 98.62 243 HIS B C 1
ATOM 7061 O O . HIS B 1 243 ? 1.544 -21.641 -11.898 1 98.62 243 HIS B O 1
ATOM 7067 N N . ALA B 1 244 ? 1.666 -23.812 -12.289 1 98.06 244 ALA B N 1
ATOM 7068 C CA . ALA B 1 244 ? 0.607 -23.812 -13.297 1 98.06 244 ALA B CA 1
ATOM 7069 C C . ALA B 1 244 ? -0.771 -23.844 -12.641 1 98.06 244 ALA B C 1
ATOM 7071 O O . ALA B 1 244 ? -1.781 -23.562 -13.297 1 98.06 244 ALA B O 1
ATOM 7072 N N . HIS B 1 245 ? -0.915 -24.203 -11.391 1 95.75 245 HIS B N 1
ATOM 7073 C CA . HIS B 1 245 ? -2.242 -24.281 -10.789 1 95.75 245 HIS B CA 1
ATOM 7074 C C . HIS B 1 245 ? -3.033 -23 -11.047 1 95.75 245 HIS B C 1
ATOM 7076 O O . HIS B 1 245 ? -2.473 -21.906 -11.016 1 95.75 245 HIS B O 1
ATOM 7082 N N . LEU B 1 246 ? -4.297 -23.141 -11.133 1 93 246 LEU B N 1
ATOM 7083 C CA . LEU B 1 246 ? -5.156 -22.031 -11.523 1 93 246 LEU B CA 1
ATOM 7084 C C . LEU B 1 246 ? -5.176 -20.953 -10.445 1 93 246 LEU B C 1
ATOM 7086 O O . LEU B 1 246 ? -5.34 -19.766 -10.742 1 93 246 LEU B O 1
ATOM 7090 N N . ASP B 1 247 ? -5 -21.328 -9.234 1 92.88 247 ASP B N 1
ATOM 7091 C CA . ASP B 1 247 ? -5 -20.312 -8.18 1 92.88 247 ASP B CA 1
ATOM 7092 C C . ASP B 1 247 ? -3.709 -19.5 -8.195 1 92.88 247 ASP B C 1
ATOM 7094 O O . ASP B 1 247 ? -3.562 -18.547 -7.438 1 92.88 247 ASP B O 1
ATOM 7098 N N . HIS B 1 248 ? -2.812 -19.781 -9.102 1 97.38 248 HIS B N 1
ATOM 7099 C CA . HIS B 1 248 ? -1.6 -19 -9.312 1 97.38 248 HIS B CA 1
ATOM 7100 C C . HIS B 1 248 ? -1.536 -18.438 -10.734 1 97.38 248 HIS B C 1
ATOM 7102 O O . HIS B 1 248 ? -0.93 -17.391 -10.969 1 97.38 248 HIS B O 1
ATOM 7108 N N . SER B 1 249 ? -2.186 -19.094 -11.664 1 97.69 249 SER B N 1
ATOM 7109 C CA . SER B 1 249 ? -1.972 -18.766 -13.07 1 97.69 249 SER B CA 1
ATOM 7110 C C . SER B 1 249 ? -3.277 -18.359 -13.742 1 97.69 249 SER B C 1
ATOM 7112 O O . SER B 1 249 ? -3.2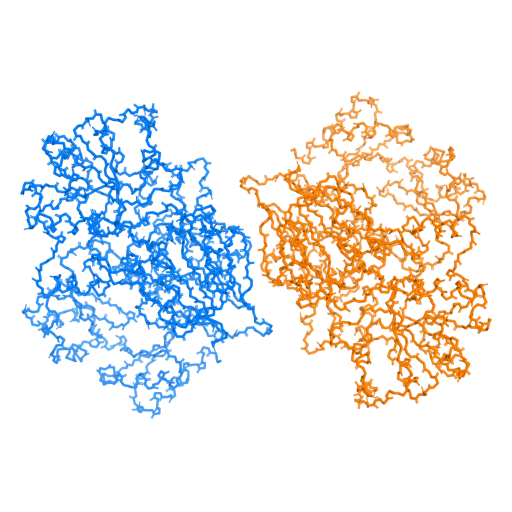68 -17.766 -14.828 1 97.69 249 SER B O 1
ATOM 7114 N N . GLY B 1 250 ? -4.348 -18.578 -13.164 1 95.44 250 GLY B N 1
ATOM 7115 C CA . GLY B 1 250 ? -5.652 -18.594 -13.812 1 95.44 250 GLY B CA 1
ATOM 7116 C C . GLY B 1 250 ? -6.027 -17.266 -14.43 1 95.44 250 GLY B C 1
ATOM 7117 O O . GLY B 1 250 ? -6.777 -17.219 -15.414 1 95.44 250 GLY B O 1
ATOM 7118 N N . LEU B 1 251 ? -5.512 -16.156 -13.891 1 96.44 251 LEU B N 1
ATOM 7119 C CA . LEU B 1 251 ? -5.973 -14.867 -14.375 1 96.44 251 LEU B CA 1
ATOM 7120 C C . LEU B 1 251 ? -4.844 -14.117 -15.078 1 96.44 251 LEU B C 1
ATOM 7122 O O . LEU B 1 251 ? -4.984 -12.938 -15.398 1 96.44 251 LEU B O 1
ATOM 7126 N N . VAL B 1 252 ? -3.766 -14.766 -15.398 1 98.19 252 VAL B N 1
ATOM 7127 C CA . VAL B 1 252 ? -2.686 -14.133 -16.156 1 98.19 252 VAL B CA 1
ATOM 7128 C C . VAL B 1 252 ? -3.207 -13.656 -17.5 1 98.19 252 VAL B C 1
ATOM 7130 O O . VAL B 1 252 ? -2.926 -12.531 -17.922 1 98.19 252 VAL B O 1
ATOM 7133 N N . PRO B 1 253 ? -4.062 -14.438 -18.234 1 98 253 PRO B N 1
ATOM 7134 C CA . PRO B 1 253 ? -4.578 -13.969 -19.516 1 98 253 PRO B CA 1
ATOM 7135 C C . PRO B 1 253 ? -5.434 -12.711 -19.375 1 98 253 PRO B C 1
ATOM 7137 O O . PRO B 1 253 ? -5.504 -11.898 -20.312 1 98 253 PRO B O 1
ATOM 7140 N N . LEU B 1 254 ? -6.043 -12.578 -18.266 1 96.62 254 LEU B N 1
ATOM 7141 C CA . LEU B 1 254 ? -6.879 -11.406 -18.016 1 96.62 254 LEU B CA 1
ATOM 7142 C C . LEU B 1 254 ? -6.059 -10.125 -18.094 1 96.62 254 LEU B C 1
ATOM 7144 O O . LEU B 1 254 ? -6.551 -9.094 -18.547 1 96.62 254 LEU B O 1
ATOM 7148 N N . LEU B 1 255 ? -4.844 -10.172 -17.625 1 98.06 255 LEU B N 1
ATOM 7149 C CA . LEU B 1 255 ? -3.969 -9.008 -17.688 1 98.06 255 LEU B CA 1
ATOM 7150 C C . LEU B 1 255 ? -3.826 -8.508 -19.125 1 98.06 255 LEU B C 1
ATOM 7152 O O . LEU B 1 255 ? -3.859 -7.305 -19.375 1 98.06 255 LEU B O 1
ATOM 7156 N N . TYR B 1 256 ? -3.676 -9.438 -20.047 1 98 256 TYR B N 1
ATOM 7157 C CA . TYR B 1 256 ? -3.521 -9.086 -21.453 1 98 256 TYR B CA 1
ATOM 7158 C C . TYR B 1 256 ? -4.816 -8.508 -22.016 1 98 256 TYR B C 1
ATOM 7160 O O . TYR B 1 256 ? -4.789 -7.621 -22.875 1 98 256 TYR B O 1
ATOM 7168 N N . LYS B 1 257 ? -5.898 -9.039 -21.609 1 97.06 257 LYS B N 1
ATOM 7169 C CA . LYS B 1 257 ? -7.195 -8.516 -22.016 1 97.06 257 LYS B CA 1
ATOM 7170 C C . LYS B 1 257 ? -7.328 -7.035 -21.656 1 97.06 257 LYS B C 1
ATOM 7172 O O . LYS B 1 257 ? -7.93 -6.262 -22.406 1 97.06 257 LYS B O 1
ATOM 7177 N N . TYR B 1 258 ? -6.688 -6.691 -20.562 1 96.62 258 TYR B N 1
ATOM 7178 C CA . TYR B 1 258 ? -6.922 -5.34 -20.062 1 96.62 258 TYR B CA 1
ATOM 7179 C C . TYR B 1 258 ? -5.672 -4.484 -20.203 1 96.62 258 TYR B C 1
ATOM 7181 O O . TYR B 1 258 ? -5.492 -3.506 -19.469 1 96.62 258 TYR B O 1
ATOM 7189 N N . GLY B 1 259 ? -4.742 -4.914 -21.031 1 97 259 GLY B N 1
ATOM 7190 C CA . GLY B 1 259 ? -3.775 -3.92 -21.469 1 97 259 GLY B CA 1
ATOM 7191 C C . GLY B 1 259 ? -2.34 -4.301 -21.156 1 97 259 GLY B C 1
ATOM 7192 O O . GLY B 1 259 ? -1.404 -3.633 -21.609 1 97 259 GLY B O 1
ATOM 7193 N N . TYR B 1 260 ? -2.123 -5.305 -20.406 1 98.06 260 TYR B N 1
ATOM 7194 C CA . TYR B 1 260 ? -0.754 -5.77 -20.219 1 98.06 260 TYR B CA 1
ATOM 7195 C C . TYR B 1 260 ? -0.153 -6.262 -21.531 1 98.06 260 TYR B C 1
ATOM 7197 O O . TYR B 1 260 ? -0.819 -6.953 -22.297 1 98.06 260 TYR B O 1
ATOM 7205 N N . GLU B 1 261 ? 1.115 -5.93 -21.734 1 97.06 261 GLU B N 1
ATOM 7206 C CA . GLU B 1 261 ? 1.802 -6.359 -22.953 1 97.06 261 GLU B CA 1
ATOM 7207 C C . GLU B 1 261 ? 3.211 -6.855 -22.641 1 97.06 261 GLU B C 1
ATOM 7209 O O . GLU B 1 261 ? 4.027 -7.031 -23.547 1 97.06 261 GLU B O 1
ATOM 7214 N N . GLY B 1 262 ? 3.49 -7.023 -21.391 1 97.62 262 GLY B N 1
ATOM 7215 C CA . GLY B 1 262 ? 4.828 -7.41 -20.969 1 97.62 262 GLY B CA 1
ATOM 7216 C C . GLY B 1 262 ? 5.035 -8.914 -20.953 1 97.62 262 GLY B C 1
ATOM 7217 O O . GLY B 1 262 ? 4.168 -9.672 -21.391 1 97.62 262 GLY B O 1
ATOM 7218 N N . PRO B 1 263 ? 6.203 -9.344 -20.469 1 98.06 263 PRO B N 1
ATOM 7219 C CA . PRO B 1 263 ? 6.582 -10.758 -20.5 1 98.06 263 PRO B CA 1
ATOM 7220 C C . PRO B 1 263 ? 6.031 -11.531 -19.297 1 98.06 263 PRO B C 1
ATOM 7222 O O . PRO B 1 263 ? 5.719 -10.938 -18.266 1 98.06 263 PRO B O 1
ATOM 7225 N N . VAL B 1 264 ? 5.875 -12.828 -19.531 1 98.62 264 VAL B N 1
ATOM 7226 C CA . VAL B 1 264 ? 5.672 -13.805 -18.453 1 98.62 264 VAL B CA 1
ATOM 7227 C C . VAL B 1 264 ? 6.883 -14.727 -18.359 1 98.62 264 VAL B C 1
ATOM 7229 O O . VAL B 1 264 ? 7.262 -15.359 -19.344 1 98.62 264 VAL B O 1
ATOM 7232 N N . TYR B 1 265 ? 7.523 -14.734 -17.25 1 98.5 265 TYR B N 1
ATOM 7233 C CA . TYR B 1 265 ? 8.648 -15.625 -17.031 1 98.5 265 TYR B CA 1
ATOM 7234 C C . TYR B 1 265 ? 8.227 -16.859 -16.234 1 98.5 265 TYR B C 1
ATOM 7236 O O . TYR B 1 265 ? 7.578 -16.734 -15.188 1 98.5 265 TYR B O 1
ATOM 7244 N N . THR B 1 266 ? 8.539 -18.016 -16.703 1 98.5 266 THR B N 1
ATOM 7245 C CA . THR B 1 266 ? 8.211 -19.266 -16.016 1 98.5 266 THR B CA 1
ATOM 7246 C C . THR B 1 266 ? 9.039 -20.422 -16.578 1 98.5 266 THR B C 1
ATOM 7248 O O . THR B 1 266 ? 9.922 -20.219 -17.406 1 98.5 266 THR B O 1
ATOM 7251 N N . THR B 1 267 ? 8.867 -21.625 -16.047 1 96.75 267 THR B N 1
ATOM 7252 C CA . THR B 1 267 ? 9.508 -22.797 -16.609 1 96.75 267 THR B CA 1
ATOM 7253 C C . THR B 1 267 ? 8.711 -23.328 -17.797 1 96.75 267 THR B C 1
ATOM 7255 O O . THR B 1 267 ? 7.523 -23.047 -17.938 1 96.75 267 THR B O 1
ATOM 7258 N N . ALA B 1 268 ? 9.312 -24.109 -18.625 1 92.31 268 ALA B N 1
ATOM 7259 C CA . ALA B 1 268 ? 8.672 -24.625 -19.844 1 92.31 268 ALA B CA 1
ATOM 7260 C C . ALA B 1 268 ? 7.488 -25.531 -19.5 1 92.31 268 ALA B C 1
ATOM 7262 O O . ALA B 1 268 ? 6.402 -25.375 -20.062 1 92.31 268 ALA B O 1
ATOM 7263 N N . PRO B 1 269 ? 7.656 -26.484 -18.547 1 95.5 269 PRO B N 1
ATOM 7264 C CA . PRO B 1 269 ? 6.488 -27.297 -18.219 1 95.5 269 PRO B CA 1
ATOM 7265 C C . PRO B 1 269 ? 5.336 -26.484 -17.641 1 95.5 269 PRO B C 1
ATOM 7267 O O . PRO B 1 269 ? 4.168 -26.766 -17.938 1 95.5 269 PRO B O 1
ATOM 7270 N N . THR B 1 270 ? 5.688 -25.469 -16.812 1 98.5 270 THR B N 1
ATOM 7271 C CA . THR B 1 270 ? 4.645 -24.609 -16.25 1 98.5 270 THR B CA 1
ATOM 7272 C C . THR B 1 270 ? 3.887 -23.875 -17.344 1 98.5 270 THR B C 1
ATOM 7274 O O . THR B 1 270 ? 2.666 -23.719 -17.266 1 98.5 270 THR B O 1
ATOM 7277 N N . ARG B 1 271 ? 4.578 -23.406 -18.359 1 97.56 271 ARG B N 1
ATOM 7278 C CA . ARG B 1 271 ? 3.93 -22.766 -19.484 1 97.56 271 ARG B CA 1
ATOM 7279 C C . ARG B 1 271 ? 2.875 -23.672 -20.109 1 97.56 271 ARG B C 1
ATOM 7281 O O . ARG B 1 271 ? 1.729 -23.25 -20.297 1 97.56 271 ARG B O 1
ATOM 7288 N N . ASP B 1 272 ? 3.268 -24.891 -20.438 1 96.06 272 ASP B N 1
ATOM 7289 C CA . ASP B 1 272 ? 2.387 -25.812 -21.125 1 96.06 272 ASP B CA 1
ATOM 7290 C C . ASP B 1 272 ? 1.226 -26.25 -20.234 1 96.06 272 ASP B C 1
ATOM 7292 O O . ASP B 1 272 ? 0.082 -26.328 -20.688 1 96.06 272 ASP B O 1
ATOM 7296 N N . LEU B 1 273 ? 1.539 -26.516 -19 1 97.69 273 LEU B N 1
ATOM 7297 C CA . LEU B 1 273 ? 0.492 -26.906 -18.062 1 97.69 273 LEU B CA 1
ATOM 7298 C C . LEU B 1 273 ? -0.495 -25.766 -17.828 1 97.69 273 LEU B C 1
ATOM 7300 O O . LEU B 1 273 ? -1.701 -26 -17.719 1 97.69 273 LEU B O 1
ATOM 7304 N N . ALA B 1 274 ? 0.037 -24.578 -17.703 1 98.12 274 ALA B N 1
ATOM 7305 C CA . ALA B 1 274 ? -0.842 -23.422 -17.516 1 98.12 274 ALA B CA 1
ATOM 7306 C C . ALA B 1 274 ? -1.775 -23.234 -18.703 1 98.12 274 ALA B C 1
ATOM 7308 O O . ALA B 1 274 ? -2.969 -22.984 -18.531 1 98.12 274 ALA B O 1
ATOM 7309 N N . ALA B 1 275 ? -1.217 -23.359 -19.875 1 97.56 275 ALA B N 1
ATOM 7310 C CA . ALA B 1 275 ? -2.035 -23.25 -21.094 1 97.56 275 ALA B CA 1
ATOM 7311 C C . ALA B 1 275 ? -3.156 -24.297 -21.078 1 97.56 275 ALA B C 1
ATOM 7313 O O . ALA B 1 275 ? -4.301 -23.984 -21.422 1 97.56 275 ALA B O 1
ATOM 7314 N N . LEU B 1 276 ? -2.824 -25.484 -20.719 1 96.12 276 LEU B N 1
ATOM 7315 C CA . LEU B 1 276 ? -3.801 -26.562 -20.625 1 96.12 276 LEU B CA 1
ATOM 7316 C C . LEU B 1 276 ? -4.926 -26.203 -19.656 1 96.12 276 LEU B C 1
ATOM 7318 O O . LEU B 1 276 ? -6.102 -26.297 -20.016 1 96.12 276 LEU B O 1
ATOM 7322 N N . LEU B 1 277 ? -4.562 -25.797 -18.484 1 95 277 LEU B N 1
ATOM 7323 C CA . LEU B 1 277 ? -5.535 -25.531 -17.438 1 95 277 LEU B CA 1
ATOM 7324 C C . LEU B 1 277 ? -6.367 -24.297 -17.75 1 95 277 LEU B C 1
ATOM 7326 O O . LEU B 1 277 ? -7.57 -24.266 -17.484 1 95 277 LEU B O 1
ATOM 7330 N N . GLN B 1 278 ? -5.766 -23.281 -18.281 1 95.56 278 GLN B N 1
ATOM 7331 C CA . GLN B 1 278 ? -6.473 -22.062 -18.641 1 95.56 278 GLN B CA 1
ATOM 7332 C C . GLN B 1 278 ? -7.488 -22.328 -19.75 1 95.56 278 GLN B C 1
ATOM 7334 O O . GLN B 1 278 ? -8.617 -21.828 -19.703 1 95.56 278 GLN B O 1
ATOM 7339 N N . ASN B 1 279 ? -7.066 -23.109 -20.75 1 94.19 279 ASN B N 1
ATOM 7340 C CA . ASN B 1 279 ? -8 -23.453 -21.812 1 94.19 279 ASN B CA 1
ATOM 7341 C C . ASN B 1 279 ? -9.164 -24.297 -21.297 1 94.19 279 ASN B C 1
ATOM 7343 O O . ASN B 1 279 ? -10.297 -24.125 -21.734 1 94.19 279 ASN B O 1
ATOM 7347 N N . ASP B 1 280 ? -8.875 -25.172 -20.453 1 88.94 280 ASP B N 1
ATOM 7348 C CA . ASP B 1 280 ? -9.922 -26 -19.859 1 88.94 280 ASP B CA 1
ATOM 7349 C C . ASP B 1 280 ? -10.898 -25.125 -19.062 1 88.94 280 ASP B C 1
ATOM 7351 O O . ASP B 1 280 ? -12.102 -25.391 -19.062 1 88.94 280 ASP B O 1
ATOM 7355 N N . TYR B 1 281 ? -10.359 -24.25 -18.344 1 86.75 281 TYR B N 1
ATOM 7356 C CA . TYR B 1 281 ? -11.203 -23.312 -17.609 1 86.75 281 TYR B CA 1
ATOM 7357 C C . TYR B 1 281 ? -12.18 -22.609 -18.531 1 86.75 281 TYR B C 1
ATOM 7359 O O . TYR B 1 281 ? -13.367 -22.5 -18.234 1 86.75 281 TYR B O 1
ATOM 7367 N N . VAL B 1 282 ? -11.688 -22.047 -19.594 1 90.06 282 VAL B N 1
ATOM 7368 C CA . VAL B 1 282 ? -12.508 -21.328 -20.562 1 90.06 282 VAL B CA 1
ATOM 7369 C C . VAL B 1 282 ? -13.594 -22.266 -21.109 1 90.06 282 VAL B C 1
ATOM 7371 O O . VAL B 1 282 ? -14.758 -21.875 -21.203 1 90.06 282 VAL B O 1
ATOM 7374 N N . LYS B 1 283 ? -13.227 -23.469 -21.406 1 84.69 283 LYS B N 1
ATOM 7375 C CA . LYS B 1 283 ? -14.156 -24.453 -21.953 1 84.69 283 LYS B CA 1
ATOM 7376 C C . LYS B 1 283 ? -15.266 -24.781 -20.969 1 84.69 283 LYS B C 1
ATOM 7378 O O . LYS B 1 283 ? -16.438 -24.828 -21.328 1 84.69 283 LYS B O 1
ATOM 7383 N N . VAL B 1 284 ? -14.906 -25.047 -19.766 1 78.25 284 VAL B N 1
ATOM 7384 C CA . VAL B 1 284 ? -15.859 -25.406 -18.719 1 78.25 284 VAL B CA 1
ATOM 7385 C C . VAL B 1 284 ? -16.797 -24.234 -18.453 1 78.25 284 VAL B C 1
ATOM 7387 O O . VAL B 1 284 ? -18 -24.422 -18.281 1 78.25 284 VAL B O 1
ATOM 7390 N N . ALA B 1 285 ? -16.234 -23.062 -18.344 1 78.94 285 ALA B N 1
ATOM 7391 C CA . ALA B 1 285 ? -17.047 -21.875 -18.094 1 78.94 285 ALA B CA 1
ATOM 7392 C C . ALA B 1 285 ? -18.094 -21.688 -19.203 1 78.94 285 ALA B C 1
ATOM 7394 O O . ALA B 1 285 ? -19.234 -21.344 -18.922 1 78.94 285 ALA B O 1
ATOM 7395 N N . HIS B 1 286 ? -17.672 -21.891 -20.422 1 80.38 286 HIS B N 1
ATOM 7396 C CA . HIS B 1 286 ? -18.578 -21.797 -21.562 1 80.38 286 HIS B CA 1
ATOM 7397 C C . HIS B 1 286 ? -19.688 -22.844 -21.453 1 80.38 286 HIS B C 1
ATOM 7399 O O . HIS B 1 286 ? -20.859 -22.531 -21.719 1 80.38 286 HIS B O 1
ATOM 7405 N N . SER B 1 287 ? -19.328 -23.969 -21.125 1 75.12 287 SER B N 1
ATOM 7406 C CA . SER B 1 287 ? -20.281 -25.078 -21.062 1 75.12 287 SER B CA 1
ATOM 7407 C C . SER B 1 287 ? -21.312 -24.859 -19.969 1 75.12 287 SER B C 1
ATOM 7409 O O . SER B 1 287 ? -22.469 -25.266 -20.094 1 75.12 287 SER B O 1
ATOM 7411 N N . GLU B 1 288 ? -20.875 -24.219 -18.938 1 71.5 288 GLU B N 1
ATOM 7412 C CA . GLU B 1 288 ? -21.766 -24.016 -17.797 1 71.5 288 GLU B CA 1
ATOM 7413 C C . GLU B 1 288 ? -22.484 -22.672 -17.891 1 71.5 288 GLU B C 1
ATOM 7415 O O . GLU B 1 288 ? -23.312 -22.359 -17.047 1 71.5 288 GLU B O 1
ATOM 7420 N N . GLY B 1 289 ? -22.156 -21.828 -18.844 1 71 289 GLY B N 1
ATOM 7421 C CA . GLY B 1 289 ? -22.812 -20.562 -19.047 1 71 289 GLY B CA 1
ATOM 7422 C C . GLY B 1 289 ? -22.375 -19.484 -18.062 1 71 289 GLY B C 1
ATOM 7423 O O . GLY B 1 289 ? -23.141 -18.578 -17.75 1 71 289 GLY B O 1
ATOM 7424 N N . HIS B 1 290 ? -21.25 -19.688 -17.531 1 74.06 290 HIS B N 1
ATOM 7425 C CA . HIS B 1 290 ? -20.734 -18.703 -16.594 1 74.06 290 HIS B CA 1
ATOM 7426 C C . HIS B 1 290 ? -20.016 -17.562 -17.328 1 74.06 290 HIS B C 1
ATOM 7428 O O . HIS B 1 290 ? -19.609 -17.734 -18.484 1 74.06 290 HIS B O 1
ATOM 7434 N N . LYS B 1 291 ? -19.984 -16.375 -16.672 1 77.25 291 LYS B N 1
ATOM 7435 C CA . LYS B 1 291 ? -19.234 -15.258 -17.219 1 77.25 291 LYS B CA 1
ATOM 7436 C C . LYS B 1 291 ? -17.734 -15.555 -17.203 1 77.25 291 LYS B C 1
ATOM 7438 O O . LYS B 1 291 ? -17.188 -16.016 -16.188 1 77.25 291 LYS B O 1
ATOM 7443 N N . ILE B 1 292 ? -17.188 -15.352 -18.344 1 79.62 292 ILE B N 1
ATOM 7444 C CA . ILE B 1 292 ? -15.789 -15.695 -18.5 1 79.62 292 ILE B CA 1
ATOM 7445 C C . ILE B 1 292 ? -14.93 -14.445 -18.328 1 79.62 292 ILE B C 1
ATOM 7447 O O . ILE B 1 292 ? -15.281 -13.375 -18.812 1 79.62 292 ILE B O 1
ATOM 7451 N N . SER B 1 293 ? -13.805 -14.609 -17.672 1 86.19 293 SER B N 1
ATOM 7452 C CA . SER B 1 293 ? -12.914 -13.492 -17.375 1 86.19 293 SER B CA 1
ATOM 7453 C C . SER B 1 293 ? -12.047 -13.133 -18.562 1 86.19 293 SER B C 1
ATOM 7455 O O . SER B 1 293 ? -11.57 -12 -18.672 1 86.19 293 SER B O 1
ATOM 7457 N N . TYR B 1 294 ? -11.828 -14.141 -19.422 1 93 294 TYR B N 1
ATOM 7458 C CA . TYR B 1 294 ? -11.008 -13.953 -20.625 1 93 294 TYR B CA 1
ATOM 7459 C C . TYR B 1 294 ? -11.297 -15.031 -21.656 1 93 294 TYR B C 1
ATOM 7461 O O . TYR B 1 294 ? -12.117 -15.922 -21.422 1 93 294 TYR B O 1
ATOM 7469 N N . GLU B 1 295 ? -10.641 -14.906 -22.812 1 94.81 295 GLU B N 1
ATOM 7470 C CA . GLU B 1 295 ? -10.867 -15.828 -23.938 1 94.81 295 GLU B CA 1
ATOM 7471 C C . GLU B 1 295 ? -9.57 -16.484 -24.375 1 94.81 295 GLU B C 1
ATOM 7473 O O . GLU B 1 295 ? -8.492 -16.125 -23.891 1 94.81 295 GLU B O 1
ATOM 7478 N N . SER B 1 296 ? -9.703 -17.469 -25.234 1 95.56 296 SER B N 1
ATOM 7479 C CA . SER B 1 296 ? -8.562 -18.234 -25.719 1 95.56 296 SER B CA 1
ATOM 7480 C C . SER B 1 296 ? -7.531 -17.328 -26.391 1 95.56 296 SER B C 1
ATOM 7482 O O . SER B 1 296 ? -6.332 -17.594 -26.328 1 95.56 296 SER B O 1
ATOM 7484 N N . LYS B 1 297 ? -7.992 -16.281 -27 1 96.62 297 LYS B N 1
ATOM 7485 C CA . LYS B 1 297 ? -7.062 -15.367 -27.656 1 96.62 297 LYS B CA 1
ATOM 7486 C C . LYS B 1 297 ? -6.109 -14.734 -26.656 1 96.62 297 LYS B C 1
ATOM 7488 O O . LYS B 1 297 ? -4.957 -14.438 -26.984 1 96.62 297 LYS B O 1
ATOM 7493 N N . HIS B 1 298 ? -6.59 -14.516 -25.469 1 97.81 298 HIS B N 1
ATOM 7494 C CA . HIS B 1 298 ? -5.754 -13.922 -24.438 1 97.81 298 HIS B CA 1
ATOM 7495 C C . HIS B 1 298 ? -4.723 -14.914 -23.922 1 97.81 298 HIS B C 1
ATOM 7497 O O . HIS B 1 298 ? -3.627 -14.523 -23.5 1 97.81 298 HIS B O 1
ATOM 7503 N N . ILE B 1 299 ? -5.086 -16.203 -23.938 1 98.12 299 ILE B N 1
ATOM 7504 C CA . ILE B 1 299 ? -4.133 -17.25 -23.609 1 98.12 299 ILE B CA 1
ATOM 7505 C C . ILE B 1 299 ? -3.02 -17.281 -24.656 1 98.12 299 ILE B C 1
ATOM 7507 O O . ILE B 1 299 ? -1.844 -17.438 -24.312 1 98.12 299 ILE B O 1
ATOM 7511 N N . ARG B 1 300 ? -3.395 -17.125 -25.859 1 97.5 300 ARG B N 1
ATOM 7512 C CA . ARG B 1 300 ? -2.424 -17.078 -26.953 1 97.5 300 ARG B CA 1
ATOM 7513 C C . ARG B 1 300 ? -1.481 -15.898 -26.797 1 97.5 300 ARG B C 1
ATOM 7515 O O . ARG B 1 300 ? -0.284 -16.016 -27.078 1 97.5 300 ARG B O 1
ATOM 7522 N N . GLU B 1 301 ? -2.012 -14.773 -26.391 1 98 301 GLU B N 1
ATOM 7523 C CA . GLU B 1 301 ? -1.178 -13.602 -26.141 1 98 301 GLU B CA 1
ATOM 7524 C C . GLU B 1 301 ? -0.171 -13.867 -25.031 1 98 301 GLU B C 1
ATOM 7526 O O . GLU B 1 301 ? 0.983 -13.445 -25.109 1 98 301 GLU B O 1
ATOM 7531 N N . GLU B 1 302 ? -0.671 -14.523 -24.031 1 98.38 302 GLU B N 1
ATOM 7532 C CA . GLU B 1 302 ? 0.212 -14.922 -22.938 1 98.38 302 GLU B CA 1
ATOM 7533 C C . GLU B 1 302 ? 1.34 -15.82 -23.453 1 98.38 302 GLU B C 1
ATOM 7535 O O . GLU B 1 302 ? 2.51 -15.586 -23.141 1 98.38 302 GLU B O 1
ATOM 7540 N N . LEU B 1 303 ? 1.015 -16.766 -24.219 1 97.25 303 LEU B N 1
ATOM 7541 C CA . LEU B 1 303 ? 1.987 -17.734 -24.734 1 97.25 303 LEU B CA 1
ATOM 7542 C C . LEU B 1 303 ? 3.033 -17.031 -25.594 1 97.25 303 LEU B C 1
ATOM 7544 O O . LEU B 1 303 ? 4.23 -17.297 -25.469 1 97.25 303 LEU B O 1
ATOM 7548 N N . LYS B 1 304 ? 2.553 -16.172 -26.406 1 95.19 304 LYS B N 1
ATOM 7549 C CA . LYS B 1 304 ? 3.416 -15.422 -27.328 1 95.19 304 LYS B CA 1
ATOM 7550 C C . LYS B 1 304 ? 4.473 -14.633 -26.562 1 95.19 304 LYS B C 1
ATOM 7552 O O . LYS B 1 304 ? 5.598 -14.469 -27.031 1 95.19 304 LYS B O 1
ATOM 7557 N N . ARG B 1 305 ? 4.172 -14.258 -25.375 1 97.06 305 ARG B N 1
ATOM 7558 C CA . ARG B 1 305 ? 5.043 -13.367 -24.625 1 97.06 305 ARG B CA 1
ATOM 7559 C C . ARG B 1 305 ? 5.68 -14.094 -23.438 1 97.06 305 ARG B C 1
ATOM 7561 O O . ARG B 1 305 ? 6.293 -13.461 -22.578 1 97.06 305 ARG B O 1
ATOM 7568 N N . THR B 1 306 ? 5.523 -15.398 -23.406 1 97.12 306 THR B N 1
ATOM 7569 C CA . THR B 1 306 ? 6.117 -16.188 -22.328 1 97.12 306 THR B CA 1
ATOM 7570 C C . THR B 1 306 ? 7.582 -16.484 -22.625 1 97.12 306 THR B C 1
ATOM 7572 O O . THR B 1 306 ? 7.926 -16.875 -23.75 1 97.12 306 THR B O 1
ATOM 7575 N N . ILE B 1 307 ? 8.43 -16.234 -21.719 1 93 307 ILE B N 1
ATOM 7576 C CA . ILE B 1 307 ? 9.852 -16.578 -21.766 1 93 307 ILE B CA 1
ATOM 7577 C C . ILE B 1 307 ? 10.156 -17.656 -20.734 1 93 307 ILE B C 1
ATOM 7579 O O . ILE B 1 307 ? 9.977 -17.453 -19.531 1 93 307 ILE B O 1
ATOM 7583 N N . THR B 1 308 ? 10.594 -18.766 -21.156 1 92.94 308 THR B N 1
ATOM 7584 C CA . THR B 1 308 ? 10.859 -19.875 -20.25 1 92.94 308 THR B CA 1
ATOM 7585 C C . THR B 1 308 ? 12.305 -19.844 -19.766 1 92.94 308 THR B C 1
ATOM 7587 O O . THR B 1 308 ? 13.211 -19.5 -20.531 1 92.94 308 THR B O 1
ATOM 7590 N N . LEU B 1 309 ? 12.5 -20.156 -18.516 1 92.31 309 LEU B N 1
ATOM 7591 C CA . LEU B 1 309 ? 13.805 -20.281 -17.891 1 92.31 309 LEU B CA 1
ATOM 7592 C C . LEU B 1 309 ? 13.984 -21.656 -17.266 1 92.31 309 LEU B C 1
ATOM 7594 O O . LEU B 1 309 ? 13.031 -22.234 -16.719 1 92.31 309 LEU B O 1
ATOM 7598 N N . LYS B 1 310 ? 15.18 -22.156 -17.375 1 89.94 310 LYS B N 1
ATOM 7599 C CA . LYS B 1 310 ? 15.516 -23.375 -16.656 1 89.94 310 LYS B CA 1
ATOM 7600 C C . LYS B 1 310 ? 15.797 -23.062 -15.18 1 89.94 310 LYS B C 1
ATOM 7602 O O . LYS B 1 310 ? 15.992 -21.906 -14.805 1 89.94 310 LYS B O 1
ATOM 7607 N N . TYR B 1 311 ? 15.719 -24.109 -14.359 1 94.56 311 TYR B N 1
ATOM 7608 C CA . TYR B 1 311 ? 16.172 -23.938 -12.984 1 94.56 311 TYR B CA 1
ATOM 7609 C C . TYR B 1 311 ? 17.609 -23.438 -12.953 1 94.56 311 TYR B C 1
ATOM 7611 O O . TYR B 1 311 ? 18.453 -23.875 -13.742 1 94.56 311 TYR B O 1
ATOM 7619 N N . ASN B 1 312 ? 17.922 -22.531 -12.109 1 94 312 ASN B N 1
ATOM 7620 C CA . ASN B 1 312 ? 19.25 -22.016 -11.844 1 94 312 ASN B CA 1
ATOM 7621 C C . ASN B 1 312 ? 19.734 -21.094 -12.961 1 94 312 ASN B C 1
ATOM 7623 O O . ASN B 1 312 ? 20.891 -20.656 -12.953 1 94 312 ASN B O 1
ATOM 7627 N N . GLU B 1 313 ? 18.922 -20.859 -13.922 1 88.94 313 GLU B N 1
ATOM 7628 C CA . GLU B 1 313 ? 19.234 -19.891 -14.961 1 88.94 313 GLU B CA 1
ATOM 7629 C C . GLU B 1 313 ? 18.812 -18.484 -14.555 1 88.94 313 GLU B C 1
ATOM 7631 O O . GLU B 1 313 ? 17.672 -18.281 -14.125 1 88.94 313 GLU B O 1
ATOM 7636 N N . THR B 1 314 ? 19.75 -17.531 -14.641 1 91.69 314 THR B N 1
ATOM 7637 C CA . THR B 1 314 ? 19.453 -16.156 -14.227 1 91.69 314 THR B CA 1
ATOM 7638 C C . THR B 1 314 ? 19.156 -15.281 -15.445 1 91.69 314 THR B C 1
ATOM 7640 O O . THR B 1 314 ? 19.812 -15.406 -16.484 1 91.69 314 THR B O 1
ATOM 7643 N N . ALA B 1 315 ? 18.156 -14.422 -15.344 1 89.94 315 ALA B N 1
ATOM 7644 C CA . ALA B 1 315 ? 17.797 -13.492 -16.422 1 89.94 315 ALA B CA 1
ATOM 7645 C C . ALA B 1 315 ? 17.438 -12.125 -15.867 1 89.94 315 ALA B C 1
ATOM 7647 O O . ALA B 1 315 ? 16.797 -12.023 -14.812 1 89.94 315 ALA B O 1
ATOM 7648 N N . ASP B 1 316 ? 17.797 -11.055 -16.609 1 92.19 316 ASP B N 1
ATOM 7649 C CA . ASP B 1 316 ? 17.266 -9.727 -16.312 1 92.19 316 ASP B CA 1
ATOM 7650 C C . ASP B 1 316 ? 15.805 -9.609 -16.703 1 92.19 316 ASP B C 1
ATOM 7652 O O . ASP B 1 316 ? 15.438 -9.891 -17.859 1 92.19 316 ASP B O 1
ATOM 7656 N N . ILE B 1 317 ? 14.992 -9.156 -15.781 1 96.56 317 ILE B N 1
ATOM 7657 C CA . ILE B 1 317 ? 13.578 -9.07 -16.156 1 96.56 317 ILE B CA 1
ATOM 7658 C C . ILE B 1 317 ? 13.117 -7.613 -16.094 1 96.56 317 ILE B C 1
ATOM 7660 O O . ILE B 1 317 ? 12.07 -7.266 -16.641 1 96.56 317 ILE B O 1
ATOM 7664 N N . THR B 1 318 ? 13.773 -6.816 -15.375 1 96.38 318 THR B N 1
ATOM 7665 C CA . THR B 1 318 ? 13.711 -5.359 -15.398 1 96.38 318 THR B CA 1
ATOM 7666 C C . THR B 1 318 ? 15.102 -4.754 -15.312 1 96.38 318 THR B C 1
ATOM 7668 O O . THR B 1 318 ? 16.094 -5.469 -15.102 1 96.38 318 THR B O 1
ATOM 7671 N N . PRO B 1 319 ? 15.219 -3.482 -15.5 1 92.06 319 PRO B N 1
ATOM 7672 C CA . PRO B 1 319 ? 16.562 -2.891 -15.445 1 92.06 319 PRO B CA 1
ATOM 7673 C C . PRO B 1 319 ? 17.234 -3.088 -14.094 1 92.06 319 PRO B C 1
ATOM 7675 O O . PRO B 1 319 ? 18.469 -3.127 -14.016 1 92.06 319 PRO B O 1
ATOM 7678 N N . ASP B 1 320 ? 16.438 -3.309 -13.039 1 95.56 320 ASP B N 1
ATOM 7679 C CA . ASP B 1 320 ? 17.047 -3.346 -11.719 1 95.56 320 ASP B CA 1
ATOM 7680 C C . ASP B 1 320 ? 16.781 -4.676 -11.023 1 95.56 320 ASP B C 1
ATOM 7682 O O . ASP B 1 320 ? 17.172 -4.871 -9.867 1 95.56 320 ASP B O 1
ATOM 7686 N N . ILE B 1 321 ? 16.125 -5.641 -11.703 1 97.25 321 ILE B N 1
ATOM 7687 C CA . ILE B 1 321 ? 15.766 -6.898 -11.047 1 97.25 321 ILE B CA 1
ATOM 7688 C C . ILE B 1 321 ? 16.203 -8.07 -11.93 1 97.25 321 ILE B C 1
ATOM 7690 O O . ILE B 1 321 ? 15.898 -8.102 -13.125 1 97.25 321 ILE B O 1
ATOM 7694 N N . ARG B 1 322 ? 16.859 -9.023 -11.367 1 96.88 322 ARG B N 1
ATOM 7695 C CA . ARG B 1 322 ? 17.172 -10.297 -12 1 96.88 322 ARG B CA 1
ATOM 7696 C C . ARG B 1 322 ? 16.375 -11.438 -11.367 1 96.88 322 ARG B C 1
ATOM 7698 O O . ARG B 1 322 ? 16.141 -11.438 -10.156 1 96.88 322 ARG B O 1
ATOM 7705 N N . LEU B 1 323 ? 16.062 -12.391 -12.195 1 98.06 323 LEU B N 1
ATOM 7706 C CA . LEU B 1 323 ? 15.234 -13.516 -11.781 1 98.06 323 LEU B CA 1
ATOM 7707 C C . LEU B 1 323 ? 15.992 -14.836 -11.938 1 98.06 323 LEU B C 1
ATOM 7709 O O . LEU B 1 323 ? 16.656 -15.055 -12.945 1 98.06 323 LEU B O 1
ATOM 7713 N N . THR B 1 324 ? 15.977 -15.633 -10.922 1 97.94 324 THR B N 1
ATOM 7714 C CA . THR B 1 324 ? 16.359 -17.031 -11 1 97.94 324 THR B CA 1
ATOM 7715 C C . THR B 1 324 ? 15.266 -17.938 -10.43 1 97.94 324 THR B C 1
ATOM 7717 O O . THR B 1 324 ? 14.703 -17.641 -9.375 1 97.94 324 THR B O 1
ATOM 7720 N N . LEU B 1 325 ? 14.992 -19 -11.156 1 98.5 325 LEU B N 1
ATOM 7721 C CA . LEU B 1 325 ? 14.008 -19.969 -10.695 1 98.5 325 LEU B CA 1
ATOM 7722 C C . LEU B 1 325 ? 14.688 -21.188 -10.094 1 98.5 325 LEU B C 1
ATOM 7724 O O . LEU B 1 325 ? 15.711 -21.656 -10.609 1 98.5 325 LEU B O 1
ATOM 7728 N N . TYR B 1 326 ? 14.156 -21.641 -8.984 1 98.56 326 TYR B N 1
ATOM 7729 C CA . TYR B 1 326 ? 14.648 -22.844 -8.32 1 98.56 326 TYR B CA 1
ATOM 7730 C C . TYR B 1 326 ? 13.531 -23.875 -8.148 1 98.56 326 TYR B C 1
ATOM 7732 O O . TYR B 1 326 ? 12.352 -23.5 -8.07 1 98.56 326 TYR B O 1
ATOM 7740 N N . ASN B 1 327 ? 13.914 -25.094 -8.102 1 98.12 327 ASN B N 1
ATOM 7741 C CA . ASN B 1 327 ? 12.93 -26.156 -7.906 1 98.12 327 ASN B CA 1
ATOM 7742 C C . ASN B 1 327 ? 12.156 -25.969 -6.602 1 98.12 327 ASN B C 1
ATOM 7744 O O . ASN B 1 327 ? 12.758 -25.812 -5.539 1 98.12 327 ASN B O 1
ATOM 7748 N N . ALA B 1 328 ? 10.82 -26.047 -6.688 1 98.62 328 ALA B N 1
ATOM 7749 C CA . ALA B 1 328 ? 9.984 -25.891 -5.504 1 98.62 328 ALA B CA 1
ATOM 7750 C C . ALA B 1 328 ? 9.445 -27.234 -5.031 1 98.62 328 ALA B C 1
ATOM 7752 O O . ALA B 1 328 ? 8.859 -27.344 -3.953 1 98.62 328 ALA B O 1
ATOM 7753 N N . GLY B 1 329 ? 9.562 -28.25 -5.859 1 97.75 329 GLY B N 1
ATOM 7754 C CA . GLY B 1 329 ? 9.188 -29.609 -5.484 1 97.75 329 GLY B CA 1
ATOM 7755 C C . GLY B 1 329 ? 7.688 -29.812 -5.387 1 97.75 329 GLY B C 1
ATOM 7756 O O . GLY B 1 329 ? 7.223 -30.812 -4.832 1 97.75 329 GLY B O 1
ATOM 7757 N N . HIS B 1 330 ? 6.855 -28.953 -5.914 1 97.38 330 HIS B N 1
ATOM 7758 C CA . HIS B 1 330 ? 5.41 -28.922 -5.73 1 97.38 330 HIS B CA 1
ATOM 7759 C C . HIS B 1 330 ? 4.699 -29.656 -6.863 1 97.38 330 HIS B C 1
ATOM 7761 O O . HIS B 1 330 ? 4.082 -30.703 -6.641 1 97.38 330 HIS B O 1
ATOM 7767 N N . ILE B 1 331 ? 4.793 -29.188 -8.023 1 97.69 331 ILE B N 1
ATOM 7768 C CA . ILE B 1 331 ? 4.312 -29.844 -9.234 1 97.69 331 ILE B CA 1
ATOM 7769 C C . ILE B 1 331 ? 5.344 -29.688 -10.352 1 97.69 331 ILE B C 1
ATOM 7771 O O . ILE B 1 331 ? 6.375 -29.031 -10.164 1 97.69 331 ILE B O 1
ATOM 7775 N N . LEU B 1 332 ? 5.039 -30.297 -11.453 1 96.62 332 LEU B N 1
ATOM 7776 C CA . LEU B 1 332 ? 5.973 -30.234 -12.57 1 96.62 332 LEU B CA 1
ATOM 7777 C C . LEU B 1 332 ? 6.277 -28.797 -12.961 1 96.62 332 LEU B C 1
ATOM 7779 O O . LEU B 1 332 ? 5.363 -28.016 -13.242 1 96.62 332 LEU B O 1
ATOM 7783 N N . GLY B 1 333 ? 7.527 -28.438 -12.898 1 97.69 333 GLY B N 1
ATOM 7784 C CA . GLY B 1 333 ? 7.953 -27.125 -13.328 1 97.69 333 GLY B CA 1
ATOM 7785 C C . GLY B 1 333 ? 7.801 -26.062 -12.258 1 97.69 333 GLY B C 1
ATOM 7786 O O . GLY B 1 333 ? 8.203 -24.906 -12.453 1 97.69 333 GLY B O 1
ATOM 7787 N N . SER B 1 334 ? 7.219 -26.406 -11.07 1 98.62 334 SER B N 1
ATOM 7788 C CA . SER B 1 334 ? 7.035 -25.406 -10.008 1 98.62 334 SER B CA 1
ATOM 7789 C C . SER B 1 334 ? 8.375 -24.844 -9.555 1 98.62 334 SER B C 1
ATOM 7791 O O . SER B 1 334 ? 9.383 -25.547 -9.523 1 98.62 334 SER B O 1
ATOM 7793 N N . ALA B 1 335 ? 8.328 -23.547 -9.219 1 98.75 335 ALA B N 1
ATOM 7794 C CA . ALA B 1 335 ? 9.609 -22.891 -8.953 1 98.75 335 ALA B CA 1
ATOM 7795 C C . ALA B 1 335 ? 9.492 -21.922 -7.781 1 98.75 335 ALA B C 1
ATOM 7797 O O . ALA B 1 335 ? 8.469 -21.266 -7.617 1 98.75 335 ALA B O 1
ATOM 7798 N N . ALA B 1 336 ? 10.547 -21.953 -6.969 1 98.75 336 ALA B N 1
ATOM 7799 C CA . ALA B 1 336 ? 10.797 -20.797 -6.094 1 98.75 336 ALA B CA 1
ATOM 7800 C C . ALA B 1 336 ? 11.391 -19.641 -6.879 1 98.75 336 ALA B C 1
ATOM 7802 O O . ALA B 1 336 ? 12.195 -19.844 -7.789 1 98.75 336 ALA B O 1
ATOM 7803 N N . VAL B 1 337 ? 11.039 -18.453 -6.488 1 98.81 337 VAL B N 1
ATOM 7804 C CA . VAL B 1 337 ? 11.438 -17.234 -7.199 1 98.81 337 VAL B CA 1
ATOM 7805 C C . VAL B 1 337 ? 12.508 -16.5 -6.406 1 98.81 337 VAL B C 1
ATOM 7807 O O . VAL B 1 337 ? 12.289 -16.141 -5.242 1 98.81 337 VAL B O 1
ATOM 7810 N N . HIS B 1 338 ? 13.672 -16.328 -6.957 1 98.75 338 HIS B N 1
ATOM 7811 C CA . HIS B 1 338 ? 14.734 -15.508 -6.383 1 98.75 338 HIS B CA 1
ATOM 7812 C C . HIS B 1 338 ? 14.906 -14.203 -7.16 1 98.75 338 HIS B C 1
ATOM 7814 O O . HIS B 1 338 ? 15.211 -14.227 -8.352 1 98.75 338 HIS B O 1
ATOM 7820 N N . LEU B 1 339 ? 14.68 -13.117 -6.543 1 98.69 339 LEU B N 1
ATOM 7821 C CA . LEU B 1 339 ? 14.828 -11.797 -7.145 1 98.69 339 LEU B CA 1
ATOM 7822 C C . LEU B 1 339 ? 16.062 -11.078 -6.59 1 98.69 339 LEU B C 1
ATOM 7824 O O . LEU B 1 339 ? 16.125 -10.789 -5.395 1 98.69 339 LEU B O 1
ATOM 7828 N N . HIS B 1 340 ? 16.969 -10.875 -7.445 1 97.75 340 HIS B N 1
ATOM 7829 C CA . HIS B 1 340 ? 18.172 -10.094 -7.16 1 97.75 340 HIS B CA 1
ATOM 7830 C C . HIS B 1 340 ? 17.984 -8.633 -7.555 1 97.75 340 HIS B C 1
ATOM 7832 O O . HIS B 1 340 ? 18.016 -8.297 -8.742 1 97.75 340 HIS B O 1
ATOM 7838 N N . ILE B 1 341 ? 17.844 -7.707 -6.578 1 97.44 341 ILE B N 1
ATOM 7839 C CA . ILE B 1 341 ? 17.391 -6.348 -6.852 1 97.44 341 ILE B CA 1
ATOM 7840 C C . ILE B 1 341 ? 18.531 -5.363 -6.617 1 97.44 341 ILE B C 1
ATOM 7842 O O . ILE B 1 341 ? 19.219 -5.426 -5.594 1 97.44 341 ILE B O 1
ATOM 7846 N N . GLY B 1 342 ? 18.719 -4.383 -7.508 1 92.94 342 GLY B N 1
ATOM 7847 C CA . GLY B 1 342 ? 19.656 -3.283 -7.355 1 92.94 342 GLY B CA 1
ATOM 7848 C C . GLY B 1 342 ? 21.109 -3.736 -7.328 1 92.94 342 GLY B C 1
ATOM 7849 O O . GLY B 1 342 ? 21.891 -3.281 -6.492 1 92.94 342 GLY B O 1
ATOM 7850 N N . GLU B 1 343 ? 21.391 -4.695 -8.125 1 88.19 343 GLU B N 1
ATOM 7851 C CA . GLU B 1 343 ? 22.734 -5.23 -8.203 1 88.19 343 GLU B CA 1
ATOM 7852 C C . GLU B 1 343 ? 23.234 -5.719 -6.84 1 88.19 343 GLU B C 1
ATOM 7854 O O . GLU B 1 343 ? 24.312 -5.336 -6.387 1 88.19 343 GLU B O 1
ATOM 7859 N N . GLY B 1 344 ? 22.297 -6.371 -6.195 1 88.5 344 GLY B N 1
ATOM 7860 C CA . GLY B 1 344 ? 22.656 -7.016 -4.941 1 88.5 344 GLY B CA 1
ATOM 7861 C C . GLY B 1 344 ? 22.281 -6.195 -3.721 1 88.5 344 GLY B C 1
ATOM 7862 O O . GLY B 1 344 ? 22.594 -6.574 -2.592 1 88.5 344 GLY B O 1
ATOM 7863 N N . LEU B 1 345 ? 21.609 -5.133 -3.92 1 93.38 345 LEU B N 1
ATOM 7864 C CA . LEU B 1 345 ? 21.156 -4.297 -2.816 1 93.38 345 LEU B CA 1
ATOM 7865 C C . LEU B 1 345 ? 20.266 -5.09 -1.863 1 93.38 345 LEU B C 1
ATOM 7867 O O . LEU B 1 345 ? 20.406 -4.984 -0.643 1 93.38 345 LEU B O 1
ATOM 7871 N N . TYR B 1 346 ? 19.391 -5.832 -2.445 1 97.38 346 TYR B N 1
ATOM 7872 C CA . TYR B 1 346 ? 18.406 -6.578 -1.659 1 97.38 346 TYR B CA 1
ATOM 7873 C C . TYR B 1 346 ? 17.906 -7.793 -2.426 1 97.38 346 TYR B C 1
ATOM 7875 O O . TYR B 1 346 ? 17.641 -7.715 -3.629 1 97.38 346 TYR B O 1
ATOM 7883 N N . ASN B 1 347 ? 17.812 -8.984 -1.78 1 98.44 347 ASN B N 1
ATOM 7884 C CA . ASN B 1 347 ? 17.344 -10.203 -2.428 1 98.44 347 ASN B CA 1
ATOM 7885 C C . ASN B 1 347 ? 16.094 -10.766 -1.739 1 98.44 347 ASN B C 1
ATOM 7887 O O . ASN B 1 347 ? 16.031 -10.805 -0.509 1 98.44 347 ASN B O 1
ATOM 7891 N N . ILE B 1 348 ? 15.172 -11.125 -2.566 1 98.69 348 ILE B N 1
ATOM 7892 C CA . ILE B 1 348 ? 13.906 -11.688 -2.1 1 98.69 348 ILE B CA 1
ATOM 7893 C C . ILE B 1 348 ? 13.727 -13.094 -2.654 1 98.69 348 ILE B C 1
ATOM 7895 O O . ILE B 1 348 ? 13.945 -13.336 -3.844 1 98.69 348 ILE B O 1
ATOM 7899 N N . VAL B 1 349 ? 13.344 -14 -1.795 1 98.81 349 VAL B N 1
ATOM 7900 C CA . VAL B 1 349 ? 12.984 -15.344 -2.232 1 98.81 349 VAL B CA 1
ATOM 7901 C C . VAL B 1 349 ? 11.508 -15.609 -1.94 1 98.81 349 VAL B C 1
ATOM 7903 O O . VAL B 1 349 ? 11.047 -15.406 -0.815 1 98.81 349 VAL B O 1
ATOM 7906 N N . LEU B 1 350 ? 10.766 -15.961 -2.91 1 98.81 350 LEU B N 1
ATOM 7907 C CA . LEU B 1 350 ? 9.398 -16.438 -2.766 1 98.81 350 LEU B CA 1
ATOM 7908 C C . LEU B 1 350 ? 9.32 -17.938 -3.012 1 98.81 350 LEU B C 1
ATOM 7910 O O . LEU B 1 350 ? 9.641 -18.422 -4.105 1 98.81 350 LEU B O 1
ATOM 7914 N N . SER B 1 351 ? 8.852 -18.594 -2.084 1 98.25 351 SER B N 1
ATOM 7915 C CA . SER B 1 351 ? 8.898 -20.047 -2.154 1 98.25 351 SER B CA 1
ATOM 7916 C C . SER B 1 351 ? 7.898 -20.578 -3.174 1 98.25 351 SER B C 1
ATOM 7918 O O . SER B 1 351 ? 8.062 -21.688 -3.691 1 98.25 351 SER B O 1
ATOM 7920 N N . GLY B 1 352 ? 6.812 -19.75 -3.455 1 97.5 352 GLY B N 1
ATOM 7921 C CA . GLY B 1 352 ? 5.672 -20.391 -4.086 1 97.5 352 GLY B CA 1
ATOM 7922 C C . GLY B 1 352 ? 5.09 -21.516 -3.252 1 97.5 352 GLY B C 1
ATOM 7923 O O . GLY B 1 352 ? 5.273 -21.562 -2.033 1 97.5 352 GLY B O 1
ATOM 7924 N N . ASP B 1 353 ? 4.27 -22.312 -3.945 1 97.56 353 ASP B N 1
ATOM 7925 C CA . ASP B 1 353 ? 3.887 -23.562 -3.293 1 97.56 353 ASP B CA 1
ATOM 7926 C C . ASP B 1 353 ? 5.035 -24.562 -3.322 1 97.56 353 ASP B C 1
ATOM 7928 O O . ASP B 1 353 ? 5.715 -24.719 -4.34 1 97.56 353 ASP B O 1
ATOM 7932 N N . GLN B 1 354 ? 5.301 -25.172 -2.193 1 97.12 354 GLN B N 1
ATOM 7933 C CA . GLN B 1 354 ? 6.516 -25.969 -2.186 1 97.12 354 GLN B CA 1
ATOM 7934 C C . GLN B 1 354 ? 6.312 -27.266 -1.411 1 97.12 354 GLN B C 1
ATOM 7936 O O . GLN B 1 354 ? 5.383 -27.375 -0.609 1 97.12 354 GLN B O 1
ATOM 7941 N N . LYS B 1 355 ? 7.125 -28.219 -1.687 1 96.94 355 LYS B N 1
ATOM 7942 C CA . LYS B 1 355 ? 7.254 -29.484 -0.971 1 96.94 355 LYS B CA 1
ATOM 7943 C C . LYS B 1 355 ? 8.711 -29.781 -0.624 1 96.94 355 LYS B C 1
ATOM 7945 O O . LYS B 1 355 ? 9.523 -30.031 -1.513 1 96.94 355 LYS B O 1
ATOM 7950 N N . TYR B 1 356 ? 8.992 -29.734 0.686 1 96.94 356 TYR B N 1
ATOM 7951 C CA . TYR B 1 356 ? 10.367 -29.922 1.135 1 96.94 356 TYR B CA 1
ATOM 7952 C C . TYR B 1 356 ? 10.594 -31.359 1.577 1 96.94 356 TYR B C 1
ATOM 7954 O O . TYR B 1 356 ? 11.039 -31.609 2.701 1 96.94 356 TYR B O 1
ATOM 7962 N N . GLU B 1 357 ? 10.242 -32.25 0.716 1 95.06 357 GLU B N 1
ATOM 7963 C CA . GLU B 1 357 ? 10.453 -33.688 0.81 1 95.06 357 GLU B CA 1
ATOM 7964 C C . GLU B 1 357 ? 10.461 -34.344 -0.572 1 95.06 357 GLU B C 1
ATOM 7966 O O . GLU B 1 357 ? 9.828 -33.844 -1.502 1 95.06 357 GLU B O 1
ATOM 7971 N N . LYS B 1 358 ? 11.195 -35.375 -0.654 1 94.44 358 LYS B N 1
ATOM 7972 C CA . LYS B 1 358 ? 11.141 -36.125 -1.894 1 94.44 358 LYS B CA 1
ATOM 7973 C C . LYS B 1 358 ? 9.773 -36.781 -2.084 1 94.44 358 LYS B C 1
ATOM 7975 O O . LYS B 1 358 ? 9.227 -37.375 -1.156 1 94.44 358 LYS B O 1
ATOM 7980 N N . THR B 1 359 ? 9.195 -36.656 -3.242 1 94.62 359 THR B N 1
ATOM 7981 C CA . THR B 1 359 ? 7.918 -37.25 -3.566 1 94.62 359 THR B CA 1
ATOM 7982 C C . THR B 1 359 ? 8.102 -38.375 -4.602 1 94.62 359 THR B C 1
ATOM 7984 O O . THR B 1 359 ? 9.234 -38.719 -4.945 1 94.62 359 THR B O 1
ATOM 7987 N N . TRP B 1 360 ? 6.988 -38.969 -4.973 1 94.44 360 TRP B N 1
ATOM 7988 C CA . TRP B 1 360 ? 7.078 -39.969 -6.02 1 94.44 360 TRP B CA 1
ATOM 7989 C C . TRP B 1 360 ? 7.469 -39.344 -7.352 1 94.44 360 TRP B C 1
ATOM 7991 O O . TRP B 1 360 ? 8.047 -40.031 -8.211 1 94.44 360 TRP B O 1
ATOM 8001 N N . LEU B 1 361 ? 7.258 -38.062 -7.48 1 95.56 361 LEU B N 1
ATOM 8002 C CA . LEU B 1 361 ? 7.453 -37.375 -8.766 1 95.56 361 LEU B CA 1
ATOM 8003 C C . LEU B 1 361 ? 8.68 -36.469 -8.719 1 95.56 361 LEU B C 1
ATOM 8005 O O . LEU B 1 361 ? 9.359 -36.312 -9.734 1 95.56 361 LEU B O 1
ATOM 8009 N N . PHE B 1 362 ? 8.977 -35.906 -7.52 1 96.69 362 PHE B N 1
ATOM 8010 C CA . PHE B 1 362 ? 9.875 -34.781 -7.578 1 96.69 362 PHE B CA 1
ATOM 8011 C C . PHE B 1 362 ? 10.922 -34.844 -6.477 1 96.69 362 PHE B C 1
ATOM 8013 O O . PHE B 1 362 ? 10.734 -35.531 -5.48 1 96.69 362 PHE B O 1
ATOM 8020 N N . ASN B 1 363 ? 12.055 -34.094 -6.699 1 95.88 363 ASN B N 1
ATOM 8021 C CA . ASN B 1 363 ? 13.016 -33.781 -5.645 1 95.88 363 ASN B CA 1
ATOM 8022 C C . ASN B 1 363 ? 12.492 -32.688 -4.699 1 95.88 363 ASN B C 1
ATOM 8024 O O . ASN B 1 363 ? 11.594 -31.938 -5.062 1 95.88 363 ASN B O 1
ATOM 8028 N N . PRO B 1 364 ? 13.055 -32.656 -3.5 1 97.06 364 PRO B N 1
ATOM 8029 C CA . PRO B 1 364 ? 12.617 -31.641 -2.547 1 97.06 364 PRO B CA 1
ATOM 8030 C C . PRO B 1 364 ? 12.914 -30.234 -3.027 1 97.06 364 PRO B C 1
ATOM 8032 O O . PRO B 1 364 ? 13.836 -30.016 -3.82 1 97.06 364 PRO B O 1
ATOM 8035 N N . ALA B 1 365 ? 12.211 -29.328 -2.502 1 98.38 365 ALA B N 1
ATOM 8036 C CA . ALA B 1 365 ? 12.43 -27.906 -2.773 1 98.38 365 ALA B CA 1
ATOM 8037 C C . ALA B 1 365 ? 13.852 -27.484 -2.41 1 98.38 365 ALA B C 1
ATOM 8039 O O . ALA B 1 365 ? 14.406 -27.969 -1.417 1 98.38 365 ALA B O 1
ATOM 8040 N N . VAL B 1 366 ? 14.375 -26.578 -3.209 1 98.12 366 VAL B N 1
ATOM 8041 C CA . VAL B 1 366 ? 15.695 -26 -2.963 1 98.12 366 VAL B CA 1
ATOM 8042 C C . VAL B 1 366 ? 15.594 -24.906 -1.91 1 98.12 366 VAL B C 1
ATOM 8044 O O . VAL B 1 366 ? 14.695 -24.062 -1.967 1 98.12 366 VAL B O 1
ATOM 8047 N N . ASN B 1 367 ? 16.453 -24.938 -0.838 1 98.12 367 ASN B N 1
ATOM 8048 C CA . ASN B 1 367 ? 16.438 -23.875 0.158 1 98.12 367 ASN B CA 1
ATOM 8049 C C . ASN B 1 367 ? 17.812 -23.234 0.316 1 98.12 367 ASN B C 1
ATOM 8051 O O . ASN B 1 367 ? 18.125 -22.672 1.37 1 98.12 367 ASN B O 1
ATOM 8055 N N . ARG B 1 368 ? 18.719 -23.469 -0.669 1 98.06 368 ARG B N 1
ATOM 8056 C CA . ARG B 1 368 ? 20 -22.781 -0.748 1 98.06 368 ARG B CA 1
ATOM 8057 C C . ARG B 1 368 ? 20 -21.719 -1.845 1 98.06 368 ARG B C 1
ATOM 8059 O O . ARG B 1 368 ? 19.719 -22.031 -3.006 1 98.06 368 ARG B O 1
ATOM 8066 N N . PHE B 1 369 ? 20.266 -20.516 -1.496 1 97.69 369 PHE B N 1
ATOM 8067 C CA . PHE B 1 369 ? 20.25 -19.391 -2.424 1 97.69 369 PHE B CA 1
ATOM 8068 C C . PHE B 1 369 ? 21.531 -18.562 -2.293 1 97.69 369 PHE B C 1
ATOM 8070 O O . PHE B 1 369 ? 22.188 -18.594 -1.255 1 97.69 369 PHE B O 1
ATOM 8077 N N . PRO B 1 370 ? 21.906 -17.859 -3.34 1 95.62 370 PRO B N 1
ATOM 8078 C CA . PRO B 1 370 ? 23.094 -17.016 -3.234 1 95.62 370 PRO B CA 1
ATOM 8079 C C . PRO B 1 370 ? 22.969 -15.961 -2.137 1 95.62 370 PRO B C 1
ATOM 8081 O O . PRO B 1 370 ? 23.938 -15.688 -1.426 1 95.62 370 PRO B O 1
ATOM 8084 N N . ARG B 1 371 ? 21.859 -15.367 -2.049 1 96.31 371 ARG B N 1
ATOM 8085 C CA . ARG B 1 371 ? 21.516 -14.367 -1.04 1 96.31 371 ARG B CA 1
ATOM 8086 C C . ARG B 1 371 ? 20 -14.328 -0.804 1 96.31 371 ARG B C 1
ATOM 8088 O O . ARG B 1 371 ? 19.219 -14.648 -1.701 1 96.31 371 ARG B O 1
ATOM 8095 N N . ALA B 1 372 ? 19.641 -13.938 0.403 1 97.5 372 ALA B N 1
ATOM 8096 C CA . ALA B 1 372 ? 18.203 -13.867 0.709 1 97.5 372 ALA B CA 1
ATOM 8097 C C . ALA B 1 372 ? 17.953 -13.023 1.958 1 97.5 372 ALA B C 1
ATOM 8099 O O . ALA B 1 372 ? 17.969 -13.547 3.076 1 97.5 372 ALA B O 1
ATOM 8100 N N . GLU B 1 373 ? 17.672 -11.75 1.802 1 98.12 373 GLU B N 1
ATOM 8101 C CA . GLU B 1 373 ? 17.328 -10.906 2.943 1 98.12 373 GLU B CA 1
ATOM 8102 C C . GLU B 1 373 ? 15.898 -11.156 3.408 1 98.12 373 GLU B C 1
ATOM 8104 O O . GLU B 1 373 ? 15.609 -11.094 4.605 1 98.12 373 GLU B O 1
ATOM 8109 N N . THR B 1 374 ? 15.023 -11.43 2.467 1 98.56 374 THR B N 1
ATOM 8110 C CA . THR B 1 374 ? 13.625 -11.695 2.793 1 98.56 374 THR B CA 1
ATOM 8111 C C . THR B 1 374 ? 13.148 -12.984 2.137 1 98.56 374 THR B C 1
ATOM 8113 O O . THR B 1 374 ? 13.43 -13.234 0.962 1 98.56 374 THR B O 1
ATOM 8116 N N . LEU B 1 375 ? 12.484 -13.797 2.92 1 98.75 375 LEU B N 1
ATOM 8117 C CA . LEU B 1 375 ? 11.797 -14.984 2.436 1 98.75 375 LEU B CA 1
ATOM 8118 C C . LEU B 1 375 ? 10.289 -14.844 2.588 1 98.75 375 LEU B C 1
ATOM 8120 O O . LEU B 1 375 ? 9.797 -14.445 3.648 1 98.75 375 LEU B O 1
ATOM 8124 N N . MET B 1 376 ? 9.586 -15.047 1.559 1 98.69 376 MET B N 1
ATOM 8125 C CA . MET B 1 376 ? 8.148 -15.258 1.655 1 98.69 376 MET B CA 1
ATOM 8126 C C . MET B 1 376 ? 7.805 -16.734 1.491 1 98.69 376 MET B C 1
ATOM 8128 O O . MET B 1 376 ? 8.148 -17.344 0.479 1 98.69 376 MET B O 1
ATOM 8132 N N . ILE B 1 377 ? 7.074 -17.281 2.428 1 98.38 377 ILE B N 1
ATOM 8133 C CA . ILE B 1 377 ? 6.895 -18.734 2.445 1 98.38 377 ILE B CA 1
ATOM 8134 C C . ILE B 1 377 ? 5.414 -19.062 2.613 1 98.38 377 ILE B C 1
ATOM 8136 O O . ILE B 1 377 ? 4.691 -18.359 3.324 1 98.38 377 ILE B O 1
ATOM 8140 N N . GLU B 1 378 ? 4.969 -20.125 1.934 1 97.06 378 GLU B N 1
ATOM 8141 C CA . GLU B 1 378 ? 3.576 -20.547 2.039 1 97.06 378 GLU B CA 1
ATOM 8142 C C . GLU B 1 378 ? 3.273 -21.109 3.428 1 97.06 378 GLU B C 1
ATOM 8144 O O . GLU B 1 378 ? 4.191 -21.375 4.207 1 97.06 378 GLU B O 1
ATOM 8149 N N . SER B 1 379 ? 1.903 -21.219 3.666 1 95.75 379 SER B N 1
ATOM 8150 C CA . SER B 1 379 ? 1.482 -21.766 4.953 1 95.75 379 SER B CA 1
ATOM 8151 C C . SER B 1 379 ? 0.212 -22.594 4.812 1 95.75 379 SER B C 1
ATOM 8153 O O . SER B 1 379 ? -0.638 -22.594 5.703 1 95.75 379 SER B O 1
ATOM 8155 N N . THR B 1 380 ? 0.056 -23.234 3.682 1 91.31 380 THR B N 1
ATOM 8156 C CA . THR B 1 380 ? -1.153 -23.984 3.373 1 91.31 380 THR B CA 1
ATOM 8157 C C . THR B 1 380 ? -1.44 -25.016 4.465 1 91.31 380 THR B C 1
ATOM 8159 O O . THR B 1 380 ? -2.576 -25.141 4.93 1 91.31 380 THR B O 1
ATOM 8162 N N . TYR B 1 381 ? -0.402 -25.781 4.918 1 90.25 381 TYR B N 1
ATOM 8163 C CA . TYR B 1 381 ? -0.564 -26.812 5.934 1 90.25 381 TYR B CA 1
ATOM 8164 C C . TYR B 1 381 ? 0.199 -26.453 7.203 1 90.25 381 TYR B C 1
ATOM 8166 O O . TYR B 1 381 ? 0.795 -27.312 7.844 1 90.25 381 TYR B O 1
ATOM 8174 N N . ALA B 1 382 ? 0.208 -25.188 7.582 1 91.62 382 ALA B N 1
ATOM 8175 C CA . ALA B 1 382 ? 0.998 -24.766 8.734 1 91.62 382 ALA B CA 1
ATOM 8176 C C . ALA B 1 382 ? 0.125 -24.625 9.977 1 91.62 382 ALA B C 1
ATOM 8178 O O . ALA B 1 382 ? 0.576 -24.109 11.008 1 91.62 382 ALA B O 1
ATOM 8179 N N . GLY B 1 383 ? -1.058 -25.078 9.883 1 86.12 383 GLY B N 1
ATOM 8180 C CA . GLY B 1 383 ? -1.95 -24.969 11.031 1 86.12 383 GLY B CA 1
ATOM 8181 C C . GLY B 1 383 ? -1.602 -25.938 12.141 1 86.12 383 GLY B C 1
ATOM 8182 O O . GLY B 1 383 ? -0.897 -26.922 11.922 1 86.12 383 GLY B O 1
ATOM 8183 N N . ARG B 1 384 ? -2.143 -25.625 13.273 1 78.5 384 ARG B N 1
ATOM 8184 C CA . ARG B 1 384 ? -1.873 -26.438 14.461 1 78.5 384 ARG B CA 1
ATOM 8185 C C . ARG B 1 384 ? -2.352 -27.875 14.258 1 78.5 384 ARG B C 1
ATOM 8187 O O . ARG B 1 384 ? -1.669 -28.828 14.648 1 78.5 384 ARG B O 1
ATOM 8194 N N . ASP B 1 385 ? -3.463 -28.047 13.555 1 74.81 385 ASP B N 1
ATOM 8195 C CA . ASP B 1 385 ? -4.082 -29.359 13.445 1 74.81 385 ASP B CA 1
ATOM 8196 C C . ASP B 1 385 ? -3.859 -29.969 12.062 1 74.81 385 ASP B C 1
ATOM 8198 O O . ASP B 1 385 ? -4.473 -30.969 11.711 1 74.81 385 ASP B O 1
ATOM 8202 N N . ASP B 1 386 ? -3.086 -29.25 11.367 1 76.69 386 ASP B N 1
ATOM 8203 C CA . ASP B 1 386 ? -2.869 -29.781 10.023 1 76.69 386 ASP B CA 1
ATOM 8204 C C . ASP B 1 386 ? -2.035 -31.047 10.055 1 76.69 386 ASP B C 1
ATOM 8206 O O . ASP B 1 386 ? -1.239 -31.25 10.969 1 76.69 386 ASP B O 1
ATOM 8210 N N . TYR B 1 387 ? -2.404 -31.922 9.094 1 65.81 387 TYR B N 1
ATOM 8211 C CA . TYR B 1 387 ? -1.957 -33.312 9.055 1 65.81 387 TYR B CA 1
ATOM 8212 C C . TYR B 1 387 ? -0.438 -33.406 8.961 1 65.81 387 TYR B C 1
ATOM 8214 O O . TYR B 1 387 ? 0.211 -32.469 8.484 1 65.81 387 TYR B O 1
ATOM 8222 N N . SER B 1 388 ? 0.046 -34.531 9.492 1 69.5 388 SER B N 1
ATOM 8223 C CA . SER B 1 388 ? 1.463 -34.875 9.422 1 69.5 388 SER B CA 1
ATOM 8224 C C . SER B 1 388 ? 1.669 -36.25 8.797 1 69.5 388 SER B C 1
ATOM 8226 O O . SER B 1 388 ? 2.707 -36.875 9.008 1 69.5 388 SER B O 1
ATOM 8228 N N . TYR B 1 389 ? 0.711 -36.625 7.898 1 80 389 TYR B N 1
ATOM 8229 C CA . TYR B 1 389 ? 0.837 -38 7.398 1 80 389 TYR B CA 1
ATOM 8230 C C . TYR B 1 389 ? 2.01 -38.125 6.434 1 80 389 TYR B C 1
ATOM 8232 O O . TYR B 1 389 ? 2.273 -37.188 5.648 1 80 389 TYR B O 1
ATOM 8240 N N . THR B 1 390 ? 2.553 -39.312 6.504 1 86.38 390 THR B N 1
ATOM 8241 C CA . THR B 1 390 ? 3.695 -39.594 5.645 1 86.38 390 THR B CA 1
ATOM 8242 C C . THR B 1 390 ? 3.236 -40.188 4.312 1 86.38 390 THR B C 1
ATOM 8244 O O . THR B 1 390 ? 2.08 -40.594 4.172 1 86.38 390 THR B O 1
ATOM 8247 N N . ARG B 1 391 ? 4.109 -40.281 3.4 1 90.44 391 ARG B N 1
ATOM 8248 C CA . ARG B 1 391 ? 3.822 -40.875 2.092 1 90.44 391 ARG B CA 1
ATOM 8249 C C . ARG B 1 391 ? 3.566 -42.375 2.201 1 90.44 391 ARG B C 1
ATOM 8251 O O . ARG B 1 391 ? 2.758 -42.906 1.452 1 90.44 391 ARG B O 1
ATOM 8258 N N . VAL B 1 392 ? 4.207 -42.969 3.117 1 91.62 392 VAL B N 1
ATOM 8259 C CA . VAL B 1 392 ? 4.008 -44.406 3.35 1 91.62 392 VAL B CA 1
ATOM 8260 C C . VAL B 1 392 ? 2.592 -44.656 3.865 1 91.62 392 VAL B C 1
ATOM 8262 O O . VAL B 1 392 ? 1.922 -45.594 3.426 1 91.62 392 VAL B O 1
ATOM 8265 N N . GLU B 1 393 ? 2.23 -43.812 4.742 1 92.12 393 GLU B N 1
ATOM 8266 C CA . GLU B 1 393 ? 0.875 -43.938 5.27 1 92.12 393 GLU B CA 1
ATOM 8267 C C . GLU B 1 393 ? -0.166 -43.688 4.184 1 92.12 393 GLU B C 1
ATOM 8269 O O . GLU B 1 393 ? -1.189 -44.375 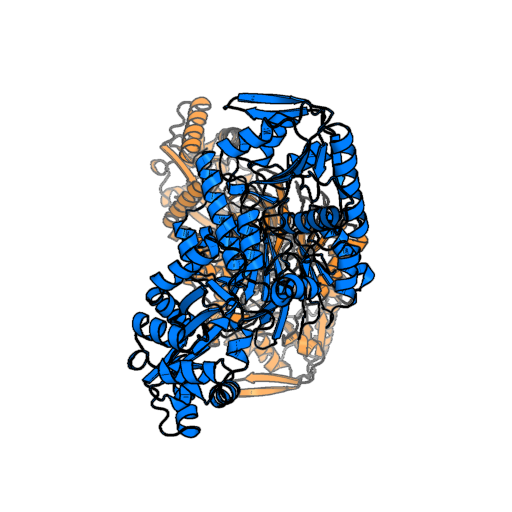4.125 1 92.12 393 GLU B O 1
ATOM 8274 N N . ALA B 1 394 ? 0.118 -42.75 3.369 1 92.62 394 ALA B N 1
ATOM 8275 C CA . ALA B 1 394 ? -0.784 -42.469 2.26 1 92.62 394 ALA B CA 1
ATOM 8276 C C . ALA B 1 394 ? -0.9 -43.656 1.313 1 92.62 394 ALA B C 1
ATOM 8278 O O . ALA B 1 394 ? -2 -44 0.886 1 92.62 394 ALA B O 1
ATOM 8279 N N . TYR B 1 395 ? 0.208 -44.25 1.001 1 95.06 395 TYR B N 1
ATOM 8280 C CA . TYR B 1 395 ? 0.275 -45.438 0.156 1 95.06 395 TYR B CA 1
ATOM 8281 C C . TYR B 1 395 ? -0.575 -46.562 0.731 1 95.06 395 TYR B C 1
ATOM 8283 O O . TYR B 1 395 ? -1.456 -47.094 0.051 1 95.06 395 TYR B O 1
ATOM 8291 N N . ASN B 1 396 ? -0.372 -46.844 1.976 1 96.12 396 ASN B N 1
ATOM 8292 C CA . ASN B 1 396 ? -1.057 -47.938 2.631 1 96.12 396 ASN B CA 1
ATOM 8293 C C . ASN B 1 396 ? -2.557 -47.688 2.746 1 96.12 396 ASN B C 1
ATOM 8295 O O . ASN B 1 396 ? -3.363 -48.594 2.549 1 96.12 396 ASN B O 1
ATOM 8299 N N . THR B 1 397 ? -2.822 -46.5 3.074 1 96 397 THR B N 1
ATOM 8300 C CA . THR B 1 397 ? -4.23 -46.156 3.236 1 96 397 THR B CA 1
ATOM 8301 C C . THR B 1 397 ? -4.977 -46.281 1.911 1 96 397 THR B C 1
ATOM 8303 O O . THR B 1 397 ? -6.078 -46.844 1.867 1 96 397 THR B O 1
ATOM 8306 N N . LEU B 1 398 ? -4.402 -45.781 0.823 1 96.69 398 LEU B N 1
ATOM 8307 C CA . LEU B 1 398 ? -5.066 -45.844 -0.475 1 96.69 398 LEU B CA 1
ATOM 8308 C C . LEU B 1 398 ? -5.242 -47.281 -0.934 1 96.69 398 LEU B C 1
ATOM 8310 O O . LEU B 1 398 ? -6.301 -47.656 -1.437 1 96.69 398 LEU B O 1
ATOM 8314 N N . VAL B 1 399 ? -4.234 -48.094 -0.732 1 97.38 399 VAL B N 1
ATOM 8315 C CA . VAL B 1 399 ? -4.289 -49.5 -1.104 1 97.38 399 VAL B CA 1
ATOM 8316 C C . VAL B 1 399 ? -5.391 -50.188 -0.31 1 97.38 399 VAL B C 1
ATOM 8318 O O . VAL B 1 399 ? -6.164 -50.969 -0.867 1 97.38 399 VAL B O 1
ATOM 8321 N N . ASP B 1 400 ? -5.453 -49.875 0.936 1 97.94 400 ASP B N 1
ATOM 8322 C CA . ASP B 1 400 ? -6.469 -50.469 1.806 1 97.94 400 ASP B CA 1
ATOM 8323 C C . ASP B 1 400 ? -7.871 -50.062 1.354 1 97.94 400 ASP B C 1
ATOM 8325 O O . ASP B 1 400 ? -8.773 -50.906 1.314 1 97.94 400 ASP B O 1
ATOM 8329 N N . VAL B 1 401 ? -8.031 -48.812 1.031 1 97.5 401 VAL B N 1
ATOM 8330 C CA . VAL B 1 401 ? -9.328 -48.281 0.59 1 97.5 401 VAL B CA 1
ATOM 8331 C C . VAL B 1 401 ? -9.766 -49.031 -0.679 1 97.5 401 VAL B C 1
ATOM 8333 O O . VAL B 1 401 ? -10.922 -49.438 -0.805 1 97.5 401 VAL B O 1
ATOM 8336 N N . VAL B 1 402 ? -8.891 -49.188 -1.64 1 97.81 402 VAL B N 1
ATOM 8337 C CA . VAL B 1 402 ? -9.203 -49.875 -2.898 1 97.81 402 VAL B CA 1
ATOM 8338 C C . VAL B 1 402 ? -9.625 -51.312 -2.627 1 97.81 402 VAL B C 1
ATOM 8340 O O . VAL B 1 402 ? -10.664 -51.75 -3.115 1 97.81 402 VAL B O 1
ATOM 8343 N N . ASN B 1 403 ? -8.898 -52 -1.787 1 98.06 403 ASN B N 1
ATOM 8344 C CA . ASN B 1 403 ? -9.18 -53.406 -1.51 1 98.06 403 ASN B CA 1
ATOM 8345 C C . ASN B 1 403 ? -10.516 -53.562 -0.788 1 98.06 403 ASN B C 1
ATOM 8347 O O . ASN B 1 403 ? -11.32 -54.438 -1.159 1 98.06 403 ASN B O 1
ATOM 8351 N N . ARG B 1 404 ? -10.742 -52.781 0.236 1 97.69 404 ARG B N 1
ATOM 8352 C CA . ARG B 1 404 ? -11.992 -52.844 0.989 1 97.69 404 ARG B CA 1
ATOM 8353 C C . ARG B 1 404 ? -13.195 -52.562 0.097 1 97.69 404 ARG B C 1
ATOM 8355 O O . ARG B 1 404 ? -14.242 -53.188 0.222 1 97.69 404 ARG B O 1
ATOM 8362 N N . THR B 1 405 ? -13.039 -51.625 -0.743 1 97.88 405 THR B N 1
ATOM 8363 C CA . THR B 1 405 ? -14.133 -51.25 -1.637 1 97.88 405 THR B CA 1
ATOM 8364 C C . THR B 1 405 ? -14.383 -52.344 -2.666 1 97.88 405 THR B C 1
ATOM 8366 O O . THR B 1 405 ? -15.539 -52.688 -2.965 1 97.88 405 THR B O 1
ATOM 8369 N N . PHE B 1 406 ? -13.32 -52.875 -3.232 1 97.5 406 PHE B N 1
ATOM 8370 C CA . PHE B 1 406 ? -13.438 -53.938 -4.223 1 97.5 406 PHE B CA 1
ATOM 8371 C C . PHE B 1 406 ? -14.047 -55.188 -3.602 1 97.5 406 PHE B C 1
ATOM 8373 O O . PHE B 1 406 ? -14.797 -55.938 -4.262 1 97.5 406 PHE B O 1
ATOM 8380 N N . ASP B 1 407 ? -13.766 -55.469 -2.359 1 96.75 407 ASP B N 1
ATOM 8381 C CA . ASP B 1 407 ? -14.328 -56.594 -1.648 1 96.75 407 ASP B CA 1
ATOM 8382 C C . ASP B 1 407 ? -15.852 -56.5 -1.578 1 96.75 407 ASP B C 1
ATOM 8384 O O . ASP B 1 407 ? -16.547 -57.531 -1.542 1 96.75 407 ASP B O 1
ATOM 8388 N N . LYS B 1 408 ? -16.328 -55.312 -1.615 1 96.31 408 LYS B N 1
ATOM 8389 C CA . LYS B 1 408 ? -17.766 -55.062 -1.585 1 96.31 408 LYS B CA 1
ATOM 8390 C C . LYS B 1 408 ? -18.328 -54.875 -2.994 1 96.31 408 LYS B C 1
ATOM 8392 O O . LYS B 1 408 ? -19.469 -54.469 -3.162 1 96.31 408 LYS B O 1
ATOM 8397 N N . HIS B 1 409 ? -17.484 -55.094 -3.961 1 96.06 409 HIS B N 1
ATOM 8398 C CA . HIS B 1 409 ? -17.844 -54.906 -5.363 1 96.06 409 HIS B CA 1
ATOM 8399 C C . HIS B 1 409 ? -18.281 -53.5 -5.66 1 96.06 409 HIS B C 1
ATOM 8401 O O . HIS B 1 409 ? -19.25 -53.25 -6.379 1 96.06 409 HIS B O 1
ATOM 8407 N N . GLY B 1 410 ? -17.547 -52.594 -4.957 1 97.12 410 GLY B N 1
ATOM 8408 C CA . GLY B 1 410 ? -17.859 -51.188 -5.133 1 97.12 410 GLY B CA 1
ATOM 8409 C C . GLY B 1 410 ? -16.844 -50.469 -5.984 1 97.12 410 GLY B C 1
ATOM 8410 O O . GLY B 1 410 ? -15.883 -51.062 -6.469 1 97.12 410 GLY B O 1
ATOM 8411 N N . THR B 1 411 ? -17.078 -49.156 -6.195 1 97.94 411 THR B N 1
ATOM 8412 C CA . THR B 1 411 ? -16.234 -48.25 -6.965 1 97.94 411 THR B CA 1
ATOM 8413 C C . THR B 1 411 ? -15.578 -47.188 -6.055 1 97.94 411 THR B C 1
ATOM 8415 O O . THR B 1 411 ? -16.219 -46.688 -5.141 1 97.94 411 THR B O 1
ATOM 8418 N N . VAL B 1 412 ? -14.266 -46.969 -6.27 1 98.38 412 VAL B N 1
ATOM 8419 C CA . VAL B 1 412 ? -13.57 -45.906 -5.547 1 98.38 412 VAL B CA 1
ATOM 8420 C C . VAL B 1 412 ? -13.516 -44.625 -6.406 1 98.38 412 VAL B C 1
ATOM 8422 O O . VAL B 1 412 ? -12.984 -44.656 -7.516 1 98.38 412 VAL B O 1
ATOM 8425 N N . LEU B 1 413 ? -14.078 -43.531 -5.918 1 98.25 413 LEU B N 1
ATOM 8426 C CA . LEU B 1 413 ? -14 -42.219 -6.555 1 98.25 413 LEU B CA 1
ATOM 8427 C C . LEU B 1 413 ? -12.992 -41.344 -5.832 1 98.25 413 LEU B C 1
ATOM 8429 O O . LEU B 1 413 ? -13.109 -41.094 -4.625 1 98.25 413 LEU B O 1
ATOM 8433 N N . ILE B 1 414 ? -12.008 -40.844 -6.57 1 97.62 414 ILE B N 1
ATOM 8434 C CA . ILE B 1 414 ? -10.969 -40 -5.98 1 97.62 414 ILE B CA 1
ATOM 8435 C C . ILE B 1 414 ? -10.969 -38.625 -6.648 1 97.62 414 ILE B C 1
ATOM 8437 O O . ILE B 1 414 ? -10.461 -38.469 -7.758 1 97.62 414 ILE B O 1
ATOM 8441 N N . PRO B 1 415 ? -11.461 -37.625 -5.941 1 95.25 415 PRO B N 1
ATOM 8442 C CA . PRO B 1 415 ? -11.32 -36.25 -6.469 1 95.25 415 PRO B CA 1
ATOM 8443 C C . PRO B 1 415 ? -9.867 -35.781 -6.5 1 95.25 415 PRO B C 1
ATOM 8445 O O . PRO B 1 415 ? -9.172 -35.844 -5.48 1 95.25 415 PRO B O 1
ATOM 8448 N N . VAL B 1 416 ? -9.445 -35.312 -7.676 1 93.12 416 VAL B N 1
ATOM 8449 C CA . VAL B 1 416 ? -8.047 -34.938 -7.801 1 93.12 416 VAL B CA 1
ATOM 8450 C C . VAL B 1 416 ? -7.926 -33.688 -8.68 1 93.12 416 VAL B C 1
ATOM 8452 O O . VAL B 1 416 ? -8.836 -33.375 -9.461 1 93.12 416 VAL B O 1
ATOM 8455 N N . PHE B 1 417 ? -6.812 -33.031 -8.438 1 88.06 417 PHE B N 1
ATOM 8456 C CA . PHE B 1 417 ? -6.387 -32.031 -9.414 1 88.06 417 PHE B CA 1
ATOM 8457 C C . PHE B 1 417 ? -5.672 -32.719 -10.586 1 88.06 417 PHE B C 1
ATOM 8459 O O . PHE B 1 417 ? -4.922 -33.656 -10.391 1 88.06 417 PHE B O 1
ATOM 8466 N N . ALA B 1 418 ? -5.887 -32.125 -11.727 1 89.69 418 ALA B N 1
ATOM 8467 C CA . ALA B 1 418 ? -5.336 -32.719 -12.93 1 89.69 418 ALA B CA 1
ATOM 8468 C C . ALA B 1 418 ? -3.812 -32.781 -12.875 1 89.69 418 ALA B C 1
ATOM 8470 O O . ALA B 1 418 ? -3.189 -33.688 -13.414 1 89.69 418 ALA B O 1
ATOM 8471 N N . VAL B 1 419 ? -3.285 -31.797 -12.281 1 93.44 419 VAL B N 1
ATOM 8472 C CA . VAL B 1 419 ? -1.833 -31.656 -12.305 1 93.44 419 VAL B CA 1
ATOM 8473 C C . VAL B 1 419 ? -1.261 -31.938 -10.914 1 93.44 419 VAL B C 1
ATOM 8475 O O . VAL B 1 419 ? -1.63 -31.281 -9.945 1 93.44 419 VAL B O 1
ATOM 8478 N N . GLY B 1 420 ? -0.343 -32.812 -10.859 1 93.12 420 GLY B N 1
ATOM 8479 C CA . GLY B 1 420 ? 0.375 -33.094 -9.625 1 93.12 420 GLY B CA 1
ATOM 8480 C C . GLY B 1 420 ? -0.191 -34.281 -8.867 1 93.12 420 GLY B C 1
ATOM 8481 O O . GLY B 1 420 ? 0.289 -35.406 -9.023 1 93.12 420 GLY B O 1
ATOM 8482 N N . ARG B 1 421 ? -1.282 -34.062 -8.273 1 90.31 421 ARG B N 1
ATOM 8483 C CA . ARG B 1 421 ? -1.89 -35.062 -7.398 1 90.31 421 ARG B CA 1
ATOM 8484 C C . ARG B 1 421 ? -2.299 -36.312 -8.188 1 90.31 421 ARG B C 1
ATOM 8486 O O . ARG B 1 421 ? -2.182 -37.438 -7.695 1 90.31 421 ARG B O 1
ATOM 8493 N N . SER B 1 422 ? -2.857 -36.156 -9.266 1 95 422 SER B N 1
ATOM 8494 C CA . SER B 1 422 ? -3.295 -37.281 -10.094 1 95 422 SER B CA 1
ATOM 8495 C C . SER B 1 422 ? -2.125 -38.188 -10.453 1 95 422 SER B C 1
ATOM 8497 O O . SER B 1 422 ? -2.23 -39.406 -10.359 1 95 422 SER B O 1
ATOM 8499 N N . GLN B 1 423 ? -1.054 -37.594 -10.805 1 95.38 423 GLN B N 1
ATOM 8500 C CA . GLN B 1 423 ? 0.109 -38.375 -11.219 1 95.38 423 GLN B CA 1
ATOM 8501 C C . GLN B 1 423 ? 0.733 -39.094 -10.031 1 95.38 423 GLN B C 1
ATOM 8503 O O . GLN B 1 423 ? 1.241 -40.188 -10.172 1 95.38 423 GLN B O 1
ATOM 8508 N N . GLU B 1 424 ? 0.685 -38.469 -8.859 1 95.44 424 GLU B N 1
ATOM 8509 C CA . GLU B 1 424 ? 1.135 -39.125 -7.648 1 95.44 424 GLU B CA 1
ATOM 8510 C C . GLU B 1 424 ? 0.297 -40.375 -7.359 1 95.44 424 GLU B C 1
ATOM 8512 O O . GLU B 1 424 ? 0.84 -41.438 -7.086 1 95.44 424 GLU B O 1
ATOM 8517 N N . VAL B 1 425 ? -0.939 -40.219 -7.457 1 96.31 425 VAL B N 1
ATOM 8518 C CA . VAL B 1 425 ? -1.871 -41.312 -7.188 1 96.31 425 VAL B CA 1
ATOM 8519 C C . VAL B 1 425 ? -1.695 -42.406 -8.234 1 96.31 425 VAL B C 1
ATOM 8521 O O . VAL B 1 425 ? -1.717 -43.594 -7.902 1 96.31 425 VAL B O 1
ATOM 8524 N N . MET B 1 426 ? -1.525 -42.031 -9.469 1 96.75 426 MET B N 1
ATOM 8525 C CA . MET B 1 426 ? -1.295 -42.969 -10.547 1 96.75 426 MET B CA 1
ATOM 8526 C C . MET B 1 426 ? -0.076 -43.844 -10.258 1 96.75 426 MET B C 1
ATOM 8528 O O . MET B 1 426 ? -0.126 -45.062 -10.414 1 96.75 426 MET B O 1
ATOM 8532 N N . LEU B 1 427 ? 0.966 -43.219 -9.828 1 96.06 427 LEU B N 1
ATOM 8533 C CA . LEU B 1 427 ? 2.197 -43.969 -9.547 1 96.06 427 LEU B CA 1
ATOM 8534 C C . LEU B 1 427 ? 1.997 -44.938 -8.406 1 96.06 427 LEU B C 1
ATOM 8536 O O . LEU B 1 427 ? 2.518 -46.062 -8.445 1 96.06 427 LEU B O 1
ATOM 8540 N N . VAL B 1 428 ? 1.237 -44.531 -7.418 1 96.38 428 VAL B N 1
ATOM 8541 C CA . VAL B 1 428 ? 0.979 -45.375 -6.262 1 96.38 428 VAL B CA 1
ATOM 8542 C C . VAL B 1 428 ? 0.132 -46.562 -6.688 1 96.38 428 VAL B C 1
ATOM 8544 O O . VAL B 1 428 ? 0.432 -47.719 -6.324 1 96.38 428 VAL B O 1
ATOM 8547 N N . LEU B 1 429 ? -0.894 -46.312 -7.445 1 97.31 429 LEU B N 1
ATOM 8548 C CA . LEU B 1 429 ? -1.781 -47.375 -7.895 1 97.31 429 LEU B CA 1
ATOM 8549 C C . LEU B 1 429 ? -1.048 -48.344 -8.828 1 97.31 429 LEU B C 1
ATOM 8551 O O . LEU B 1 429 ? -1.262 -49.562 -8.766 1 97.31 429 LEU B O 1
ATOM 8555 N N . GLU B 1 430 ? -0.251 -47.781 -9.734 1 96.69 430 GLU B N 1
ATOM 8556 C CA . GLU B 1 430 ? 0.538 -48.625 -10.633 1 96.69 430 GLU B CA 1
ATOM 8557 C C . GLU B 1 430 ? 1.501 -49.5 -9.852 1 96.69 430 GLU B C 1
ATOM 8559 O O . GLU B 1 430 ? 1.663 -50.688 -10.164 1 96.69 430 GLU B O 1
ATOM 8564 N N . ASP B 1 431 ? 2.178 -48.938 -8.906 1 95.75 431 ASP B N 1
ATOM 8565 C CA . ASP B 1 431 ? 3.09 -49.719 -8.055 1 95.75 431 ASP B CA 1
ATOM 8566 C C . ASP B 1 431 ? 2.355 -50.812 -7.32 1 95.75 431 ASP B C 1
ATOM 8568 O O . ASP B 1 431 ? 2.834 -51.969 -7.27 1 95.75 431 ASP B O 1
ATOM 8572 N N . ALA B 1 432 ? 1.223 -50.5 -6.738 1 97.12 432 ALA B N 1
ATOM 8573 C CA . ALA B 1 432 ? 0.409 -51.5 -6.031 1 97.12 432 ALA B CA 1
ATOM 8574 C C . ALA B 1 432 ? -0.03 -52.625 -6.965 1 97.12 432 ALA B C 1
ATOM 8576 O O . ALA B 1 432 ? -0.077 -53.781 -6.566 1 97.12 432 ALA B O 1
ATOM 8577 N N . TYR B 1 433 ? -0.369 -52.25 -8.172 1 96.69 433 TYR B N 1
ATOM 8578 C CA . TYR B 1 433 ? -0.762 -53.219 -9.188 1 96.69 433 TYR B CA 1
ATOM 8579 C C . TYR B 1 433 ? 0.404 -54.125 -9.547 1 96.69 433 TYR B C 1
ATOM 8581 O O . TYR B 1 433 ? 0.258 -55.344 -9.578 1 96.69 433 TYR B O 1
ATOM 8589 N N . ARG B 1 434 ? 1.521 -53.531 -9.789 1 94.62 434 ARG B N 1
ATOM 8590 C CA . ARG B 1 434 ? 2.715 -54.25 -10.195 1 94.62 434 ARG B CA 1
ATOM 8591 C C . ARG B 1 434 ? 3.156 -55.219 -9.102 1 94.62 434 ARG B C 1
ATOM 8593 O O . ARG B 1 434 ? 3.635 -56.312 -9.391 1 94.62 434 ARG B O 1
ATOM 8600 N N . ASN B 1 435 ? 2.916 -54.875 -7.887 1 95.88 435 ASN B N 1
ATOM 8601 C CA . ASN B 1 435 ? 3.34 -55.688 -6.754 1 95.88 435 ASN B CA 1
ATOM 8602 C C . ASN B 1 435 ? 2.207 -56.562 -6.25 1 95.88 435 ASN B C 1
ATOM 8604 O O . ASN B 1 435 ? 2.322 -57.188 -5.188 1 95.88 435 ASN B O 1
ATOM 8608 N N . LYS B 1 436 ? 1.122 -56.531 -6.883 1 96.62 436 LYS B N 1
ATOM 8609 C CA . LYS B 1 436 ? -0.02 -57.406 -6.625 1 96.62 436 LYS B CA 1
ATOM 8610 C C . LYS B 1 436 ? -0.63 -57.125 -5.258 1 96.62 436 LYS B C 1
ATOM 8612 O O . LYS B 1 436 ? -0.996 -58.031 -4.531 1 96.62 436 LYS B O 1
ATOM 8617 N N . LEU B 1 437 ? -0.608 -55.875 -4.93 1 97.38 437 LEU B N 1
ATOM 8618 C CA . LEU B 1 437 ? -1.2 -55.469 -3.66 1 97.38 437 LEU B CA 1
ATOM 8619 C C . LEU B 1 437 ? -2.662 -55.094 -3.846 1 97.38 437 LEU B C 1
ATOM 8621 O O . LEU B 1 437 ? -3.4 -54.938 -2.867 1 97.38 437 LEU B O 1
ATOM 8625 N N . ILE B 1 438 ? -3.084 -54.875 -5.086 1 96.75 438 ILE B N 1
ATOM 8626 C CA . ILE B 1 438 ? -4.484 -54.688 -5.453 1 96.75 438 ILE B CA 1
ATOM 8627 C C . ILE B 1 438 ? -4.879 -55.719 -6.523 1 96.75 438 ILE B C 1
ATOM 8629 O O . ILE B 1 438 ? -4.016 -56.344 -7.152 1 96.75 438 ILE B O 1
ATOM 8633 N N . PRO B 1 439 ? -6.129 -55.906 -6.711 1 95.25 439 PRO B N 1
ATOM 8634 C CA . PRO B 1 439 ? -6.562 -56.938 -7.637 1 95.25 439 PRO B CA 1
ATOM 8635 C C . PRO B 1 439 ? -5.996 -56.781 -9.047 1 95.25 439 PRO B C 1
ATOM 8637 O O . PRO B 1 439 ? -5.895 -55.625 -9.531 1 95.25 439 PRO B O 1
ATOM 8640 N N . GLU B 1 440 ? -5.785 -57.781 -9.758 1 92.06 440 GLU B N 1
ATOM 8641 C CA . GLU B 1 440 ? -5.152 -57.812 -11.078 1 92.06 440 GLU B CA 1
ATOM 8642 C C . GLU B 1 440 ? -6.078 -57.219 -12.133 1 92.06 440 GLU B C 1
ATOM 8644 O O . GLU B 1 440 ? -5.613 -56.719 -13.164 1 92.06 440 GLU B O 1
ATOM 8649 N N . ASN B 1 441 ? -7.293 -57.281 -11.898 1 91.81 441 ASN B N 1
ATOM 8650 C CA . ASN B 1 441 ? -8.258 -56.781 -12.883 1 91.81 441 ASN B CA 1
ATOM 8651 C C . ASN B 1 441 ? -8.633 -55.344 -12.617 1 91.81 441 ASN B C 1
ATOM 8653 O O . ASN B 1 441 ? -9.594 -54.844 -13.188 1 91.81 441 ASN B O 1
ATOM 8657 N N . THR B 1 442 ? -7.883 -54.75 -11.789 1 94.38 442 THR B N 1
ATOM 8658 C CA . THR B 1 442 ? -8.164 -53.375 -11.445 1 94.38 442 THR B CA 1
ATOM 8659 C C . THR B 1 442 ? -8.055 -52.469 -12.68 1 94.38 442 THR B C 1
ATOM 8661 O O . THR B 1 442 ? -7.066 -52.531 -13.414 1 94.38 442 THR B O 1
ATOM 8664 N N . ARG B 1 443 ? -9.102 -51.594 -12.938 1 97 443 ARG B N 1
ATOM 8665 C CA . ARG B 1 443 ? -9.109 -50.562 -13.953 1 97 443 ARG B CA 1
ATOM 8666 C C . ARG B 1 443 ? -9.203 -49.188 -13.305 1 97 443 ARG B C 1
ATOM 8668 O O . ARG B 1 443 ? -10 -48.969 -12.391 1 97 443 ARG B O 1
ATOM 8675 N N . VAL B 1 444 ? -8.289 -48.344 -13.758 1 98.12 444 VAL B N 1
ATOM 8676 C CA . VAL B 1 444 ? -8.273 -46.969 -13.258 1 98.12 444 VAL B CA 1
ATOM 8677 C C . VAL B 1 444 ? -8.672 -46 -14.375 1 98.12 444 VAL B C 1
ATOM 8679 O O . VAL B 1 444 ? -7.973 -45.875 -15.383 1 98.12 444 VAL B O 1
ATOM 8682 N N . TYR B 1 445 ? -9.758 -45.344 -14.227 1 98.06 445 TYR B N 1
ATOM 8683 C CA . TYR B 1 445 ? -10.266 -44.406 -15.219 1 98.06 445 TYR B CA 1
ATOM 8684 C C . TYR B 1 445 ? -9.859 -42.969 -14.875 1 98.06 445 TYR B C 1
ATOM 8686 O O . TYR B 1 445 ? -9.977 -42.562 -13.719 1 98.06 445 TYR B O 1
ATOM 8694 N N . LEU B 1 446 ? -9.273 -42.344 -15.852 1 97.44 446 LEU B N 1
ATOM 8695 C CA . LEU B 1 446 ? -8.789 -40.969 -15.695 1 97.44 446 LEU B CA 1
ATOM 8696 C C . LEU B 1 446 ? -9.672 -40 -16.469 1 97.44 446 LEU B C 1
ATOM 8698 O O . LEU B 1 446 ? -9.688 -40 -17.688 1 97.44 446 LEU B O 1
ATOM 8702 N N . ASP B 1 447 ? -10.359 -39.094 -15.719 1 94.88 447 ASP B N 1
ATOM 8703 C CA . ASP B 1 447 ? -11.266 -38.125 -16.344 1 94.88 447 ASP B CA 1
ATOM 8704 C C . ASP B 1 447 ? -10.914 -36.719 -15.953 1 94.88 447 ASP B C 1
ATOM 8706 O O . ASP B 1 447 ? -10.531 -36.438 -14.812 1 94.88 447 ASP B O 1
ATOM 8710 N N . GLY B 1 448 ? -11 -35.75 -16.922 1 90 448 GLY B N 1
ATOM 8711 C CA . GLY B 1 448 ? -10.742 -34.344 -16.625 1 90 448 GLY B CA 1
ATOM 8712 C C . GLY B 1 448 ? -9.312 -33.906 -16.922 1 90 448 GLY B C 1
ATOM 8713 O O . GLY B 1 448 ? -8.648 -33.312 -16.078 1 90 448 GLY B O 1
ATOM 8714 N N . MET B 1 449 ? -8.719 -34.188 -17.984 1 89.25 449 MET B N 1
ATOM 8715 C CA . MET B 1 449 ? -7.449 -33.781 -18.578 1 89.25 449 MET B CA 1
ATOM 8716 C C . MET B 1 449 ? -6.277 -34.438 -17.859 1 89.25 449 MET B C 1
ATOM 8718 O O . MET B 1 449 ? -5.133 -34 -18 1 89.25 449 MET B O 1
ATOM 8722 N N . ILE B 1 450 ? -6.496 -35.344 -17.016 1 94.38 450 ILE B N 1
ATOM 8723 C CA . ILE B 1 450 ? -5.461 -36.031 -16.234 1 94.38 450 ILE B CA 1
ATOM 8724 C C . ILE B 1 450 ? -4.445 -36.656 -17.172 1 94.38 450 ILE B C 1
ATOM 8726 O O . ILE B 1 450 ? -3.236 -36.531 -16.984 1 94.38 450 ILE B O 1
ATOM 8730 N N . MET B 1 451 ? -4.949 -37.281 -18.188 1 92.69 451 MET B N 1
ATOM 8731 C CA . MET B 1 451 ? -4.051 -37.969 -19.109 1 92.69 451 MET B CA 1
ATOM 8732 C C . MET B 1 451 ? -3.199 -36.938 -19.891 1 92.69 451 MET B C 1
ATOM 8734 O O . MET B 1 451 ? -2.012 -37.188 -20.125 1 92.69 451 MET B O 1
ATOM 8738 N N . GLU B 1 452 ? -3.852 -35.938 -20.281 1 93.5 452 GLU B N 1
ATOM 8739 C CA . GLU B 1 452 ? -3.096 -34.906 -20.984 1 93.5 452 GLU B CA 1
ATOM 8740 C C . GLU B 1 452 ? -2.02 -34.312 -20.094 1 93.5 452 GLU B C 1
ATOM 8742 O O . GLU B 1 452 ? -0.894 -34.062 -20.531 1 93.5 452 GLU B O 1
ATOM 8747 N N . ALA B 1 453 ? -2.357 -34 -18.875 1 95.69 453 ALA B N 1
ATOM 8748 C CA . ALA B 1 453 ? -1.378 -33.5 -17.922 1 95.69 453 ALA B CA 1
ATOM 8749 C C . ALA B 1 453 ? -0.244 -34.5 -17.719 1 95.69 453 ALA B C 1
ATOM 8751 O O . ALA B 1 453 ? 0.918 -34.094 -17.578 1 95.69 453 ALA B O 1
ATOM 8752 N N . THR B 1 454 ? -0.59 -35.719 -17.688 1 94.62 454 THR B N 1
ATOM 8753 C CA . THR B 1 454 ? 0.395 -36.781 -17.547 1 94.62 454 THR B CA 1
ATOM 8754 C C . THR B 1 454 ? 1.348 -36.812 -18.734 1 94.62 454 THR B C 1
ATOM 8756 O O . THR B 1 454 ? 2.555 -37 -18.562 1 94.62 454 THR B O 1
ATOM 8759 N N . ALA B 1 455 ? 0.78 -36.656 -19.891 1 92.06 455 ALA B N 1
ATOM 8760 C CA . ALA B 1 455 ? 1.597 -36.625 -21.109 1 92.06 455 ALA B CA 1
ATOM 8761 C C . ALA B 1 455 ? 2.596 -35.469 -21.047 1 92.06 455 ALA B C 1
ATOM 8763 O O . ALA B 1 455 ? 3.734 -35.594 -21.5 1 92.06 455 ALA B O 1
ATOM 8764 N N . ILE B 1 456 ? 2.205 -34.406 -20.531 1 93 456 ILE B N 1
ATOM 8765 C CA . ILE B 1 456 ? 3.098 -33.25 -20.391 1 93 456 ILE B CA 1
ATOM 8766 C C . ILE B 1 456 ? 4.219 -33.594 -19.406 1 93 456 ILE B C 1
ATOM 8768 O O . ILE B 1 456 ? 5.371 -33.219 -19.625 1 93 456 ILE B O 1
ATOM 8772 N N . HIS B 1 457 ? 3.852 -34.281 -18.312 1 92.62 457 HIS B N 1
ATOM 8773 C CA . HIS B 1 457 ? 4.871 -34.75 -17.375 1 92.62 457 HIS B CA 1
ATOM 8774 C C . HIS B 1 457 ? 5.945 -35.562 -18.078 1 92.62 457 HIS B C 1
ATOM 8776 O O . HIS B 1 457 ? 7.141 -35.406 -17.812 1 92.62 457 HIS B O 1
ATOM 8782 N N . ALA B 1 458 ? 5.512 -36.344 -18.938 1 85 458 ALA B N 1
ATOM 8783 C CA . ALA B 1 458 ? 6.418 -37.219 -19.641 1 85 458 ALA B CA 1
ATOM 8784 C C . ALA B 1 458 ? 7.277 -36.469 -20.641 1 85 458 ALA B C 1
ATOM 8786 O O . ALA B 1 458 ? 8.367 -36.906 -21 1 85 458 ALA B O 1
ATOM 8787 N N . ALA B 1 459 ? 6.809 -35.344 -21.078 1 83.5 459 ALA B N 1
ATOM 8788 C CA . ALA B 1 459 ? 7.52 -34.531 -22.062 1 83.5 459 ALA B CA 1
ATOM 8789 C C . ALA B 1 459 ? 8.68 -33.781 -21.422 1 83.5 459 ALA B C 1
ATOM 8791 O O . ALA B 1 459 ? 9.578 -33.312 -22.109 1 83.5 459 ALA B O 1
ATOM 8792 N N . TYR B 1 460 ? 8.695 -33.688 -20.094 1 86.81 460 TYR B N 1
ATOM 8793 C CA . TYR B 1 460 ? 9.734 -32.938 -19.391 1 86.81 460 TYR B CA 1
ATOM 8794 C C . TYR B 1 460 ? 10.359 -33.781 -18.281 1 86.81 460 TYR B C 1
ATOM 8796 O O . TYR B 1 460 ? 10.367 -33.375 -17.125 1 86.81 460 TYR B O 1
ATOM 8804 N N . PRO B 1 461 ? 11 -34.844 -18.578 1 82.69 461 PRO B N 1
ATOM 8805 C CA . PRO B 1 461 ? 11.531 -35.781 -17.562 1 82.69 461 PRO B CA 1
ATOM 8806 C C . PRO B 1 461 ? 12.625 -35.125 -16.719 1 82.69 461 PRO B C 1
ATOM 8808 O O . PRO B 1 461 ? 12.852 -35.562 -15.57 1 82.69 461 PRO B O 1
ATOM 8811 N N . GLU B 1 462 ? 13.375 -34.125 -17.266 1 83.38 462 GLU B N 1
ATOM 8812 C CA . GLU B 1 462 ? 14.461 -33.469 -16.547 1 83.38 462 GLU B CA 1
ATOM 8813 C C . GLU B 1 462 ? 13.938 -32.75 -15.297 1 83.38 462 GLU B C 1
ATOM 8815 O O . GLU B 1 462 ? 14.711 -32.406 -14.406 1 83.38 462 GLU B O 1
ATOM 8820 N N . TYR B 1 463 ? 12.609 -32.562 -15.258 1 92.88 463 TYR B N 1
ATOM 8821 C CA . TYR B 1 463 ? 12.016 -31.875 -14.117 1 92.88 463 TYR B CA 1
ATOM 8822 C C . TYR B 1 463 ? 11.469 -32.875 -13.102 1 92.88 463 TYR B C 1
ATOM 8824 O O . TYR B 1 463 ? 10.961 -32.469 -12.047 1 92.88 463 TYR B O 1
ATOM 8832 N N . LEU B 1 464 ? 11.492 -34.156 -13.352 1 92.81 464 LEU B N 1
ATOM 8833 C CA . LEU B 1 464 ? 11.086 -35.219 -12.438 1 92.81 464 LEU B CA 1
ATOM 8834 C C . LEU B 1 464 ? 12.258 -35.656 -11.578 1 92.81 464 LEU B C 1
ATOM 8836 O O . LEU B 1 464 ? 13.398 -35.281 -11.812 1 92.81 464 LEU B O 1
ATOM 8840 N N . ASN B 1 465 ? 11.914 -36.406 -10.484 1 92.69 465 ASN B N 1
ATOM 8841 C CA . ASN B 1 465 ? 13.023 -36.906 -9.672 1 92.69 465 ASN B CA 1
ATOM 8842 C C . ASN B 1 465 ? 13.875 -37.906 -10.438 1 92.69 465 ASN B C 1
ATOM 8844 O O . ASN B 1 465 ? 13.469 -38.406 -11.492 1 92.69 465 ASN B O 1
ATOM 8848 N N . ARG B 1 466 ? 15.047 -38.188 -9.938 1 88.12 466 ARG B N 1
ATOM 8849 C CA . ARG B 1 466 ? 16.062 -38.969 -10.641 1 88.12 466 ARG B CA 1
ATOM 8850 C C . ARG B 1 466 ? 15.547 -40.375 -10.938 1 88.12 466 ARG B C 1
ATOM 8852 O O . ARG B 1 466 ? 15.734 -40.906 -12.039 1 88.12 466 ARG B O 1
ATOM 8859 N N . GLU B 1 467 ? 14.891 -41 -10.039 1 89.69 467 GLU B N 1
ATOM 8860 C CA . GLU B 1 467 ? 14.43 -42.375 -10.172 1 89.69 467 GLU B CA 1
ATOM 8861 C C . GLU B 1 467 ? 13.391 -42.531 -11.281 1 89.69 467 GLU B C 1
ATOM 8863 O O . GLU B 1 467 ? 13.477 -43.406 -12.125 1 89.69 467 GLU B O 1
ATOM 8868 N N . LEU B 1 468 ? 12.484 -41.656 -11.227 1 89.62 468 LEU B N 1
ATOM 8869 C CA . LEU B 1 468 ? 11.422 -41.719 -12.227 1 89.62 468 LEU B CA 1
ATOM 8870 C C . LEU B 1 468 ? 11.961 -41.344 -13.609 1 89.62 468 LEU B C 1
ATOM 8872 O O . LEU B 1 468 ? 11.562 -41.969 -14.609 1 89.62 468 LEU B O 1
ATOM 8876 N N . ARG B 1 469 ? 12.805 -40.406 -13.648 1 85.44 469 ARG B N 1
ATOM 8877 C CA . ARG B 1 469 ? 13.445 -40.031 -14.906 1 85.44 469 ARG B CA 1
ATOM 8878 C C . ARG B 1 469 ? 14.172 -41.219 -15.523 1 85.44 469 ARG B C 1
ATOM 8880 O O . ARG B 1 469 ? 14.055 -41.469 -16.734 1 85.44 469 ARG B O 1
ATOM 8887 N N . GLU B 1 470 ? 14.875 -41.906 -14.703 1 83.56 470 GLU B N 1
ATOM 8888 C CA . GLU B 1 470 ? 15.609 -43.094 -15.172 1 83.56 470 GLU B CA 1
ATOM 8889 C C . GLU B 1 470 ? 14.648 -44.188 -15.664 1 83.56 470 GLU B C 1
ATOM 8891 O O . GLU B 1 470 ? 14.922 -44.844 -16.672 1 83.56 470 GLU B O 1
ATOM 8896 N N . GLN B 1 471 ? 13.609 -44.344 -14.945 1 84.62 471 GLN B N 1
ATOM 8897 C CA . GLN B 1 471 ? 12.609 -45.312 -15.344 1 84.62 471 GLN B CA 1
ATOM 8898 C C . GLN B 1 471 ? 12.016 -45 -16.703 1 84.62 471 GLN B C 1
ATOM 8900 O O . GLN B 1 471 ? 11.859 -45.875 -17.547 1 84.62 471 GLN B O 1
ATOM 8905 N N . ILE B 1 472 ? 11.75 -43.781 -16.906 1 78.88 472 ILE B N 1
ATOM 8906 C CA . ILE B 1 472 ? 11.078 -43.344 -18.125 1 78.88 472 ILE B CA 1
ATOM 8907 C C . ILE B 1 472 ? 12.086 -43.312 -19.281 1 78.88 472 ILE B C 1
ATOM 8909 O O . ILE B 1 472 ? 11.812 -43.844 -20.359 1 78.88 472 ILE B O 1
ATOM 8913 N N . MET B 1 473 ? 13.266 -42.781 -19.016 1 72.5 473 MET B N 1
ATOM 8914 C CA . MET B 1 473 ? 14.188 -42.438 -20.094 1 72.5 473 MET B CA 1
ATOM 8915 C C . MET B 1 473 ? 15.117 -43.625 -20.375 1 72.5 473 MET B C 1
ATOM 8917 O O . MET B 1 473 ? 15.516 -43.844 -21.531 1 72.5 473 MET B O 1
ATOM 8921 N N . VAL B 1 474 ? 15.531 -44.281 -19.328 1 71.75 474 VAL B N 1
ATOM 8922 C CA . VAL B 1 474 ? 16.578 -45.281 -19.5 1 71.75 474 VAL B CA 1
ATOM 8923 C C . VAL B 1 474 ? 15.953 -46.688 -19.609 1 71.75 474 VAL B C 1
ATOM 8925 O O . VAL B 1 474 ? 16.234 -47.406 -20.562 1 71.75 474 VAL B O 1
ATOM 8928 N N . LYS B 1 475 ? 15.07 -47 -18.719 1 76.56 475 LYS B N 1
ATOM 8929 C CA . LYS B 1 475 ? 14.516 -48.344 -18.672 1 76.56 475 LYS B CA 1
ATOM 8930 C C . LYS B 1 475 ? 13.312 -48.5 -19.609 1 76.56 475 LYS B C 1
ATOM 8932 O O . LYS B 1 475 ? 12.82 -49.594 -19.828 1 76.56 475 LYS B O 1
ATOM 8937 N N . ARG B 1 476 ? 12.914 -47.344 -20.156 1 76.31 476 ARG B N 1
ATOM 8938 C CA . ARG B 1 476 ? 11.75 -47.344 -21.031 1 76.31 476 ARG B CA 1
ATOM 8939 C C . ARG B 1 476 ? 10.555 -48 -20.375 1 76.31 476 ARG B C 1
ATOM 8941 O O . ARG B 1 476 ? 9.844 -48.781 -21.016 1 76.31 476 ARG B O 1
ATOM 8948 N N . ALA B 1 477 ? 10.469 -47.938 -19.125 1 82.44 477 ALA B N 1
ATOM 8949 C CA . ALA B 1 477 ? 9.375 -48.438 -18.312 1 82.44 477 ALA B CA 1
ATOM 8950 C C . ALA B 1 477 ? 8.555 -47.281 -17.719 1 82.44 477 ALA B C 1
ATOM 8952 O O . ALA B 1 477 ? 8.516 -47.125 -16.484 1 82.44 477 ALA B O 1
ATOM 8953 N N . ASN B 1 478 ? 7.887 -46.625 -18.594 1 86.44 478 ASN B N 1
ATOM 8954 C CA . ASN B 1 478 ? 7.055 -45.5 -18.172 1 86.44 478 ASN B CA 1
ATOM 8955 C C . ASN B 1 478 ? 5.828 -45.969 -17.391 1 86.44 478 ASN B C 1
ATOM 8957 O O . ASN B 1 478 ? 4.922 -46.594 -17.969 1 86.44 478 ASN B O 1
ATOM 8961 N N . PRO B 1 479 ? 5.789 -45.688 -16.125 1 90.94 479 PRO B N 1
ATOM 8962 C CA . PRO B 1 479 ? 4.676 -46.188 -15.312 1 90.94 479 PRO B CA 1
ATOM 8963 C C . PRO B 1 479 ? 3.328 -45.594 -15.742 1 90.94 479 PRO B C 1
ATOM 8965 O O . PRO B 1 479 ? 2.285 -46.219 -15.477 1 90.94 479 PRO B O 1
ATOM 8968 N N . PHE B 1 480 ? 3.314 -44.5 -16.375 1 91.75 480 PHE B N 1
ATOM 8969 C CA . PHE B 1 480 ? 2.076 -43.844 -16.781 1 91.75 480 PHE B CA 1
ATOM 8970 C C . PHE B 1 480 ? 1.439 -44.562 -17.953 1 91.75 480 PHE B C 1
ATOM 8972 O O . PHE B 1 480 ? 0.276 -44.344 -18.281 1 91.75 480 PHE B O 1
ATOM 8979 N N . LEU B 1 481 ? 2.199 -45.438 -18.562 1 89.56 481 LEU B N 1
ATOM 8980 C CA . LEU B 1 481 ? 1.701 -46.219 -19.688 1 89.56 481 LEU B CA 1
ATOM 8981 C C . LEU B 1 481 ? 1.206 -47.594 -19.25 1 89.56 481 LEU B C 1
ATOM 8983 O O . LEU B 1 481 ? 0.938 -48.469 -20.078 1 89.56 481 LEU B O 1
ATOM 8987 N N . SER B 1 482 ? 1.068 -47.75 -18.016 1 92.56 482 SER B N 1
ATOM 8988 C CA . SER B 1 482 ? 0.527 -49 -17.484 1 92.56 482 SER B CA 1
ATOM 8989 C C . SER B 1 482 ? -0.844 -49.312 -18.078 1 92.56 482 SER B C 1
ATOM 8991 O O . SER B 1 482 ? -1.645 -48.406 -18.297 1 92.56 482 SER B O 1
ATOM 8993 N N . PRO B 1 483 ? -1.13 -50.562 -18.312 1 93.5 483 PRO B N 1
ATOM 8994 C CA . PRO B 1 483 ? -2.404 -50.938 -18.922 1 93.5 483 PRO B CA 1
ATOM 8995 C C . PRO B 1 483 ? -3.598 -50.688 -18 1 93.5 483 PRO B C 1
ATOM 8997 O O . PRO B 1 483 ? -4.746 -50.719 -18.453 1 93.5 483 PRO B O 1
ATOM 9000 N N . ILE B 1 484 ? -3.404 -50.438 -16.75 1 96.06 484 ILE B N 1
ATOM 9001 C CA . ILE B 1 484 ? -4.512 -50.25 -15.82 1 96.06 484 ILE B CA 1
ATOM 9002 C C . ILE B 1 484 ? -5.156 -48.875 -16.062 1 96.06 484 ILE B C 1
ATOM 9004 O O . ILE B 1 484 ? -6.277 -48.625 -15.602 1 96.06 484 ILE B O 1
ATOM 9008 N N . PHE B 1 485 ? -4.469 -47.969 -16.703 1 96.69 485 PHE B N 1
ATOM 9009 C CA . PHE B 1 485 ? -4.961 -46.594 -16.844 1 96.69 485 PHE B CA 1
ATOM 9010 C C . PHE B 1 485 ? -5.777 -46.469 -18.125 1 96.69 485 PHE B C 1
ATOM 9012 O O . PHE B 1 485 ? -5.316 -46.844 -19.203 1 96.69 485 PHE B O 1
ATOM 9019 N N . HIS B 1 486 ? -6.957 -45.906 -17.984 1 96 486 HIS B N 1
ATOM 9020 C CA . HIS B 1 486 ? -7.859 -45.656 -19.109 1 96 486 HIS B CA 1
ATOM 9021 C C . HIS B 1 486 ? -8.352 -44.219 -19.125 1 96 486 HIS B C 1
ATOM 9023 O O . HIS B 1 486 ? -8.953 -43.75 -18.156 1 96 486 HIS B O 1
ATOM 9029 N N . SER B 1 487 ? -8.188 -43.594 -20.266 1 94.62 487 SER B N 1
ATOM 9030 C CA . SER B 1 487 ? -8.609 -42.219 -20.375 1 94.62 487 SER B CA 1
ATOM 9031 C C . SER B 1 487 ? -10.094 -42.094 -20.703 1 94.62 487 SER B C 1
ATOM 9033 O O . SER B 1 487 ? -10.625 -42.906 -21.484 1 94.62 487 SER B O 1
ATOM 9035 N N . VAL B 1 488 ? -10.781 -41.188 -20.062 1 95.56 488 VAL B N 1
ATOM 9036 C CA . VAL B 1 488 ? -12.172 -40.844 -20.359 1 95.56 488 VAL B CA 1
ATOM 9037 C C . VAL B 1 488 ? -12.242 -39.438 -20.969 1 95.56 488 VAL B C 1
ATOM 9039 O O . VAL B 1 488 ? -12 -38.438 -20.266 1 95.56 488 VAL B O 1
ATOM 9042 N N . ASP B 1 489 ? -12.656 -39.312 -22.234 1 89.12 489 ASP B N 1
ATOM 9043 C CA . ASP B 1 489 ? -12.547 -38.031 -22.922 1 89.12 489 ASP B CA 1
ATOM 9044 C C . ASP B 1 489 ? -13.922 -37.531 -23.359 1 89.12 489 ASP B C 1
ATOM 9046 O O . ASP B 1 489 ? -14.078 -36.344 -23.703 1 89.12 489 ASP B O 1
ATOM 9050 N N . THR B 1 490 ? -14.914 -38.406 -23.328 1 89.94 490 THR B N 1
ATOM 9051 C CA . THR B 1 490 ? -16.234 -38.031 -23.828 1 89.94 490 THR B CA 1
ATOM 9052 C C . THR B 1 490 ? -17.312 -38.344 -22.781 1 89.94 490 THR B C 1
ATOM 9054 O O . THR B 1 490 ? -17.078 -39.125 -21.875 1 89.94 490 THR B O 1
ATOM 9057 N N . LYS B 1 491 ? -18.406 -37.688 -23.031 1 89.69 491 LYS B N 1
ATOM 9058 C CA . LYS B 1 491 ? -19.547 -37.969 -22.156 1 89.69 491 LYS B CA 1
ATOM 9059 C C . LYS B 1 491 ? -20 -39.406 -22.266 1 89.69 491 LYS B C 1
ATOM 9061 O O . LYS B 1 491 ? -20.359 -40.031 -21.25 1 89.69 491 LYS B O 1
ATOM 9066 N N . LYS B 1 492 ? -19.984 -39.906 -23.422 1 93.75 492 LYS B N 1
ATOM 9067 C CA . LYS B 1 492 ? -20.391 -41.281 -23.625 1 93.75 492 LYS B CA 1
ATOM 9068 C C . LYS B 1 492 ? -19.484 -42.25 -22.844 1 93.75 492 LYS B C 1
ATOM 9070 O O . LYS B 1 492 ? -19.969 -43.188 -22.203 1 93.75 492 LYS B O 1
ATOM 9075 N N . GLN B 1 493 ? -18.25 -42 -22.922 1 95.31 493 GLN B N 1
ATOM 9076 C CA . GLN B 1 493 ? -17.297 -42.844 -22.172 1 95.31 493 GLN B CA 1
ATOM 9077 C C . GLN B 1 493 ? -17.562 -42.75 -20.672 1 95.31 493 GLN B C 1
ATOM 9079 O O . GLN B 1 493 ? -17.453 -43.75 -19.953 1 95.31 493 GLN B O 1
ATOM 9084 N N . ARG B 1 494 ? -17.906 -41.562 -20.203 1 96.12 494 ARG B N 1
ATOM 9085 C CA . ARG B 1 494 ? -18.203 -41.375 -18.797 1 96.12 494 ARG B CA 1
ATOM 9086 C C . ARG B 1 494 ? -19.422 -42.188 -18.359 1 96.12 494 ARG B C 1
ATOM 9088 O O . ARG B 1 494 ? -19.391 -42.875 -17.328 1 96.12 494 ARG B O 1
ATOM 9095 N N . ASP B 1 495 ? -20.406 -42.219 -19.234 1 95.69 495 ASP B N 1
ATOM 9096 C CA . ASP B 1 495 ? -21.594 -43 -18.953 1 95.69 495 ASP B CA 1
ATOM 9097 C C . ASP B 1 495 ? -21.281 -44.5 -18.938 1 95.69 495 ASP B C 1
ATOM 9099 O O . ASP B 1 495 ? -21.828 -45.219 -18.109 1 95.69 495 ASP B O 1
ATOM 9103 N N . ASP B 1 496 ? -20.469 -44.812 -19.797 1 96.75 496 ASP B N 1
ATOM 9104 C CA . ASP B 1 496 ? -20.078 -46.219 -19.859 1 96.75 496 ASP B CA 1
ATOM 9105 C C . ASP B 1 496 ? -19.375 -46.656 -18.594 1 96.75 496 ASP B C 1
ATOM 9107 O O . ASP B 1 496 ? -19.594 -47.75 -18.078 1 96.75 496 ASP B O 1
ATOM 9111 N N . VAL B 1 497 ? -18.531 -45.812 -18.109 1 97.19 497 VAL B N 1
ATOM 9112 C CA . VAL B 1 497 ? -17.781 -46.094 -16.875 1 97.19 497 VAL B CA 1
ATOM 9113 C C . VAL B 1 497 ? -18.75 -46.188 -15.703 1 97.19 497 VAL B C 1
ATOM 9115 O O . VAL B 1 497 ? -18.625 -47.062 -14.859 1 97.19 497 VAL B O 1
ATOM 9118 N N . ILE B 1 498 ? -19.688 -45.312 -15.664 1 96.25 498 ILE B N 1
ATOM 9119 C CA . ILE B 1 498 ? -20.672 -45.281 -14.586 1 96.25 498 ILE B CA 1
ATOM 9120 C C . ILE B 1 498 ? -21.531 -46.531 -14.609 1 96.25 498 ILE B C 1
ATOM 9122 O O . ILE B 1 498 ? -21.828 -47.125 -13.562 1 96.25 498 ILE B O 1
ATOM 9126 N N . ASP B 1 499 ? -21.891 -47 -15.758 1 94.75 499 ASP B N 1
ATOM 9127 C CA . ASP B 1 499 ? -22.828 -48.125 -15.93 1 94.75 499 ASP B CA 1
ATOM 9128 C C . ASP B 1 499 ? -22.141 -49.469 -15.742 1 94.75 499 ASP B C 1
ATOM 9130 O O . ASP B 1 499 ? -22.812 -50.469 -15.523 1 94.75 499 ASP B O 1
ATOM 9134 N N . ASP B 1 500 ? -20.922 -49.438 -15.891 1 94.31 500 ASP B N 1
ATOM 9135 C CA . ASP B 1 500 ? -20.172 -50.688 -15.711 1 94.31 500 ASP B CA 1
ATOM 9136 C C . ASP B 1 500 ? -20.25 -51.156 -14.258 1 94.31 500 ASP B C 1
ATOM 9138 O O . ASP B 1 500 ? -19.812 -50.438 -13.344 1 94.31 500 ASP B O 1
ATOM 9142 N N . PRO B 1 501 ? -20.719 -52.375 -13.977 1 92.06 501 PRO B N 1
ATOM 9143 C CA . PRO B 1 501 ? -20.906 -52.844 -12.602 1 92.06 501 PRO B CA 1
ATOM 9144 C C . PRO B 1 501 ? -19.609 -53.312 -11.953 1 92.06 501 PRO B C 1
ATOM 9146 O O . PRO B 1 501 ? -19.562 -53.531 -10.734 1 92.06 501 PRO B O 1
ATOM 9149 N N . ASP B 1 502 ? -18.609 -53.469 -12.711 1 94.69 502 ASP B N 1
ATOM 9150 C CA . ASP B 1 502 ? -17.359 -53.969 -12.172 1 94.69 502 ASP B CA 1
ATOM 9151 C C . ASP B 1 502 ? -16.703 -52.969 -11.25 1 94.69 502 ASP B C 1
ATOM 9153 O O . ASP B 1 502 ? -16.859 -51.75 -11.445 1 94.69 502 ASP B O 1
ATOM 9157 N N . SER B 1 503 ? -16.016 -53.531 -10.289 1 96.69 503 SER B N 1
ATOM 9158 C CA . SER B 1 503 ? -15.242 -52.656 -9.406 1 96.69 503 SER B CA 1
ATOM 9159 C C . SER B 1 503 ? -14.164 -51.906 -10.172 1 96.69 503 SER B C 1
ATOM 9161 O O . SER B 1 503 ? -13.531 -52.438 -11.078 1 96.69 503 SER B O 1
ATOM 9163 N N . LYS B 1 504 ? -13.969 -50.625 -9.875 1 97.94 504 LYS B N 1
ATOM 9164 C CA . LYS B 1 504 ? -13.016 -49.781 -10.57 1 97.94 504 LYS B CA 1
ATOM 9165 C C . LYS B 1 504 ? -12.602 -48.594 -9.703 1 97.94 504 LYS B C 1
ATOM 9167 O O . LYS B 1 504 ? -13.211 -48.344 -8.664 1 97.94 504 LYS B O 1
ATOM 9172 N N . VAL B 1 505 ? -11.516 -48 -10.047 1 98.38 505 VAL B N 1
ATOM 9173 C CA . VAL B 1 505 ? -11.062 -46.75 -9.453 1 98.38 505 VAL B CA 1
ATOM 9174 C C . VAL B 1 505 ? -11.234 -45.625 -10.453 1 98.38 505 VAL B C 1
ATOM 9176 O O . VAL B 1 505 ? -10.891 -45.75 -11.633 1 98.38 505 VAL B O 1
ATOM 9179 N N . ILE B 1 506 ? -11.82 -44.5 -10.016 1 98.38 506 ILE B N 1
ATOM 9180 C CA . ILE B 1 506 ? -12.031 -43.344 -10.891 1 98.38 506 ILE B CA 1
ATOM 9181 C C . ILE B 1 506 ? -11.312 -42.125 -10.312 1 98.38 506 ILE B C 1
ATOM 9183 O O . ILE B 1 506 ? -11.609 -41.688 -9.195 1 98.38 506 ILE B O 1
ATOM 9187 N N . LEU B 1 507 ? -10.297 -41.625 -11.016 1 97.75 507 LEU B N 1
ATOM 9188 C CA . LEU B 1 507 ? -9.727 -40.312 -10.742 1 97.75 507 LEU B CA 1
ATOM 9189 C C . LEU B 1 507 ? -10.414 -39.25 -11.586 1 97.75 507 LEU B C 1
ATOM 9191 O O . LEU B 1 507 ? -10.398 -39.312 -12.82 1 97.75 507 LEU B O 1
ATOM 9195 N N . ALA B 1 508 ? -11 -38.281 -10.938 1 95.81 508 ALA B N 1
ATOM 9196 C CA . ALA B 1 508 ? -11.75 -37.281 -11.695 1 95.81 508 ALA B CA 1
ATOM 9197 C C . ALA B 1 508 ? -11.57 -35.906 -11.086 1 95.81 508 ALA B C 1
ATOM 9199 O O . ALA B 1 508 ? -11.508 -35.75 -9.867 1 95.81 508 ALA B O 1
ATOM 9200 N N . THR B 1 509 ? -11.523 -34.875 -11.953 1 91.38 509 THR B N 1
ATOM 9201 C CA . THR B 1 509 ? -11.461 -33.5 -11.516 1 91.38 509 THR B CA 1
ATOM 9202 C C . THR B 1 509 ? -12.859 -32.938 -11.281 1 91.38 509 THR B C 1
ATOM 9204 O O . THR B 1 509 ? -13.828 -33.406 -11.875 1 91.38 509 THR B O 1
ATOM 9207 N N . ALA B 1 510 ? -12.945 -32.031 -10.336 1 87.81 510 ALA B N 1
ATOM 9208 C CA . ALA B 1 510 ? -11.961 -31.203 -9.656 1 87.81 510 ALA B CA 1
ATOM 9209 C C . ALA B 1 510 ? -11.617 -31.781 -8.281 1 87.81 510 ALA B C 1
ATOM 9211 O O . ALA B 1 510 ? -12.453 -32.438 -7.648 1 87.81 510 ALA B O 1
ATOM 9212 N N . GLY B 1 511 ? -10.453 -31.359 -7.805 1 87.38 511 GLY B N 1
ATOM 9213 C CA . GLY B 1 511 ? -9.922 -31.906 -6.566 1 87.38 511 GLY B CA 1
ATOM 9214 C C . GLY B 1 511 ? -10.719 -31.5 -5.344 1 87.38 511 GLY B C 1
ATOM 9215 O O . GLY B 1 511 ? -10.758 -32.219 -4.348 1 87.38 511 GLY B O 1
ATOM 9216 N N . MET B 1 512 ? -11.383 -30.344 -5.438 1 86.88 512 MET B N 1
ATOM 9217 C CA . MET B 1 512 ? -12.133 -29.875 -4.277 1 86.88 512 MET B CA 1
ATOM 9218 C C . MET B 1 512 ? -13.633 -29.969 -4.523 1 86.88 512 MET B C 1
ATOM 9220 O O . MET B 1 512 ? -14.43 -29.422 -3.762 1 86.88 512 MET B O 1
ATOM 9224 N N . MET B 1 513 ? -14.039 -30.578 -5.59 1 88.94 513 MET B N 1
ATOM 9225 C CA . MET B 1 513 ? -15.414 -30.906 -5.969 1 88.94 513 MET B CA 1
ATOM 9226 C C . MET B 1 513 ? -16.234 -29.641 -6.172 1 88.94 513 MET B C 1
ATOM 9228 O O . MET B 1 513 ? -17.391 -29.578 -5.77 1 88.94 513 MET B O 1
ATOM 9232 N N . ASN B 1 514 ? -15.562 -28.688 -6.613 1 78.88 514 ASN B N 1
ATOM 9233 C CA . ASN B 1 514 ? -16.266 -27.438 -6.895 1 78.88 514 ASN B CA 1
ATOM 9234 C C . ASN B 1 514 ? -16.812 -27.406 -8.32 1 78.88 514 ASN B C 1
ATOM 9236 O O . ASN B 1 514 ? -17.422 -26.422 -8.734 1 78.88 514 ASN B O 1
ATOM 9240 N N . GLY B 1 515 ? -16.703 -28.5 -9.016 1 79.5 515 GLY B N 1
ATOM 9241 C CA . GLY B 1 515 ? -17.141 -28.656 -10.398 1 79.5 515 GLY B CA 1
ATOM 9242 C C . GLY B 1 515 ? -16.438 -29.797 -11.109 1 79.5 515 GLY B C 1
ATOM 9243 O O . GLY B 1 515 ? -15.898 -30.703 -10.469 1 79.5 515 GLY B O 1
ATOM 9244 N N . GLY B 1 516 ? -16.703 -29.891 -12.398 1 83.81 516 GLY B N 1
ATOM 9245 C CA . GLY B 1 516 ? -15.969 -30.844 -13.219 1 83.81 516 GLY B CA 1
ATOM 9246 C C . GLY B 1 516 ? -16.641 -32.188 -13.289 1 83.81 516 GLY B C 1
ATOM 9247 O O . GLY B 1 516 ? -17.734 -32.375 -12.75 1 83.81 516 GLY B O 1
ATOM 9248 N N . PRO B 1 517 ? -15.984 -33.062 -13.883 1 90.62 517 PRO B N 1
ATOM 9249 C CA . PRO B 1 517 ? -16.562 -34.406 -14.109 1 90.62 517 PRO B CA 1
ATOM 9250 C C . PRO B 1 517 ? -16.75 -35.188 -12.805 1 90.62 517 PRO B C 1
ATOM 9252 O O . PRO B 1 517 ? -17.594 -36.094 -12.75 1 90.62 517 PRO B O 1
ATOM 9255 N N . VAL B 1 518 ? -16.031 -34.812 -11.789 1 93.94 518 VAL B N 1
ATOM 9256 C CA . VAL B 1 518 ? -16.125 -35.531 -10.523 1 93.94 518 VAL B CA 1
ATOM 9257 C C . VAL B 1 518 ? -17.547 -35.469 -9.992 1 93.94 518 VAL B C 1
ATOM 9259 O O . VAL B 1 518 ? -18.031 -36.406 -9.367 1 93.94 518 VAL B O 1
ATOM 9262 N N . LEU B 1 519 ? -18.219 -34.406 -10.258 1 91.81 519 LEU B N 1
ATOM 9263 C CA . LEU B 1 519 ? -19.578 -34.25 -9.742 1 91.81 519 LEU B CA 1
ATOM 9264 C C . LEU B 1 519 ? -20.531 -35.219 -10.43 1 91.81 519 LEU B C 1
ATOM 9266 O O . LEU B 1 519 ? -21.484 -35.688 -9.805 1 91.81 519 LEU B O 1
ATOM 9270 N N . GLU B 1 520 ? -20.312 -35.5 -11.664 1 92.69 520 GLU B N 1
ATOM 9271 C CA . GLU B 1 520 ? -21.141 -36.469 -12.383 1 92.69 520 GLU B CA 1
ATOM 9272 C C . GLU B 1 520 ? -20.984 -37.875 -11.812 1 92.69 520 GLU B C 1
ATOM 9274 O O . GLU B 1 520 ? -21.969 -38.594 -11.617 1 92.69 520 GLU B O 1
ATOM 9279 N N . TYR B 1 521 ? -19.797 -38.188 -11.578 1 96.62 521 TYR B N 1
ATOM 9280 C CA . TYR B 1 521 ? -19.547 -39.5 -10.969 1 96.62 521 TYR B CA 1
ATOM 9281 C C . TYR B 1 521 ? -20.141 -39.562 -9.57 1 96.62 521 TYR B C 1
ATOM 9283 O O . TYR B 1 521 ? -20.75 -40.562 -9.195 1 96.62 521 TYR B O 1
ATOM 9291 N N . PHE B 1 522 ? -19.953 -38.531 -8.836 1 96.38 522 PHE B N 1
ATOM 9292 C CA . PHE B 1 522 ? -20.438 -38.469 -7.461 1 96.38 522 PHE B CA 1
ATOM 9293 C C . PHE B 1 522 ? -21.953 -38.688 -7.414 1 96.38 522 PHE B C 1
ATOM 9295 O O . PHE B 1 522 ? -22.438 -39.5 -6.633 1 96.38 522 PHE B O 1
ATOM 9302 N N . LYS B 1 523 ? -22.656 -37.969 -8.25 1 95.06 523 LYS B N 1
ATOM 9303 C CA . LYS B 1 523 ? -24.109 -38.062 -8.297 1 95.06 523 LYS B CA 1
ATOM 9304 C C . LYS B 1 523 ? -24.547 -39.5 -8.586 1 95.06 523 LYS B C 1
ATOM 9306 O O . LYS B 1 523 ? -25.547 -39.969 -8.031 1 95.06 523 LYS B O 1
ATOM 9311 N N . ALA B 1 524 ? -23.844 -40.125 -9.367 1 95.62 524 ALA B N 1
ATOM 9312 C CA . ALA B 1 524 ? -24.219 -41.469 -9.805 1 95.62 524 ALA B CA 1
ATOM 9313 C C . ALA B 1 524 ? -23.844 -42.5 -8.75 1 95.62 524 ALA B C 1
ATOM 9315 O O . ALA B 1 524 ? -24.516 -43.531 -8.633 1 95.62 524 ALA B O 1
ATOM 9316 N N . LEU B 1 525 ? -22.875 -42.25 -7.957 1 96.81 525 LEU B N 1
ATOM 9317 C CA . LEU B 1 525 ? -22.297 -43.281 -7.117 1 96.81 525 LEU B CA 1
ATOM 9318 C C . LEU B 1 525 ? -22.688 -43.094 -5.656 1 96.81 525 LEU B C 1
ATOM 9320 O O . LEU B 1 525 ? -22.578 -44 -4.852 1 96.81 525 LEU B O 1
ATOM 9324 N N . VAL B 1 526 ? -23.141 -41.938 -5.27 1 96.62 526 VAL B N 1
ATOM 9325 C CA . VAL B 1 526 ? -23.266 -41.5 -3.891 1 96.62 526 VAL B CA 1
ATOM 9326 C C . VAL B 1 526 ? -24.297 -42.312 -3.154 1 96.62 526 VAL B C 1
ATOM 9328 O O . VAL B 1 526 ? -24.203 -42.531 -1.942 1 96.62 526 VAL B O 1
ATOM 9331 N N . SER B 1 527 ? -25.219 -42.969 -3.832 1 94.88 527 SER B N 1
ATOM 9332 C CA . SER B 1 527 ? -26.359 -43.625 -3.213 1 94.88 527 SER B CA 1
ATOM 9333 C C . SER B 1 527 ? -26.016 -45.062 -2.783 1 94.88 527 SER B C 1
ATOM 9335 O O . SER B 1 527 ? -26.766 -45.688 -2.033 1 94.88 527 SER B O 1
ATOM 9337 N N . SER B 1 528 ? -24.922 -45.562 -3.15 1 96.06 528 SER B N 1
ATOM 9338 C CA . SER B 1 528 ? -24.562 -46.938 -2.838 1 96.06 528 SER B CA 1
ATOM 9339 C C . SER B 1 528 ? -23.547 -47 -1.702 1 96.06 528 SER B C 1
ATOM 9341 O O . SER B 1 528 ? -22.5 -46.344 -1.763 1 96.06 528 SER B O 1
ATOM 9343 N N . GLU B 1 529 ? -23.766 -47.875 -0.794 1 96.31 529 GLU B N 1
ATOM 9344 C CA . GLU B 1 529 ? -22.875 -48.062 0.36 1 96.31 529 GLU B CA 1
ATOM 9345 C C . GLU B 1 529 ? -21.625 -48.844 -0.012 1 96.31 529 GLU B C 1
ATOM 9347 O O . GLU B 1 529 ? -20.656 -48.844 0.738 1 96.31 529 GLU B O 1
ATOM 9352 N N . ASN B 1 530 ? -21.703 -49.438 -1.155 1 97.25 530 ASN B N 1
ATOM 9353 C CA . ASN B 1 530 ? -20.547 -50.188 -1.608 1 97.25 530 ASN B CA 1
ATOM 9354 C C . ASN B 1 530 ? -19.438 -49.281 -2.107 1 97.25 530 ASN B C 1
ATOM 9356 O O . ASN B 1 530 ? -18.266 -49.688 -2.16 1 97.25 530 ASN B O 1
ATOM 9360 N N . ASN B 1 531 ? -19.766 -48.125 -2.547 1 97.94 531 ASN B N 1
ATOM 9361 C CA . ASN B 1 531 ? -18.812 -47.188 -3.146 1 97.94 531 ASN B CA 1
ATOM 9362 C C . ASN B 1 531 ? -18.078 -46.375 -2.086 1 97.94 531 ASN B C 1
ATOM 9364 O O . ASN B 1 531 ? -18.531 -46.281 -0.942 1 97.94 531 ASN B O 1
ATOM 9368 N N . THR B 1 532 ? -16.906 -45.875 -2.43 1 98.19 532 THR B N 1
ATOM 9369 C CA . THR B 1 532 ? -16.109 -45.062 -1.511 1 98.19 532 THR B CA 1
ATOM 9370 C C . THR B 1 532 ? -15.602 -43.781 -2.193 1 98.19 532 THR B C 1
ATOM 9372 O O . THR B 1 532 ? -15.102 -43.844 -3.318 1 98.19 532 THR B O 1
ATOM 9375 N N . LEU B 1 533 ? -15.836 -42.688 -1.563 1 97.94 533 LEU B N 1
ATOM 9376 C CA . LEU B 1 533 ? -15.195 -41.438 -1.906 1 97.94 533 LEU B CA 1
ATOM 9377 C C . LEU B 1 533 ? -13.922 -41.219 -1.097 1 97.94 533 LEU B C 1
ATOM 9379 O O . LEU B 1 533 ? -13.969 -41.125 0.13 1 97.94 533 LEU B O 1
ATOM 9383 N N . ALA B 1 534 ? -12.781 -41.188 -1.76 1 96.69 534 ALA B N 1
ATOM 9384 C CA . ALA B 1 534 ? -11.5 -41.094 -1.061 1 96.69 534 ALA B CA 1
ATOM 9385 C C . ALA B 1 534 ? -10.82 -39.75 -1.371 1 96.69 534 ALA B C 1
ATOM 9387 O O . ALA B 1 534 ? -10.32 -39.562 -2.479 1 96.69 534 ALA B O 1
ATOM 9388 N N . PHE B 1 535 ? -10.734 -38.906 -0.385 1 94.19 535 PHE B N 1
ATOM 9389 C CA . PHE B 1 535 ? -10.023 -37.625 -0.551 1 94.19 535 PHE B CA 1
ATOM 9390 C C . PHE B 1 535 ? -8.523 -37.844 -0.402 1 94.19 535 PHE B C 1
ATOM 9392 O O . PHE B 1 535 ? -8.07 -38.469 0.551 1 94.19 535 PHE B O 1
ATOM 9399 N N . VAL B 1 536 ? -7.801 -37.25 -1.347 1 91.75 536 VAL B N 1
ATOM 9400 C CA . VAL B 1 536 ? -6.352 -37.406 -1.302 1 91.75 536 VAL B CA 1
ATOM 9401 C C . VAL B 1 536 ? -5.691 -36.031 -1.18 1 91.75 536 VAL B C 1
ATOM 9403 O O . VAL B 1 536 ? -4.461 -35.938 -1.166 1 91.75 536 VAL B O 1
ATOM 9406 N N . GLY B 1 537 ? -6.379 -35 -1.119 1 84.25 537 GLY B N 1
ATOM 9407 C CA . GLY B 1 537 ? -5.809 -33.656 -1.072 1 84.25 537 GLY B CA 1
ATOM 9408 C C . GLY B 1 537 ? -6.586 -32.719 -0.182 1 84.25 537 GLY B C 1
ATOM 9409 O O . GLY B 1 537 ? -7.629 -33.062 0.365 1 84.25 537 GLY B O 1
ATOM 9410 N N . TYR B 1 538 ? -6.023 -31.484 -0.096 1 79.38 538 TYR B N 1
ATOM 9411 C CA . TYR B 1 538 ? -6.586 -30.422 0.73 1 79.38 538 TYR B CA 1
ATOM 9412 C C . TYR B 1 538 ? -7.941 -29.969 0.195 1 79.38 538 TYR B C 1
ATOM 9414 O O . TYR B 1 538 ? -8.133 -29.875 -1.019 1 79.38 538 TYR B O 1
ATOM 9422 N N . GLN B 1 539 ? -8.922 -29.812 1.146 1 83.44 539 GLN B N 1
ATOM 9423 C CA . GLN B 1 539 ? -10.219 -29.219 0.835 1 83.44 539 GLN B CA 1
ATOM 9424 C C . GLN B 1 539 ? -10.367 -27.844 1.477 1 83.44 539 GLN B C 1
ATOM 9426 O O . GLN B 1 539 ? -10.477 -27.734 2.701 1 83.44 539 GLN B O 1
ATOM 9431 N N . ALA B 1 540 ? -10.438 -26.828 0.681 1 78.06 540 ALA B N 1
ATOM 9432 C CA . ALA B 1 540 ? -10.5 -25.469 1.19 1 78.06 540 ALA B CA 1
ATOM 9433 C C . ALA B 1 540 ? -11.859 -25.172 1.81 1 78.06 540 ALA B C 1
ATOM 9435 O O . ALA B 1 540 ? -12.859 -25.797 1.456 1 78.06 540 ALA B O 1
ATOM 9436 N N . ASP B 1 541 ? -11.867 -24.172 2.736 1 76.25 541 ASP B N 1
ATOM 9437 C CA . ASP B 1 541 ? -13.125 -23.75 3.354 1 76.25 541 ASP B CA 1
ATOM 9438 C C . ASP B 1 541 ? -14.109 -23.25 2.305 1 76.25 541 ASP B C 1
ATOM 9440 O O . ASP B 1 541 ? -13.719 -22.531 1.379 1 76.25 541 ASP B O 1
ATOM 9444 N N . GLY B 1 542 ? -15.352 -23.766 2.443 1 77.06 542 GLY B N 1
ATOM 9445 C CA . GLY B 1 542 ? -16.391 -23.281 1.546 1 77.06 542 GLY B CA 1
ATOM 9446 C C . GLY B 1 542 ? -16.594 -24.172 0.337 1 77.06 542 GLY B C 1
ATOM 9447 O O . GLY B 1 542 ? -17.562 -24 -0.41 1 77.06 542 GLY B O 1
ATOM 9448 N N . THR B 1 543 ? -15.812 -25.188 0.166 1 83.12 543 THR B N 1
ATOM 9449 C CA . THR B 1 543 ? -15.953 -26.094 -0.97 1 83.12 543 THR B CA 1
ATOM 9450 C C . THR B 1 543 ? -16.875 -27.266 -0.624 1 83.12 543 THR B C 1
ATOM 9452 O O . THR B 1 543 ? -17.109 -27.547 0.553 1 83.12 543 THR B O 1
ATOM 9455 N N . LEU B 1 544 ? -17.391 -27.859 -1.644 1 87.94 544 LEU B N 1
ATOM 9456 C CA . LEU B 1 544 ? -18.219 -29.047 -1.451 1 87.94 544 LEU B CA 1
ATOM 9457 C C . LEU B 1 544 ? -17.422 -30.172 -0.814 1 87.94 544 LEU B C 1
ATOM 9459 O O . LEU B 1 544 ? -17.922 -30.875 0.072 1 87.94 544 LEU B O 1
ATOM 9463 N N . GLY B 1 545 ? -16.203 -30.281 -1.301 1 91 545 GLY B N 1
ATOM 9464 C CA . GLY B 1 545 ? -15.344 -31.312 -0.729 1 91 545 GLY B CA 1
ATOM 9465 C C . GLY B 1 545 ? -15.164 -31.172 0.771 1 91 545 GLY B C 1
ATOM 9466 O O . GLY B 1 545 ? -15.227 -32.156 1.503 1 91 545 GLY B O 1
ATOM 9467 N N . ARG B 1 546 ? -14.969 -29.969 1.17 1 88.56 546 ARG B N 1
ATOM 9468 C CA . ARG B 1 546 ? -14.781 -29.719 2.596 1 88.56 546 ARG B CA 1
ATOM 9469 C C . ARG B 1 546 ? -16.047 -30.047 3.379 1 88.56 546 ARG B C 1
ATOM 9471 O O . ARG B 1 546 ? -15.984 -30.609 4.469 1 88.56 546 ARG B O 1
ATOM 9478 N N . ARG B 1 547 ? -17.203 -29.75 2.875 1 91.12 547 ARG B N 1
ATOM 9479 C CA . ARG B 1 547 ? -18.469 -30.047 3.52 1 91.12 547 ARG B CA 1
ATOM 9480 C C . ARG B 1 547 ? -18.656 -31.562 3.705 1 91.12 547 ARG B C 1
ATOM 9482 O O . ARG B 1 547 ? -19.094 -32 4.766 1 91.12 547 ARG B O 1
ATOM 9489 N N . ILE B 1 548 ? -18.297 -32.25 2.74 1 94.38 548 ILE B N 1
ATOM 9490 C CA . ILE B 1 548 ? -18.438 -33.719 2.773 1 94.38 548 ILE B CA 1
ATOM 9491 C C . ILE B 1 548 ? -17.422 -34.312 3.744 1 94.38 548 ILE B C 1
ATOM 9493 O O . ILE B 1 548 ? -17.766 -35.188 4.547 1 94.38 548 ILE B O 1
ATOM 9497 N N . GLN B 1 549 ? -16.266 -33.781 3.582 1 90.44 549 GLN B N 1
ATOM 9498 C CA . GLN B 1 549 ? -15.195 -34.281 4.453 1 90.44 549 GLN B CA 1
ATOM 9499 C C . GLN B 1 549 ? -15.539 -34.062 5.922 1 90.44 549 GLN B C 1
ATOM 9501 O O . GLN B 1 549 ? -15.156 -34.844 6.781 1 90.44 549 GLN B O 1
ATOM 9506 N N . ASN B 1 550 ? -16.328 -32.969 6.164 1 89.62 550 ASN B N 1
ATOM 9507 C CA . ASN B 1 550 ? -16.719 -32.625 7.531 1 89.62 550 ASN B CA 1
ATOM 9508 C C . ASN B 1 550 ? -17.906 -33.469 8 1 89.62 550 ASN B C 1
ATOM 9510 O O . ASN B 1 550 ? -18.422 -33.25 9.102 1 89.62 550 ASN B O 1
ATOM 9514 N N . GLY B 1 551 ? -18.453 -34.281 7.195 1 91.5 551 GLY B N 1
ATOM 9515 C CA . GLY B 1 551 ? -19.453 -35.25 7.652 1 91.5 551 GLY B CA 1
ATOM 9516 C C . GLY B 1 551 ? -20.859 -34.875 7.211 1 91.5 551 GLY B C 1
ATOM 9517 O O . GLY B 1 551 ? -21.844 -35.312 7.832 1 91.5 551 GLY B O 1
ATOM 9518 N N . ALA B 1 552 ? -20.938 -34.125 6.211 1 92.94 552 ALA B N 1
ATOM 9519 C CA . ALA B 1 552 ? -22.266 -33.844 5.688 1 92.94 552 ALA B CA 1
ATOM 9520 C C . ALA B 1 552 ? -23 -35.125 5.309 1 92.94 552 ALA B C 1
ATOM 9522 O O . ALA B 1 552 ? -22.406 -36.031 4.727 1 92.94 552 ALA B O 1
ATOM 9523 N N . SER B 1 553 ? -24.281 -35.188 5.684 1 94 553 SER B N 1
ATOM 9524 C CA . SER B 1 553 ? -25.078 -36.375 5.391 1 94 553 SER B CA 1
ATOM 9525 C C . SER B 1 553 ? -25.797 -36.25 4.055 1 94 553 SER B C 1
ATOM 9527 O O . SER B 1 553 ? -26.219 -37.25 3.471 1 94 553 SER B O 1
ATOM 9529 N N . SER B 1 554 ? -25.938 -35.062 3.693 1 94.88 554 SER B N 1
ATOM 9530 C CA . SER B 1 554 ? -26.562 -34.781 2.402 1 94.88 554 SER B CA 1
ATOM 9531 C C . SER B 1 554 ? -26.016 -33.5 1.78 1 94.88 554 SER B C 1
ATOM 9533 O O . SER B 1 554 ? -25.422 -32.688 2.475 1 94.88 554 SER B O 1
ATOM 9535 N N . VAL B 1 555 ? -26.109 -33.469 0.483 1 93.81 555 VAL B N 1
ATOM 9536 C CA . VAL B 1 555 ? -25.688 -32.281 -0.229 1 93.81 555 VAL B CA 1
ATOM 9537 C C . VAL B 1 555 ? -26.703 -31.938 -1.319 1 93.81 555 VAL B C 1
ATOM 9539 O O . VAL B 1 555 ? -27.391 -32.812 -1.828 1 93.81 555 VAL B O 1
ATOM 9542 N N . THR B 1 556 ? -26.891 -30.625 -1.553 1 91.06 556 THR B N 1
ATOM 9543 C CA . THR B 1 556 ? -27.766 -30.172 -2.627 1 91.06 556 THR B CA 1
ATOM 9544 C C . THR B 1 556 ? -26.953 -29.75 -3.846 1 91.06 556 THR B C 1
ATOM 9546 O O . THR B 1 556 ? -26.078 -28.891 -3.74 1 91.06 556 THR B O 1
ATOM 9549 N N . LEU B 1 557 ? -27.188 -30.391 -4.965 1 88.69 557 LEU B N 1
ATOM 9550 C CA . LEU B 1 557 ? -26.484 -30.094 -6.203 1 88.69 557 LEU B CA 1
ATOM 9551 C C . LEU B 1 557 ? -27.453 -29.828 -7.34 1 88.69 557 LEU B C 1
ATOM 9553 O O . LEU B 1 557 ? -28.609 -30.266 -7.285 1 88.69 557 LEU B O 1
ATOM 9557 N N . SER B 1 558 ? -27 -29.031 -8.297 1 80.5 558 SER B N 1
ATOM 9558 C CA . SER B 1 558 ? -27.812 -28.766 -9.477 1 80.5 558 SER B CA 1
ATOM 9559 C C . SER B 1 558 ? -27.797 -29.953 -10.438 1 80.5 558 SER B C 1
ATOM 9561 O O . SER B 1 558 ? -26.734 -30.5 -10.734 1 80.5 558 SER B O 1
ATOM 9563 N N . GLU B 1 559 ? -28.891 -30.422 -10.711 1 77.25 559 GLU B N 1
ATOM 9564 C CA . GLU B 1 559 ? -29.078 -31.484 -11.695 1 77.25 559 GLU B CA 1
ATOM 9565 C C . GLU B 1 559 ? -30.125 -31.094 -12.734 1 77.25 559 GLU B C 1
ATOM 9567 O O . GLU B 1 559 ? -31.297 -30.922 -12.406 1 77.25 559 GLU B O 1
ATOM 9572 N N . ASN B 1 560 ? -29.719 -30.922 -13.945 1 73.06 560 ASN B N 1
ATOM 9573 C CA . ASN B 1 560 ? -30.609 -30.516 -15.031 1 73.06 560 ASN B CA 1
ATOM 9574 C C . ASN B 1 560 ? -31.328 -29.219 -14.703 1 73.06 560 ASN B C 1
ATOM 9576 O O . ASN B 1 560 ? -32.531 -29.109 -14.883 1 73.06 560 ASN B O 1
ATOM 9580 N N . GLY B 1 561 ? -30.625 -28.266 -14.117 1 69.5 561 GLY B N 1
ATOM 9581 C CA . GLY B 1 561 ? -31.156 -26.953 -13.828 1 69.5 561 GLY B CA 1
ATOM 9582 C C . GLY B 1 561 ? -31.969 -26.906 -12.547 1 69.5 561 GLY B C 1
ATOM 9583 O O . GLY B 1 561 ? -32.438 -25.844 -12.133 1 69.5 561 GLY B O 1
ATOM 9584 N N . LYS B 1 562 ? -32.344 -28.016 -11.922 1 76.12 562 LYS B N 1
ATOM 9585 C CA . LYS B 1 562 ? -33.125 -28.078 -10.688 1 76.12 562 LYS B CA 1
ATOM 9586 C C . LYS B 1 562 ? -32.25 -28.469 -9.5 1 76.12 562 LYS B C 1
ATOM 9588 O O . LYS B 1 562 ? -31.266 -29.219 -9.656 1 76.12 562 LYS B O 1
ATOM 9593 N N . SER B 1 563 ? -32.375 -27.906 -8.273 1 86.62 563 SER B N 1
ATOM 9594 C CA . SER B 1 563 ? -31.688 -28.266 -7.043 1 86.62 563 SER B CA 1
ATOM 9595 C C . SER B 1 563 ? -32.188 -29.594 -6.496 1 86.62 563 SER B C 1
ATOM 9597 O O . SER B 1 563 ? -33.375 -29.75 -6.191 1 86.62 563 SER B O 1
ATOM 9599 N N . THR B 1 564 ? -31.312 -30.547 -6.48 1 91.31 564 THR B N 1
ATOM 9600 C CA . THR B 1 564 ? -31.656 -31.875 -6.004 1 91.31 564 THR B CA 1
ATOM 9601 C C . THR B 1 564 ? -30.812 -32.25 -4.781 1 91.31 564 THR B C 1
ATOM 9603 O O . THR B 1 564 ? -29.609 -31.969 -4.742 1 91.31 564 THR B O 1
ATOM 9606 N N . LYS B 1 565 ? -31.438 -32.875 -3.85 1 93.56 565 LYS B N 1
ATOM 9607 C CA . LYS B 1 565 ? -30.766 -33.312 -2.637 1 93.56 565 LYS B CA 1
ATOM 9608 C C . LYS B 1 565 ? -30.219 -34.719 -2.795 1 93.56 565 LYS B C 1
ATOM 9610 O O . LYS B 1 565 ? -30.938 -35.625 -3.291 1 93.56 565 LYS B O 1
ATOM 9615 N N . PHE B 1 566 ? -29.016 -35 -2.504 1 94.75 566 PHE B N 1
ATOM 9616 C CA . PHE B 1 566 ? -28.375 -36.281 -2.545 1 94.75 566 PHE B CA 1
ATOM 9617 C C . PHE B 1 566 ? -27.969 -36.75 -1.146 1 94.75 566 PHE B C 1
ATOM 9619 O O . PHE B 1 566 ? -27.203 -36.062 -0.471 1 94.75 566 PHE B O 1
ATOM 9626 N N . ASP B 1 567 ? -28.469 -37.812 -0.731 1 95.94 567 ASP B N 1
ATOM 9627 C CA . ASP B 1 567 ? -28.031 -38.406 0.525 1 95.94 567 ASP B CA 1
ATOM 9628 C C . ASP B 1 567 ? -26.703 -39.125 0.344 1 95.94 567 ASP B C 1
ATOM 9630 O O . ASP B 1 567 ? -26.547 -39.938 -0.589 1 95.94 567 ASP B O 1
ATOM 9634 N N . ILE B 1 568 ? -25.812 -38.906 1.161 1 97.25 568 ILE B N 1
ATOM 9635 C CA . ILE B 1 568 ? -24.5 -39.531 1.046 1 97.25 568 ILE B CA 1
ATOM 9636 C C . ILE B 1 568 ? -24.484 -40.875 1.766 1 97.25 568 ILE B C 1
ATOM 9638 O O . ILE B 1 568 ? -24.359 -40.938 2.99 1 97.25 568 ILE B O 1
ATOM 9642 N N . LYS B 1 569 ? -24.531 -41.875 0.988 1 96.56 569 LYS B N 1
ATOM 9643 C CA . LYS B 1 569 ? -24.531 -43.219 1.549 1 96.56 569 LYS B CA 1
ATOM 9644 C C . LYS B 1 569 ? -23.172 -43.875 1.355 1 96.56 569 LYS B C 1
ATOM 9646 O O . LYS B 1 569 ? -22.812 -44.812 2.082 1 96.56 569 LYS B O 1
ATOM 9651 N N . MET B 1 570 ? -22.469 -43.438 0.376 1 96.69 570 MET B N 1
ATOM 9652 C CA . MET B 1 570 ? -21.172 -44.031 0.1 1 96.69 570 MET B CA 1
ATOM 9653 C C . MET B 1 570 ? -20.188 -43.75 1.242 1 96.69 570 MET B C 1
ATOM 9655 O O . MET B 1 570 ? -20.406 -42.844 2.041 1 96.69 570 MET B O 1
ATOM 9659 N N . ASN B 1 571 ? -19.109 -44.531 1.346 1 96.75 571 ASN B N 1
ATOM 9660 C CA . ASN B 1 571 ? -18.078 -44.312 2.342 1 96.75 571 ASN B CA 1
ATOM 9661 C C . ASN B 1 571 ? -17.219 -43.094 1.985 1 96.75 571 ASN B C 1
ATOM 9663 O O . ASN B 1 571 ? -16.922 -42.875 0.811 1 96.75 571 ASN B O 1
ATOM 9667 N N . VAL B 1 572 ? -16.922 -42.281 2.969 1 96.62 572 VAL B N 1
ATOM 9668 C CA . VAL B 1 572 ? -16.031 -41.156 2.781 1 96.62 572 VAL B CA 1
ATOM 9669 C C . VAL B 1 572 ? -14.734 -41.375 3.561 1 96.62 572 VAL B C 1
ATOM 9671 O O . VAL B 1 572 ? -14.758 -41.562 4.781 1 96.62 572 VAL B O 1
ATOM 9674 N N . GLU B 1 573 ? -13.672 -41.438 2.814 1 94.75 573 GLU B N 1
ATOM 9675 C CA . GLU B 1 573 ? -12.367 -41.688 3.414 1 94.75 573 GLU B CA 1
ATOM 9676 C C . GLU B 1 573 ? -11.359 -40.625 3.043 1 94.75 573 GLU B C 1
ATOM 9678 O O . GLU B 1 573 ? -11.531 -39.938 2.039 1 94.75 573 GLU B O 1
ATOM 9683 N N . ASN B 1 574 ? -10.375 -40.5 3.928 1 90.69 574 ASN B N 1
ATOM 9684 C CA . ASN B 1 574 ? -9.289 -39.562 3.688 1 90.69 574 ASN B CA 1
ATOM 9685 C C . ASN B 1 574 ? -7.938 -40.281 3.619 1 90.69 574 ASN B C 1
ATOM 9687 O O . ASN B 1 574 ? -7.508 -40.875 4.598 1 90.69 574 ASN B O 1
ATOM 9691 N N . ALA B 1 575 ? -7.445 -40.312 2.486 1 88.94 575 ALA B N 1
ATOM 9692 C CA . ALA B 1 575 ? -6.066 -40.781 2.336 1 88.94 575 ALA B CA 1
ATOM 9693 C C . ALA B 1 575 ? -5.102 -39.594 2.293 1 88.94 575 ALA B C 1
ATOM 9695 O O . ALA B 1 575 ? -4.668 -39.188 1.217 1 88.94 575 ALA B O 1
ATOM 9696 N N . GLU B 1 576 ? -4.723 -39.188 3.426 1 83.75 576 GLU B N 1
ATOM 9697 C CA . GLU B 1 576 ? -3.889 -38 3.549 1 83.75 576 GLU B CA 1
ATOM 9698 C C . GLU B 1 576 ? -2.42 -38.312 3.299 1 83.75 576 GLU B C 1
ATOM 9700 O O . GLU B 1 576 ? -1.999 -39.469 3.451 1 83.75 576 GLU B O 1
ATOM 9705 N N . GLY B 1 577 ? -1.712 -37.375 2.758 1 86.88 577 GLY B N 1
ATOM 9706 C CA . GLY B 1 577 ? -0.283 -37.594 2.582 1 86.88 577 GLY B CA 1
ATOM 9707 C C . GLY B 1 577 ? 0.173 -37.406 1.146 1 86.88 577 GLY B C 1
ATOM 9708 O O . GLY B 1 577 ? 1.373 -37.406 0.867 1 86.88 577 GLY B O 1
ATOM 9709 N N . PHE B 1 578 ? -0.717 -37.25 0.311 1 90.31 578 PHE B N 1
ATOM 9710 C CA . PHE B 1 578 ? -0.399 -37.094 -1.103 1 90.31 578 PHE B CA 1
ATOM 9711 C C . PHE B 1 578 ? -0.138 -35.625 -1.43 1 90.31 578 PHE B C 1
ATOM 9713 O O . PHE B 1 578 ? 0.224 -35.281 -2.561 1 90.31 578 PHE B O 1
ATOM 9720 N N . SER B 1 579 ? -0.181 -34.781 -0.485 1 87.75 579 SER B N 1
ATOM 9721 C CA . SER B 1 579 ? -0.15 -33.375 -0.759 1 87.75 579 SER B CA 1
ATOM 9722 C C . SER B 1 579 ? 1.188 -32.938 -1.36 1 87.75 579 SER B C 1
ATOM 9724 O O . SER B 1 579 ? 2.24 -33.438 -0.953 1 87.75 579 SER B O 1
ATOM 9726 N N . GLY B 1 580 ? 1.051 -32.031 -2.326 1 91.5 580 GLY B N 1
ATOM 9727 C CA . GLY B 1 580 ? 2.24 -31.438 -2.896 1 91.5 580 GLY B CA 1
ATOM 9728 C C . GLY B 1 580 ? 2.74 -30.25 -2.104 1 91.5 580 GLY B C 1
ATOM 9729 O O . GLY B 1 580 ? 3.736 -29.625 -2.473 1 91.5 580 GLY B O 1
ATOM 9730 N N . HIS B 1 581 ? 2.129 -29.969 -0.997 1 93.38 581 HIS B N 1
ATOM 9731 C CA . HIS B 1 581 ? 2.555 -28.891 -0.116 1 93.38 581 HIS B CA 1
ATOM 9732 C C . HIS B 1 581 ? 3.357 -29.422 1.064 1 93.38 581 HIS B C 1
ATOM 9734 O O . HIS B 1 581 ? 3.111 -30.531 1.535 1 93.38 581 HIS B O 1
ATOM 9740 N N . SER B 1 582 ? 4.227 -28.625 1.559 1 95.12 582 SER B N 1
ATOM 9741 C CA . SER B 1 582 ? 4.988 -28.969 2.756 1 95.12 582 SER B CA 1
ATOM 9742 C C . SER B 1 582 ? 4.105 -28.938 3.998 1 95.12 582 SER B C 1
ATOM 9744 O O . SER B 1 582 ? 3.232 -28.078 4.125 1 95.12 582 SER B O 1
ATOM 9746 N N . THR B 1 583 ? 4.355 -29.891 4.875 1 92.5 583 THR B N 1
ATOM 9747 C CA . THR B 1 583 ? 3.75 -29.859 6.199 1 92.5 583 THR B CA 1
ATOM 9748 C C . THR B 1 583 ? 4.398 -28.781 7.066 1 92.5 583 THR B C 1
ATOM 9750 O O . THR B 1 583 ? 5.445 -28.234 6.707 1 92.5 583 THR B O 1
ATOM 9753 N N . LYS B 1 584 ? 3.762 -28.531 8.195 1 93.31 584 LYS B N 1
ATOM 9754 C CA . LYS B 1 584 ? 4.305 -27.562 9.156 1 93.31 584 LYS B CA 1
ATOM 9755 C C . LYS B 1 584 ? 5.738 -27.922 9.539 1 93.31 584 LYS B C 1
ATOM 9757 O O . LYS B 1 584 ? 6.613 -27.062 9.578 1 93.31 584 LYS B O 1
ATOM 9762 N N . LYS B 1 585 ? 5.973 -29.188 9.773 1 93.75 585 LYS B N 1
ATOM 9763 C CA . LYS B 1 585 ? 7.305 -29.656 10.141 1 93.75 585 LYS B CA 1
ATOM 9764 C C . LYS B 1 585 ? 8.305 -29.422 9.008 1 93.75 585 LYS B C 1
ATOM 9766 O O . LYS B 1 585 ? 9.438 -29 9.25 1 93.75 585 LYS B O 1
ATOM 9771 N N . GLN B 1 586 ? 7.914 -29.75 7.875 1 95.38 586 GLN B N 1
ATOM 9772 C CA . GLN B 1 586 ? 8.773 -29.562 6.711 1 95.38 586 GLN B CA 1
ATOM 9773 C C . GLN B 1 586 ? 9.094 -28.094 6.48 1 95.38 586 GLN B C 1
ATOM 9775 O O . GLN B 1 586 ? 10.219 -27.734 6.117 1 95.38 586 GLN B O 1
ATOM 9780 N N . LEU B 1 587 ? 8.109 -27.25 6.676 1 97.31 587 LEU B N 1
ATOM 9781 C CA . LEU B 1 587 ? 8.312 -25.812 6.516 1 97.31 587 LEU B CA 1
ATOM 9782 C C . LEU B 1 587 ? 9.32 -25.297 7.535 1 97.31 587 LEU B C 1
ATOM 9784 O O . LEU B 1 587 ? 10.188 -24.484 7.195 1 97.31 587 LEU B O 1
ATOM 9788 N N . ILE B 1 588 ? 9.172 -25.703 8.766 1 96.75 588 ILE B N 1
ATOM 9789 C CA . ILE B 1 588 ? 10.094 -25.281 9.828 1 96.75 588 ILE B CA 1
ATOM 9790 C C . ILE B 1 588 ? 11.5 -25.766 9.5 1 96.75 588 ILE B C 1
ATOM 9792 O O . ILE B 1 588 ? 12.477 -25.031 9.688 1 96.75 588 ILE B O 1
ATOM 9796 N N . ASN B 1 589 ? 11.594 -27 9.008 1 97.06 589 ASN B N 1
ATOM 9797 C CA . ASN B 1 589 ? 12.891 -27.531 8.609 1 97.06 589 ASN B CA 1
ATOM 9798 C C . ASN B 1 589 ? 13.484 -26.75 7.438 1 97.06 589 ASN B C 1
ATOM 9800 O O . ASN B 1 589 ? 14.688 -26.516 7.395 1 97.06 589 ASN B O 1
ATOM 9804 N N . PHE B 1 590 ? 12.664 -26.422 6.543 1 98.12 590 PHE B N 1
ATOM 9805 C CA . PHE B 1 590 ? 13.078 -25.625 5.398 1 98.12 590 PHE B CA 1
ATOM 9806 C C . PHE B 1 590 ? 13.727 -24.312 5.855 1 98.12 590 PHE B C 1
ATOM 9808 O O . PHE B 1 590 ? 14.82 -23.969 5.414 1 98.12 590 PHE B O 1
ATOM 9815 N N . ILE B 1 591 ? 13.008 -23.594 6.699 1 98.31 591 ILE B N 1
ATOM 9816 C CA . ILE B 1 591 ? 13.477 -22.312 7.215 1 98.31 591 ILE B CA 1
ATOM 9817 C C . ILE B 1 591 ? 14.75 -22.531 8.039 1 98.31 591 ILE B C 1
ATOM 9819 O O . ILE B 1 591 ? 15.734 -21.812 7.875 1 98.31 591 ILE B O 1
ATOM 9823 N N . GLY B 1 592 ? 14.727 -23.516 8.914 1 98.06 592 GLY B N 1
ATOM 9824 C CA . GLY B 1 592 ? 15.82 -23.766 9.844 1 98.06 592 GLY B CA 1
ATOM 9825 C C . GLY B 1 592 ? 17.125 -24.125 9.148 1 98.06 592 GLY B C 1
ATOM 9826 O O . GLY B 1 592 ? 18.203 -23.844 9.664 1 98.06 592 GLY B O 1
ATOM 9827 N N . THR B 1 593 ? 17.047 -24.75 7.941 1 97.94 593 THR B N 1
ATOM 9828 C CA . THR B 1 593 ? 18.234 -25.219 7.25 1 97.94 593 THR B CA 1
ATOM 9829 C C . THR B 1 593 ? 18.516 -24.359 6.02 1 97.94 593 THR B C 1
ATOM 9831 O O . THR B 1 593 ? 19.406 -24.672 5.219 1 97.94 593 THR B O 1
ATOM 9834 N N . MET B 1 594 ? 17.75 -23.328 5.852 1 97.94 594 MET B N 1
ATOM 9835 C CA . MET B 1 594 ? 17.922 -22.453 4.691 1 97.94 594 MET B CA 1
ATOM 9836 C C . MET B 1 594 ? 19.25 -21.719 4.75 1 97.94 594 MET B C 1
ATOM 9838 O O . MET B 1 594 ? 19.688 -21.281 5.82 1 97.94 594 MET B O 1
ATOM 9842 N N . GLN B 1 595 ? 19.969 -21.609 3.656 1 96.75 595 GLN B N 1
ATOM 9843 C CA . GLN B 1 595 ? 21.219 -20.875 3.535 1 96.75 595 GLN B CA 1
ATOM 9844 C C . GLN B 1 595 ? 21.172 -19.906 2.352 1 96.75 595 GLN B C 1
ATOM 9846 O O . GLN B 1 595 ? 20.922 -20.328 1.218 1 96.75 595 GLN B O 1
ATOM 9851 N N . PRO B 1 596 ? 21.547 -18.656 2.615 1 97.12 596 PRO B N 1
ATOM 9852 C CA . PRO B 1 596 ? 21.719 -18.016 3.922 1 97.12 596 PRO B CA 1
ATOM 9853 C C . PRO B 1 596 ? 20.406 -17.844 4.68 1 97.12 596 PRO B C 1
ATOM 9855 O O . PRO B 1 596 ? 19.328 -17.953 4.086 1 97.12 596 PRO B O 1
ATOM 9858 N N . ARG B 1 597 ? 20.531 -17.531 5.988 1 96 597 ARG B N 1
ATOM 9859 C CA . ARG B 1 597 ? 19.344 -17.266 6.789 1 96 597 ARG B CA 1
ATOM 9860 C C . ARG B 1 597 ? 18.734 -15.914 6.445 1 96 597 ARG B C 1
ATOM 9862 O O . ARG B 1 597 ? 19.438 -14.906 6.379 1 96 597 ARG B O 1
ATOM 9869 N N . PRO B 1 598 ? 17.469 -15.953 6.188 1 97.75 598 PRO B N 1
ATOM 9870 C CA . PRO B 1 598 ? 16.828 -14.664 5.895 1 97.75 598 PRO B CA 1
ATOM 9871 C C . PRO B 1 598 ? 16.734 -13.766 7.129 1 97.75 598 PRO B C 1
ATOM 9873 O O . PRO B 1 598 ? 16.672 -14.258 8.258 1 97.75 598 PRO B O 1
ATOM 9876 N N . GLN B 1 599 ? 16.672 -12.453 6.914 1 96 599 GLN B N 1
ATOM 9877 C CA . GLN B 1 599 ? 16.531 -11.477 7.984 1 96 599 GLN B CA 1
ATOM 9878 C C . GLN B 1 599 ? 15.055 -11.25 8.32 1 96 599 GLN B C 1
ATOM 9880 O O . GLN B 1 599 ? 14.727 -10.82 9.43 1 96 599 GLN B O 1
ATOM 9885 N N . ARG B 1 600 ? 14.242 -11.539 7.391 1 97.19 600 ARG B N 1
ATOM 9886 C CA . ARG B 1 600 ? 12.797 -11.328 7.496 1 97.19 600 ARG B CA 1
ATOM 9887 C C . ARG B 1 600 ? 12.031 -12.43 6.77 1 97.19 600 ARG B C 1
ATOM 9889 O O . ARG B 1 600 ? 12.445 -12.867 5.691 1 97.19 600 ARG B O 1
ATOM 9896 N N . ILE B 1 601 ? 10.914 -12.805 7.367 1 98.62 601 ILE B N 1
ATOM 9897 C CA . ILE B 1 601 ? 10.109 -13.852 6.742 1 98.62 601 ILE B CA 1
ATOM 9898 C C . ILE B 1 601 ? 8.648 -13.406 6.66 1 98.62 601 ILE B C 1
ATOM 9900 O O . ILE B 1 601 ? 8.047 -13.039 7.672 1 98.62 601 ILE B O 1
ATOM 9904 N N . LEU B 1 602 ? 8.125 -13.344 5.523 1 98.38 602 LEU B N 1
ATOM 9905 C CA . LEU B 1 602 ? 6.699 -13.133 5.289 1 98.38 602 LEU B CA 1
ATOM 9906 C C . LEU B 1 602 ? 5.98 -14.453 5.062 1 98.38 602 LEU B C 1
ATOM 9908 O O . LEU B 1 602 ? 6.508 -15.344 4.391 1 98.38 602 LEU B O 1
ATOM 9912 N N . VAL B 1 603 ? 4.754 -14.562 5.566 1 97.94 603 VAL B N 1
ATOM 9913 C CA . VAL B 1 603 ? 4 -15.805 5.441 1 97.94 603 VAL B CA 1
ATOM 9914 C C . VAL B 1 603 ? 2.719 -15.555 4.652 1 97.94 603 VAL B C 1
ATOM 9916 O O . VAL B 1 603 ? 1.97 -14.617 4.953 1 97.94 603 VAL B O 1
ATOM 9919 N N . ASN B 1 604 ? 2.482 -16.359 3.611 1 97.06 604 ASN B N 1
ATOM 9920 C CA . ASN B 1 604 ? 1.265 -16.234 2.816 1 97.06 604 ASN B CA 1
ATOM 9921 C C . ASN B 1 604 ? 0.64 -17.594 2.523 1 97.06 604 ASN B C 1
ATOM 9923 O O . ASN B 1 604 ? 1.021 -18.594 3.127 1 97.06 604 ASN B O 1
ATOM 9927 N N . HIS B 1 605 ? -0.431 -17.625 1.771 1 95.12 605 HIS B N 1
ATOM 9928 C CA . HIS B 1 605 ? -1.064 -18.812 1.187 1 95.12 605 HIS B CA 1
ATOM 9929 C C . HIS B 1 605 ? -1.507 -19.781 2.268 1 95.12 605 HIS B C 1
ATOM 9931 O O . HIS B 1 605 ? -1.15 -20.969 2.225 1 95.12 605 HIS B O 1
ATOM 9937 N N . GLY B 1 606 ? -2.141 -19.344 3.25 1 91.25 606 GLY B N 1
ATOM 9938 C CA . GLY B 1 606 ? -2.785 -20.078 4.328 1 91.25 606 GLY B CA 1
ATOM 9939 C C . GLY B 1 606 ? -4.098 -19.453 4.77 1 91.25 606 GLY B C 1
ATOM 9940 O O . GLY B 1 606 ? -4.238 -18.234 4.773 1 91.25 606 GLY B O 1
ATOM 9941 N N . ASP B 1 607 ? -4.984 -20.281 5.191 1 83.5 607 ASP B N 1
ATOM 9942 C CA . ASP B 1 607 ? -6.324 -19.812 5.539 1 83.5 607 ASP B CA 1
ATOM 9943 C C . ASP B 1 607 ? -6.312 -19.062 6.871 1 83.5 607 ASP B C 1
ATOM 9945 O O . ASP B 1 607 ? -5.773 -19.562 7.863 1 83.5 607 ASP B O 1
ATOM 9949 N N . GLY B 1 608 ? -6.992 -17.922 6.906 1 76.75 608 GLY B N 1
ATOM 9950 C CA . GLY B 1 608 ? -7.383 -17.219 8.125 1 76.75 608 GLY B CA 1
ATOM 9951 C C . GLY B 1 608 ? -6.23 -17.016 9.086 1 76.75 608 GLY B C 1
ATOM 9952 O O . GLY B 1 608 ? -5.195 -16.469 8.711 1 76.75 608 GLY B O 1
ATOM 9953 N N . ASP B 1 609 ? -6.328 -17.578 10.219 1 81.5 609 ASP B N 1
ATOM 9954 C CA . ASP B 1 609 ? -5.461 -17.391 11.375 1 81.5 609 ASP B CA 1
ATOM 9955 C C . ASP B 1 609 ? -4.238 -18.297 11.297 1 81.5 609 ASP B C 1
ATOM 9957 O O . ASP B 1 609 ? -3.252 -18.094 12.008 1 81.5 609 ASP B O 1
ATOM 9961 N N . LYS B 1 610 ? -4.203 -19.25 10.328 1 85.62 610 LYS B N 1
ATOM 9962 C CA . LYS B 1 610 ? -3.064 -20.141 10.188 1 85.62 610 LYS B CA 1
ATOM 9963 C C . LYS B 1 610 ? -1.796 -19.375 9.828 1 85.62 610 LYS B C 1
ATOM 9965 O O . LYS B 1 610 ? -0.727 -19.641 10.383 1 85.62 610 LYS B O 1
ATOM 9970 N N . CYS B 1 611 ? -1.973 -18.453 8.938 1 91 611 CYS B N 1
ATOM 9971 C CA . CYS B 1 611 ? -0.828 -17.672 8.5 1 91 611 CYS B CA 1
ATOM 9972 C C . CYS B 1 611 ? -0.252 -16.859 9.656 1 91 611 CYS B C 1
ATOM 9974 O O . CYS B 1 611 ? 0.966 -16.797 9.836 1 91 611 CYS B O 1
ATOM 9976 N N . TYR B 1 612 ? -1.171 -16.297 10.398 1 90.81 612 TYR B N 1
ATOM 9977 C CA . TYR B 1 612 ? -0.769 -15.453 11.523 1 90.81 612 TYR B CA 1
ATOM 9978 C C . TYR B 1 612 ? -0.092 -16.281 12.609 1 90.81 612 TYR B C 1
ATOM 9980 O O . TYR B 1 612 ? 0.964 -15.898 13.117 1 90.81 612 TYR B O 1
ATOM 9988 N N . GLU B 1 613 ? -0.661 -17.391 12.938 1 93.62 613 GLU B N 1
ATOM 9989 C CA . GLU B 1 613 ? -0.117 -18.266 13.977 1 93.62 613 GLU B CA 1
ATOM 9990 C C . GLU B 1 613 ? 1.228 -18.844 13.555 1 93.62 613 GLU B C 1
ATOM 9992 O O . GLU B 1 613 ? 2.137 -18.984 14.375 1 93.62 613 GLU B O 1
ATOM 9997 N N . PHE B 1 614 ? 1.322 -19.172 12.32 1 96.38 614 PHE B N 1
ATOM 9998 C CA . PHE B 1 614 ? 2.58 -19.719 11.828 1 96.38 614 PHE B CA 1
ATOM 9999 C C . PHE B 1 614 ? 3.682 -18.672 11.859 1 96.38 614 PHE B C 1
ATOM 10001 O O . PHE B 1 614 ? 4.824 -18.969 12.211 1 96.38 614 PHE B O 1
ATOM 10008 N N . ALA B 1 615 ? 3.357 -17.484 11.484 1 95.94 615 ALA B N 1
ATOM 10009 C CA . ALA B 1 615 ? 4.328 -16.391 11.555 1 95.94 615 ALA B CA 1
ATOM 10010 C C . ALA B 1 615 ? 4.844 -16.203 12.977 1 95.94 615 ALA B C 1
ATOM 10012 O O . ALA B 1 615 ? 6.043 -16.016 13.188 1 95.94 615 ALA B O 1
ATOM 10013 N N . ARG B 1 616 ? 3.936 -16.219 13.891 1 94.06 616 ARG B N 1
ATOM 10014 C CA . ARG B 1 616 ? 4.305 -16.078 15.297 1 94.06 616 ARG B CA 1
ATOM 10015 C C . ARG B 1 616 ? 5.23 -17.203 15.734 1 94.06 616 ARG B C 1
ATOM 10017 O O . ARG B 1 616 ? 6.195 -16.969 16.469 1 94.06 616 ARG B O 1
ATOM 10024 N N . LEU B 1 617 ? 4.898 -18.359 15.305 1 95.94 617 LEU B N 1
ATOM 10025 C CA . LEU B 1 617 ? 5.719 -19.531 15.633 1 95.94 617 LEU B CA 1
ATOM 10026 C C . LEU B 1 617 ? 7.133 -19.359 15.078 1 95.94 617 LEU B C 1
ATOM 10028 O O . LEU B 1 617 ? 8.109 -19.672 15.766 1 95.94 617 LEU B O 1
ATOM 10032 N N . ILE B 1 618 ? 7.23 -18.953 13.844 1 97.56 618 ILE B N 1
ATOM 10033 C CA . ILE B 1 618 ? 8.523 -18.75 13.211 1 97.56 618 ILE B CA 1
ATOM 10034 C C . ILE B 1 618 ? 9.344 -17.734 14.008 1 97.56 618 ILE B C 1
ATOM 10036 O O . ILE B 1 618 ? 10.531 -17.938 14.242 1 97.56 618 ILE B O 1
ATOM 10040 N N . HIS B 1 619 ? 8.711 -16.641 14.336 1 96.31 619 HIS B N 1
ATOM 10041 C CA . HIS B 1 619 ? 9.383 -15.617 15.117 1 96.31 619 HIS B CA 1
ATOM 10042 C C . HIS B 1 619 ? 9.914 -16.188 16.438 1 96.31 619 HIS B C 1
ATOM 10044 O O . HIS B 1 619 ? 11.055 -15.914 16.812 1 96.31 619 HIS B O 1
ATOM 10050 N N . ALA B 1 620 ? 9.102 -16.844 17.141 1 96.25 620 ALA B N 1
ATOM 10051 C CA . ALA B 1 620 ? 9.461 -17.406 18.438 1 96.25 620 ALA B CA 1
ATOM 10052 C C . ALA B 1 620 ? 10.617 -18.406 18.312 1 96.25 620 ALA B C 1
ATOM 10054 O O . ALA B 1 620 ? 11.516 -18.438 19.141 1 96.25 620 ALA B O 1
ATOM 10055 N N . LYS B 1 621 ? 10.625 -19.125 17.297 1 96.5 621 LYS B N 1
ATOM 10056 C CA . LYS B 1 621 ? 11.578 -20.219 17.125 1 96.5 621 LYS B CA 1
ATOM 10057 C C . LYS B 1 621 ? 12.922 -19.703 16.625 1 96.5 621 LYS B C 1
ATOM 10059 O O . LYS B 1 621 ? 13.977 -20.188 17.031 1 96.5 621 LYS B O 1
ATOM 10064 N N . PHE B 1 622 ? 12.867 -18.781 15.711 1 97.31 622 PHE B N 1
ATOM 10065 C CA . PHE B 1 622 ? 14.102 -18.438 15.016 1 97.31 622 PHE B CA 1
ATOM 10066 C C . PHE B 1 622 ? 14.539 -17.016 15.367 1 97.31 622 PHE B C 1
ATOM 10068 O O . PHE B 1 622 ? 15.648 -16.609 15.016 1 97.31 622 PHE B O 1
ATOM 10075 N N . GLY B 1 623 ? 13.719 -16.188 15.977 1 94.94 623 GLY B N 1
ATOM 10076 C CA . GLY B 1 623 ? 14.07 -14.836 16.406 1 94.94 623 GLY B CA 1
ATOM 10077 C C . GLY B 1 623 ? 14.156 -13.844 15.258 1 94.94 623 GLY B C 1
ATOM 10078 O O . GLY B 1 623 ? 14.828 -12.82 15.367 1 94.94 623 GLY B O 1
ATOM 10079 N N . VAL B 1 624 ? 13.547 -14.18 14.172 1 95.88 624 VAL B N 1
ATOM 10080 C CA . VAL B 1 624 ? 13.578 -13.32 12.992 1 95.88 624 VAL B CA 1
ATOM 10081 C C . VAL B 1 624 ? 12.273 -12.516 12.906 1 95.88 624 VAL B C 1
ATOM 10083 O O . VAL B 1 624 ? 11.258 -12.922 13.469 1 95.88 624 VAL B O 1
ATOM 10086 N N . GLU B 1 625 ? 12.367 -11.32 12.258 1 94.38 625 GLU B N 1
ATOM 10087 C CA . GLU B 1 625 ? 11.148 -10.562 12.016 1 94.38 625 GLU B CA 1
ATOM 10088 C C . GLU B 1 625 ? 10.203 -11.312 11.086 1 94.38 625 GLU B C 1
ATOM 10090 O O . GLU B 1 625 ? 10.625 -11.805 10.031 1 94.38 625 GLU B O 1
ATOM 10095 N N . THR B 1 626 ? 9 -11.492 11.508 1 96.69 626 THR B N 1
ATOM 10096 C CA . THR B 1 626 ? 8.023 -12.203 10.688 1 96.69 626 THR B CA 1
ATOM 10097 C C . THR B 1 626 ? 6.77 -11.359 10.477 1 96.69 626 THR B C 1
ATOM 10099 O O . THR B 1 626 ? 6.328 -10.656 11.391 1 96.69 626 THR B O 1
ATOM 10102 N N . ILE B 1 627 ? 6.211 -11.43 9.32 1 95.5 627 ILE B N 1
ATOM 10103 C CA . ILE B 1 627 ? 5.02 -10.656 8.992 1 95.5 627 ILE B CA 1
ATOM 10104 C C . ILE B 1 627 ? 4.016 -11.547 8.258 1 95.5 627 ILE B C 1
ATOM 10106 O O . ILE B 1 627 ? 4.387 -12.32 7.375 1 95.5 627 ILE B O 1
ATOM 10110 N N . SER B 1 628 ? 2.83 -11.578 8.586 1 95.62 628 SER B N 1
ATOM 10111 C CA . SER B 1 628 ? 1.707 -12.156 7.855 1 95.62 628 SER B CA 1
ATOM 10112 C C . SER B 1 628 ? 0.75 -11.078 7.363 1 95.62 628 SER B C 1
ATOM 10114 O O . SER B 1 628 ? -0.189 -10.703 8.07 1 95.62 628 SER B O 1
ATOM 10116 N N . MET B 1 629 ? 0.906 -10.68 6.188 1 96 629 MET B N 1
ATOM 10117 C CA . MET B 1 629 ? 0.119 -9.57 5.648 1 96 629 MET B CA 1
ATOM 10118 C C . MET B 1 629 ? -1.298 -10.031 5.312 1 96 629 MET B C 1
ATOM 10120 O O . MET B 1 629 ? -1.518 -11.195 4.977 1 96 629 MET B O 1
ATOM 10124 N N . LYS B 1 630 ? -2.195 -9.125 5.359 1 95.69 630 LYS B N 1
ATOM 10125 C CA . LYS B 1 630 ? -3.508 -9.297 4.746 1 95.69 630 LYS B CA 1
ATOM 10126 C C . LYS B 1 630 ? -3.506 -8.812 3.299 1 95.69 630 LYS B C 1
ATOM 10128 O O . LYS B 1 630 ? -2.672 -7.984 2.918 1 95.69 630 LYS B O 1
ATOM 10133 N N . ASN B 1 631 ? -4.465 -9.344 2.5 1 96 631 ASN B N 1
ATOM 10134 C CA . ASN B 1 631 ? -4.676 -8.727 1.195 1 96 631 ASN B CA 1
ATOM 10135 C C . ASN B 1 631 ? -4.844 -7.215 1.312 1 96 631 ASN B C 1
ATOM 10137 O O . ASN B 1 631 ? -5.469 -6.727 2.254 1 96 631 ASN B O 1
ATOM 10141 N N . LEU B 1 632 ? -4.234 -6.477 0.374 1 97.44 632 LEU B N 1
ATOM 10142 C CA . LEU B 1 632 ? -4.379 -5.027 0.251 1 97.44 632 LEU B CA 1
ATOM 10143 C C . LEU B 1 632 ? -3.416 -4.305 1.187 1 97.44 632 LEU B C 1
ATOM 10145 O O . LEU B 1 632 ? -3.523 -3.092 1.377 1 97.44 632 LEU B O 1
ATOM 10149 N N . GLU B 1 633 ? -2.477 -4.996 1.763 1 98.06 633 GLU B N 1
ATOM 10150 C CA . GLU B 1 633 ? -1.426 -4.371 2.559 1 98.06 633 GLU B CA 1
ATOM 10151 C C . GLU B 1 633 ? -0.119 -4.281 1.774 1 98.06 633 GLU B C 1
ATOM 10153 O O . GLU B 1 633 ? 0.086 -5.023 0.813 1 98.06 633 GLU B O 1
ATOM 10158 N N . THR B 1 634 ? 0.714 -3.352 2.09 1 98.56 634 THR B N 1
ATOM 10159 C CA . THR B 1 634 ? 2.033 -3.168 1.493 1 98.56 634 THR B CA 1
ATOM 10160 C C . THR B 1 634 ? 3.1 -3.018 2.574 1 98.56 634 THR B C 1
ATOM 10162 O O . THR B 1 634 ? 2.941 -2.223 3.504 1 98.56 634 THR B O 1
ATOM 10165 N N . THR B 1 635 ? 4.16 -3.742 2.475 1 97.94 635 THR B N 1
ATOM 10166 C CA . THR B 1 635 ? 5.289 -3.674 3.393 1 97.94 635 THR B CA 1
ATOM 10167 C C . THR B 1 635 ? 6.543 -3.18 2.672 1 97.94 635 THR B C 1
ATOM 10169 O O . THR B 1 635 ? 6.844 -3.625 1.563 1 97.94 635 THR B O 1
ATOM 10172 N N . ARG B 1 636 ? 7.25 -2.254 3.281 1 97.44 636 ARG B N 1
ATOM 10173 C CA . ARG B 1 636 ? 8.523 -1.785 2.744 1 97.44 636 ARG B CA 1
ATOM 10174 C C . ARG B 1 636 ? 9.672 -2.662 3.221 1 97.44 636 ARG B C 1
ATOM 10176 O O . ARG B 1 636 ? 9.875 -2.834 4.426 1 97.44 636 ARG B O 1
ATOM 10183 N N . LEU B 1 637 ? 10.391 -3.18 2.336 1 97.38 637 LEU B N 1
ATOM 10184 C CA . LEU B 1 637 ? 11.492 -4.074 2.662 1 97.38 637 LEU B CA 1
ATOM 10185 C C . LEU B 1 637 ? 12.805 -3.303 2.76 1 97.38 637 LEU B C 1
ATOM 10187 O O . LEU B 1 637 ? 13.703 -3.689 3.512 1 97.38 637 LEU B O 1
ATOM 10191 N N . TYR B 1 638 ? 12.891 -2.326 1.889 1 94.44 638 TYR B N 1
ATOM 10192 C CA . TYR B 1 638 ? 14.094 -1.505 1.814 1 94.44 638 TYR B CA 1
ATOM 10193 C C . TYR B 1 638 ? 13.742 -0.042 1.572 1 94.44 638 TYR B C 1
ATOM 10195 O O . TYR B 1 638 ? 12.844 0.265 0.786 1 94.44 638 TYR B O 1
#

InterPro domains:
  IPR001279 Metallo-beta-lactamase [PF16661] (195-339)
  IPR001279 Metallo-beta-lactamase [SM00849] (190-384)
  IPR011108 Zn-dependent metallo-hydrolase, RNA specificity domain [PF07521] (567-627)
  IPR015946 K homology domain-like, alpha/beta [G3DSA:3.30.300.20] (66-134)
  IPR019975 Transcription termination factor CPSF1, archaea [MF_00870] (4-638)
  IPR019975 Transcription termination factor CPSF1, archaea [TIGR03675] (8-637)
  IPR022712 Beta-Casp domain [PF10996] (423-548)
  IPR022712 Beta-Casp domain [SM01027] (422-548)
  IPR033769 Transcription termination factor FttA, KH domain [PF17214] (5-70)
  IPR033769 Transcription termination factor FttA, KH domain [cd22532] (6-66)
  IPR036866 Ribonuclease Z/Hydroxyacylglutathione hydrolase-like [G3DSA:3.60.15.10] (183-618)
  IPR036866 Ribonuclease Z/Hydroxyacylglutathione hydrolase-like [SSF56281] (177-637)
  IPR050698 RNA Processing Metallo-Beta-Lactamase [PTHR11203] (179-637)

Foldseek 3Di:
DAQVVLQVVLVVLCCVVPPPQQWDDWAFQAQEIETEHQDLCCQLPPVVSQVVSCVVSVTHYHYAYDPVNADDPVVLVVVLVVLDDVVQAWDDWDADVLRLEIETETQHCVVQVVDCSQSVSCNVGVGRYDYDHDQPDDFPLLVVLRVLLVVCVVVLRVQRRVNSNQLRDDADDDDKFKKKAFQDQFQAFFQGWIWIDIPGAIEIEFGAFALFDPLVCRVVGGGNCPDPVCPPVCRHQEYEYQAQDRRGHQCVLLSVVRPHQHAYEFAPLRLSSNLVVNQLVQVFCVVVVGDDSDDNVSNSSHSSRYDHDDAPDWGRRHNFWIWHWWQQQQFQRGTWIWIQGRVNPAIEIESPFHAQPDAPWAHHTDQEDPDHQEYEYEQAAQFPPRDDDAPVLLLVVVLVQLAQLQVLLAEEEEEAALTQLLVRVLLSVLVCCVVVSHPVQEAEEEEDCNLSNVSSSSSCLVRTDPVQSCCVSPVVNNSSPDPRYDYDDDPVSLVVVLPDSGYYYYYWDDLQPSDGCSVVSCQSRQQDQSYEYEREEDHGPPTPSVCVVVPDQWDWDDDPNDTDIDGGNYHYYYSYHSHSGYHSVSVLVSQVPRPPHHQEYEYGNYHRCSRVVSQVVSCVVPVHHYYRDDRRDMDIPD/DAQVVLQVVLVVLCCVVPPPQQWDDWAFFAQEIETEHQDLCCQLPPPVSQVVSCVVSVTHYHYAYDLVNFADPVVLVVVLVVLDDVVQAWDDWDAQSLRLEIETETLHCVVQVVDCSQSVSCNVGVGRYHYAHHQPFDFPLLVVLVVLLSVCSVVLRVQRRVNSNQLRDDADDDDKFKKKAFQDQFQAFFQGWIWIDIPGAIEIEFGAFHLADPLVCRVVGGGNCPDPVCPPVCRHQEYEYQAQDRSGHQCVLLSVVRPHQHAYEFAPLRLSSNLVVNQLVQVFCVVVVGDDSDDNVSNSSHSSRYDHDDAPDWGRRHNFWIWHWWQQQQFQRGTWIWIQGRVNPAIEIESPFHAQPAAPWAHHTDQEDPDHQEYEYEQAAQFPPRDDDAPVLLLVVVLVQLAQLQVLLAEEEEEAALTQLLVRVLLSVLVCQVVVSHPVQEAEEEEDCNLSNVSSSSSCLVRTDPVQSCCVSPVVNNSSPDPRYHYDDDPVSLVVVLPDSGYYYYYWDDLQPSDGCSVVSCQSRQQDQSYEYEREEDHGPPTPSVCVLVPDQWDWDDDPNDTDIDGGNYHYYYSYHSHSGYHSVSVLVSQVPRPPHHQEYEYGNYHRCSRVVSQVVSCVVPVHHYDRDDRRDMDIPD